Protein AF-0000000082903441 (afdb_homodimer)

Structure (mmCIF, N/CA/C/O backbone):
data_AF-0000000082903441-model_v1
#
loop_
_entity.id
_entity.type
_entity.pdbx_description
1 polymer 'Peptidase_M13 domain-containing protein'
#
loop_
_atom_site.group_PDB
_atom_site.id
_atom_site.type_symbol
_atom_site.label_atom_id
_atom_site.label_alt_id
_atom_site.label_comp_id
_atom_site.label_asym_id
_atom_site.label_entity_id
_atom_site.label_seq_id
_atom_site.pdbx_PDB_ins_code
_atom_site.Cartn_x
_atom_site.Cartn_y
_atom_site.Cartn_z
_atom_site.occupancy
_atom_site.B_iso_or_equiv
_atom_site.auth_seq_id
_atom_site.auth_comp_id
_atom_site.auth_asym_id
_atom_site.auth_atom_id
_atom_site.pdbx_PDB_model_num
ATOM 1 N N . MET A 1 1 ? -80.375 13.906 -23.062 1 23.84 1 MET A N 1
ATOM 2 C CA . MET A 1 1 ? -80.125 12.906 -22.047 1 23.84 1 MET A CA 1
ATOM 3 C C . MET A 1 1 ? -79.438 11.695 -22.656 1 23.84 1 MET A C 1
ATOM 5 O O . MET A 1 1 ? -79.688 10.555 -22.297 1 23.84 1 MET A O 1
ATOM 9 N N . SER A 1 2 ? -78.625 11.906 -23.609 1 28.08 2 SER A N 1
ATOM 10 C CA . SER A 1 2 ? -78.062 10.883 -24.484 1 28.08 2 SER A CA 1
ATOM 11 C C . SER A 1 2 ? -77.125 9.953 -23.734 1 28.08 2 SER A C 1
ATOM 13 O O . SER A 1 2 ? -76.312 10.406 -22.891 1 28.08 2 SER A O 1
ATOM 15 N N . THR A 1 3 ? -77.5 8.703 -23.656 1 26.44 3 THR A N 1
ATOM 16 C CA . THR A 1 3 ? -77 7.484 -23 1 26.44 3 THR A CA 1
ATOM 17 C C . THR A 1 3 ? -75.625 7.141 -23.453 1 26.44 3 THR A C 1
ATOM 19 O O . THR A 1 3 ? -75.375 6.852 -24.625 1 26.44 3 THR A O 1
ATOM 22 N N . VAL A 1 4 ? -74.625 7.875 -23.062 1 30.92 4 VAL A N 1
ATOM 23 C CA . VAL A 1 4 ? -73.312 7.57 -23.594 1 30.92 4 VAL A CA 1
ATOM 24 C C . VAL A 1 4 ? -72.812 6.227 -23.062 1 30.92 4 VAL A C 1
ATOM 26 O O . VAL A 1 4 ? -72.75 6.016 -21.844 1 30.92 4 VAL A O 1
ATOM 29 N N . PHE A 1 5 ? -73.062 5.105 -23.844 1 27.53 5 PHE A N 1
ATOM 30 C CA . PHE A 1 5 ? -72.688 3.717 -23.578 1 27.53 5 PHE A CA 1
ATOM 31 C C . PHE A 1 5 ? -71.188 3.562 -23.406 1 27.53 5 PHE A C 1
ATOM 33 O O . PHE A 1 5 ? -70.438 3.939 -24.297 1 27.53 5 PHE A O 1
ATOM 40 N N . TYR A 1 6 ? -70.688 3.754 -22.141 1 27.73 6 TYR A N 1
ATOM 41 C CA . TYR A 1 6 ? -69.25 3.564 -21.875 1 27.73 6 TYR A CA 1
ATOM 42 C C . TYR A 1 6 ? -68.875 2.111 -22.094 1 27.73 6 TYR A C 1
ATOM 44 O O . TYR A 1 6 ? -69.438 1.209 -21.453 1 27.73 6 TYR A O 1
ATOM 52 N N . VAL A 1 7 ? -68.625 1.686 -23.344 1 28.58 7 VAL A N 1
ATOM 53 C CA . VAL A 1 7 ? -68.188 0.316 -23.609 1 28.58 7 VAL A CA 1
ATOM 54 C C . VAL A 1 7 ? -66.875 0.05 -22.938 1 28.58 7 VAL A C 1
ATOM 56 O O . VAL A 1 7 ? -65.875 0.773 -23.156 1 28.58 7 VAL A O 1
ATOM 59 N N . LEU A 1 8 ? -66.938 -0.532 -21.719 1 27.84 8 LEU A N 1
ATOM 60 C CA . LEU A 1 8 ? -65.812 -1.058 -20.953 1 27.84 8 LEU A CA 1
ATOM 61 C C . LEU A 1 8 ? -65.062 -2.084 -21.766 1 27.84 8 LEU A C 1
ATOM 63 O O . LEU A 1 8 ? -65.562 -3.148 -22.094 1 27.84 8 LEU A O 1
ATOM 67 N N . LEU A 1 9 ? -64.25 -1.644 -22.797 1 26.67 9 LEU A N 1
ATOM 68 C CA . LEU A 1 9 ? -63.469 -2.623 -23.516 1 26.67 9 LEU A CA 1
ATOM 69 C C . LEU A 1 9 ? -62.469 -3.314 -22.562 1 26.67 9 LEU A C 1
ATOM 71 O O . LEU A 1 9 ? -61.625 -2.66 -21.953 1 26.67 9 LEU A O 1
ATOM 75 N N . ALA A 1 10 ? -62.906 -4.41 -21.969 1 26.09 10 ALA A N 1
ATOM 76 C CA . ALA A 1 10 ? -62.062 -5.363 -21.25 1 26.09 10 ALA A CA 1
ATOM 77 C C . ALA A 1 10 ? -60.875 -5.805 -22.125 1 26.09 10 ALA A C 1
ATOM 79 O O . ALA A 1 10 ? -61.062 -6.465 -23.156 1 26.09 10 ALA A O 1
ATOM 80 N N . LEU A 1 11 ? -59.906 -4.918 -22.281 1 27.34 11 LEU A N 1
ATOM 81 C CA . LEU A 1 11 ? -58.75 -5.422 -23 1 27.34 11 LEU A CA 1
ATOM 82 C C . LEU A 1 11 ? -58.156 -6.652 -22.312 1 27.34 11 LEU A C 1
ATOM 84 O O . LEU A 1 11 ? -57.719 -6.578 -21.156 1 27.34 11 LEU A O 1
ATOM 88 N N . SER A 1 12 ? -58.812 -7.82 -22.562 1 27.34 12 SER A N 1
ATOM 89 C CA . SER A 1 12 ? -58.156 -9.086 -22.234 1 27.34 12 SER A CA 1
ATOM 90 C C . SER A 1 12 ? -56.75 -9.133 -22.75 1 27.34 12 SER A C 1
ATOM 92 O O . SER A 1 12 ? -56.5 -9.062 -23.953 1 27.34 12 SER A O 1
ATOM 94 N N . VAL A 1 13 ? -55.906 -8.453 -22.078 1 29.55 13 VAL A N 1
ATOM 95 C CA . VAL A 1 13 ? -54.5 -8.695 -22.438 1 29.55 13 VAL A CA 1
ATOM 96 C C . VAL A 1 13 ? -54.219 -10.188 -22.359 1 29.55 13 VAL A C 1
ATOM 98 O O . VAL A 1 13 ? -54.281 -10.789 -21.281 1 29.55 13 VAL A O 1
ATOM 101 N N . GLY A 1 14 ? -54.656 -10.914 -23.375 1 28.36 14 GLY A N 1
ATOM 102 C CA . GLY A 1 14 ? -54.188 -12.281 -23.547 1 28.36 14 GLY A CA 1
ATOM 103 C C . GLY A 1 14 ? -52.688 -12.445 -23.266 1 28.36 14 GLY A C 1
ATOM 104 O O . GLY A 1 14 ? -51.875 -11.797 -23.891 1 28.36 14 GLY A O 1
ATOM 105 N N . LEU A 1 15 ? -52.469 -12.703 -22.062 1 29.75 15 LEU A N 1
ATOM 106 C CA . LEU A 1 15 ? -51.125 -13.234 -21.828 1 29.75 15 LEU A CA 1
ATOM 107 C C . LEU A 1 15 ? -50.781 -14.336 -22.828 1 29.75 15 LEU A C 1
ATOM 109 O O . LEU A 1 15 ? -51.406 -15.414 -22.781 1 29.75 15 LEU A O 1
ATOM 113 N N . ALA A 1 16 ? -50.594 -13.891 -24.031 1 30.83 16 ALA A N 1
ATOM 114 C CA . ALA A 1 16 ? -50.062 -14.914 -24.922 1 30.83 16 ALA A CA 1
ATOM 115 C C . ALA A 1 16 ? -49.031 -15.781 -24.203 1 30.83 16 ALA A C 1
ATOM 117 O O . ALA A 1 16 ? -48 -15.281 -23.75 1 30.83 16 ALA A O 1
ATOM 118 N N . SER A 1 17 ? -49.531 -16.734 -23.547 1 29.77 17 SER A N 1
ATOM 119 C CA . SER A 1 17 ? -48.562 -17.75 -23.125 1 29.77 17 SER A CA 1
ATOM 120 C C . SER A 1 17 ? -47.531 -18.016 -24.203 1 29.77 17 SER A C 1
ATOM 122 O O . SER A 1 17 ? -47.875 -18.391 -25.328 1 29.77 17 SER A O 1
ATOM 124 N N . ALA A 1 18 ? -46.562 -17.234 -24.406 1 35.59 18 ALA A N 1
ATOM 125 C CA . ALA A 1 18 ? -45.5 -17.641 -25.328 1 35.59 18 ALA A CA 1
ATOM 126 C C . ALA A 1 18 ? -45.375 -19.172 -25.359 1 35.59 18 ALA A C 1
ATOM 128 O O . ALA A 1 18 ? -45.344 -19.812 -24.312 1 35.59 18 ALA A O 1
ATOM 129 N N . ALA A 1 19 ? -45.75 -19.688 -26.422 1 38.06 19 ALA A N 1
ATOM 130 C CA . ALA A 1 19 ? -45.625 -21.109 -26.688 1 38.06 19 ALA A CA 1
ATOM 131 C C . ALA A 1 19 ? -44.344 -21.656 -26.047 1 38.06 19 ALA A C 1
ATOM 133 O O . ALA A 1 19 ? -43.281 -21.047 -26.141 1 38.06 19 ALA A O 1
ATOM 134 N N . PRO A 1 20 ? -44.375 -22.609 -25.047 1 41.47 20 PRO A N 1
ATOM 135 C CA . PRO A 1 20 ? -43.125 -23.172 -24.562 1 41.47 20 PRO A CA 1
ATOM 136 C C . PRO A 1 20 ? -42.156 -23.484 -25.688 1 41.47 20 PRO A C 1
ATOM 138 O O . PRO A 1 20 ? -42.5 -24.141 -26.672 1 41.47 20 PRO A O 1
ATOM 141 N N . SER A 1 21 ? -41.312 -22.594 -26.109 1 53.5 21 SER A N 1
ATOM 142 C CA . SER A 1 21 ? -40.344 -22.891 -27.141 1 53.5 21 SER A CA 1
ATOM 143 C C . SER A 1 21 ? -39.875 -24.344 -27.062 1 53.5 21 SER A C 1
ATOM 145 O O . SER A 1 21 ? -39.531 -24.844 -25.984 1 53.5 21 SER A O 1
ATOM 147 N N . SER A 1 22 ? -40.25 -25.219 -27.906 1 76.56 22 SER A N 1
ATOM 148 C CA . SER A 1 22 ? -39.969 -26.641 -28.062 1 76.56 22 SER A CA 1
ATOM 149 C C . SER A 1 22 ? -38.469 -26.906 -27.938 1 76.56 22 SER A C 1
ATOM 151 O O . SER A 1 22 ? -37.656 -26.219 -28.562 1 76.56 22 SER A O 1
ATOM 153 N N . TYR A 1 23 ? -37.875 -27.281 -26.812 1 85.94 23 TYR A N 1
ATOM 154 C CA . TYR A 1 23 ? -36.5 -27.688 -26.641 1 85.94 23 TYR A CA 1
ATOM 155 C C . TYR A 1 23 ? -36.375 -29.203 -26.547 1 85.94 23 TYR A C 1
ATOM 157 O O . TYR A 1 23 ? -37.344 -29.891 -26.25 1 85.94 23 TYR A O 1
ATOM 165 N N . THR A 1 24 ? -35.25 -29.703 -26.969 1 93 24 THR A N 1
ATOM 166 C CA . THR A 1 24 ? -34.906 -31.109 -26.797 1 93 24 THR A CA 1
ATOM 167 C C . THR A 1 24 ? -34 -31.297 -25.594 1 93 24 THR A C 1
ATOM 169 O O . THR A 1 24 ? -33.344 -30.359 -25.141 1 93 24 THR A O 1
ATOM 172 N N . VAL A 1 25 ? -34.125 -32.5 -25.031 1 94.75 25 VAL A N 1
ATOM 173 C CA . VAL A 1 25 ? -33.312 -32.875 -23.891 1 94.75 25 VAL A CA 1
ATOM 174 C C . VAL A 1 25 ? -32.406 -34.062 -24.281 1 94.75 25 VAL A C 1
ATOM 176 O O . VAL A 1 25 ? -32.844 -35.031 -24.875 1 94.75 25 VAL A O 1
ATOM 179 N N . SER A 1 26 ? -31.125 -33.938 -24.031 1 94.44 26 SER A N 1
ATOM 180 C CA . SER A 1 26 ? -30.219 -35.062 -24.281 1 94.44 26 SER A CA 1
ATOM 181 C C . SER A 1 26 ? -29.938 -35.844 -23 1 94.44 26 SER A C 1
ATOM 183 O O . SER A 1 26 ? -29.656 -35.25 -21.953 1 94.44 26 SER A O 1
ATOM 185 N N . ASN A 1 27 ? -29.953 -37.188 -23.125 1 94.5 27 ASN A N 1
ATOM 186 C CA . ASN A 1 27 ? -29.688 -38.062 -21.969 1 94.5 27 ASN A CA 1
ATOM 187 C C . ASN A 1 27 ? -28.391 -38.812 -22.156 1 94.5 27 ASN A C 1
ATOM 189 O O . ASN A 1 27 ? -28.188 -39.875 -21.531 1 94.5 27 ASN A O 1
ATOM 193 N N . SER A 1 28 ? -27.609 -38.312 -23.047 1 96.5 28 SER A N 1
ATOM 194 C CA . SER A 1 28 ? -26.297 -38.969 -23.188 1 96.5 28 SER A CA 1
ATOM 195 C C . SER A 1 28 ? -25.531 -38.906 -21.859 1 96.5 28 SER A C 1
ATOM 197 O O . SER A 1 28 ? -25.844 -38.125 -20.984 1 96.5 28 SER A O 1
ATOM 199 N N . ASP A 1 29 ? -24.531 -39.781 -21.703 1 96.44 29 ASP A N 1
ATOM 200 C CA . ASP A 1 29 ? -23.734 -39.844 -20.484 1 96.44 29 ASP A CA 1
ATOM 201 C C . ASP A 1 29 ? -23.062 -38.5 -20.188 1 96.44 29 ASP A C 1
ATOM 203 O O . ASP A 1 29 ? -23.047 -38.031 -19.047 1 96.44 29 ASP A O 1
ATOM 207 N N . GLY A 1 30 ? -22.516 -37.875 -21.219 1 97.31 30 GLY A N 1
ATOM 208 C CA . GLY A 1 30 ? -21.875 -36.562 -21.047 1 97.31 30 GLY A CA 1
ATOM 209 C C . GLY A 1 30 ? -22.812 -35.5 -20.516 1 97.31 30 GLY A C 1
ATOM 210 O O . GLY A 1 30 ? -22.453 -34.781 -19.578 1 97.31 30 GLY A O 1
ATOM 211 N N . PHE A 1 31 ? -24.016 -35.406 -21.078 1 97.75 31 PHE A N 1
ATOM 212 C CA . PHE A 1 31 ? -25 -34.406 -20.641 1 97.75 31 PHE A CA 1
ATOM 213 C C . PHE A 1 31 ? -25.484 -34.719 -19.234 1 97.75 31 PHE A C 1
ATOM 215 O O . PHE A 1 31 ? -25.672 -33.812 -18.422 1 97.75 31 PHE A O 1
ATOM 222 N N . SER A 1 32 ? -25.641 -36 -18.938 1 97.81 32 SER A N 1
ATOM 223 C CA . SER A 1 32 ? -26.078 -36.406 -17.594 1 97.81 32 SER A CA 1
ATOM 224 C C . SER A 1 32 ? -25.016 -36.094 -16.547 1 97.81 32 SER A C 1
ATOM 226 O O . SER A 1 32 ? -25.328 -35.625 -15.461 1 97.81 32 SER A O 1
ATOM 228 N N . ASP A 1 33 ? -23.797 -36.375 -16.844 1 97.81 33 ASP A N 1
ATOM 229 C CA . ASP A 1 33 ? -22.703 -36.094 -15.922 1 97.81 33 ASP A CA 1
ATOM 230 C C . ASP A 1 33 ? -22.547 -34.562 -15.695 1 97.81 33 ASP A C 1
ATOM 232 O O . ASP A 1 33 ? -22.297 -34.125 -14.578 1 97.81 33 ASP A O 1
ATOM 236 N N . ALA A 1 34 ? -22.656 -33.812 -16.797 1 98.31 34 ALA A N 1
ATOM 237 C CA . ALA A 1 34 ? -22.594 -32.344 -16.672 1 98.31 34 ALA A CA 1
ATOM 238 C C . ALA A 1 34 ? -23.703 -31.828 -15.742 1 98.31 34 ALA A C 1
ATOM 240 O O . ALA A 1 34 ? -23.438 -30.969 -14.891 1 98.31 34 ALA A O 1
ATOM 241 N N . ALA A 1 35 ? -24.875 -32.375 -15.93 1 98.31 35 ALA A N 1
ATOM 242 C CA . ALA A 1 35 ? -26 -31.984 -15.094 1 98.31 35 ALA A CA 1
ATOM 243 C C . ALA A 1 35 ? -25.734 -32.312 -13.625 1 98.31 35 ALA A C 1
ATOM 245 O O . ALA A 1 35 ? -26.016 -31.5 -12.742 1 98.31 35 ALA A O 1
ATOM 246 N N . LYS A 1 36 ? -25.25 -33.5 -13.398 1 97.5 36 LYS A N 1
ATOM 247 C CA . LYS A 1 36 ? -24.953 -33.938 -12.039 1 97.5 36 LYS A CA 1
ATOM 248 C C . LYS A 1 36 ? -23.922 -33 -11.375 1 97.5 36 LYS A C 1
ATOM 250 O O . LYS A 1 36 ? -24.078 -32.656 -10.203 1 97.5 36 LYS A O 1
ATOM 255 N N . LEU A 1 37 ? -22.906 -32.656 -12.07 1 97.38 37 LEU A N 1
ATOM 256 C CA . LEU A 1 37 ? -21.859 -31.797 -11.555 1 97.38 37 LEU A CA 1
ATOM 257 C C . LEU A 1 37 ? -22.438 -30.422 -11.188 1 97.38 37 LEU A C 1
ATOM 259 O O . LEU A 1 37 ? -22.156 -29.891 -10.109 1 97.38 37 LEU A O 1
ATOM 263 N N . LEU A 1 38 ? -23.203 -29.812 -12.047 1 98.44 38 LEU A N 1
ATOM 264 C CA . LEU A 1 38 ? -23.75 -28.484 -11.812 1 98.44 38 LEU A CA 1
ATOM 265 C C . LEU A 1 38 ? -24.766 -28.516 -10.672 1 98.44 38 LEU A C 1
ATOM 267 O O . LEU A 1 38 ? -24.859 -27.578 -9.883 1 98.44 38 LEU A O 1
ATOM 271 N N . LEU A 1 39 ? -25.531 -29.594 -10.609 1 98 39 LEU A N 1
ATOM 272 C CA . LEU A 1 39 ? -26.5 -29.75 -9.539 1 98 39 LEU A CA 1
ATOM 273 C C . LEU A 1 39 ? -25.812 -29.828 -8.18 1 98 39 LEU A C 1
ATOM 275 O O . LEU A 1 39 ? -26.406 -29.469 -7.16 1 98 39 LEU A O 1
ATOM 279 N N . ALA A 1 40 ? -24.609 -30.25 -8.203 1 97.19 40 ALA A N 1
ATOM 280 C CA . ALA A 1 40 ? -23.844 -30.359 -6.969 1 97.19 40 ALA A CA 1
ATOM 281 C C . ALA A 1 40 ? -23.516 -28.984 -6.395 1 97.19 40 ALA A C 1
ATOM 283 O O . ALA A 1 40 ? -23.156 -28.859 -5.223 1 97.19 40 ALA A O 1
ATOM 284 N N . GLY A 1 41 ? -23.625 -27.938 -7.16 1 98.06 41 GLY A N 1
ATOM 285 C CA . GLY A 1 41 ? -23.375 -26.594 -6.688 1 98.06 41 GLY A CA 1
ATOM 286 C C . GLY A 1 41 ? -24.625 -25.75 -6.547 1 98.06 41 GLY A C 1
ATOM 287 O O . GLY A 1 41 ? -24.688 -24.859 -5.699 1 98.06 41 GLY A O 1
ATOM 288 N N . LEU A 1 42 ? -25.719 -26.031 -7.234 1 98.5 42 LEU A N 1
ATOM 289 C CA . LEU A 1 42 ? -26.859 -25.156 -7.453 1 98.5 42 LEU A CA 1
ATOM 290 C C . LEU A 1 42 ? -27.75 -25.125 -6.215 1 98.5 42 LEU A C 1
ATOM 292 O O . LEU A 1 42 ? -28.031 -26.156 -5.613 1 98.5 42 LEU A O 1
ATOM 296 N N . ASP A 1 43 ? -28.078 -23.953 -5.805 1 98.5 43 ASP A N 1
ATOM 297 C CA . ASP A 1 43 ? -29.141 -23.672 -4.844 1 98.5 43 ASP A CA 1
ATOM 298 C C . ASP A 1 43 ? -30.328 -22.969 -5.516 1 98.5 43 ASP A C 1
ATOM 300 O O . ASP A 1 43 ? -30.344 -21.734 -5.602 1 98.5 43 ASP A O 1
ATOM 304 N N . LEU A 1 44 ? -31.328 -23.703 -5.852 1 97.31 44 LEU A N 1
ATOM 305 C CA . LEU A 1 44 ? -32.406 -23.203 -6.68 1 97.31 44 LEU A CA 1
ATOM 306 C C . LEU A 1 44 ? -33.344 -22.297 -5.871 1 97.31 44 LEU A C 1
ATOM 308 O O . LEU A 1 44 ? -34.25 -21.656 -6.43 1 97.31 44 LEU A O 1
ATOM 312 N N . THR A 1 45 ? -33.062 -22.125 -4.605 1 97.75 45 THR A N 1
ATOM 313 C CA . THR A 1 45 ? -33.875 -21.234 -3.777 1 97.75 45 THR A CA 1
ATOM 314 C C . THR A 1 45 ? -33.344 -19.812 -3.85 1 97.75 45 THR A C 1
ATOM 316 O O . THR A 1 45 ? -34.031 -18.875 -3.396 1 97.75 45 THR A O 1
ATOM 319 N N . VAL A 1 46 ? -32.156 -19.656 -4.395 1 97.62 46 VAL A N 1
ATOM 320 C CA . VAL A 1 46 ? -31.547 -18.328 -4.504 1 97.62 46 VAL A CA 1
ATOM 321 C C . VAL A 1 46 ? -31.844 -17.734 -5.871 1 97.62 46 VAL A C 1
ATOM 323 O O . VAL A 1 46 ? -31.781 -18.422 -6.891 1 97.62 46 VAL A O 1
ATOM 326 N N . ASP A 1 47 ? -32.219 -16.5 -5.941 1 97.62 47 ASP A N 1
ATOM 327 C CA . ASP A 1 47 ? -32.406 -15.766 -7.191 1 97.62 47 ASP A CA 1
ATOM 328 C C . ASP A 1 47 ? -31.062 -15.414 -7.824 1 97.62 47 ASP A C 1
ATOM 330 O O . ASP A 1 47 ? -30.281 -14.656 -7.25 1 97.62 47 ASP A O 1
ATOM 334 N N . PRO A 1 48 ? -30.766 -15.961 -9.016 1 97.94 48 PRO A N 1
ATOM 335 C CA . PRO A 1 48 ? -29.484 -15.68 -9.656 1 97.94 48 PRO A CA 1
ATOM 336 C C . PRO A 1 48 ? -29.281 -14.195 -9.953 1 97.94 48 PRO A C 1
ATOM 338 O O . PRO A 1 48 ? -28.141 -13.742 -10.133 1 97.94 48 PRO A O 1
ATOM 341 N N . CYS A 1 49 ? -30.344 -13.43 -10.055 1 97.69 49 CYS A N 1
ATOM 342 C CA . CYS A 1 49 ? -30.25 -12 -10.328 1 97.69 49 CYS A CA 1
ATOM 343 C C . CYS A 1 49 ? -29.906 -11.219 -9.07 1 97.69 49 CYS A C 1
ATOM 345 O O . CYS A 1 49 ? -29.562 -10.031 -9.133 1 97.69 49 CYS A O 1
ATOM 347 N N . GLU A 1 50 ? -29.906 -11.898 -7.926 1 95.69 50 GLU A N 1
ATOM 348 C CA . GLU A 1 50 ? -29.562 -11.281 -6.648 1 95.69 50 GLU A CA 1
ATOM 349 C C . GLU A 1 50 ? -28.156 -11.68 -6.199 1 95.69 50 GLU A C 1
ATOM 351 O O . GLU A 1 50 ? -27.391 -10.836 -5.746 1 95.69 50 GLU A O 1
ATOM 356 N N . ASP A 1 51 ? -27.906 -12.906 -6.199 1 95.69 51 ASP A N 1
ATOM 357 C CA . ASP A 1 51 ? -26.625 -13.461 -5.789 1 95.69 51 ASP A CA 1
ATOM 358 C C . ASP A 1 51 ? -26.281 -14.719 -6.59 1 95.69 51 ASP A C 1
ATOM 360 O O . ASP A 1 51 ? -26.641 -15.828 -6.191 1 95.69 51 ASP A O 1
ATOM 364 N N . PHE A 1 52 ? -25.484 -14.516 -7.605 1 97.75 52 PHE A N 1
ATOM 365 C CA . PHE A 1 52 ? -25.219 -15.609 -8.539 1 97.75 52 PHE A CA 1
ATOM 366 C C . PHE A 1 52 ? -24.25 -16.609 -7.938 1 97.75 52 PHE A C 1
ATOM 368 O O . PHE A 1 52 ? -24.359 -17.812 -8.188 1 97.75 52 PHE A O 1
ATOM 375 N N . TYR A 1 53 ? -23.281 -16.172 -7.141 1 97.19 53 TYR A N 1
ATOM 376 C CA . TYR A 1 53 ? -22.375 -17.109 -6.477 1 97.19 53 TYR A CA 1
ATOM 377 C C . TYR A 1 53 ? -23.141 -18.047 -5.551 1 97.19 53 TYR A C 1
ATOM 379 O O . TYR A 1 53 ? -22.938 -19.266 -5.57 1 97.19 53 TYR A O 1
ATOM 387 N N . ALA A 1 54 ? -24.016 -17.453 -4.746 1 96.69 54 ALA A N 1
ATOM 388 C CA . ALA A 1 54 ? -24.828 -18.297 -3.863 1 96.69 54 ALA A CA 1
ATOM 389 C C . ALA A 1 54 ? -25.672 -19.266 -4.668 1 96.69 54 ALA A C 1
ATOM 391 O O . ALA A 1 54 ? -25.781 -20.453 -4.309 1 96.69 54 ALA A O 1
ATOM 392 N N . PHE A 1 55 ? -26.234 -18.828 -5.727 1 98.25 55 PHE A N 1
ATOM 393 C CA . PHE A 1 55 ? -27.062 -19.656 -6.598 1 98.25 55 PHE A CA 1
ATOM 394 C C . PHE A 1 55 ? -26.266 -20.844 -7.125 1 98.25 55 PHE A C 1
ATOM 396 O O . PHE A 1 55 ? -26.781 -21.969 -7.16 1 98.25 55 PHE A O 1
ATOM 403 N N . THR A 1 56 ? -25.062 -20.625 -7.484 1 98.5 56 THR A N 1
ATOM 404 C CA . THR A 1 56 ? -24.281 -21.641 -8.18 1 98.5 56 THR A CA 1
ATOM 405 C C . THR A 1 56 ? -23.422 -22.438 -7.203 1 98.5 56 THR A C 1
ATOM 407 O O . THR A 1 56 ? -22.891 -23.484 -7.551 1 98.5 56 THR A O 1
ATOM 410 N N . CYS A 1 57 ? -23.188 -22 -5.941 1 98.12 57 CYS A N 1
ATOM 411 C CA . CYS A 1 57 ? -22.141 -22.609 -5.137 1 98.12 57 CYS A CA 1
ATOM 412 C C . CYS A 1 57 ? -22.688 -23.047 -3.779 1 98.12 57 CYS A C 1
ATOM 414 O O . CYS A 1 57 ? -22.031 -23.828 -3.066 1 98.12 57 CYS A O 1
ATOM 416 N N . ASN A 1 58 ? -23.891 -22.641 -3.361 1 97.69 58 ASN A N 1
ATOM 417 C CA . ASN A 1 58 ? -24.328 -22.875 -1.992 1 97.69 58 ASN A CA 1
ATOM 418 C C . ASN A 1 58 ? -24.375 -24.375 -1.665 1 97.69 58 ASN A C 1
ATOM 420 O O . ASN A 1 58 ? -24 -24.781 -0.562 1 97.69 58 ASN A O 1
ATOM 424 N N . THR A 1 59 ? -24.906 -25.141 -2.566 1 98.31 59 THR A N 1
ATOM 425 C CA . THR A 1 59 ? -24.984 -26.578 -2.309 1 98.31 59 THR A CA 1
ATOM 426 C C . THR A 1 59 ? -23.594 -27.172 -2.15 1 98.31 59 THR A C 1
ATOM 428 O O . THR A 1 59 ? -23.375 -28.031 -1.284 1 98.31 59 THR A O 1
ATOM 431 N N . PHE A 1 60 ? -22.688 -26.797 -3.002 1 97.88 60 PHE A N 1
ATOM 432 C CA . PHE A 1 60 ? -21.297 -27.219 -2.863 1 97.88 60 PHE A CA 1
ATOM 433 C C . PHE A 1 60 ? -20.766 -26.844 -1.49 1 97.88 60 PHE A C 1
ATOM 435 O O . PHE A 1 60 ? -20.156 -27.672 -0.811 1 97.88 60 PHE A O 1
ATOM 442 N N . LEU A 1 61 ? -20.922 -25.578 -1.074 1 96.5 61 LEU A N 1
ATOM 443 C CA . LEU A 1 61 ? -20.391 -25.062 0.184 1 96.5 61 LEU A CA 1
ATOM 444 C C . LEU A 1 61 ? -20.984 -25.812 1.371 1 96.5 61 LEU A C 1
ATOM 446 O O . LEU A 1 61 ? -20.297 -26.047 2.367 1 96.5 61 LEU A O 1
ATOM 450 N N . LYS A 1 62 ? -22.219 -26.219 1.277 1 96.62 62 LYS A N 1
ATOM 451 C CA . LYS A 1 62 ? -22.906 -26.938 2.342 1 96.62 62 LYS A CA 1
ATOM 452 C C . LYS A 1 62 ? -22.344 -28.344 2.496 1 96.62 62 LYS A C 1
ATOM 454 O O . LYS A 1 62 ? -22.25 -28.859 3.611 1 96.62 62 LYS A O 1
ATOM 459 N N . ASN A 1 63 ? -21.891 -28.875 1.409 1 96.94 63 ASN A N 1
ATOM 460 C CA . ASN A 1 63 ? -21.547 -30.297 1.423 1 96.94 63 ASN A CA 1
ATOM 461 C C . ASN A 1 63 ? -20.047 -30.516 1.464 1 96.94 63 ASN A C 1
ATOM 463 O O . ASN A 1 63 ? -19.578 -31.594 1.8 1 96.94 63 ASN A O 1
ATOM 467 N N . ALA A 1 64 ? -19.297 -29.531 1.105 1 95.69 64 ALA A N 1
ATOM 468 C CA . ALA A 1 64 ? -17.859 -29.688 1.01 1 95.69 64 ALA A CA 1
ATOM 469 C C . ALA A 1 64 ? -17.219 -29.828 2.393 1 95.69 64 ALA A C 1
ATOM 471 O O . ALA A 1 64 ? -17.719 -29.266 3.369 1 95.69 64 ALA A O 1
ATOM 472 N N . THR A 1 65 ? -16.172 -30.594 2.494 1 93.56 65 THR A N 1
ATOM 473 C CA . THR A 1 65 ? -15.336 -30.734 3.682 1 93.56 65 THR A CA 1
ATOM 474 C C . THR A 1 65 ? -13.867 -30.516 3.334 1 93.56 65 THR A C 1
ATOM 476 O O . THR A 1 65 ? -13.336 -31.156 2.43 1 93.56 65 THR A O 1
ATOM 479 N N . ILE A 1 66 ? -13.258 -29.625 3.988 1 90.06 66 ILE A N 1
ATOM 480 C CA . ILE A 1 66 ? -11.828 -29.391 3.768 1 90.06 66 ILE A CA 1
ATOM 481 C C . ILE A 1 66 ? -11.031 -30.609 4.254 1 90.06 66 ILE A C 1
ATOM 483 O O . ILE A 1 66 ? -11.141 -31 5.414 1 90.06 66 ILE A O 1
ATOM 487 N N . PRO A 1 67 ? -10.273 -31.141 3.375 1 85.19 67 PRO A N 1
ATOM 488 C CA . PRO A 1 67 ? -9.477 -32.281 3.791 1 85.19 67 PRO A CA 1
ATOM 489 C C . PRO A 1 67 ? -8.477 -31.953 4.891 1 85.19 67 PRO A C 1
ATOM 491 O O . PRO A 1 67 ? -8.023 -30.797 4.988 1 85.19 67 PRO A O 1
ATOM 494 N N . PRO A 1 68 ? -8.109 -32.969 5.715 1 80.19 68 PRO A N 1
ATOM 495 C CA . PRO A 1 68 ? -7.125 -32.719 6.773 1 80.19 68 PRO A CA 1
ATOM 496 C C . PRO A 1 68 ? -5.797 -32.188 6.227 1 80.19 68 PRO A C 1
ATOM 498 O O . PRO A 1 68 ? -5.27 -32.719 5.25 1 80.19 68 PRO A O 1
ATOM 501 N N . GLY A 1 69 ? -5.336 -31.156 6.852 1 75.38 69 GLY A N 1
ATOM 502 C CA . GLY A 1 69 ? -4.07 -30.562 6.449 1 75.38 69 GLY A CA 1
ATOM 503 C C . GLY A 1 69 ? -4.227 -29.453 5.43 1 75.38 69 GLY A C 1
ATOM 504 O O . GLY A 1 69 ? -3.322 -28.641 5.258 1 75.38 69 GLY A O 1
ATOM 505 N N . ALA A 1 70 ? -5.391 -29.5 4.723 1 82 70 ALA A N 1
ATOM 506 C CA . ALA A 1 70 ? -5.641 -28.438 3.746 1 82 70 ALA A CA 1
ATOM 507 C C . ALA A 1 70 ? -6.332 -27.25 4.398 1 82 70 ALA A C 1
ATOM 509 O O . ALA A 1 70 ? -6.859 -27.359 5.508 1 82 70 ALA A O 1
ATOM 510 N N . SER A 1 71 ? -6.207 -26.125 3.746 1 85.75 71 SER A N 1
ATOM 511 C CA . SER A 1 71 ? -6.863 -24.938 4.262 1 85.75 71 SER A CA 1
ATOM 512 C C . SER A 1 71 ? -8.062 -24.547 3.402 1 85.75 71 SER A C 1
ATOM 514 O O . SER A 1 71 ? -8.797 -23.609 3.738 1 85.75 71 SER A O 1
ATOM 516 N N . ARG A 1 72 ? -8.273 -25.297 2.299 1 90.81 72 ARG A N 1
ATOM 517 C CA . ARG A 1 72 ? -9.383 -25.016 1.39 1 90.81 72 ARG A CA 1
ATOM 518 C C . ARG A 1 72 ? -9.695 -26.234 0.52 1 90.81 72 ARG A C 1
ATOM 520 O O . ARG A 1 72 ? -8.906 -27.172 0.445 1 90.81 72 ARG A O 1
ATOM 527 N N . ILE A 1 73 ? -10.883 -26.234 -0.069 1 93.56 73 ILE A N 1
ATOM 528 C CA . ILE A 1 73 ? -11.258 -27.203 -1.096 1 93.56 73 ILE A CA 1
ATOM 529 C C . ILE A 1 73 ? -12.211 -26.547 -2.096 1 93.56 73 ILE A C 1
ATOM 531 O O . ILE A 1 73 ? -13.25 -26 -1.709 1 93.56 73 ILE A O 1
ATOM 535 N N . GLY A 1 74 ? -11.781 -26.484 -3.268 1 95.12 74 GLY A N 1
ATOM 536 C CA . GLY A 1 74 ? -12.609 -25.984 -4.355 1 95.12 74 GLY A CA 1
ATOM 537 C C . GLY A 1 74 ? -12.742 -26.969 -5.5 1 95.12 74 GLY A C 1
ATOM 538 O O . GLY A 1 74 ? -12.172 -28.062 -5.457 1 95.12 74 GLY A O 1
ATOM 539 N N . THR A 1 75 ? -13.586 -26.594 -6.445 1 95.44 75 THR A N 1
ATOM 540 C CA . THR A 1 75 ? -13.789 -27.469 -7.602 1 95.44 75 THR A CA 1
ATOM 541 C C . THR A 1 75 ? -12.477 -27.703 -8.344 1 95.44 75 THR A C 1
ATOM 543 O O . THR A 1 75 ? -12.219 -28.797 -8.828 1 95.44 75 THR A O 1
ATOM 546 N N . TYR A 1 76 ? -11.656 -26.703 -8.391 1 93.31 76 TYR A N 1
ATOM 547 C CA . TYR A 1 76 ? -10.336 -26.844 -9.008 1 93.31 76 TYR A CA 1
ATOM 548 C C . TYR A 1 76 ? -9.477 -27.828 -8.234 1 93.31 76 TYR A C 1
ATOM 550 O O . TYR A 1 76 ? -8.742 -28.625 -8.836 1 93.31 76 TYR A O 1
ATOM 558 N N . ASP A 1 77 ? -9.477 -27.797 -6.887 1 92.38 77 ASP A N 1
ATOM 559 C CA . ASP A 1 77 ? -8.719 -28.703 -6.039 1 92.38 77 ASP A CA 1
ATOM 560 C C . ASP A 1 77 ? -9.148 -30.156 -6.266 1 92.38 77 ASP A C 1
ATOM 562 O O . ASP A 1 77 ? -8.312 -31.062 -6.301 1 92.38 77 ASP A O 1
ATOM 566 N N . GLN A 1 78 ? -10.461 -30.312 -6.43 1 93.5 78 GLN A N 1
ATOM 567 C CA . GLN A 1 78 ? -11 -31.641 -6.66 1 93.5 78 GLN A CA 1
ATOM 568 C C . GLN A 1 78 ? -10.523 -32.188 -8 1 93.5 78 GLN A C 1
ATOM 570 O O . GLN A 1 78 ? -10.219 -33.375 -8.109 1 93.5 78 GLN A O 1
ATOM 575 N N . SER A 1 79 ? -10.516 -31.312 -8.922 1 95.88 79 SER A N 1
ATOM 576 C CA . SER A 1 79 ? -10.016 -31.719 -10.234 1 95.88 79 SER A CA 1
ATOM 577 C C . SER A 1 79 ? -8.555 -32.156 -10.156 1 95.88 79 SER A C 1
ATOM 579 O O . SER A 1 79 ? -8.18 -33.188 -10.719 1 95.88 79 SER A O 1
ATOM 581 N N . GLN A 1 80 ? -7.715 -31.406 -9.477 1 93.94 80 GLN A N 1
ATOM 582 C CA . GLN A 1 80 ? -6.301 -31.766 -9.344 1 93.94 80 GLN A CA 1
ATOM 583 C C . GLN A 1 80 ? -6.125 -33.062 -8.57 1 93.94 80 GLN A C 1
ATOM 585 O O . GLN A 1 80 ? -5.238 -33.875 -8.883 1 93.94 80 GLN A O 1
ATOM 590 N N . GLU A 1 81 ? -6.938 -33.312 -7.543 1 91.94 81 GLU A N 1
ATOM 591 C CA . GLU A 1 81 ? -6.891 -34.562 -6.793 1 91.94 81 GLU A CA 1
ATOM 592 C C . GLU A 1 81 ? -7.164 -35.75 -7.695 1 91.94 81 GLU A C 1
ATOM 594 O O . GLU A 1 81 ? -6.516 -36.781 -7.566 1 91.94 81 GLU A O 1
ATOM 599 N N . ASN A 1 82 ? -8.125 -35.562 -8.547 1 94.94 82 ASN A N 1
ATOM 600 C CA . ASN A 1 82 ? -8.43 -36.625 -9.484 1 94.94 82 ASN A CA 1
ATOM 601 C C . ASN A 1 82 ? -7.258 -36.938 -10.414 1 94.94 82 ASN A C 1
ATOM 603 O O . ASN A 1 82 ? -6.953 -38.094 -10.688 1 94.94 82 ASN A O 1
ATOM 607 N N . VAL A 1 83 ? -6.648 -35.906 -10.922 1 96.56 83 VAL A N 1
ATOM 608 C CA . VAL A 1 83 ? -5.484 -36.031 -11.789 1 96.56 83 VAL A CA 1
ATOM 609 C C . VAL A 1 83 ? -4.359 -36.75 -11.031 1 96.56 83 VAL A C 1
ATOM 611 O O . VAL A 1 83 ? -3.729 -37.656 -11.562 1 96.56 83 VAL A O 1
ATOM 614 N N . ASN A 1 84 ? -4.094 -36.344 -9.781 1 94.62 84 ASN A N 1
ATOM 615 C CA . ASN A 1 84 ? -3.061 -36.969 -8.961 1 94.62 84 ASN A CA 1
ATOM 616 C C . ASN A 1 84 ? -3.332 -38.438 -8.758 1 94.62 84 ASN A C 1
ATOM 618 O O . ASN A 1 84 ? -2.406 -39.25 -8.773 1 94.62 84 ASN A O 1
ATOM 622 N N . ASN A 1 85 ? -4.602 -38.812 -8.539 1 95.75 85 ASN A N 1
ATOM 623 C CA . ASN A 1 85 ? -4.977 -40.219 -8.398 1 95.75 85 ASN A CA 1
ATOM 624 C C . ASN A 1 85 ? -4.648 -41.031 -9.656 1 95.75 85 ASN A C 1
ATOM 626 O O . ASN A 1 85 ? -4.168 -42.156 -9.57 1 95.75 85 ASN A O 1
ATOM 630 N N . GLN A 1 86 ? -4.941 -40.406 -10.773 1 97.06 86 GLN A N 1
ATOM 631 C CA . GLN A 1 86 ? -4.637 -41.062 -12.039 1 97.06 86 GLN A CA 1
ATOM 632 C C . GLN A 1 86 ? -3.135 -41.25 -12.211 1 97.06 86 GLN A C 1
ATOM 634 O O . GLN A 1 86 ? -2.689 -42.312 -12.68 1 97.06 86 GLN A O 1
ATOM 639 N N . ILE A 1 87 ? -2.365 -40.25 -11.852 1 97.62 87 ILE A N 1
ATOM 640 C CA . ILE A 1 87 ? -0.912 -40.312 -11.945 1 97.62 87 ILE A CA 1
ATOM 641 C C . ILE A 1 87 ? -0.395 -41.406 -11.008 1 97.62 87 ILE A C 1
ATOM 643 O O . ILE A 1 87 ? 0.467 -42.219 -11.391 1 97.62 87 ILE A O 1
ATOM 647 N N . SER A 1 88 ? -0.894 -41.469 -9.781 1 96.81 88 SER A N 1
ATOM 648 C CA . SER A 1 88 ? -0.501 -42.469 -8.82 1 96.81 88 SER A CA 1
ATOM 649 C C . SER A 1 88 ? -0.775 -43.875 -9.359 1 96.81 88 SER A C 1
ATOM 651 O O . SER A 1 88 ? 0.087 -44.75 -9.289 1 96.81 88 SER A O 1
ATOM 653 N N . THR A 1 89 ? -1.97 -44.062 -9.898 1 97.25 89 THR A N 1
ATOM 654 C CA . THR A 1 89 ? -2.365 -45.375 -10.453 1 97.25 89 THR A CA 1
ATOM 655 C C . THR A 1 89 ? -1.463 -45.75 -11.625 1 97.25 89 THR A C 1
ATOM 657 O O . THR A 1 89 ? -1.018 -46.906 -11.719 1 97.25 89 THR A O 1
ATOM 660 N N . ALA A 1 90 ? -1.23 -44.781 -12.492 1 97.44 90 ALA A N 1
ATOM 661 C CA . ALA A 1 90 ? -0.376 -45.031 -13.656 1 97.44 90 ALA A CA 1
ATOM 662 C C . ALA A 1 90 ? 1.057 -45.344 -13.227 1 97.44 90 ALA A C 1
ATOM 664 O O . ALA A 1 90 ? 1.734 -46.156 -13.844 1 97.44 90 ALA A O 1
ATOM 665 N N . THR A 1 91 ? 1.55 -44.625 -12.25 1 97.44 91 THR A N 1
ATOM 666 C CA . THR A 1 91 ? 2.908 -44.781 -11.75 1 97.44 91 THR A CA 1
ATOM 667 C C . THR A 1 91 ? 3.111 -46.188 -11.211 1 97.44 91 THR A C 1
ATOM 669 O O . THR A 1 91 ? 4.18 -46.781 -11.383 1 97.44 91 THR A O 1
ATOM 672 N N . ALA A 1 92 ? 2.135 -46.781 -10.578 1 95.12 92 ALA A N 1
ATOM 673 C CA . ALA A 1 92 ? 2.207 -48.125 -10.008 1 95.12 92 ALA A CA 1
ATOM 674 C C . ALA A 1 92 ? 2.445 -49.156 -11.094 1 95.12 92 ALA A C 1
ATOM 676 O O . ALA A 1 92 ? 2.977 -50.25 -10.82 1 95.12 92 ALA A O 1
ATOM 677 N N . LYS A 1 93 ? 2.154 -48.812 -12.305 1 95.81 93 LYS A N 1
ATOM 678 C CA . LYS A 1 93 ? 2.242 -49.781 -13.398 1 95.81 93 LYS A CA 1
ATOM 679 C C . LYS A 1 93 ? 3.586 -49.688 -14.117 1 95.81 93 LYS A C 1
ATOM 681 O O . LYS A 1 93 ? 3.9 -50.5 -14.977 1 95.81 93 LYS A O 1
ATOM 686 N N . ILE A 1 94 ? 4.309 -48.719 -13.789 1 96.75 94 ILE A N 1
ATOM 687 C CA . ILE A 1 94 ? 5.594 -48.5 -14.438 1 96.75 94 ILE A CA 1
ATOM 688 C C . ILE A 1 94 ? 6.57 -49.594 -14.07 1 96.75 94 ILE A C 1
ATOM 690 O O . ILE A 1 94 ? 6.641 -50.031 -12.906 1 96.75 94 ILE A O 1
ATOM 694 N N . ASP A 1 95 ? 7.289 -50.094 -15.07 1 94.56 95 ASP A N 1
ATOM 695 C CA . ASP A 1 95 ? 8.281 -51.156 -14.867 1 94.56 95 ASP A CA 1
ATOM 696 C C . ASP A 1 95 ? 9.516 -50.906 -15.727 1 94.56 95 ASP A C 1
ATOM 698 O O . ASP A 1 95 ? 9.766 -49.781 -16.172 1 94.56 95 ASP A O 1
ATOM 702 N N . SER A 1 96 ? 10.352 -51.906 -15.883 1 92.5 96 SER A N 1
ATOM 703 C CA . SER A 1 96 ? 11.656 -51.75 -16.516 1 92.5 96 SER A CA 1
ATOM 704 C C . SER A 1 96 ? 11.516 -51.5 -18.016 1 92.5 96 SER A C 1
ATOM 706 O O . SER A 1 96 ? 12.469 -51.062 -18.672 1 92.5 96 SER A O 1
ATOM 708 N N . SER A 1 97 ? 10.344 -51.719 -18.594 1 92.38 97 SER A N 1
ATOM 709 C CA . SER A 1 97 ? 10.117 -51.469 -20.031 1 92.38 97 SER A CA 1
ATOM 710 C C . SER A 1 97 ? 9.703 -50.031 -20.281 1 92.38 97 SER A C 1
ATOM 712 O O . SER A 1 97 ? 9.719 -49.594 -21.438 1 92.38 97 SER A O 1
ATOM 714 N N . SER A 1 98 ? 9.375 -49.344 -19.234 1 94.38 98 SER A N 1
ATOM 715 C CA . SER A 1 98 ? 8.992 -47.938 -19.359 1 94.38 98 SER A CA 1
ATOM 716 C C . SER A 1 98 ? 10.203 -47.062 -19.609 1 94.38 98 SER A C 1
ATOM 718 O O . SER A 1 98 ? 11.344 -47.5 -19.547 1 94.38 98 SER A O 1
ATOM 720 N N . SER A 1 99 ? 9.945 -45.812 -20 1 92.75 99 SER A N 1
ATOM 721 C CA . SER A 1 99 ? 11.023 -44.844 -20.25 1 92.75 99 SER A CA 1
ATOM 722 C C . SER A 1 99 ? 11.852 -44.625 -18.984 1 92.75 99 SER A C 1
ATOM 724 O O . SER A 1 99 ? 11.367 -44.844 -17.875 1 92.75 99 SER A O 1
ATOM 726 N N . LEU A 1 100 ? 13.07 -44.125 -19.188 1 93.06 100 LEU A N 1
ATOM 727 C CA . LEU A 1 100 ? 13.922 -43.812 -18.062 1 93.06 100 LEU A CA 1
ATOM 728 C C . LEU A 1 100 ? 13.297 -42.75 -17.188 1 93.06 100 LEU A C 1
ATOM 730 O O . LEU A 1 100 ? 13.391 -42.781 -15.961 1 93.06 100 LEU A O 1
ATOM 734 N N . THR A 1 101 ? 12.68 -41.781 -17.781 1 94.06 101 THR A N 1
ATOM 735 C CA . THR A 1 101 ? 12.008 -40.719 -17.062 1 94.06 101 THR A CA 1
ATOM 736 C C . THR A 1 101 ? 10.898 -41.281 -16.172 1 94.06 101 THR A C 1
ATOM 738 O O . THR A 1 101 ? 10.766 -40.875 -15.023 1 94.06 101 THR A O 1
ATOM 741 N N . GLU A 1 102 ? 10.117 -42.125 -16.688 1 95.56 102 GLU A N 1
ATOM 742 C CA . GLU A 1 102 ? 9.055 -42.781 -15.906 1 95.56 102 GLU A CA 1
ATOM 743 C C . GLU A 1 102 ? 9.625 -43.562 -14.734 1 95.56 102 GLU A C 1
ATOM 745 O O . GLU A 1 102 ? 9.078 -43.531 -13.633 1 95.56 102 GLU A O 1
ATOM 750 N N . GLN A 1 103 ? 10.711 -44.25 -14.977 1 95.69 103 GLN A N 1
ATOM 751 C CA . GLN A 1 103 ? 11.352 -45.031 -13.938 1 95.69 103 GLN A CA 1
ATOM 752 C C . GLN A 1 103 ? 11.883 -44.156 -12.812 1 95.69 103 GLN A C 1
ATOM 754 O O . GLN A 1 103 ? 11.773 -44.5 -11.633 1 95.69 103 GLN A O 1
ATOM 759 N N . ILE A 1 104 ? 12.508 -43.094 -13.211 1 95.75 104 ILE A N 1
ATOM 760 C CA . ILE A 1 104 ? 13.023 -42.125 -12.227 1 95.75 104 ILE A CA 1
ATOM 761 C C . ILE A 1 104 ? 11.867 -41.594 -11.398 1 95.75 104 ILE A C 1
ATOM 763 O O . ILE A 1 104 ? 11.961 -41.5 -10.172 1 95.75 104 ILE A O 1
ATOM 767 N N . PHE A 1 105 ? 10.773 -41.156 -12.039 1 95.94 105 PHE A N 1
ATOM 768 C CA . PHE A 1 105 ? 9.594 -40.656 -11.344 1 95.94 105 PHE A CA 1
ATOM 769 C C . PHE A 1 105 ? 9.07 -41.688 -10.352 1 95.94 105 PHE A C 1
ATOM 771 O O . PHE A 1 105 ? 8.781 -41.344 -9.195 1 95.94 105 PHE A O 1
ATOM 778 N N . LYS A 1 106 ? 8.953 -42.906 -10.789 1 97.19 106 LYS A N 1
ATOM 779 C CA . LYS A 1 106 ? 8.445 -43.969 -9.922 1 97.19 106 LYS A CA 1
ATOM 780 C C . LYS A 1 106 ? 9.359 -44.188 -8.727 1 97.19 106 LYS A C 1
ATOM 782 O O . LYS A 1 106 ? 8.891 -44.375 -7.602 1 97.19 106 LYS A O 1
ATOM 787 N N . HIS A 1 107 ? 10.648 -44.219 -9.016 1 96.56 107 HIS A N 1
ATOM 788 C CA . HIS A 1 107 ? 11.609 -44.406 -7.934 1 96.56 107 HIS A CA 1
ATOM 789 C C . HIS A 1 107 ? 11.453 -43.312 -6.867 1 96.56 107 HIS A C 1
ATOM 791 O O . HIS A 1 107 ? 11.414 -43.625 -5.672 1 96.56 107 HIS A O 1
ATOM 797 N N . ALA A 1 108 ? 11.375 -42.094 -7.305 1 95.81 108 ALA A N 1
ATOM 798 C CA . ALA A 1 108 ? 11.18 -40.969 -6.383 1 95.81 108 ALA A CA 1
ATOM 799 C C . ALA A 1 108 ? 9.852 -41.094 -5.648 1 95.81 108 ALA A C 1
ATOM 801 O O . ALA A 1 108 ? 9.773 -40.844 -4.441 1 95.81 108 ALA A O 1
ATOM 802 N N . TYR A 1 109 ? 8.781 -41.406 -6.371 1 96.19 109 TYR A N 1
ATOM 803 C CA . TYR A 1 109 ? 7.445 -41.562 -5.809 1 96.19 109 TYR A CA 1
ATOM 804 C C . TYR A 1 109 ? 7.438 -42.656 -4.738 1 96.19 109 TYR A C 1
ATOM 806 O O . TYR A 1 109 ? 6.93 -42.438 -3.633 1 96.19 109 TYR A O 1
ATOM 814 N N . ASP A 1 110 ? 8.031 -43.812 -5.027 1 95.81 110 ASP A N 1
ATOM 815 C CA . ASP A 1 110 ? 8.078 -44.938 -4.086 1 95.81 110 ASP A CA 1
ATOM 816 C C . ASP A 1 110 ? 8.867 -44.562 -2.834 1 95.81 110 ASP A C 1
ATOM 818 O O . ASP A 1 110 ? 8.492 -44.938 -1.723 1 95.81 110 ASP A O 1
ATOM 822 N N . SER A 1 111 ? 9.93 -43.875 -3.1 1 93.38 111 SER A N 1
ATOM 823 C CA . SER A 1 111 ? 10.727 -43.438 -1.966 1 93.38 111 SER A CA 1
ATOM 824 C C . SER A 1 111 ? 9.93 -42.469 -1.075 1 93.38 111 SER A C 1
ATOM 826 O O . SER A 1 111 ? 10.023 -42.562 0.152 1 93.38 111 SER A O 1
ATOM 828 N N . CYS A 1 112 ? 9.242 -41.562 -1.664 1 91.06 112 CYS A N 1
ATOM 829 C CA . CYS A 1 112 ? 8.391 -40.625 -0.939 1 91.06 112 CYS A CA 1
ATOM 830 C C . CYS A 1 112 ? 7.316 -41.375 -0.148 1 91.06 112 CYS A C 1
ATOM 832 O O . CYS A 1 112 ? 7.07 -41.062 1.018 1 91.06 112 CYS A O 1
ATOM 834 N N . ILE A 1 113 ? 6.676 -42.344 -0.746 1 91.75 113 ILE A N 1
ATOM 835 C CA . ILE A 1 113 ? 5.633 -43.125 -0.103 1 91.75 113 ILE A CA 1
ATOM 836 C C . ILE A 1 113 ? 6.203 -43.844 1.123 1 91.75 113 ILE A C 1
ATOM 838 O O . ILE A 1 113 ? 5.594 -43.844 2.195 1 91.75 113 ILE A O 1
ATOM 842 N N . THR A 1 114 ? 7.352 -44.406 0.937 1 89.62 114 THR A N 1
ATOM 843 C CA . THR A 1 114 ? 8.008 -45.125 2.027 1 89.62 114 THR A CA 1
ATOM 844 C C . THR A 1 114 ? 8.312 -44.156 3.186 1 89.62 114 THR A C 1
ATOM 846 O O . THR A 1 114 ? 8.047 -44.5 4.344 1 89.62 114 THR A O 1
ATOM 849 N N . ASN A 1 115 ? 8.852 -43.062 2.879 1 84.94 115 ASN A N 1
ATOM 850 C CA . ASN A 1 115 ? 9.18 -42.094 3.904 1 84.94 115 ASN A CA 1
ATOM 851 C C . ASN A 1 115 ? 7.934 -41.594 4.629 1 84.94 115 ASN A C 1
ATOM 853 O O . ASN A 1 115 ? 7.973 -41.312 5.832 1 84.94 115 ASN A O 1
ATOM 857 N N . PHE A 1 116 ? 6.922 -41.281 3.873 1 79.75 116 PHE A N 1
ATOM 858 C CA . PHE A 1 116 ? 5.664 -40.781 4.43 1 79.75 116 PHE A CA 1
ATOM 859 C C . PHE A 1 116 ? 5.098 -41.781 5.434 1 79.75 116 PHE A C 1
ATOM 861 O O . PHE A 1 116 ? 4.574 -41.406 6.48 1 79.75 116 PHE A O 1
ATOM 868 N N . ASN A 1 117 ? 5.234 -43.031 5.199 1 80.06 117 ASN A N 1
ATOM 869 C CA . ASN A 1 117 ? 4.613 -44.062 6.004 1 80.06 117 ASN A CA 1
ATOM 870 C C . ASN A 1 117 ? 5.5 -44.469 7.18 1 80.06 117 ASN A C 1
ATOM 872 O O . ASN A 1 117 ? 5.004 -44.969 8.195 1 80.06 117 ASN A O 1
ATOM 876 N N . SER A 1 118 ? 6.754 -44.531 7.102 1 75 118 SER A N 1
ATOM 877 C CA . SER A 1 118 ? 7.668 -45.031 8.125 1 75 118 SER A CA 1
ATOM 878 C C . SER A 1 118 ? 8.031 -43.906 9.117 1 75 118 SER A C 1
ATOM 880 O O . SER A 1 118 ? 8.57 -44.188 10.188 1 75 118 SER A O 1
ATOM 882 N N . GLY A 1 119 ? 7.59 -42.781 8.984 1 69.44 119 GLY A N 1
ATOM 883 C CA . GLY A 1 119 ? 8.078 -41.688 9.781 1 69.44 119 GLY A CA 1
ATOM 884 C C . GLY A 1 119 ? 9.484 -41.25 9.414 1 69.44 119 GLY A C 1
ATOM 885 O O . GLY A 1 119 ? 10.25 -42.031 8.836 1 69.44 119 GLY A O 1
ATOM 886 N N . SER A 1 120 ? 9.867 -40.062 9.492 1 65.56 120 SER A N 1
ATOM 887 C CA . SER A 1 120 ? 11.164 -39.531 9.07 1 65.56 120 SER A CA 1
ATOM 888 C C . SER A 1 120 ? 12.211 -39.719 10.156 1 65.56 120 SER A C 1
ATOM 890 O O . SER A 1 120 ? 11.938 -39.469 11.336 1 65.56 120 SER A O 1
ATOM 892 N N . PRO A 1 121 ? 13.406 -40.469 9.727 1 73.5 121 PRO A N 1
ATOM 893 C CA . PRO A 1 121 ? 14.5 -40.5 10.695 1 73.5 121 PRO A CA 1
ATOM 894 C C . PRO A 1 121 ? 14.945 -39.094 11.117 1 73.5 121 PRO A C 1
ATOM 896 O O . PRO A 1 121 ? 14.625 -38.094 10.445 1 73.5 121 PRO A O 1
ATOM 899 N N . ASP A 1 122 ? 15.547 -39.125 12.312 1 81.44 122 ASP A N 1
ATOM 900 C CA . ASP A 1 122 ? 16.156 -37.844 12.703 1 81.44 122 ASP A CA 1
ATOM 901 C C . ASP A 1 122 ? 17.312 -37.469 11.773 1 81.44 122 ASP A C 1
ATOM 903 O O . ASP A 1 122 ? 18.344 -38.156 11.766 1 81.44 122 ASP A O 1
ATOM 907 N N . LEU A 1 123 ? 17.141 -36.5 10.992 1 88.62 123 LEU A N 1
ATOM 908 C CA . LEU A 1 123 ? 18.094 -36.062 9.977 1 88.62 123 LEU A CA 1
ATOM 909 C C . LEU A 1 123 ? 18.859 -34.844 10.43 1 88.62 123 LEU A C 1
ATOM 911 O O . LEU A 1 123 ? 19.578 -34.219 9.641 1 88.62 123 LEU A O 1
ATOM 915 N N . SER A 1 124 ? 18.734 -34.469 11.711 1 89.94 124 SER A N 1
ATOM 916 C CA . SER A 1 124 ? 19.297 -33.219 12.203 1 89.94 124 SER A CA 1
ATOM 917 C C . SER A 1 124 ? 20.812 -33.188 12.047 1 89.94 124 SER A C 1
ATOM 919 O O . SER A 1 124 ? 21.375 -32.188 11.602 1 89.94 124 SER A O 1
ATOM 921 N N . SER A 1 125 ? 21.422 -34.312 12.375 1 89.44 125 SER A N 1
ATOM 922 C CA . SER A 1 125 ? 22.875 -34.375 12.25 1 89.44 125 SER A CA 1
ATOM 923 C C . SER A 1 125 ? 23.312 -34.281 10.789 1 89.44 125 SER A C 1
ATOM 925 O O . SER A 1 125 ? 24.312 -33.625 10.477 1 89.44 125 SER A O 1
ATOM 927 N N . LYS A 1 126 ? 22.609 -34.906 9.953 1 90.56 126 LYS A N 1
ATOM 928 C CA . LYS A 1 126 ? 22.906 -34.844 8.523 1 90.56 126 LYS A CA 1
ATOM 929 C C . LYS A 1 126 ? 22.719 -33.438 7.973 1 90.56 126 LYS A C 1
ATOM 931 O O . LYS A 1 126 ? 23.547 -32.969 7.191 1 90.56 126 LYS A O 1
ATOM 936 N N . ILE A 1 127 ? 21.688 -32.75 8.32 1 92.38 127 ILE A N 1
ATOM 937 C CA . ILE A 1 127 ? 21.422 -31.391 7.902 1 92.38 127 ILE A CA 1
ATOM 938 C C . ILE A 1 127 ? 22.547 -30.469 8.391 1 92.38 127 ILE A C 1
ATOM 940 O O . ILE A 1 127 ? 23.047 -29.625 7.641 1 92.38 127 ILE A O 1
ATOM 944 N N . ASN A 1 128 ? 22.938 -30.656 9.633 1 91.75 128 ASN A N 1
ATOM 945 C CA . ASN A 1 128 ? 24 -29.844 10.219 1 91.75 128 ASN A CA 1
ATOM 946 C C . ASN A 1 128 ? 25.328 -30.031 9.484 1 91.75 128 ASN A C 1
ATOM 948 O O . ASN A 1 128 ? 26.016 -29.062 9.156 1 91.75 128 ASN A O 1
ATOM 952 N N . THR A 1 129 ? 25.641 -31.281 9.125 1 91.56 129 THR A N 1
ATOM 953 C CA . THR A 1 129 ? 26.969 -31.609 8.586 1 91.56 129 THR A CA 1
ATOM 954 C C . THR A 1 129 ? 27 -31.391 7.078 1 91.56 129 THR A C 1
ATOM 956 O O . THR A 1 129 ? 28.031 -31.016 6.523 1 91.56 129 THR A O 1
ATOM 959 N N . GLN A 1 130 ? 25.906 -31.609 6.398 1 90.31 130 GLN A N 1
ATOM 960 C CA . GLN A 1 130 ? 25.922 -31.578 4.938 1 90.31 130 GLN A CA 1
ATOM 961 C C . GLN A 1 130 ? 25.516 -30.203 4.418 1 90.31 130 GLN A C 1
ATOM 963 O O . GLN A 1 130 ? 26 -29.766 3.373 1 90.31 130 GLN A O 1
ATOM 968 N N . LEU A 1 131 ? 24.625 -29.547 5.086 1 94.25 131 LEU A N 1
ATOM 969 C CA . LEU A 1 131 ? 24.078 -28.297 4.555 1 94.25 131 LEU A CA 1
ATOM 970 C C . LEU A 1 131 ? 24.547 -27.109 5.367 1 94.25 131 LEU A C 1
ATOM 972 O O . LEU A 1 131 ? 25.188 -26.203 4.828 1 94.25 131 LEU A O 1
ATOM 976 N N . LEU A 1 132 ? 24.391 -27.141 6.672 1 95.06 132 LEU A N 1
ATOM 977 C CA . LEU A 1 132 ? 24.641 -25.953 7.492 1 95.06 132 LEU A CA 1
ATOM 978 C C . LEU A 1 132 ? 26.141 -25.766 7.742 1 95.06 132 LEU A C 1
ATOM 980 O O . LEU A 1 132 ? 26.578 -24.672 8.102 1 95.06 132 LEU A O 1
ATOM 984 N N . SER A 1 133 ? 26.953 -26.766 7.492 1 92.81 133 SER A N 1
ATOM 985 C CA . SER A 1 133 ? 28.391 -26.672 7.695 1 92.81 133 SER A CA 1
ATOM 986 C C . SER A 1 133 ? 29.016 -25.625 6.773 1 92.81 133 SER A C 1
ATOM 988 O O . SER A 1 133 ? 30.062 -25.047 7.09 1 92.81 133 SER A O 1
ATOM 990 N N . GLN A 1 134 ? 28.375 -25.391 5.621 1 92.06 134 GLN A N 1
ATOM 991 C CA . GLN A 1 134 ? 28.875 -24.391 4.676 1 92.06 134 GLN A CA 1
ATOM 992 C C . GLN A 1 134 ? 28.844 -23 5.289 1 92.06 134 GLN A C 1
ATOM 994 O O . GLN A 1 134 ? 29.578 -22.109 4.84 1 92.06 134 GLN A O 1
ATOM 999 N N . LEU A 1 135 ? 28.016 -22.812 6.301 1 94.62 135 LEU A N 1
ATOM 1000 C CA . LEU A 1 135 ? 27.953 -21.562 7.043 1 94.62 135 LEU A CA 1
ATOM 1001 C C . LEU A 1 135 ? 28.734 -21.656 8.352 1 94.62 135 LEU A C 1
ATOM 1003 O O . LEU A 1 135 ? 28.656 -20.766 9.195 1 94.62 135 LEU A O 1
ATOM 1007 N N . GLY A 1 136 ? 29.484 -22.734 8.562 1 91.62 136 GLY A N 1
ATOM 1008 C CA . GLY A 1 136 ? 30.141 -22.984 9.836 1 91.62 136 GLY A CA 1
ATOM 1009 C C . GLY A 1 136 ? 29.203 -23.562 10.883 1 91.62 136 GLY A C 1
ATOM 1010 O O . GLY A 1 136 ? 29.516 -23.578 12.07 1 91.62 136 GLY A O 1
ATOM 1011 N N . GLY A 1 137 ? 28.062 -24.094 10.398 1 91.69 137 GLY A N 1
ATOM 1012 C CA . GLY A 1 137 ? 26.984 -24.5 11.297 1 91.69 137 GLY A CA 1
ATOM 1013 C C . GLY A 1 137 ? 25.938 -23.422 11.492 1 91.69 137 GLY A C 1
ATOM 1014 O O . GLY A 1 137 ? 25.938 -22.406 10.789 1 91.69 137 GLY A O 1
ATOM 1015 N N . LEU A 1 138 ? 24.969 -23.688 12.305 1 94.38 138 LEU A N 1
ATOM 1016 C CA . LEU A 1 138 ? 24 -22.672 12.727 1 94.38 138 LEU A CA 1
ATOM 1017 C C . LEU A 1 138 ? 24.484 -21.953 13.977 1 94.38 138 LEU A C 1
ATOM 1019 O O . LEU A 1 138 ? 24.531 -22.531 15.062 1 94.38 138 LEU A O 1
ATOM 1023 N N . PRO A 1 139 ? 24.797 -20.609 13.859 1 93.88 139 PRO A N 1
ATOM 1024 C CA . PRO A 1 139 ? 25.453 -19.922 14.969 1 93.88 139 PRO A CA 1
ATOM 1025 C C . PRO A 1 139 ? 24.656 -19.984 16.266 1 93.88 139 PRO A C 1
ATOM 1027 O O . PRO A 1 139 ? 25.219 -20.125 17.344 1 93.88 139 PRO A O 1
ATOM 1030 N N . LEU A 1 140 ? 23.375 -19.922 16.188 1 94.94 140 LEU A N 1
ATOM 1031 C CA . LEU A 1 140 ? 22.547 -19.859 17.391 1 94.94 140 LEU A CA 1
ATOM 1032 C C . LEU A 1 140 ? 22.531 -21.203 18.109 1 94.94 140 LEU A C 1
ATOM 1034 O O . LEU A 1 140 ? 22.141 -21.281 19.281 1 94.94 140 LEU A O 1
ATOM 1038 N N . ALA A 1 141 ? 22.938 -22.25 17.5 1 91.25 141 ALA A N 1
ATOM 1039 C CA . ALA A 1 141 ? 22.969 -23.578 18.094 1 91.25 141 ALA A CA 1
ATOM 1040 C C . ALA A 1 141 ? 24.406 -24.031 18.344 1 91.25 141 ALA A C 1
ATOM 1042 O O . ALA A 1 141 ? 24.656 -25.219 18.547 1 91.25 141 ALA A O 1
ATOM 1043 N N . SER A 1 142 ? 25.328 -23.188 18.188 1 85 142 SER A N 1
ATOM 1044 C CA . SER A 1 142 ? 26.734 -23.531 18.391 1 85 142 SER A CA 1
ATOM 1045 C C . SER A 1 142 ? 27.438 -22.484 19.25 1 85 142 SER A C 1
ATOM 1047 O O . SER A 1 142 ? 27.594 -21.328 18.828 1 85 142 SER A O 1
ATOM 1049 N N . SER A 1 143 ? 27.953 -22.906 20.312 1 79.19 143 SER A N 1
ATOM 1050 C CA . SER A 1 143 ? 28.656 -22 21.203 1 79.19 143 SER A CA 1
ATOM 1051 C C . SER A 1 143 ? 30.031 -21.625 20.625 1 79.19 143 SER A C 1
ATOM 1053 O O . SER A 1 143 ? 30.625 -20.625 21.047 1 79.19 143 SER A O 1
ATOM 1055 N N . GLN A 1 144 ? 30.484 -22.297 19.609 1 83.5 144 GLN A N 1
ATOM 1056 C CA . GLN A 1 144 ? 31.844 -22.078 19.094 1 83.5 144 GLN A CA 1
ATOM 1057 C C . GLN A 1 144 ? 31.812 -21.5 17.688 1 83.5 144 GLN A C 1
ATOM 1059 O O . GLN A 1 144 ? 32.812 -21.484 16.984 1 83.5 144 GLN A O 1
ATOM 1064 N N . TRP A 1 145 ? 30.703 -21 17.266 1 91 145 TRP A N 1
ATOM 1065 C CA . TRP A 1 145 ? 30.609 -20.453 15.914 1 91 145 TRP A CA 1
ATOM 1066 C C . TRP A 1 145 ? 31.469 -19.203 15.781 1 91 145 TRP A C 1
ATOM 1068 O O . TRP A 1 145 ? 31.5 -18.359 16.688 1 91 145 TRP A O 1
ATOM 1078 N N . SER A 1 146 ? 32.219 -19.141 14.719 1 92.38 146 SER A N 1
ATOM 1079 C CA . SER A 1 146 ? 33 -17.953 14.375 1 92.38 146 SER A CA 1
ATOM 1080 C C . SER A 1 146 ? 32.688 -17.453 12.969 1 92.38 146 SER A C 1
ATOM 1082 O O . SER A 1 146 ? 32.25 -18.234 12.117 1 92.38 146 SER A O 1
ATOM 1084 N N . GLU A 1 147 ? 32.875 -16.203 12.836 1 93.88 147 GLU A N 1
ATOM 1085 C CA . GLU A 1 147 ? 32.594 -15.602 11.539 1 93.88 147 GLU A CA 1
ATOM 1086 C C . GLU A 1 147 ? 33.375 -16.297 10.422 1 93.88 147 GLU A C 1
ATOM 1088 O O . GLU A 1 147 ? 34.531 -16.672 10.609 1 93.88 147 GLU A O 1
ATOM 1093 N N . ILE A 1 148 ? 32.75 -16.516 9.391 1 94.88 148 ILE A N 1
ATOM 1094 C CA . ILE A 1 148 ? 33.406 -17.109 8.219 1 94.88 148 ILE A CA 1
ATOM 1095 C C . ILE A 1 148 ? 33.812 -16.016 7.242 1 94.88 148 ILE A C 1
ATOM 1097 O O . ILE A 1 148 ? 33.406 -14.852 7.402 1 94.88 148 ILE A O 1
ATOM 1101 N N . GLY A 1 149 ? 34.656 -16.438 6.289 1 96.81 149 GLY A N 1
ATOM 1102 C CA . GLY A 1 149 ? 34.969 -15.461 5.262 1 96.81 149 GLY A CA 1
ATOM 1103 C C . GLY A 1 149 ? 33.781 -15.008 4.465 1 96.81 149 GLY A C 1
ATOM 1104 O O . GLY A 1 149 ? 32.906 -15.805 4.141 1 96.81 149 GLY A O 1
ATOM 1105 N N . TRP A 1 150 ? 33.719 -13.719 4.164 1 97 150 TRP A N 1
ATOM 1106 C CA . TRP A 1 150 ? 32.594 -13.156 3.436 1 97 150 TRP A CA 1
ATOM 1107 C C . TRP A 1 150 ? 32.438 -13.828 2.07 1 97 150 TRP A C 1
ATOM 1109 O O . TRP A 1 150 ? 31.328 -14.016 1.585 1 97 150 TRP A O 1
ATOM 1119 N N . SER A 1 151 ? 33.562 -14.172 1.431 1 97.69 151 SER A N 1
ATOM 1120 C CA . SER A 1 151 ? 33.5 -14.883 0.156 1 97.69 151 SER A CA 1
ATOM 1121 C C . SER A 1 151 ? 32.75 -16.203 0.302 1 97.69 151 SER A C 1
ATOM 1123 O O . SER A 1 151 ? 31.922 -16.562 -0.539 1 97.69 151 SER A O 1
ATOM 1125 N N . GLN A 1 152 ? 33.094 -16.891 1.319 1 97.25 152 GLN A N 1
ATOM 1126 C CA . GLN A 1 152 ? 32.406 -18.156 1.586 1 97.25 152 GLN A CA 1
ATOM 1127 C C . GLN A 1 152 ? 30.938 -17.938 1.895 1 97.25 152 GLN A C 1
ATOM 1129 O O . GLN A 1 152 ? 30.078 -18.688 1.423 1 97.25 152 GLN A O 1
ATOM 1134 N N . PHE A 1 153 ? 30.656 -16.938 2.732 1 97.69 153 PHE A N 1
ATOM 1135 C CA . PHE A 1 153 ? 29.281 -16.625 3.092 1 97.69 153 PHE A CA 1
ATOM 1136 C C . PHE A 1 153 ? 28.438 -16.406 1.847 1 97.69 153 PHE A C 1
ATOM 1138 O O . PHE A 1 153 ? 27.391 -17.031 1.679 1 97.69 153 PHE A O 1
ATOM 1145 N N . TRP A 1 154 ? 28.859 -15.523 0.946 1 98 154 TRP A N 1
ATOM 1146 C CA . TRP A 1 154 ? 28.078 -15.156 -0.232 1 98 154 TRP A CA 1
ATOM 1147 C C . TRP A 1 154 ? 28 -16.312 -1.222 1 98 154 TRP A C 1
ATOM 1149 O O . TRP A 1 154 ? 26.984 -16.516 -1.866 1 98 154 TRP A O 1
ATOM 1159 N N . THR A 1 155 ? 29.125 -17.094 -1.368 1 97.75 155 THR A N 1
ATOM 1160 C CA . THR A 1 155 ? 29.078 -18.297 -2.205 1 97.75 155 THR A CA 1
ATOM 1161 C C . THR A 1 155 ? 28.031 -19.281 -1.705 1 97.75 155 THR A C 1
ATOM 1163 O O . THR A 1 155 ? 27.281 -19.859 -2.5 1 97.75 155 THR A O 1
ATOM 1166 N N . THR A 1 156 ? 28 -19.422 -0.394 1 97.25 156 THR A N 1
ATOM 1167 C CA . THR A 1 156 ? 27.031 -20.328 0.216 1 97.25 156 THR A CA 1
ATOM 1168 C C . THR A 1 156 ? 25.609 -19.859 -0.066 1 97.25 156 THR A C 1
ATOM 1170 O O . THR A 1 156 ? 24.734 -20.672 -0.366 1 97.25 156 THR A O 1
ATOM 1173 N N . LEU A 1 157 ? 25.359 -18.578 0.033 1 96.81 157 LEU A N 1
ATOM 1174 C CA . LEU A 1 157 ? 24.031 -18.031 -0.257 1 96.81 157 LEU A CA 1
ATOM 1175 C C . LEU A 1 157 ? 23.609 -18.375 -1.682 1 96.81 157 LEU A C 1
ATOM 1177 O O . LEU A 1 157 ? 22.469 -18.797 -1.909 1 96.81 157 LEU A O 1
ATOM 1181 N N . GLY A 1 158 ? 24.484 -18.141 -2.664 1 96.31 158 GLY A N 1
ATOM 1182 C CA . GLY A 1 158 ? 24.203 -18.484 -4.047 1 96.31 158 GLY A CA 1
ATOM 1183 C C . GLY A 1 158 ? 23.922 -19.969 -4.25 1 96.31 158 GLY A C 1
ATOM 1184 O O . GLY A 1 158 ? 22.984 -20.328 -4.957 1 96.31 158 GLY A O 1
ATOM 1185 N N . LYS A 1 159 ? 24.688 -20.812 -3.562 1 96.06 159 LYS A N 1
ATOM 1186 C CA . LYS A 1 159 ? 24.531 -22.266 -3.686 1 96.06 159 LYS A CA 1
ATOM 1187 C C . LYS A 1 159 ? 23.188 -22.719 -3.117 1 96.06 159 LYS A C 1
ATOM 1189 O O . LYS A 1 159 ? 22.547 -23.625 -3.662 1 96.06 159 LYS A O 1
ATOM 1194 N N . TYR A 1 160 ? 22.812 -22.125 -1.996 1 94.56 160 TYR A N 1
ATOM 1195 C CA . TYR A 1 160 ? 21.516 -22.5 -1.411 1 94.56 160 TYR A CA 1
ATOM 1196 C C . TYR A 1 160 ? 20.375 -22.234 -2.389 1 94.56 160 TYR A C 1
ATOM 1198 O O . TYR A 1 160 ? 19.422 -23 -2.453 1 94.56 160 TYR A O 1
ATOM 1206 N N . GLU A 1 161 ? 20.469 -21.172 -3.162 1 92.62 161 GLU A N 1
ATOM 1207 C CA . GLU A 1 161 ? 19.453 -20.859 -4.16 1 92.62 161 GLU A CA 1
ATOM 1208 C C . GLU A 1 161 ? 19.531 -21.812 -5.344 1 92.62 161 GLU A C 1
ATOM 1210 O O . GLU A 1 161 ? 18.516 -22.375 -5.754 1 92.62 161 GLU A O 1
ATOM 1215 N N . SER A 1 162 ? 20.75 -22.078 -5.836 1 93.31 162 SER A N 1
ATOM 1216 C CA . SER A 1 162 ? 20.906 -22.797 -7.094 1 93.31 162 SER A CA 1
ATOM 1217 C C . SER A 1 162 ? 20.781 -24.297 -6.887 1 93.31 162 SER A C 1
ATOM 1219 O O . SER A 1 162 ? 20.359 -25.016 -7.793 1 93.31 162 SER A O 1
ATOM 1221 N N . GLN A 1 163 ? 21.078 -24.766 -5.703 1 91.31 163 GLN A N 1
ATOM 1222 C CA . GLN A 1 163 ? 21.109 -26.203 -5.5 1 91.31 163 GLN A CA 1
ATOM 1223 C C . GLN A 1 163 ? 19.891 -26.688 -4.715 1 91.31 163 GLN A C 1
ATOM 1225 O O . GLN A 1 163 ? 19.438 -27.812 -4.906 1 91.31 163 GLN A O 1
ATOM 1230 N N . TYR A 1 164 ? 19.406 -25.828 -3.846 1 89 164 TYR A N 1
ATOM 1231 C CA . TYR A 1 164 ? 18.344 -26.297 -2.969 1 89 164 TYR A CA 1
ATOM 1232 C C . TYR A 1 164 ? 17.094 -25.453 -3.137 1 89 164 TYR A C 1
ATOM 1234 O O . TYR A 1 164 ? 16.047 -25.75 -2.529 1 89 164 TYR A O 1
ATOM 1242 N N . GLY A 1 165 ? 17.125 -24.406 -3.939 1 89.06 165 GLY A N 1
ATOM 1243 C CA . GLY A 1 165 ? 15.977 -23.562 -4.184 1 89.06 165 GLY A CA 1
ATOM 1244 C C . GLY A 1 165 ? 15.578 -22.734 -2.975 1 89.06 165 GLY A C 1
ATOM 1245 O O . GLY A 1 165 ? 14.398 -22.406 -2.797 1 89.06 165 GLY A O 1
ATOM 1246 N N . VAL A 1 166 ? 16.5 -22.422 -2.08 1 91 166 VAL A N 1
ATOM 1247 C CA . VAL A 1 166 ? 16.203 -21.688 -0.852 1 91 166 VAL A CA 1
ATOM 1248 C C . VAL A 1 166 ? 16.75 -20.266 -0.952 1 91 166 VAL A C 1
ATOM 1250 O O . VAL A 1 166 ? 17.969 -20.047 -0.855 1 91 166 VAL A O 1
ATOM 1253 N N . GLY A 1 167 ? 15.82 -19.328 -1.2 1 91.31 167 GLY A N 1
ATOM 1254 C CA . GLY A 1 167 ? 16.172 -17.922 -1.098 1 91.31 167 GLY A CA 1
ATOM 1255 C C . GLY A 1 167 ? 16.219 -17.406 0.333 1 91.31 167 GLY A C 1
ATOM 1256 O O . GLY A 1 167 ? 15.555 -17.969 1.211 1 91.31 167 GLY A O 1
ATOM 1257 N N . SER A 1 168 ? 16.938 -16.406 0.604 1 93.44 168 SER A N 1
ATOM 1258 C CA . SER A 1 168 ? 17.062 -15.766 1.908 1 93.44 168 SER A CA 1
ATOM 1259 C C . SER A 1 168 ? 17.219 -14.258 1.765 1 93.44 168 SER A C 1
ATOM 1261 O O . SER A 1 168 ? 16.234 -13.539 1.546 1 93.44 168 SER A O 1
ATOM 1263 N N . LEU A 1 169 ? 18.531 -13.781 1.718 1 95.75 169 LEU A N 1
ATOM 1264 C CA . LEU A 1 169 ? 18.75 -12.359 1.476 1 95.75 169 LEU A CA 1
ATOM 1265 C C . LEU A 1 169 ? 18.281 -11.969 0.081 1 95.75 169 LEU A C 1
ATOM 1267 O O . LEU A 1 169 ? 17.812 -10.844 -0.129 1 95.75 169 LEU A O 1
ATOM 1271 N N . PHE A 1 170 ? 18.5 -12.883 -0.822 1 94.94 170 PHE A N 1
ATOM 1272 C CA . PHE A 1 170 ? 18.094 -12.711 -2.209 1 94.94 170 PHE A CA 1
ATOM 1273 C C . PHE A 1 170 ? 17.266 -13.906 -2.682 1 94.94 170 PHE A C 1
ATOM 1275 O O . PHE A 1 170 ? 17.25 -14.945 -2.021 1 94.94 170 PHE A O 1
ATOM 1282 N N . SER A 1 171 ? 16.516 -13.758 -3.721 1 93.25 171 SER A N 1
ATOM 1283 C CA . SER A 1 171 ? 15.797 -14.812 -4.426 1 93.25 171 SER A CA 1
ATOM 1284 C C . SER A 1 171 ? 15.867 -14.617 -5.938 1 93.25 171 SER A C 1
ATOM 1286 O O . SER A 1 171 ? 14.891 -14.195 -6.559 1 93.25 171 SER A O 1
ATOM 1288 N N . SER A 1 172 ? 17 -14.953 -6.512 1 94.69 172 SER A N 1
ATOM 1289 C CA . SER A 1 172 ? 17.266 -14.688 -7.918 1 94.69 172 SER A CA 1
ATOM 1290 C C . SER A 1 172 ? 16.719 -15.789 -8.812 1 94.69 172 SER A C 1
ATOM 1292 O O . SER A 1 172 ? 16.406 -16.875 -8.336 1 94.69 172 SER A O 1
ATOM 1294 N N . TYR A 1 173 ? 16.547 -15.484 -10.062 1 94.25 173 TYR A N 1
ATOM 1295 C CA . TYR A 1 173 ? 15.984 -16.438 -11.023 1 94.25 173 TYR A CA 1
ATOM 1296 C C . TYR A 1 173 ? 16.422 -16.094 -12.445 1 94.25 173 TYR A C 1
ATOM 1298 O O . TYR A 1 173 ? 17.031 -15.055 -12.68 1 94.25 173 TYR A O 1
ATOM 1306 N N . VAL A 1 174 ? 16.203 -17.031 -13.32 1 94.88 174 VAL A N 1
ATOM 1307 C CA . VAL A 1 174 ? 16.516 -16.828 -14.734 1 94.88 174 VAL A CA 1
ATOM 1308 C C . VAL A 1 174 ? 15.219 -16.688 -15.523 1 94.88 174 VAL A C 1
ATOM 1310 O O . VAL A 1 174 ? 14.242 -17.406 -15.266 1 94.88 174 VAL A O 1
ATOM 1313 N N . SER A 1 175 ? 15.141 -15.75 -16.422 1 95 175 SER A N 1
ATOM 1314 C CA . SER A 1 175 ? 14.039 -15.539 -17.359 1 95 175 SER A CA 1
ATOM 1315 C C . SER A 1 175 ? 14.547 -14.992 -18.688 1 95 175 SER A C 1
ATOM 1317 O O . SER A 1 175 ? 15.734 -14.719 -18.844 1 95 175 SER A O 1
ATOM 1319 N N . VAL A 1 176 ? 13.617 -14.906 -19.609 1 95.94 176 VAL A N 1
ATOM 1320 C CA . VAL A 1 176 ? 13.922 -14.227 -20.859 1 95.94 176 VAL A CA 1
ATOM 1321 C C . VAL A 1 176 ? 14.336 -12.781 -20.578 1 95.94 176 VAL A C 1
ATOM 1323 O O . VAL A 1 176 ? 13.766 -12.125 -19.703 1 95.94 176 VAL A O 1
ATOM 1326 N N . ASN A 1 177 ? 15.422 -12.383 -21.25 1 96.06 177 ASN A N 1
ATOM 1327 C CA . ASN A 1 177 ? 15.797 -10.977 -21.125 1 96.06 177 ASN A CA 1
ATOM 1328 C C . ASN A 1 177 ? 14.734 -10.055 -21.719 1 96.06 177 ASN A C 1
ATOM 1330 O O . ASN A 1 177 ? 14.523 -10.062 -22.938 1 96.06 177 ASN A O 1
ATOM 1334 N N . TYR A 1 178 ? 14.078 -9.219 -20.953 1 95.88 178 TYR A N 1
ATOM 1335 C CA . TYR A 1 178 ? 12.93 -8.43 -21.375 1 95.88 178 TYR A CA 1
ATOM 1336 C C . TYR A 1 178 ? 13.32 -7.438 -22.469 1 95.88 178 TYR A C 1
ATOM 1338 O O . TYR A 1 178 ? 12.492 -7.035 -23.281 1 95.88 178 TYR A O 1
ATOM 1346 N N . GLY A 1 179 ? 14.57 -7.027 -22.422 1 93.19 179 GLY A N 1
ATOM 1347 C CA . GLY A 1 179 ? 15.055 -6.07 -23.406 1 93.19 179 GLY A CA 1
ATOM 1348 C C . GLY A 1 179 ? 15.625 -6.723 -24.656 1 93.19 179 GLY A C 1
ATOM 1349 O O . GLY A 1 179 ? 15.828 -6.062 -25.672 1 93.19 179 GLY A O 1
ATOM 1350 N N . ASN A 1 180 ? 15.922 -7.992 -24.562 1 92.75 180 ASN A N 1
ATOM 1351 C CA . ASN A 1 180 ? 16.469 -8.797 -25.656 1 92.75 180 ASN A CA 1
ATOM 1352 C C . ASN A 1 180 ? 15.992 -10.242 -25.562 1 92.75 180 ASN A C 1
ATOM 1354 O O . ASN A 1 180 ? 16.703 -11.102 -25.047 1 92.75 180 ASN A O 1
ATOM 1358 N N . THR A 1 181 ? 14.914 -10.555 -26.25 1 94.5 181 THR A N 1
ATOM 1359 C CA . THR A 1 181 ? 14.203 -11.812 -26.047 1 94.5 181 THR A CA 1
ATOM 1360 C C . THR A 1 181 ? 14.945 -12.977 -26.688 1 94.5 181 THR A C 1
ATOM 1362 O O . THR A 1 181 ? 14.5 -14.125 -26.594 1 94.5 181 THR A O 1
ATOM 1365 N N . SER A 1 182 ? 16.094 -12.719 -27.281 1 94.5 182 SER A N 1
ATOM 1366 C CA . SER A 1 182 ? 16.859 -13.789 -27.906 1 94.5 182 SER A CA 1
ATOM 1367 C C . SER A 1 182 ? 17.766 -14.492 -26.891 1 94.5 182 SER A C 1
ATOM 1369 O O . SER A 1 182 ? 18.328 -15.539 -27.188 1 94.5 182 SER A O 1
ATOM 1371 N N . ILE A 1 183 ? 17.875 -13.961 -25.719 1 94.44 183 ILE A N 1
ATOM 1372 C CA . ILE A 1 183 ? 18.719 -14.57 -24.688 1 94.44 183 ILE A CA 1
ATOM 1373 C C . ILE A 1 183 ? 17.984 -14.594 -23.359 1 94.44 183 ILE A C 1
ATOM 1375 O O . ILE A 1 183 ? 16.984 -13.891 -23.188 1 94.44 183 ILE A O 1
ATOM 1379 N N . HIS A 1 184 ? 18.469 -15.461 -22.484 1 95.56 184 HIS A N 1
ATOM 1380 C CA . HIS A 1 184 ? 18.047 -15.414 -21.094 1 95.56 184 HIS A CA 1
ATOM 1381 C C . HIS A 1 184 ? 18.922 -14.477 -20.281 1 95.56 184 HIS A C 1
ATOM 1383 O O . HIS A 1 184 ? 20.031 -14.125 -20.719 1 95.56 184 HIS A O 1
ATOM 1389 N N . ALA A 1 185 ? 18.422 -14.039 -19.172 1 95.62 185 ALA A N 1
ATOM 1390 C CA . ALA A 1 185 ? 19.172 -13.188 -18.25 1 95.62 185 ALA A CA 1
ATOM 1391 C C . ALA A 1 185 ? 18.984 -13.648 -16.812 1 95.62 185 ALA A C 1
ATOM 1393 O O . ALA A 1 185 ? 17.969 -14.281 -16.484 1 95.62 185 ALA A O 1
ATOM 1394 N N . LEU A 1 186 ? 20.062 -13.453 -16.016 1 96.5 186 LEU A N 1
ATOM 1395 C CA . LEU A 1 186 ? 19.953 -13.641 -14.57 1 96.5 186 LEU A CA 1
ATOM 1396 C C . LEU A 1 186 ? 19.312 -12.422 -13.914 1 96.5 186 LEU A C 1
ATOM 1398 O O . LEU A 1 186 ? 19.812 -11.305 -14.039 1 96.5 186 LEU A O 1
ATOM 1402 N N . TYR A 1 187 ? 18.219 -12.57 -13.305 1 96.44 187 TYR A N 1
ATOM 1403 C CA . TYR A 1 187 ? 17.531 -11.539 -12.539 1 96.44 187 TYR A CA 1
ATOM 1404 C C . TYR A 1 187 ? 17.875 -11.641 -11.062 1 96.44 187 TYR A C 1
ATOM 1406 O O . TYR A 1 187 ? 17.562 -12.641 -10.414 1 96.44 187 TYR A O 1
ATOM 1414 N N . ILE A 1 188 ? 18.578 -10.688 -10.547 1 96.62 188 ILE A N 1
ATOM 1415 C CA . ILE A 1 188 ? 18.875 -10.57 -9.125 1 96.62 188 ILE A CA 1
ATOM 1416 C C . ILE A 1 188 ? 17.734 -9.844 -8.414 1 96.62 188 ILE A C 1
ATOM 1418 O O . ILE A 1 188 ? 17.469 -8.672 -8.688 1 96.62 188 ILE A O 1
ATOM 1422 N N . ASN A 1 189 ? 17.047 -10.523 -7.508 1 94.69 189 ASN A N 1
ATOM 1423 C CA . ASN A 1 189 ? 15.789 -10.031 -6.969 1 94.69 189 ASN A CA 1
ATOM 1424 C C . ASN A 1 189 ? 15.812 -9.977 -5.441 1 94.69 189 ASN A C 1
ATOM 1426 O O . ASN A 1 189 ? 16.703 -10.562 -4.812 1 94.69 189 ASN A O 1
ATOM 1430 N N . GLN A 1 190 ? 14.891 -9.117 -4.91 1 93.19 190 GLN A N 1
ATOM 1431 C CA . GLN A 1 190 ? 14.742 -9.016 -3.463 1 93.19 190 GLN A CA 1
ATOM 1432 C C . GLN A 1 190 ? 14.336 -10.352 -2.854 1 93.19 190 GLN A C 1
ATOM 1434 O O . GLN A 1 190 ? 13.75 -11.195 -3.535 1 93.19 190 GLN A O 1
ATOM 1439 N N . GLY A 1 191 ? 14.664 -10.453 -1.58 1 81.81 191 GLY A N 1
ATOM 1440 C CA . GLY A 1 191 ? 14.859 -11.766 -0.979 1 81.81 191 GLY A CA 1
ATOM 1441 C C . GLY A 1 191 ? 13.562 -12.414 -0.541 1 81.81 191 GLY A C 1
ATOM 1442 O O . GLY A 1 191 ? 12.484 -12.023 -0.992 1 81.81 191 GLY A O 1
ATOM 1443 N N . GLY A 1 192 ? 13.844 -13.633 0.157 1 81.31 192 GLY A N 1
ATOM 1444 C CA . GLY A 1 192 ? 12.828 -14.633 0.463 1 81.31 192 GLY A CA 1
ATOM 1445 C C . GLY A 1 192 ? 12.383 -14.602 1.911 1 81.31 192 GLY A C 1
ATOM 1446 O O . GLY A 1 192 ? 12.891 -15.352 2.744 1 81.31 192 GLY A O 1
ATOM 1447 N N . LEU A 1 193 ? 11.398 -13.711 2.203 1 88.88 193 LEU A N 1
ATOM 1448 C CA . LEU A 1 193 ? 10.805 -13.695 3.535 1 88.88 193 LEU A CA 1
ATOM 1449 C C . LEU A 1 193 ? 10 -14.969 3.785 1 88.88 193 LEU A C 1
ATOM 1451 O O . LEU A 1 193 ? 9.531 -15.602 2.842 1 88.88 193 LEU A O 1
ATOM 1455 N N . ALA A 1 194 ? 9.969 -15.383 5.012 1 90.44 194 ALA A N 1
ATOM 1456 C CA . ALA A 1 194 ? 9.203 -16.578 5.363 1 90.44 194 ALA A CA 1
ATOM 1457 C C . ALA A 1 194 ? 7.703 -16.328 5.211 1 90.44 194 ALA A C 1
ATOM 1459 O O . ALA A 1 194 ? 6.953 -17.234 4.828 1 90.44 194 ALA A O 1
ATOM 1460 N N . MET A 1 195 ? 7.309 -15.164 5.543 1 90.56 195 MET A N 1
ATOM 1461 C CA . MET A 1 195 ? 5.918 -14.734 5.391 1 90.56 195 MET A CA 1
ATOM 1462 C C . MET A 1 195 ? 5.816 -13.547 4.434 1 90.56 195 MET A C 1
ATOM 1464 O O . MET A 1 195 ? 6.824 -12.914 4.117 1 90.56 195 MET A O 1
ATOM 1468 N N . PRO A 1 196 ? 4.613 -13.32 3.984 1 89.25 196 PRO A N 1
ATOM 1469 C CA . PRO A 1 196 ? 4.461 -12.117 3.162 1 89.25 196 PRO A CA 1
ATOM 1470 C C . PRO A 1 196 ? 4.848 -10.844 3.906 1 89.25 196 PRO A C 1
ATOM 1472 O O . PRO A 1 196 ? 4.691 -10.766 5.129 1 89.25 196 PRO A O 1
ATOM 1475 N N . ARG A 1 197 ? 5.309 -9.844 3.193 1 89.75 197 ARG A N 1
ATOM 1476 C CA . ARG A 1 197 ? 5.836 -8.578 3.684 1 89.75 197 ARG A CA 1
ATOM 1477 C C . ARG A 1 197 ? 4.91 -7.965 4.727 1 89.75 197 ARG A C 1
ATOM 1479 O O . ARG A 1 197 ? 5.359 -7.531 5.789 1 89.75 197 ARG A O 1
ATOM 1486 N N . ASP A 1 198 ? 3.598 -7.93 4.508 1 86.06 198 ASP A N 1
ATOM 1487 C CA . ASP A 1 198 ? 2.643 -7.195 5.332 1 86.06 198 ASP A CA 1
ATOM 1488 C C . ASP A 1 198 ? 2.453 -7.871 6.688 1 86.06 198 ASP A C 1
ATOM 1490 O O . ASP A 1 198 ? 2.021 -7.234 7.652 1 86.06 198 ASP A O 1
ATOM 1494 N N . TYR A 1 199 ? 2.734 -9.141 6.816 1 88.81 199 TYR A N 1
ATOM 1495 C CA . TYR A 1 199 ? 2.666 -9.836 8.094 1 88.81 199 TYR A CA 1
ATOM 1496 C C . TYR A 1 199 ? 3.721 -9.305 9.062 1 88.81 199 TYR A C 1
ATOM 1498 O O . TYR A 1 199 ? 3.557 -9.391 10.281 1 88.81 199 TYR A O 1
ATOM 1506 N N . TYR A 1 200 ? 4.82 -8.742 8.477 1 90.44 200 TYR A N 1
ATOM 1507 C CA . TYR A 1 200 ? 5.902 -8.203 9.289 1 90.44 200 TYR A CA 1
ATOM 1508 C C . TYR A 1 200 ? 5.656 -6.738 9.625 1 90.44 200 TYR A C 1
ATOM 1510 O O . TYR A 1 200 ? 6.02 -6.27 10.711 1 90.44 200 TYR A O 1
ATOM 1518 N N . THR A 1 201 ? 5.055 -6.031 8.734 1 88 201 THR A N 1
ATOM 1519 C CA . THR A 1 201 ? 5.152 -4.578 8.797 1 88 201 THR A CA 1
ATOM 1520 C C . THR A 1 201 ? 3.867 -3.975 9.352 1 88 201 THR A C 1
ATOM 1522 O O . THR A 1 201 ? 3.859 -2.828 9.805 1 88 201 THR A O 1
ATOM 1525 N N . LYS A 1 202 ? 2.781 -4.691 9.289 1 82.5 202 LYS A N 1
ATOM 1526 C CA . LYS A 1 202 ? 1.503 -4.133 9.719 1 82.5 202 LYS A CA 1
ATOM 1527 C C . LYS A 1 202 ? 1.08 -4.707 11.07 1 82.5 202 LYS A C 1
ATOM 1529 O O . LYS A 1 202 ? 1.082 -5.926 11.266 1 82.5 202 LYS A O 1
ATOM 1534 N N . ASN A 1 203 ? 0.588 -3.93 11.945 1 78.81 203 ASN A N 1
ATOM 1535 C CA . ASN A 1 203 ? 0.269 -4.312 13.312 1 78.81 203 ASN A CA 1
ATOM 1536 C C . ASN A 1 203 ? -0.971 -5.199 13.375 1 78.81 203 ASN A C 1
ATOM 1538 O O . ASN A 1 203 ? -1.134 -5.984 14.312 1 78.81 203 ASN A O 1
ATOM 1542 N N . GLU A 1 204 ? -1.833 -5.086 12.414 1 76.81 204 GLU A N 1
ATOM 1543 C CA . GLU A 1 204 ? -3.045 -5.902 12.398 1 76.81 204 GLU A CA 1
ATOM 1544 C C . GLU A 1 204 ? -2.711 -7.387 12.305 1 76.81 204 GLU A C 1
ATOM 1546 O O . GLU A 1 204 ? -3.553 -8.234 12.609 1 76.81 204 GLU A O 1
ATOM 1551 N N . ASN A 1 205 ? -1.452 -7.629 11.922 1 82 205 ASN A N 1
ATOM 1552 C CA . ASN A 1 205 ? -1.036 -9.016 11.773 1 82 205 ASN A CA 1
ATOM 1553 C C . ASN A 1 205 ? -0.105 -9.453 12.898 1 82 205 ASN A C 1
ATOM 1555 O O . ASN A 1 205 ? 0.626 -10.43 12.766 1 82 205 ASN A O 1
ATOM 1559 N N . ARG A 1 206 ? -0.158 -8.875 13.984 1 85.81 206 ARG A N 1
ATOM 1560 C CA . ARG A 1 206 ? 0.742 -9.109 15.109 1 85.81 206 ARG A CA 1
ATOM 1561 C C . ARG A 1 206 ? 0.635 -10.547 15.602 1 85.81 206 ARG A C 1
ATOM 1563 O O . ARG A 1 206 ? 1.642 -11.164 15.961 1 85.81 206 ARG A O 1
ATOM 1570 N N . VAL A 1 207 ? -0.542 -11.117 15.648 1 86 207 VAL A N 1
ATOM 1571 C CA . VAL A 1 207 ? -0.73 -12.484 16.125 1 86 207 VAL A CA 1
ATOM 1572 C C . VAL A 1 207 ? 0.05 -13.453 15.234 1 86 207 VAL A C 1
ATOM 1574 O O . VAL A 1 207 ? 0.709 -14.367 15.734 1 86 207 VAL A O 1
ATOM 1577 N N . GLN A 1 208 ? -0.012 -13.219 13.961 1 87.56 208 GLN A N 1
ATOM 1578 C CA . GLN A 1 208 ? 0.713 -14.078 13.023 1 87.56 208 GLN A CA 1
ATOM 1579 C C . GLN A 1 208 ? 2.223 -13.914 13.195 1 87.56 208 GLN A C 1
ATOM 1581 O O . GLN A 1 208 ? 2.965 -14.898 13.141 1 87.56 208 GLN A O 1
ATOM 1586 N N . ALA A 1 209 ? 2.703 -12.703 13.406 1 90.38 209 ALA A N 1
ATOM 1587 C CA . ALA A 1 209 ? 4.129 -12.445 13.602 1 90.38 209 ALA A CA 1
ATOM 1588 C C . ALA A 1 209 ? 4.629 -13.086 14.891 1 90.38 209 ALA A C 1
ATOM 1590 O O . ALA A 1 209 ? 5.719 -13.656 14.93 1 90.38 209 ALA A O 1
ATOM 1591 N N . ASP A 1 210 ? 3.83 -13.016 15.938 1 92.88 210 ASP A N 1
ATOM 1592 C CA . ASP A 1 210 ? 4.188 -13.625 17.219 1 92.88 210 ASP A CA 1
ATOM 1593 C C . ASP A 1 210 ? 4.238 -15.148 17.109 1 92.88 210 ASP A C 1
ATOM 1595 O O . ASP A 1 210 ? 5.129 -15.789 17.672 1 92.88 210 ASP A O 1
ATOM 1599 N N . ASN A 1 211 ? 3.227 -15.656 16.391 1 93.19 211 ASN A N 1
ATOM 1600 C CA . ASN A 1 211 ? 3.221 -17.094 16.188 1 93.19 211 ASN A CA 1
ATOM 1601 C C . ASN A 1 211 ? 4.438 -17.547 15.375 1 93.19 211 ASN A C 1
ATOM 1603 O O . ASN A 1 211 ? 5.035 -18.578 15.68 1 93.19 211 ASN A O 1
ATOM 1607 N N . TYR A 1 212 ? 4.777 -16.797 14.312 1 94.12 212 TYR A N 1
ATOM 1608 C CA . TYR A 1 212 ? 5.957 -17.109 13.508 1 94.12 212 TYR A CA 1
ATOM 1609 C C . TYR A 1 212 ? 7.215 -17.109 14.367 1 94.12 212 TYR A C 1
ATOM 1611 O O . TYR A 1 212 ? 8.008 -18.062 14.305 1 94.12 212 TYR A O 1
ATOM 1619 N N . LEU A 1 213 ? 7.414 -16.094 15.234 1 96.25 213 LEU A N 1
ATOM 1620 C CA . LEU A 1 213 ? 8.57 -16.016 16.125 1 96.25 213 LEU A CA 1
ATOM 1621 C C . LEU A 1 213 ? 8.609 -17.188 17.078 1 96.25 213 LEU A C 1
ATOM 1623 O O . LEU A 1 213 ? 9.664 -17.781 17.297 1 96.25 213 LEU A O 1
ATOM 1627 N N . ALA A 1 214 ? 7.488 -17.547 17.656 1 96.88 214 ALA A N 1
ATOM 1628 C CA . ALA A 1 214 ? 7.406 -18.656 18.609 1 96.88 214 ALA A CA 1
ATOM 1629 C C . ALA A 1 214 ? 7.762 -19.984 17.953 1 96.88 214 ALA A C 1
ATOM 1631 O O . ALA A 1 214 ? 8.531 -20.766 18.5 1 96.88 214 ALA A O 1
ATOM 1632 N N . ASP A 1 215 ? 7.156 -20.188 16.781 1 96.94 215 ASP A N 1
ATOM 1633 C CA . ASP A 1 215 ? 7.41 -21.438 16.062 1 96.94 215 ASP A CA 1
ATOM 1634 C C . ASP A 1 215 ? 8.875 -21.531 15.633 1 96.94 215 ASP A C 1
ATOM 1636 O O . ASP A 1 215 ? 9.477 -22.609 15.719 1 96.94 215 ASP A O 1
ATOM 1640 N N . LEU A 1 216 ? 9.406 -20.469 15.133 1 97 216 LEU A N 1
ATOM 1641 C CA . LEU A 1 216 ? 10.797 -20.453 14.711 1 97 216 LEU A CA 1
ATOM 1642 C C . LEU A 1 216 ? 11.727 -20.688 15.898 1 97 216 LEU A C 1
ATOM 1644 O O . LEU A 1 216 ? 12.742 -21.391 15.773 1 97 216 LEU A O 1
ATOM 1648 N N . THR A 1 217 ? 11.422 -20.109 17.062 1 98.19 217 THR A N 1
ATOM 1649 C CA . THR A 1 217 ? 12.18 -20.328 18.281 1 98.19 217 THR A CA 1
ATOM 1650 C C . THR A 1 217 ? 12.141 -21.797 18.688 1 98.19 217 THR A C 1
ATOM 1652 O O . THR A 1 217 ? 13.172 -22.391 18.984 1 98.19 217 THR A O 1
ATOM 1655 N N . SER A 1 218 ? 10.945 -22.344 18.625 1 98 218 SER A N 1
ATOM 1656 C CA . SER A 1 218 ? 10.789 -23.766 18.969 1 98 218 SER A CA 1
ATOM 1657 C C . SER A 1 218 ? 11.57 -24.656 18.031 1 98 218 SER A C 1
ATOM 1659 O O . SER A 1 218 ? 12.188 -25.641 18.453 1 98 218 SER A O 1
ATOM 1661 N N . LEU A 1 219 ? 11.523 -24.312 16.75 1 96.88 219 LEU A N 1
ATOM 1662 C CA . LEU A 1 219 ? 12.266 -25.094 15.758 1 96.88 219 LEU A CA 1
ATOM 1663 C C . LEU A 1 219 ? 13.758 -25.047 16.031 1 96.88 219 LEU A C 1
ATOM 1665 O O . LEU A 1 219 ? 14.438 -26.078 15.977 1 96.88 219 LEU A O 1
ATOM 1669 N N . ALA A 1 220 ? 14.266 -23.875 16.312 1 97.38 220 ALA A N 1
ATOM 1670 C CA . ALA A 1 220 ? 15.688 -23.703 16.594 1 97.38 220 ALA A CA 1
ATOM 1671 C C . ALA A 1 220 ? 16.094 -24.453 17.859 1 97.38 220 ALA A C 1
ATOM 1673 O O . ALA A 1 220 ? 17.156 -25.078 17.891 1 97.38 220 ALA A O 1
ATOM 1674 N N . GLN A 1 221 ? 15.281 -24.406 18.875 1 97.5 221 GLN A N 1
ATOM 1675 C CA . GLN A 1 221 ? 15.562 -25.109 20.125 1 97.5 221 GLN A CA 1
ATOM 1676 C C . GLN A 1 221 ? 15.539 -26.625 19.938 1 97.5 221 GLN A C 1
ATOM 1678 O O . GLN A 1 221 ? 16.391 -27.328 20.469 1 97.5 221 GLN A O 1
ATOM 1683 N N . LEU A 1 222 ? 14.523 -27.047 19.203 1 95.94 222 LEU A N 1
ATOM 1684 C CA . LEU A 1 222 ? 14.43 -28.469 18.891 1 95.94 222 LEU A CA 1
ATOM 1685 C C . LEU A 1 222 ? 15.672 -28.938 18.125 1 95.94 222 LEU A C 1
ATOM 1687 O O . LEU A 1 222 ? 16.203 -30.016 18.406 1 95.94 222 LEU A O 1
ATOM 1691 N N . PHE A 1 223 ? 16.141 -28.188 17.188 1 95.56 223 PHE A N 1
ATOM 1692 C CA . PHE A 1 223 ? 17.312 -28.531 16.391 1 95.56 223 PHE A CA 1
ATOM 1693 C C . PHE A 1 223 ? 18.562 -28.562 17.281 1 95.56 223 PHE A C 1
ATOM 1695 O O . PHE A 1 223 ? 19.375 -29.484 17.172 1 95.56 223 PHE A O 1
ATOM 1702 N N . ASN A 1 224 ? 18.719 -27.516 18.078 1 95.69 224 ASN A N 1
ATOM 1703 C CA . ASN A 1 224 ? 19.844 -27.453 19.016 1 95.69 224 ASN A CA 1
ATOM 1704 C C . ASN A 1 224 ? 19.906 -28.719 19.875 1 95.69 224 ASN A C 1
ATOM 1706 O O . ASN A 1 224 ? 20.984 -29.312 20.031 1 95.69 224 ASN A O 1
ATOM 1710 N N . LYS A 1 225 ? 18.797 -29.125 20.391 1 94.25 225 LYS A N 1
ATOM 1711 C CA . LYS A 1 225 ? 18.719 -30.328 21.203 1 94.25 225 LYS A CA 1
ATOM 1712 C C . LYS A 1 225 ? 19.078 -31.562 20.391 1 94.25 225 LYS A C 1
ATOM 1714 O O . LYS A 1 225 ? 19.828 -32.438 20.859 1 94.25 225 LYS A O 1
ATOM 1719 N N . ALA A 1 226 ? 18.562 -31.641 19.203 1 93.06 226 ALA A N 1
ATOM 1720 C CA . ALA A 1 226 ? 18.719 -32.812 18.359 1 93.06 226 ALA A CA 1
ATOM 1721 C C . ALA A 1 226 ? 20.172 -33 17.953 1 93.06 226 ALA A C 1
ATOM 1723 O O . ALA A 1 226 ? 20.641 -34.125 17.812 1 93.06 226 ALA A O 1
ATOM 1724 N N . ILE A 1 227 ? 20.922 -31.938 17.781 1 92.56 227 ILE A N 1
ATOM 1725 C CA . ILE A 1 227 ? 22.297 -32.062 17.328 1 92.56 227 ILE A CA 1
ATOM 1726 C C . ILE A 1 227 ? 23.234 -32.094 18.531 1 92.56 227 ILE A C 1
ATOM 1728 O O . ILE A 1 227 ? 24.469 -32.031 18.375 1 92.56 227 ILE A O 1
ATOM 1732 N N . GLY A 1 228 ? 22.688 -32.094 19.688 1 91.75 228 GLY A N 1
ATOM 1733 C CA . GLY A 1 228 ? 23.484 -32.156 20.906 1 91.75 228 GLY A CA 1
ATOM 1734 C C . GLY A 1 228 ? 24.094 -30.812 21.281 1 91.75 228 GLY A C 1
ATOM 1735 O O . GLY A 1 228 ? 25.141 -30.766 21.922 1 91.75 228 GLY A O 1
ATOM 1736 N N . GLY A 1 229 ? 23.453 -29.734 20.781 1 91.12 229 GLY A N 1
ATOM 1737 C CA . GLY A 1 229 ? 23.938 -28.391 21.125 1 91.12 229 GLY A CA 1
ATOM 1738 C C . GLY A 1 229 ? 23.75 -28.047 22.578 1 91.12 229 GLY A C 1
ATOM 1739 O O . GLY A 1 229 ? 22.891 -28.625 23.25 1 91.12 229 GLY A O 1
ATOM 1740 N N . THR A 1 230 ? 24.578 -27.016 23.094 1 92.38 230 THR A N 1
ATOM 1741 C CA . THR A 1 230 ? 24.562 -26.688 24.5 1 92.38 230 THR A CA 1
ATOM 1742 C C . THR A 1 230 ? 24.078 -25.266 24.719 1 92.38 230 THR A C 1
ATOM 1744 O O . THR A 1 230 ? 24.031 -24.781 25.859 1 92.38 230 THR A O 1
ATOM 1747 N N . THR A 1 231 ? 23.766 -24.578 23.641 1 95.38 231 THR A N 1
ATOM 1748 C CA . THR A 1 231 ? 23.266 -23.219 23.797 1 95.38 231 THR A CA 1
ATOM 1749 C C . THR A 1 231 ? 21.953 -23.219 24.578 1 95.38 231 THR A C 1
ATOM 1751 O O . THR A 1 231 ? 21.094 -24.078 24.375 1 95.38 231 THR A O 1
ATOM 1754 N N . SER A 1 232 ? 21.75 -22.234 25.547 1 96.06 232 SER A N 1
ATOM 1755 C CA . SER A 1 232 ? 20.547 -22.188 26.359 1 96.06 232 SER A CA 1
ATOM 1756 C C . SER A 1 232 ? 19.328 -21.781 25.531 1 96.06 232 SER A C 1
ATOM 1758 O O . SER A 1 232 ? 19.469 -21.078 24.516 1 96.06 232 SER A O 1
ATOM 1760 N N . ASN A 1 233 ? 18.188 -22.203 25.938 1 96.75 233 ASN A N 1
ATOM 1761 C CA . ASN A 1 233 ? 16.953 -21.828 25.266 1 96.75 233 ASN A CA 1
ATOM 1762 C C . ASN A 1 233 ? 16.766 -20.312 25.234 1 96.75 233 ASN A C 1
ATOM 1764 O O . ASN A 1 233 ? 16.25 -19.766 24.25 1 96.75 233 ASN A O 1
ATOM 1768 N N . ASP A 1 234 ? 17.172 -19.594 26.25 1 96.69 234 ASP A N 1
ATOM 1769 C CA . ASP A 1 234 ? 17.047 -18.141 26.297 1 96.69 234 ASP A CA 1
ATOM 1770 C C . ASP A 1 234 ? 17.953 -17.484 25.266 1 96.69 234 ASP A C 1
ATOM 1772 O O . ASP A 1 234 ? 17.562 -16.5 24.625 1 96.69 234 ASP A O 1
ATOM 1776 N N . ASP A 1 235 ? 19.125 -18.031 25.188 1 96.44 235 ASP A N 1
ATOM 1777 C CA . ASP A 1 235 ? 20.062 -17.484 24.219 1 96.44 235 ASP A CA 1
ATOM 1778 C C . ASP A 1 235 ? 19.562 -17.719 22.781 1 96.44 235 ASP A C 1
ATOM 1780 O O . ASP A 1 235 ? 19.734 -16.875 21.906 1 96.44 235 ASP A O 1
ATOM 1784 N N . ILE A 1 236 ? 19.016 -18.906 22.547 1 97.62 236 ILE A N 1
ATOM 1785 C CA . ILE A 1 236 ? 18.453 -19.234 21.25 1 97.62 236 ILE A CA 1
ATOM 1786 C C . ILE A 1 236 ? 17.312 -18.281 20.922 1 97.62 236 ILE A C 1
ATOM 1788 O O . ILE A 1 236 ? 17.219 -17.75 19.812 1 97.62 236 ILE A O 1
ATOM 1792 N N . ALA A 1 237 ? 16.438 -18.062 21.891 1 97.62 237 ALA A N 1
ATOM 1793 C CA . ALA A 1 237 ? 15.312 -17.156 21.703 1 97.62 237 ALA A CA 1
ATOM 1794 C C . ALA A 1 237 ? 15.789 -15.75 21.344 1 97.62 237 ALA A C 1
ATOM 1796 O O . ALA A 1 237 ? 15.227 -15.102 20.453 1 97.62 237 ALA A O 1
ATOM 1797 N N . ALA A 1 238 ? 16.812 -15.273 22.031 1 97 238 ALA A N 1
ATOM 1798 C CA . ALA A 1 238 ? 17.359 -13.945 21.766 1 97 238 ALA A CA 1
ATOM 1799 C C . ALA A 1 238 ? 17.922 -13.859 20.359 1 97 238 ALA A C 1
ATOM 1801 O O . ALA A 1 238 ? 17.734 -12.859 19.672 1 97 238 ALA A O 1
ATOM 1802 N N . ALA A 1 239 ? 18.625 -14.914 19.953 1 97.44 239 ALA A N 1
ATOM 1803 C CA . ALA A 1 239 ? 19.219 -14.938 18.609 1 97.44 239 ALA A CA 1
ATOM 1804 C C . ALA A 1 239 ? 18.125 -14.969 17.547 1 97.44 239 ALA A C 1
ATOM 1806 O O . ALA A 1 239 ? 18.266 -14.359 16.484 1 97.44 239 ALA A O 1
ATOM 1807 N N . VAL A 1 240 ? 17.078 -15.727 17.781 1 98.19 240 VAL A N 1
ATOM 1808 C CA . VAL A 1 240 ? 15.969 -15.805 16.828 1 98.19 240 VAL A CA 1
ATOM 1809 C C . VAL A 1 240 ? 15.273 -14.445 16.734 1 98.19 240 VAL A C 1
ATOM 1811 O O . VAL A 1 240 ? 14.883 -14.016 15.656 1 98.19 240 VAL A O 1
ATOM 1814 N N . ILE A 1 241 ? 15.125 -13.727 17.859 1 97.5 241 ILE A N 1
ATOM 1815 C CA . ILE A 1 241 ? 14.555 -12.391 17.875 1 97.5 241 ILE A CA 1
ATOM 1816 C C . ILE A 1 241 ? 15.391 -11.461 16.984 1 97.5 241 ILE A C 1
ATOM 1818 O O . ILE A 1 241 ? 14.852 -10.711 16.188 1 97.5 241 ILE A O 1
ATOM 1822 N N . ASP A 1 242 ? 16.688 -11.57 17.156 1 97.06 242 ASP A N 1
ATOM 1823 C CA . ASP A 1 242 ? 17.578 -10.75 16.328 1 97.06 242 ASP A CA 1
ATOM 1824 C C . ASP A 1 242 ? 17.375 -11.039 14.844 1 97.06 242 ASP A C 1
ATOM 1826 O O . ASP A 1 242 ? 17.344 -10.125 14.023 1 97.06 242 ASP A O 1
ATOM 1830 N N . ALA A 1 243 ? 17.234 -12.305 14.5 1 97.12 243 ALA A N 1
ATOM 1831 C CA . ALA A 1 243 ? 17.031 -12.703 13.109 1 97.12 243 ALA A CA 1
ATOM 1832 C C . ALA A 1 243 ? 15.703 -12.188 12.57 1 97.12 243 ALA A C 1
ATOM 1834 O O . ALA A 1 243 ? 15.625 -11.727 11.43 1 97.12 243 ALA A O 1
ATOM 1835 N N . VAL A 1 244 ? 14.672 -12.25 13.367 1 96.5 244 VAL A N 1
ATOM 1836 C CA . VAL A 1 244 ? 13.344 -11.828 12.938 1 96.5 244 VAL A CA 1
ATOM 1837 C C . VAL A 1 244 ? 13.297 -10.305 12.836 1 96.5 244 VAL A C 1
ATOM 1839 O O . VAL A 1 244 ? 12.633 -9.75 11.953 1 96.5 244 VAL A O 1
ATOM 1842 N N . GLN A 1 245 ? 13.945 -9.57 13.734 1 95.19 245 GLN A N 1
ATOM 1843 C CA . GLN A 1 245 ? 14.055 -8.117 13.617 1 95.19 245 GLN A CA 1
ATOM 1844 C C . GLN A 1 245 ? 14.75 -7.723 12.328 1 95.19 245 GLN A C 1
ATOM 1846 O O . GLN A 1 245 ? 14.375 -6.734 11.688 1 95.19 245 GLN A O 1
ATOM 1851 N N . PHE A 1 246 ? 15.773 -8.453 11.977 1 95.38 246 PHE A N 1
ATOM 1852 C CA . PHE A 1 246 ? 16.438 -8.242 10.695 1 95.38 246 PHE A CA 1
ATOM 1853 C C . PHE A 1 246 ? 15.453 -8.469 9.547 1 95.38 246 PHE A C 1
ATOM 1855 O O . PHE A 1 246 ? 15.445 -7.703 8.578 1 95.38 246 PHE A O 1
ATOM 1862 N N . GLU A 1 247 ? 14.625 -9.5 9.648 1 94.88 247 GLU A N 1
ATOM 1863 C CA . GLU A 1 247 ? 13.602 -9.766 8.641 1 94.88 247 GLU A CA 1
ATOM 1864 C C . GLU A 1 247 ? 12.648 -8.586 8.5 1 94.88 247 GLU A C 1
ATOM 1866 O O . GLU A 1 247 ? 12.195 -8.273 7.395 1 94.88 247 GLU A O 1
ATOM 1871 N N . ILE A 1 248 ? 12.312 -7.965 9.586 1 93.69 248 ILE A N 1
ATOM 1872 C CA . ILE A 1 248 ? 11.438 -6.797 9.555 1 93.69 248 ILE A CA 1
ATOM 1873 C C . ILE A 1 248 ? 12.109 -5.672 8.766 1 93.69 248 ILE A C 1
ATOM 1875 O O . ILE A 1 248 ? 11.461 -4.996 7.965 1 93.69 248 ILE A O 1
ATOM 1879 N N . LEU A 1 249 ? 13.391 -5.508 8.984 1 93.75 249 LEU A N 1
ATOM 1880 C CA . LEU A 1 249 ? 14.125 -4.488 8.242 1 93.75 249 LEU A CA 1
ATOM 1881 C C . LEU A 1 249 ? 14.125 -4.797 6.746 1 93.75 249 LEU A C 1
ATOM 1883 O O . LEU A 1 249 ? 13.992 -3.895 5.922 1 93.75 249 LEU A O 1
ATOM 1887 N N . LEU A 1 250 ? 14.289 -6.082 6.414 1 95.44 250 LEU A N 1
ATOM 1888 C CA . LEU A 1 250 ? 14.219 -6.492 5.016 1 95.44 250 LEU A CA 1
ATOM 1889 C C . LEU A 1 250 ? 12.836 -6.199 4.438 1 95.44 250 LEU A C 1
ATOM 1891 O O . LEU A 1 250 ? 12.719 -5.68 3.326 1 95.44 250 LEU A O 1
ATOM 1895 N N . ALA A 1 251 ? 11.797 -6.566 5.203 1 94 251 ALA A N 1
ATOM 1896 C CA . ALA A 1 251 ? 10.422 -6.355 4.754 1 94 251 ALA A CA 1
ATOM 1897 C C . ALA A 1 251 ? 10.156 -4.875 4.492 1 94 251 ALA A C 1
ATOM 1899 O O . ALA A 1 251 ? 9.492 -4.523 3.514 1 94 251 ALA A O 1
ATOM 1900 N N . LEU A 1 252 ? 10.664 -4.004 5.305 1 92.69 252 LEU A N 1
ATOM 1901 C CA . LEU A 1 252 ? 10.469 -2.564 5.16 1 92.69 252 LEU A CA 1
ATOM 1902 C C . LEU A 1 252 ? 11.219 -2.037 3.938 1 92.69 252 LEU A C 1
ATOM 1904 O O . LEU A 1 252 ? 10.797 -1.051 3.328 1 92.69 252 LEU A O 1
ATOM 1908 N N . ALA A 1 253 ? 12.281 -2.707 3.586 1 94.19 253 ALA A N 1
ATOM 1909 C CA . ALA A 1 253 ? 13.086 -2.285 2.445 1 94.19 253 ALA A CA 1
ATOM 1910 C C . ALA A 1 253 ? 12.508 -2.812 1.137 1 94.19 253 ALA A C 1
ATOM 1912 O O . ALA A 1 253 ? 12.836 -2.316 0.058 1 94.19 253 ALA A O 1
ATOM 1913 N N . GLU A 1 254 ? 11.664 -3.826 1.188 1 93.5 254 GLU A N 1
ATOM 1914 C CA . GLU A 1 254 ? 11.117 -4.449 -0.014 1 93.5 254 GLU A CA 1
ATOM 1915 C C . GLU A 1 254 ? 10.055 -3.568 -0.66 1 93.5 254 GLU A C 1
ATOM 1917 O O . GLU A 1 254 ? 9.312 -2.873 0.036 1 93.5 254 GLU A O 1
ATOM 1922 N N . VAL A 1 255 ? 10.016 -3.562 -1.993 1 90.5 255 VAL A N 1
ATOM 1923 C CA . VAL A 1 255 ? 8.922 -2.949 -2.738 1 90.5 255 VAL A CA 1
ATOM 1924 C C . VAL A 1 255 ? 7.66 -3.797 -2.592 1 90.5 255 VAL A C 1
ATOM 1926 O O . VAL A 1 255 ? 7.711 -5.023 -2.725 1 90.5 255 VAL A O 1
ATOM 1929 N N . PRO A 1 256 ? 6.551 -3.193 -2.291 1 85.81 256 PRO A N 1
ATOM 1930 C CA . PRO A 1 256 ? 5.309 -3.949 -2.123 1 85.81 256 PRO A CA 1
ATOM 1931 C C . PRO A 1 256 ? 4.848 -4.621 -3.416 1 85.81 256 PRO A C 1
ATOM 1933 O O . PRO A 1 256 ? 5.113 -4.113 -4.508 1 85.81 256 PRO A O 1
ATOM 1936 N N . ASP A 1 257 ? 4.016 -5.641 -3.248 1 82.62 257 ASP A N 1
ATOM 1937 C CA . ASP A 1 257 ? 3.594 -6.488 -4.359 1 82.62 257 ASP A CA 1
ATOM 1938 C C . ASP A 1 257 ? 2.787 -5.691 -5.379 1 82.62 257 ASP A C 1
ATOM 1940 O O . ASP A 1 257 ? 2.938 -5.891 -6.59 1 82.62 257 ASP A O 1
ATOM 1944 N N . ASP A 1 258 ? 1.887 -4.832 -4.945 1 83.12 258 ASP A N 1
ATOM 1945 C CA . ASP A 1 258 ? 0.999 -4.125 -5.863 1 83.12 258 ASP A CA 1
ATOM 1946 C C . ASP A 1 258 ? 1.784 -3.172 -6.762 1 83.12 258 ASP A C 1
ATOM 1948 O O . ASP A 1 258 ? 1.264 -2.693 -7.77 1 83.12 258 ASP A O 1
ATOM 1952 N N . LEU A 1 259 ? 3.123 -2.975 -6.484 1 87.19 259 LEU A N 1
ATOM 1953 C CA . LEU A 1 259 ? 3.949 -2.098 -7.309 1 87.19 259 LEU A CA 1
ATOM 1954 C C . LEU A 1 259 ? 4.887 -2.908 -8.195 1 87.19 259 LEU A C 1
ATOM 1956 O O . LEU A 1 259 ? 5.621 -2.344 -9.008 1 87.19 259 LEU A O 1
ATOM 1960 N N . LEU A 1 260 ? 4.84 -4.215 -8.055 1 90 260 LEU A N 1
ATOM 1961 C CA . LEU A 1 260 ? 5.715 -5.074 -8.844 1 90 260 LEU A CA 1
ATOM 1962 C C . LEU A 1 260 ? 5.098 -5.387 -10.195 1 90 260 LEU A C 1
ATOM 1964 O O . LEU A 1 260 ? 5.457 -6.379 -10.836 1 90 260 LEU A O 1
ATOM 1968 N N . ARG A 1 261 ? 4.215 -4.582 -10.711 1 91.94 261 ARG A N 1
ATOM 1969 C CA . ARG A 1 261 ? 3.475 -4.836 -11.945 1 91.94 261 ARG A CA 1
ATOM 1970 C C . ARG A 1 261 ? 3.977 -3.953 -13.078 1 91.94 261 ARG A C 1
ATOM 1972 O O . ARG A 1 261 ? 3.58 -4.129 -14.234 1 91.94 261 ARG A O 1
ATOM 1979 N N . ASN A 1 262 ? 4.844 -2.945 -12.82 1 91.75 262 ASN A N 1
ATOM 1980 C CA . ASN A 1 262 ? 5.516 -2.131 -13.828 1 91.75 262 ASN A CA 1
ATOM 1981 C C . ASN A 1 262 ? 6.867 -2.725 -14.219 1 91.75 262 ASN A C 1
ATOM 1983 O O . ASN A 1 262 ? 7.867 -2.506 -13.531 1 91.75 262 ASN A O 1
ATOM 1987 N N . TYR A 1 263 ? 6.941 -3.336 -15.352 1 94.38 263 TYR A N 1
ATOM 1988 C CA . TYR A 1 263 ? 8.125 -4.105 -15.734 1 94.38 263 TYR A CA 1
ATOM 1989 C C . TYR A 1 263 ? 9.242 -3.184 -16.219 1 94.38 263 TYR A C 1
ATOM 1991 O O . TYR A 1 263 ? 10.414 -3.564 -16.203 1 94.38 263 TYR A O 1
ATOM 1999 N N . HIS A 1 264 ? 8.875 -2.006 -16.656 1 92.56 264 HIS A N 1
ATOM 2000 C CA . HIS A 1 264 ? 9.906 -1.022 -16.984 1 92.56 264 HIS A CA 1
ATOM 2001 C C . HIS A 1 264 ? 10.75 -0.682 -15.758 1 92.56 264 HIS A C 1
ATOM 2003 O O . HIS A 1 264 ? 11.977 -0.609 -15.844 1 92.56 264 HIS A O 1
ATOM 2009 N N . GLN A 1 265 ? 10.125 -0.55 -14.656 1 90.81 265 GLN A N 1
ATOM 2010 C CA . GLN A 1 265 ? 10.789 -0.195 -13.406 1 90.81 265 GLN A CA 1
ATOM 2011 C C . GLN A 1 265 ? 11.625 -1.356 -12.883 1 90.81 265 GLN A C 1
ATOM 2013 O O . GLN A 1 265 ? 12.609 -1.146 -12.172 1 90.81 265 GLN A O 1
ATOM 2018 N N . GLN A 1 266 ? 11.305 -2.559 -13.273 1 93.19 266 GLN A N 1
ATOM 2019 C CA . GLN A 1 266 ? 11.961 -3.752 -12.75 1 93.19 266 GLN A CA 1
ATOM 2020 C C . GLN A 1 266 ? 13.156 -4.152 -13.617 1 93.19 266 GLN A C 1
ATOM 2022 O O . GLN A 1 266 ? 13.93 -5.039 -13.25 1 93.19 266 GLN A O 1
ATOM 2027 N N . TYR A 1 267 ? 13.312 -3.527 -14.758 1 95.69 267 TYR A N 1
ATOM 2028 C CA . TYR A 1 267 ? 14.352 -3.895 -15.719 1 95.69 267 TYR A CA 1
ATOM 2029 C C . TYR A 1 267 ? 15.539 -2.943 -15.625 1 95.69 267 TYR A C 1
ATOM 2031 O O . TYR A 1 267 ? 15.641 -1.991 -16.406 1 95.69 267 TYR A O 1
ATOM 2039 N N . ASN A 1 268 ? 16.438 -3.232 -14.711 1 95.69 268 ASN A N 1
ATOM 2040 C CA . ASN A 1 268 ? 17.641 -2.434 -14.492 1 95.69 268 ASN A CA 1
ATOM 2041 C C . ASN A 1 268 ? 18.906 -3.227 -14.797 1 95.69 268 ASN A C 1
ATOM 2043 O O . ASN A 1 268 ? 19.344 -4.047 -13.992 1 95.69 268 ASN A O 1
ATOM 2047 N N . VAL A 1 269 ? 19.594 -2.949 -15.828 1 95.94 269 VAL A N 1
ATOM 2048 C CA . VAL A 1 269 ? 20.75 -3.723 -16.297 1 95.94 269 VAL A CA 1
ATOM 2049 C C . VAL A 1 269 ? 22.016 -3.211 -15.633 1 95.94 269 VAL A C 1
ATOM 2051 O O . VAL A 1 269 ? 22.281 -2.008 -15.625 1 95.94 269 VAL A O 1
ATOM 2054 N N . TYR A 1 270 ? 22.75 -4.102 -15.031 1 96.38 270 TYR A N 1
ATOM 2055 C CA . TYR A 1 270 ? 24.031 -3.848 -14.375 1 96.38 270 TYR A CA 1
ATOM 2056 C C . TYR A 1 270 ? 25.109 -4.773 -14.922 1 96.38 270 TYR A C 1
ATOM 2058 O O . TYR A 1 270 ? 24.859 -5.953 -15.18 1 96.38 270 TYR A O 1
ATOM 2066 N N . SER A 1 271 ? 26.344 -4.234 -15.086 1 96.06 271 SER A N 1
ATOM 2067 C CA . SER A 1 271 ? 27.516 -5.086 -15.195 1 96.06 271 SER A CA 1
ATOM 2068 C C . SER A 1 271 ? 28.016 -5.52 -13.812 1 96.06 271 SER A C 1
ATOM 2070 O O . SER A 1 271 ? 27.531 -5.027 -12.797 1 96.06 271 SER A O 1
ATOM 2072 N N . LEU A 1 272 ? 28.906 -6.527 -13.773 1 95.44 272 LEU A N 1
ATOM 2073 C CA . LEU A 1 272 ? 29.5 -6.914 -12.5 1 95.44 272 LEU A CA 1
ATOM 2074 C C . LEU A 1 272 ? 30.188 -5.727 -11.836 1 95.44 272 LEU A C 1
ATOM 2076 O O . LEU A 1 272 ? 30.078 -5.539 -10.625 1 95.44 272 LEU A O 1
ATOM 2080 N N . ALA A 1 273 ? 30.859 -4.902 -12.633 1 95.88 273 ALA A N 1
ATOM 2081 C CA . ALA A 1 273 ? 31.531 -3.717 -12.117 1 95.88 273 ALA A CA 1
ATOM 2082 C C . ALA A 1 273 ? 30.531 -2.713 -11.547 1 95.88 273 ALA A C 1
ATOM 2084 O O . ALA A 1 273 ? 30.797 -2.074 -10.531 1 95.88 273 ALA A O 1
ATOM 2085 N N . ASP A 1 274 ? 29.391 -2.574 -12.25 1 95.81 274 ASP A N 1
ATOM 2086 C CA . ASP A 1 274 ? 28.344 -1.7 -11.75 1 95.81 274 ASP A CA 1
ATOM 2087 C C . ASP A 1 274 ? 27.828 -2.166 -10.383 1 95.81 274 ASP A C 1
ATOM 2089 O O . ASP A 1 274 ? 27.625 -1.353 -9.484 1 95.81 274 ASP A O 1
ATOM 2093 N N . LEU A 1 275 ? 27.609 -3.451 -10.258 1 97 275 LEU A N 1
ATOM 2094 C CA . LEU A 1 275 ? 27.125 -4.031 -9.008 1 97 275 LEU A CA 1
ATOM 2095 C C . LEU A 1 275 ? 28.125 -3.77 -7.875 1 97 275 LEU A C 1
ATOM 2097 O O . LEU A 1 275 ? 27.719 -3.352 -6.781 1 97 275 LEU A O 1
ATOM 2101 N N . GLU A 1 276 ? 29.375 -4.012 -8.141 1 96.62 276 GLU A N 1
ATOM 2102 C CA . GLU A 1 276 ? 30.422 -3.854 -7.133 1 96.62 276 GLU A CA 1
ATOM 2103 C C . GLU A 1 276 ? 30.562 -2.393 -6.715 1 96.62 276 GLU A C 1
ATOM 2105 O O . GLU A 1 276 ? 30.844 -2.1 -5.551 1 96.62 276 GLU A O 1
ATOM 2110 N N . ALA A 1 277 ? 30.344 -1.544 -7.672 1 96.31 277 ALA A N 1
ATOM 2111 C CA . ALA A 1 277 ? 30.438 -0.117 -7.375 1 96.31 277 ALA A CA 1
ATOM 2112 C C . ALA A 1 277 ? 29.234 0.358 -6.566 1 96.31 277 ALA A C 1
ATOM 2114 O O . ALA A 1 277 ? 29.391 1.129 -5.613 1 96.31 277 ALA A O 1
ATOM 2115 N N . ALA A 1 278 ? 28.062 -0.09 -6.91 1 96.81 278 ALA A N 1
ATOM 2116 C CA . ALA A 1 278 ? 26.812 0.38 -6.293 1 96.81 278 ALA A CA 1
ATOM 2117 C C . ALA A 1 278 ? 26.625 -0.231 -4.906 1 96.81 278 ALA A C 1
ATOM 2119 O O . ALA A 1 278 ? 26.094 0.418 -4.004 1 96.81 278 ALA A O 1
ATOM 2120 N N . TYR A 1 279 ? 27.047 -1.483 -4.766 1 97.75 279 TYR A N 1
ATOM 2121 C CA . TYR A 1 279 ? 26.859 -2.238 -3.533 1 97.75 279 TYR A CA 1
ATOM 2122 C C . TYR A 1 279 ? 28.156 -2.92 -3.102 1 97.75 279 TYR A C 1
ATOM 2124 O O . TYR A 1 279 ? 28.25 -4.152 -3.104 1 97.75 279 TYR A O 1
ATOM 2132 N N . PRO A 1 280 ? 29.094 -2.209 -2.615 1 97.5 280 PRO A N 1
ATOM 2133 C CA . PRO A 1 280 ? 30.453 -2.701 -2.434 1 97.5 280 PRO A CA 1
ATOM 2134 C C . PRO A 1 280 ? 30.578 -3.676 -1.266 1 97.5 280 PRO A C 1
ATOM 2136 O O . PRO A 1 280 ? 31.594 -4.371 -1.143 1 97.5 280 PRO A O 1
ATOM 2139 N N . ASN A 1 281 ? 29.594 -3.717 -0.358 1 97.25 281 ASN A N 1
ATOM 2140 C CA . ASN A 1 281 ? 29.688 -4.598 0.802 1 97.25 281 ASN A CA 1
ATOM 2141 C C . ASN A 1 281 ? 29.062 -5.961 0.523 1 97.25 281 ASN A C 1
ATOM 2143 O O . ASN A 1 281 ? 29.016 -6.82 1.405 1 97.25 281 ASN A O 1
ATOM 2147 N N . ILE A 1 282 ? 28.578 -6.195 -0.642 1 97.62 282 ILE A N 1
ATOM 2148 C CA . ILE A 1 282 ? 28.125 -7.492 -1.139 1 97.62 282 ILE A CA 1
ATOM 2149 C C . ILE A 1 282 ? 29.172 -8.078 -2.082 1 97.62 282 ILE A C 1
ATOM 2151 O O . ILE A 1 282 ? 29.562 -7.441 -3.07 1 97.62 282 ILE A O 1
ATOM 2155 N N . ASP A 1 283 ? 29.656 -9.203 -1.772 1 98.12 283 ASP A N 1
ATOM 2156 C CA . ASP A 1 283 ? 30.625 -9.859 -2.652 1 98.12 283 ASP A CA 1
ATOM 2157 C C . ASP A 1 283 ? 29.922 -10.516 -3.838 1 98.12 283 ASP A C 1
ATOM 2159 O O . ASP A 1 283 ? 29.734 -11.734 -3.861 1 98.12 283 ASP A O 1
ATOM 2163 N N . TRP A 1 284 ? 29.656 -9.766 -4.812 1 97.06 284 TRP A N 1
ATOM 2164 C CA . TRP A 1 284 ? 28.859 -10.172 -5.969 1 97.06 284 TRP A CA 1
ATOM 2165 C C . TRP A 1 284 ? 29.531 -11.32 -6.719 1 97.06 284 TRP A C 1
ATOM 2167 O O . TRP A 1 284 ? 28.859 -12.234 -7.191 1 97.06 284 TRP A O 1
ATOM 2177 N N . ASN A 1 285 ? 30.812 -11.211 -6.906 1 95.88 285 ASN A N 1
ATOM 2178 C CA . ASN A 1 285 ? 31.516 -12.281 -7.602 1 95.88 285 ASN A CA 1
ATOM 2179 C C . ASN A 1 285 ? 31.312 -13.625 -6.922 1 95.88 285 ASN A C 1
ATOM 2181 O O . ASN A 1 285 ? 31.031 -14.625 -7.59 1 95.88 285 ASN A O 1
ATOM 2185 N N . SER A 1 286 ? 31.469 -13.664 -5.605 1 97.31 286 SER A N 1
ATOM 2186 C CA . SER A 1 286 ? 31.281 -14.906 -4.855 1 97.31 286 SER A CA 1
ATOM 2187 C C . SER A 1 286 ? 29.828 -15.367 -4.918 1 97.31 286 SER A C 1
ATOM 2189 O O . SER A 1 286 ? 29.547 -16.547 -5.129 1 97.31 286 SER A O 1
ATOM 2191 N N . TYR A 1 287 ? 28.875 -14.453 -4.719 1 97 287 TYR A N 1
ATOM 2192 C CA . TYR A 1 287 ? 27.453 -14.781 -4.754 1 97 287 TYR A CA 1
ATOM 2193 C C . TYR A 1 287 ? 27.062 -15.383 -6.102 1 97 287 TYR A C 1
ATOM 2195 O O . TYR A 1 287 ? 26.438 -16.438 -6.16 1 97 287 TYR A O 1
ATOM 2203 N N . ILE A 1 288 ? 27.453 -14.695 -7.191 1 96.5 288 ILE A N 1
ATOM 2204 C CA . ILE A 1 288 ? 27.109 -15.117 -8.547 1 96.5 288 ILE A CA 1
ATOM 2205 C C . ILE A 1 288 ? 27.812 -16.438 -8.867 1 96.5 288 ILE A C 1
ATOM 2207 O O . ILE A 1 288 ? 27.234 -17.312 -9.523 1 96.5 288 ILE A O 1
ATOM 2211 N N . SER A 1 289 ? 29.047 -16.578 -8.375 1 95.25 289 SER A N 1
ATOM 2212 C CA . SER A 1 289 ? 29.75 -17.844 -8.562 1 95.25 289 SER A CA 1
ATOM 2213 C C . SER A 1 289 ? 29 -19 -7.902 1 95.25 289 SER A C 1
ATOM 2215 O O . SER A 1 289 ? 28.938 -20.094 -8.445 1 95.25 289 SER A O 1
ATOM 2217 N N . GLY A 1 290 ? 28.469 -18.75 -6.703 1 95.56 290 GLY A N 1
ATOM 2218 C CA . GLY A 1 290 ? 27.641 -19.75 -6.055 1 95.56 290 GLY A CA 1
ATOM 2219 C C . GLY A 1 290 ? 26.359 -20.047 -6.809 1 95.56 290 GLY A C 1
ATOM 2220 O O . GLY A 1 290 ? 25.969 -21.203 -6.934 1 95.56 290 GLY A O 1
ATOM 2221 N N . LEU A 1 291 ? 25.75 -19.016 -7.352 1 94.81 291 LEU A N 1
ATOM 2222 C CA . LEU A 1 291 ? 24.5 -19.141 -8.086 1 94.81 291 LEU A CA 1
ATOM 2223 C C . LEU A 1 291 ? 24.703 -19.938 -9.367 1 94.81 291 LEU A C 1
ATOM 2225 O O . LEU A 1 291 ? 23.781 -20.641 -9.812 1 94.81 291 LEU A O 1
ATOM 2229 N N . LEU A 1 292 ? 25.844 -19.766 -9.922 1 95.5 292 LEU A N 1
ATOM 2230 C CA . LEU A 1 292 ? 26.078 -20.328 -11.242 1 95.5 292 LEU A CA 1
ATOM 2231 C C . LEU A 1 292 ? 27.062 -21.5 -11.172 1 95.5 292 LEU A C 1
ATOM 2233 O O . LEU A 1 292 ? 27.719 -21.828 -12.164 1 95.5 292 LEU A O 1
ATOM 2237 N N . VAL A 1 293 ? 27.188 -22.047 -10 1 93.75 293 VAL A N 1
ATOM 2238 C CA . VAL A 1 293 ? 28.203 -23.062 -9.742 1 93.75 293 VAL A CA 1
ATOM 2239 C C . VAL A 1 293 ? 28.016 -24.234 -10.711 1 93.75 293 VAL A C 1
ATOM 2241 O O . VAL A 1 293 ? 28.984 -24.875 -11.125 1 93.75 293 VAL A O 1
ATOM 2244 N N . ASP A 1 294 ? 26.781 -24.531 -11.094 1 91.56 294 ASP A N 1
ATOM 2245 C CA . ASP A 1 294 ? 26.5 -25.672 -11.953 1 91.56 294 ASP A CA 1
ATOM 2246 C C . ASP A 1 294 ? 26.25 -25.234 -13.391 1 91.56 294 ASP A C 1
ATOM 2248 O O . ASP A 1 294 ? 25.828 -26.031 -14.227 1 91.56 294 ASP A O 1
ATOM 2252 N N . VAL A 1 295 ? 26.359 -23.984 -13.734 1 91.25 295 VAL A N 1
ATOM 2253 C CA . VAL A 1 295 ? 26.219 -23.438 -15.078 1 91.25 295 VAL A CA 1
ATOM 2254 C C . VAL A 1 295 ? 27.578 -23.406 -15.773 1 91.25 295 VAL A C 1
ATOM 2256 O O . VAL A 1 295 ? 28.594 -23.141 -15.133 1 91.25 295 VAL A O 1
ATOM 2259 N N . SER A 1 296 ? 27.547 -23.578 -17.016 1 88.25 296 SER A N 1
ATOM 2260 C CA . SER A 1 296 ? 28.781 -23.625 -17.797 1 88.25 296 SER A CA 1
ATOM 2261 C C . SER A 1 296 ? 29.578 -22.344 -17.641 1 88.25 296 SER A C 1
ATOM 2263 O O . SER A 1 296 ? 29.016 -21.25 -17.641 1 88.25 296 SER A O 1
ATOM 2265 N N . PRO A 1 297 ? 30.812 -22.453 -17.469 1 84.25 297 PRO A N 1
ATOM 2266 C CA . PRO A 1 297 ? 31.672 -21.266 -17.406 1 84.25 297 PRO A CA 1
ATOM 2267 C C . PRO A 1 297 ? 31.641 -20.453 -18.703 1 84.25 297 PRO A C 1
ATOM 2269 O O . PRO A 1 297 ? 32.094 -19.312 -18.719 1 84.25 297 PRO A O 1
ATOM 2272 N N . ALA A 1 298 ? 31.109 -21.047 -19.734 1 78.31 298 ALA A N 1
ATOM 2273 C CA . ALA A 1 298 ? 31.031 -20.359 -21.031 1 78.31 298 ALA A CA 1
ATOM 2274 C C . ALA A 1 298 ? 29.969 -19.25 -21 1 78.31 298 ALA A C 1
ATOM 2276 O O . ALA A 1 298 ? 29.984 -18.359 -21.844 1 78.31 298 ALA A O 1
ATOM 2277 N N . TYR A 1 299 ? 29.062 -19.438 -20.078 1 81.75 299 TYR A N 1
ATOM 2278 C CA . TYR A 1 299 ? 28.094 -18.359 -19.922 1 81.75 299 TYR A CA 1
ATOM 2279 C C . TYR A 1 299 ? 28.781 -17.047 -19.578 1 81.75 299 TYR A C 1
ATOM 2281 O O . TYR A 1 299 ? 29.578 -17 -18.625 1 81.75 299 TYR A O 1
ATOM 2289 N N . LYS A 1 300 ? 28.469 -16.016 -20.484 1 74.69 300 LYS A N 1
ATOM 2290 C CA . LYS A 1 300 ? 29.078 -14.695 -20.281 1 74.69 300 LYS A CA 1
ATOM 2291 C C . LYS A 1 300 ? 28.438 -13.984 -19.094 1 74.69 300 LYS A C 1
ATOM 2293 O O . LYS A 1 300 ? 27.234 -13.695 -19.094 1 74.69 300 LYS A O 1
ATOM 2298 N N . ARG A 1 301 ? 29.125 -13.719 -18.25 1 77.31 301 ARG A N 1
ATOM 2299 C CA . ARG A 1 301 ? 28.703 -13.109 -16.984 1 77.31 301 ARG A CA 1
ATOM 2300 C C . ARG A 1 301 ? 28.953 -11.609 -17 1 77.31 301 ARG A C 1
ATOM 2302 O O . ARG A 1 301 ? 29.656 -11.078 -16.141 1 77.31 301 ARG A O 1
ATOM 2309 N N . ASP A 1 302 ? 28.234 -11 -18.016 1 82.38 302 ASP A N 1
ATOM 2310 C CA . ASP A 1 302 ? 28.547 -9.594 -18.266 1 82.38 302 ASP A CA 1
ATOM 2311 C C . ASP A 1 302 ? 27.422 -8.688 -17.781 1 82.38 302 ASP A C 1
ATOM 2313 O O . ASP A 1 302 ? 27.656 -7.527 -17.438 1 82.38 302 ASP A O 1
ATOM 2317 N N . GLU A 1 303 ? 26.219 -9.188 -17.859 1 92.5 303 GLU A N 1
ATOM 2318 C CA . GLU A 1 303 ? 25.094 -8.32 -17.531 1 92.5 303 GLU A CA 1
ATOM 2319 C C . GLU A 1 303 ? 24.078 -9.047 -16.656 1 92.5 303 GLU A C 1
ATOM 2321 O O . GLU A 1 303 ? 23.797 -10.234 -16.859 1 92.5 303 GLU A O 1
ATOM 2326 N N . TYR A 1 304 ? 23.594 -8.367 -15.703 1 96.12 304 TYR A N 1
ATOM 2327 C CA . TYR A 1 304 ? 22.578 -8.852 -14.773 1 96.12 304 TYR A CA 1
ATOM 2328 C C . TYR A 1 304 ? 21.438 -7.859 -14.648 1 96.12 304 TYR A C 1
ATOM 2330 O O . TYR A 1 304 ? 21.641 -6.648 -14.805 1 96.12 304 TYR A O 1
ATOM 2338 N N . VAL A 1 305 ? 20.234 -8.336 -14.508 1 97.25 305 VAL A N 1
ATOM 2339 C CA . VAL A 1 305 ? 19.078 -7.465 -14.281 1 97.25 305 VAL A CA 1
ATOM 2340 C C . VAL A 1 305 ? 18.781 -7.371 -12.789 1 97.25 305 VAL A C 1
ATOM 2342 O O . VAL A 1 305 ? 18.453 -8.375 -12.156 1 97.25 305 VAL A O 1
ATOM 2345 N N . VAL A 1 306 ? 18.969 -6.246 -12.219 1 97.06 306 VAL A N 1
ATOM 2346 C CA . VAL A 1 306 ? 18.625 -6.004 -10.82 1 97.06 306 VAL A CA 1
ATOM 2347 C C . VAL A 1 306 ? 17.172 -5.523 -10.734 1 97.06 306 VAL A C 1
ATOM 2349 O O . VAL A 1 306 ? 16.859 -4.414 -11.172 1 97.06 306 VAL A O 1
ATOM 2352 N N . VAL A 1 307 ? 16.297 -6.281 -10.109 1 95.81 307 VAL A N 1
ATOM 2353 C CA . VAL A 1 307 ? 14.844 -6.086 -10.18 1 95.81 307 VAL A CA 1
ATOM 2354 C C . VAL A 1 307 ? 14.438 -4.914 -9.289 1 95.81 307 VAL A C 1
ATOM 2356 O O . VAL A 1 307 ? 13.57 -4.121 -9.656 1 95.81 307 VAL A O 1
ATOM 2359 N N . GLN A 1 308 ? 15.023 -4.777 -8.109 1 95.06 308 GLN A N 1
ATOM 2360 C CA . GLN A 1 308 ? 14.703 -3.736 -7.141 1 95.06 308 GLN A CA 1
ATOM 2361 C C . GLN A 1 308 ? 15.977 -3.127 -6.551 1 95.06 308 GLN A C 1
ATOM 2363 O O . GLN A 1 308 ? 16.328 -3.412 -5.406 1 95.06 308 GLN A O 1
ATOM 2368 N N . PRO A 1 309 ? 16.562 -2.195 -7.188 1 96.12 309 PRO A N 1
ATOM 2369 C CA . PRO A 1 309 ? 17.859 -1.662 -6.797 1 96.12 309 PRO A CA 1
ATOM 2370 C C . PRO A 1 309 ? 17.875 -1.104 -5.375 1 96.12 309 PRO A C 1
ATOM 2372 O O . PRO A 1 309 ? 18.844 -1.305 -4.637 1 96.12 309 PRO A O 1
ATOM 2375 N N . ALA A 1 310 ? 16.797 -0.438 -4.965 1 94.69 310 ALA A N 1
ATOM 2376 C CA . ALA A 1 310 ? 16.75 0.189 -3.646 1 94.69 310 ALA A CA 1
ATOM 2377 C C . ALA A 1 310 ? 16.922 -0.848 -2.539 1 94.69 310 ALA A C 1
ATOM 2379 O O . ALA A 1 310 ? 17.547 -0.579 -1.515 1 94.69 310 ALA A O 1
ATOM 2380 N N . PHE A 1 311 ? 16.328 -2.021 -2.695 1 96.56 311 PHE A N 1
ATOM 2381 C CA . PHE A 1 311 ? 16.422 -3.102 -1.718 1 96.56 311 PHE A CA 1
ATOM 2382 C C . PHE A 1 311 ? 17.875 -3.482 -1.466 1 96.56 311 PHE A C 1
ATOM 2384 O O . PHE A 1 311 ? 18.281 -3.66 -0.317 1 96.56 311 PHE A O 1
ATOM 2391 N N . PHE A 1 312 ? 18.672 -3.551 -2.473 1 97.5 312 PHE A N 1
ATOM 2392 C CA . PHE A 1 312 ? 20.078 -3.953 -2.371 1 97.5 312 PHE A CA 1
ATOM 2393 C C . PHE A 1 312 ? 20.906 -2.85 -1.731 1 97.5 312 PHE A C 1
ATOM 2395 O O . PHE A 1 312 ? 21.875 -3.129 -1.021 1 97.5 312 PHE A O 1
ATOM 2402 N N . GLY A 1 313 ? 20.547 -1.597 -2.027 1 97.25 313 GLY A N 1
ATOM 2403 C CA . GLY A 1 313 ? 21.172 -0.5 -1.306 1 97.25 313 GLY A CA 1
ATOM 2404 C C . GLY A 1 313 ? 20.969 -0.578 0.195 1 97.25 313 GLY A C 1
ATOM 2405 O O . GLY A 1 313 ? 21.891 -0.317 0.969 1 97.25 313 GLY A O 1
ATOM 2406 N N . ALA A 1 314 ? 19.781 -0.966 0.618 1 95.94 314 ALA A N 1
ATOM 2407 C CA . ALA A 1 314 ? 19.469 -1.116 2.037 1 95.94 314 ALA A CA 1
ATOM 2408 C C . ALA A 1 314 ? 20.328 -2.201 2.674 1 95.94 314 ALA A C 1
ATOM 2410 O O . ALA A 1 314 ? 20.938 -1.984 3.729 1 95.94 314 ALA A O 1
ATOM 2411 N N . ILE A 1 315 ? 20.406 -3.346 2.016 1 96.94 315 ILE A N 1
ATOM 2412 C CA . ILE A 1 315 ? 21.188 -4.457 2.561 1 96.94 315 ILE A CA 1
ATOM 2413 C C . ILE A 1 315 ? 22.656 -4.078 2.625 1 96.94 315 ILE A C 1
ATOM 2415 O O . ILE A 1 315 ? 23.328 -4.34 3.625 1 96.94 315 ILE A O 1
ATOM 2419 N N . ASP A 1 316 ? 23.125 -3.512 1.54 1 97.62 316 ASP A N 1
ATOM 2420 C CA . ASP A 1 316 ? 24.531 -3.098 1.478 1 97.62 316 ASP A CA 1
ATOM 2421 C C . ASP A 1 316 ? 24.875 -2.16 2.631 1 97.62 316 ASP A C 1
ATOM 2423 O O . ASP A 1 316 ? 25.922 -2.312 3.27 1 97.62 316 ASP A O 1
ATOM 2427 N N . SER A 1 317 ? 24.016 -1.255 2.955 1 97.19 317 SER A N 1
ATOM 2428 C CA . SER A 1 317 ? 24.25 -0.266 4 1 97.19 317 SER A CA 1
ATOM 2429 C C . SER A 1 317 ? 24.219 -0.902 5.383 1 97.19 317 SER A C 1
ATOM 2431 O O . SER A 1 317 ? 24.953 -0.492 6.285 1 97.19 317 SER A O 1
ATOM 2433 N N . MET A 1 318 ? 23.328 -1.875 5.57 1 96.81 318 MET A N 1
ATOM 2434 C CA . MET A 1 318 ? 23.25 -2.572 6.852 1 96.81 318 MET A CA 1
ATOM 2435 C C . MET A 1 318 ? 24.547 -3.322 7.141 1 96.81 318 MET A C 1
ATOM 2437 O O . MET A 1 318 ? 25.031 -3.332 8.273 1 96.81 318 MET A O 1
ATOM 2441 N N . ILE A 1 319 ? 25.078 -3.92 6.09 1 96.94 319 ILE A N 1
ATOM 2442 C CA . ILE A 1 319 ? 26.328 -4.676 6.242 1 96.94 319 ILE A CA 1
ATOM 2443 C C . ILE A 1 319 ? 27.5 -3.717 6.41 1 96.94 319 ILE A C 1
ATOM 2445 O O . ILE A 1 319 ? 28.281 -3.844 7.355 1 96.94 319 ILE A O 1
ATOM 2449 N N . GLY A 1 320 ? 27.609 -2.758 5.559 1 94.75 320 GLY A N 1
ATOM 2450 C CA . GLY A 1 320 ? 28.703 -1.801 5.605 1 94.75 320 GLY A CA 1
ATOM 2451 C C . GLY A 1 320 ? 28.719 -0.973 6.879 1 94.75 320 GLY A C 1
ATOM 2452 O O . GLY A 1 320 ? 29.781 -0.688 7.426 1 94.75 320 GLY A O 1
ATOM 2453 N N . GLY A 1 321 ? 27.547 -0.649 7.297 1 95.38 321 GLY A N 1
ATOM 2454 C CA . GLY A 1 321 ? 27.422 0.157 8.5 1 95.38 321 GLY A CA 1
ATOM 2455 C C . GLY A 1 321 ? 27.469 -0.662 9.773 1 95.38 321 GLY A C 1
ATOM 2456 O O . GLY A 1 321 ? 27.328 -0.119 10.875 1 95.38 321 GLY A O 1
ATOM 2457 N N . LYS A 1 322 ? 27.594 -1.925 9.633 1 95.06 322 LYS A N 1
ATOM 2458 C CA . LYS A 1 322 ? 27.625 -2.855 10.758 1 95.06 322 LYS A CA 1
ATOM 2459 C C . LYS A 1 322 ? 26.375 -2.721 11.617 1 95.06 322 LYS A C 1
ATOM 2461 O O . LYS A 1 322 ? 26.453 -2.736 12.844 1 95.06 322 LYS A O 1
ATOM 2466 N N . ARG A 1 323 ? 25.312 -2.459 10.938 1 94 323 ARG A N 1
ATOM 2467 C CA . ARG A 1 323 ? 24.016 -2.393 11.609 1 94 323 ARG A CA 1
ATOM 2468 C C . ARG A 1 323 ? 23.438 -3.787 11.82 1 94 323 ARG A C 1
ATOM 2470 O O . ARG A 1 323 ? 22.469 -3.957 12.57 1 94 323 ARG A O 1
ATOM 2477 N N . VAL A 1 324 ? 24.031 -4.812 11.156 1 95.81 324 VAL A N 1
ATOM 2478 C CA . VAL A 1 324 ? 23.734 -6.23 11.328 1 95.81 324 VAL A CA 1
ATOM 2479 C C . VAL A 1 324 ? 25.031 -7.027 11.398 1 95.81 324 VAL A C 1
ATOM 2481 O O . VAL A 1 324 ? 25.969 -6.75 10.656 1 95.81 324 VAL A O 1
ATOM 2484 N N . SER A 1 325 ? 25.156 -7.961 12.312 1 96.56 325 SER A N 1
ATOM 2485 C CA . SER A 1 325 ? 26.344 -8.781 12.438 1 96.56 325 SER A CA 1
ATOM 2486 C C . SER A 1 325 ? 26.312 -9.961 11.469 1 96.56 325 SER A C 1
ATOM 2488 O O . SER A 1 325 ? 25.25 -10.375 11.016 1 96.56 325 SER A O 1
ATOM 2490 N N . GLN A 1 326 ? 27.484 -10.484 11.094 1 96.5 326 GLN A N 1
ATOM 2491 C CA . GLN A 1 326 ? 27.516 -11.68 10.266 1 96.5 326 GLN A CA 1
ATOM 2492 C C . GLN A 1 326 ? 26.812 -12.844 10.961 1 96.5 326 GLN A C 1
ATOM 2494 O O . GLN A 1 326 ? 26.172 -13.672 10.305 1 96.5 326 GLN A O 1
ATOM 2499 N N . LYS A 1 327 ? 26.938 -12.883 12.328 1 96.5 327 LYS A N 1
ATOM 2500 C CA . LYS A 1 327 ? 26.266 -13.922 13.102 1 96.5 327 LYS A CA 1
ATOM 2501 C C . LYS A 1 327 ? 24.75 -13.891 12.867 1 96.5 327 LYS A C 1
ATOM 2503 O O . LYS A 1 327 ? 24.141 -14.938 12.641 1 96.5 327 LYS A O 1
ATOM 2508 N N . THR A 1 328 ? 24.156 -12.68 12.883 1 97.44 328 THR A N 1
ATOM 2509 C CA . THR A 1 328 ? 22.719 -12.531 12.633 1 97.44 328 THR A CA 1
ATOM 2510 C C . THR A 1 328 ? 22.375 -12.93 11.195 1 97.44 328 THR A C 1
ATOM 2512 O O . THR A 1 328 ? 21.375 -13.602 10.961 1 97.44 328 THR A O 1
ATOM 2515 N N . LEU A 1 329 ? 23.219 -12.547 10.266 1 97.75 329 LEU A N 1
ATOM 2516 C CA . LEU A 1 329 ? 23.016 -12.906 8.867 1 97.75 329 LEU A CA 1
ATOM 2517 C C . LEU A 1 329 ? 23.047 -14.422 8.68 1 97.75 329 LEU A C 1
ATOM 2519 O O . LEU A 1 329 ? 22.188 -14.992 8.008 1 97.75 329 LEU A O 1
ATOM 2523 N N . ALA A 1 330 ? 24.078 -15.039 9.273 1 97.38 330 ALA A N 1
ATOM 2524 C CA . ALA A 1 330 ? 24.234 -16.484 9.172 1 97.38 330 ALA A CA 1
ATOM 2525 C C . ALA A 1 330 ? 23.062 -17.203 9.828 1 97.38 330 ALA A C 1
ATOM 2527 O O . ALA A 1 330 ? 22.578 -18.219 9.312 1 97.38 330 ALA A O 1
ATOM 2528 N N . ASN A 1 331 ? 22.625 -16.734 10.984 1 97.62 331 ASN A N 1
ATOM 2529 C CA . ASN A 1 331 ? 21.438 -17.297 11.625 1 97.62 331 ASN A CA 1
ATOM 2530 C C . ASN A 1 331 ? 20.219 -17.172 10.727 1 97.62 331 ASN A C 1
ATOM 2532 O O . ASN A 1 331 ? 19.438 -18.125 10.594 1 97.62 331 ASN A O 1
ATOM 2536 N N . PHE A 1 332 ? 20.016 -16.016 10.141 1 97.19 332 PHE A N 1
ATOM 2537 C CA . PHE A 1 332 ? 18.859 -15.781 9.266 1 97.19 332 PHE A CA 1
ATOM 2538 C C . PHE A 1 332 ? 18.875 -16.766 8.094 1 97.19 332 PHE A C 1
ATOM 2540 O O . PHE A 1 332 ? 17.875 -17.438 7.84 1 97.19 332 PHE A O 1
ATOM 2547 N N . VAL A 1 333 ? 20.016 -16.906 7.398 1 97 333 VAL A N 1
ATOM 2548 C CA . VAL A 1 333 ? 20.141 -17.781 6.242 1 97 333 VAL A CA 1
ATOM 2549 C C . VAL A 1 333 ? 19.969 -19.234 6.68 1 97 333 VAL A C 1
ATOM 2551 O O . VAL A 1 333 ? 19.266 -20 6.023 1 97 333 VAL A O 1
ATOM 2554 N N . GLY A 1 334 ? 20.656 -19.594 7.785 1 96.38 334 GLY A N 1
ATOM 2555 C CA . GLY A 1 334 ? 20.562 -20.953 8.289 1 96.38 334 GLY A CA 1
ATOM 2556 C C . GLY A 1 334 ? 19.156 -21.344 8.703 1 96.38 334 GLY A C 1
ATOM 2557 O O . GLY A 1 334 ? 18.734 -22.484 8.469 1 96.38 334 GLY A O 1
ATOM 2558 N N . LEU A 1 335 ? 18.422 -20.438 9.32 1 96.25 335 LEU A N 1
ATOM 2559 C CA . LEU A 1 335 ? 17.047 -20.703 9.742 1 96.25 335 LEU A CA 1
ATOM 2560 C C . LEU A 1 335 ? 16.141 -20.891 8.531 1 96.25 335 LEU A C 1
ATOM 2562 O O . LEU A 1 335 ? 15.211 -21.688 8.57 1 96.25 335 LEU A O 1
ATOM 2566 N N . ARG A 1 336 ? 16.391 -20.141 7.473 1 94 336 ARG A N 1
ATOM 2567 C CA . ARG A 1 336 ? 15.625 -20.328 6.242 1 94 336 ARG A CA 1
ATOM 2568 C C . ARG A 1 336 ? 15.836 -21.719 5.668 1 94 336 ARG A C 1
ATOM 2570 O O . ARG A 1 336 ? 14.883 -22.391 5.27 1 94 336 ARG A O 1
ATOM 2577 N N . LEU A 1 337 ? 17.047 -22.094 5.621 1 93.75 337 LEU A N 1
ATOM 2578 C CA . LEU A 1 337 ? 17.375 -23.422 5.121 1 93.75 337 LEU A CA 1
ATOM 2579 C C . LEU A 1 337 ? 16.781 -24.5 6.02 1 93.75 337 LEU A C 1
ATOM 2581 O O . LEU A 1 337 ? 16.188 -25.469 5.535 1 93.75 337 LEU A O 1
ATOM 2585 N N . LEU A 1 338 ? 16.953 -24.344 7.332 1 93.94 338 LEU A N 1
ATOM 2586 C CA . LEU A 1 338 ? 16.438 -25.312 8.289 1 93.94 338 LEU A CA 1
ATOM 2587 C C . LEU A 1 338 ? 14.93 -25.469 8.148 1 93.94 338 LEU A C 1
ATOM 2589 O O . LEU A 1 338 ? 14.414 -26.594 8.156 1 93.94 338 LEU A O 1
ATOM 2593 N N . THR A 1 339 ? 14.258 -24.359 8.031 1 92.06 339 THR A N 1
ATOM 2594 C CA . THR A 1 339 ? 12.805 -24.391 7.867 1 92.06 339 THR A CA 1
ATOM 2595 C C . THR A 1 339 ? 12.414 -25.141 6.598 1 92.06 339 THR A C 1
ATOM 2597 O O . THR A 1 339 ? 11.477 -25.938 6.602 1 92.06 339 THR A O 1
ATOM 2600 N N . ALA A 1 340 ? 13.117 -24.969 5.539 1 87.69 340 ALA A N 1
ATOM 2601 C CA . ALA A 1 340 ? 12.82 -25.578 4.246 1 87.69 340 ALA A CA 1
ATOM 2602 C C . ALA A 1 340 ? 13.008 -27.078 4.289 1 87.69 340 ALA A C 1
ATOM 2604 O O . ALA A 1 340 ? 12.266 -27.828 3.645 1 87.69 340 ALA A O 1
ATOM 2605 N N . VAL A 1 341 ? 13.93 -27.594 5.082 1 87.88 341 VAL A N 1
ATOM 2606 C CA . VAL A 1 341 ? 14.297 -29 5.004 1 87.88 341 VAL A CA 1
ATOM 2607 C C . VAL A 1 341 ? 13.672 -29.766 6.18 1 87.88 341 VAL A C 1
ATOM 2609 O O . VAL A 1 341 ? 13.641 -31 6.184 1 87.88 341 VAL A O 1
ATOM 2612 N N . SER A 1 342 ? 13.164 -29.031 7.152 1 87.56 342 SER A N 1
ATOM 2613 C CA . SER A 1 342 ? 12.633 -29.656 8.352 1 87.56 342 SER A CA 1
ATOM 2614 C C . SER A 1 342 ? 11.383 -30.484 8.039 1 87.56 342 SER A C 1
ATOM 2616 O O . SER A 1 342 ? 11.016 -31.375 8.805 1 87.56 342 SER A O 1
ATOM 2618 N N . ASP A 1 343 ? 10.727 -30.203 6.957 1 78.12 343 ASP A N 1
ATOM 2619 C CA . ASP A 1 343 ? 9.578 -31 6.539 1 78.12 343 ASP A CA 1
ATOM 2620 C C . ASP A 1 343 ? 9.977 -32.469 6.34 1 78.12 343 ASP A C 1
ATOM 2622 O O . ASP A 1 343 ? 9.156 -33.375 6.5 1 78.12 343 ASP A O 1
ATOM 2626 N N . PHE A 1 344 ? 11.25 -32.781 6.18 1 77.56 344 PHE A N 1
ATOM 2627 C CA . PHE A 1 344 ? 11.727 -34.125 5.844 1 77.56 344 PHE A CA 1
ATOM 2628 C C . PHE A 1 344 ? 12.211 -34.844 7.094 1 77.56 344 PHE A C 1
ATOM 2630 O O . PHE A 1 344 ? 12.477 -36.062 7.051 1 77.56 344 PHE A O 1
ATOM 2637 N N . ILE A 1 345 ? 12.469 -34.125 8.18 1 77.56 345 ILE A N 1
ATOM 2638 C CA . ILE A 1 345 ? 12.898 -34.75 9.422 1 77.56 345 ILE A CA 1
ATOM 2639 C C . ILE A 1 345 ? 11.719 -35.469 10.07 1 77.56 345 ILE A C 1
ATOM 2641 O O . ILE A 1 345 ? 11.875 -36.562 10.641 1 77.56 345 ILE A O 1
ATOM 2645 N N . GLY A 1 346 ? 10.453 -35.094 9.961 1 76.62 346 GLY A N 1
ATOM 2646 C CA . GLY A 1 346 ? 9.266 -35.688 10.547 1 76.62 346 GLY A CA 1
ATOM 2647 C C . GLY A 1 346 ? 9 -35.219 11.969 1 76.62 346 GLY A C 1
ATOM 2648 O O . GLY A 1 346 ? 9.648 -34.312 12.453 1 76.62 346 GLY A O 1
ATOM 2649 N N . GLY A 1 347 ? 7.93 -35.719 12.555 1 83.44 347 GLY A N 1
ATOM 2650 C CA . GLY A 1 347 ? 7.57 -35.438 13.93 1 83.44 347 GLY A CA 1
ATOM 2651 C C . GLY A 1 347 ? 7.336 -33.938 14.18 1 83.44 347 GLY A C 1
ATOM 2652 O O . GLY A 1 347 ? 6.664 -33.281 13.383 1 83.44 347 GLY A O 1
ATOM 2653 N N . ASP A 1 348 ? 7.984 -33.469 15.266 1 89.31 348 ASP A N 1
ATOM 2654 C CA . ASP A 1 348 ? 7.777 -32.094 15.68 1 89.31 348 ASP A CA 1
ATOM 2655 C C . ASP A 1 348 ? 8.445 -31.125 14.703 1 89.31 348 ASP A C 1
ATOM 2657 O O . ASP A 1 348 ? 7.977 -30 14.508 1 89.31 348 ASP A O 1
ATOM 2661 N N . PHE A 1 349 ? 9.508 -31.641 14.078 1 90.62 349 PHE A N 1
ATOM 2662 C CA . PHE A 1 349 ? 10.164 -30.812 13.07 1 90.62 349 PHE A CA 1
ATOM 2663 C C . PHE A 1 349 ? 9.211 -30.516 11.914 1 90.62 349 PHE A C 1
ATOM 2665 O O . PHE A 1 349 ? 9.094 -29.359 11.484 1 90.62 349 PHE A O 1
ATOM 2672 N N . ARG A 1 350 ? 8.531 -31.484 11.438 1 85.25 350 ARG A N 1
ATOM 2673 C CA . ARG A 1 350 ? 7.598 -31.328 10.328 1 85.25 350 ARG A CA 1
ATOM 2674 C C . ARG A 1 350 ? 6.422 -30.438 10.727 1 85.25 350 ARG A C 1
ATOM 2676 O O . ARG A 1 350 ? 6.004 -29.578 9.953 1 85.25 350 ARG A O 1
ATOM 2683 N N . LYS A 1 351 ? 5.934 -30.688 11.906 1 87.38 351 LYS A N 1
ATOM 2684 C CA . LYS A 1 351 ? 4.805 -29.891 12.391 1 87.38 351 LYS A CA 1
ATOM 2685 C C . LYS A 1 351 ? 5.16 -28.406 12.445 1 87.38 351 LYS A C 1
ATOM 2687 O O . LYS A 1 351 ? 4.383 -27.562 12 1 87.38 351 LYS A O 1
ATOM 2692 N N . LEU A 1 352 ? 6.316 -28.078 12.969 1 92.06 352 LEU A N 1
ATOM 2693 C CA . LEU A 1 352 ? 6.758 -26.703 13.094 1 92.06 352 LEU A CA 1
ATOM 2694 C C . LEU A 1 352 ? 7.043 -26.094 11.727 1 92.06 352 LEU A C 1
ATOM 2696 O O . LEU A 1 352 ? 6.668 -24.953 11.453 1 92.06 352 LEU A O 1
ATOM 2700 N N . SER A 1 353 ? 7.699 -26.875 10.906 1 89.12 353 SER A N 1
ATOM 2701 C CA . SER A 1 353 ? 7.988 -26.406 9.555 1 89.12 353 SER A CA 1
ATOM 2702 C C . SER A 1 353 ? 6.707 -26.031 8.812 1 89.12 353 SER A C 1
ATOM 2704 O O . SER A 1 353 ? 6.629 -24.969 8.195 1 89.12 353 SER A O 1
ATOM 2706 N N . ARG A 1 354 ? 5.746 -26.875 8.867 1 83.69 354 ARG A N 1
ATOM 2707 C CA . ARG A 1 354 ? 4.484 -26.641 8.172 1 83.69 354 ARG A CA 1
ATOM 2708 C C . ARG A 1 354 ? 3.738 -25.453 8.766 1 83.69 354 ARG A C 1
ATOM 2710 O O . ARG A 1 354 ? 3.102 -24.688 8.039 1 83.69 354 ARG A O 1
ATOM 2717 N N . SER A 1 355 ? 3.863 -25.328 10.039 1 88.44 355 SER A N 1
ATOM 2718 C CA . SER A 1 355 ? 3.246 -24.172 10.695 1 88.44 355 SER A CA 1
ATOM 2719 C C . SER A 1 355 ? 3.898 -22.875 10.242 1 88.44 355 SER A C 1
ATOM 2721 O O . SER A 1 355 ? 3.207 -21.891 9.953 1 88.44 355 SER A O 1
ATOM 2723 N N . ILE A 1 356 ? 5.188 -22.859 10.18 1 88.62 356 ILE A N 1
ATOM 2724 C CA . ILE A 1 356 ? 5.969 -21.672 9.805 1 88.62 356 ILE A CA 1
ATOM 2725 C C . ILE A 1 356 ? 5.688 -21.328 8.344 1 88.62 356 ILE A C 1
ATOM 2727 O O . ILE A 1 356 ? 5.586 -20.141 7.996 1 88.62 356 ILE A O 1
ATOM 2731 N N . ARG A 1 357 ? 5.535 -22.297 7.555 1 84.31 357 ARG A N 1
ATOM 2732 C CA . ARG A 1 357 ? 5.449 -22.078 6.113 1 84.31 357 ARG A CA 1
ATOM 2733 C C . ARG A 1 357 ? 3.996 -22 5.66 1 84.31 357 ARG A C 1
ATOM 2735 O O . ARG A 1 357 ? 3.715 -21.984 4.461 1 84.31 357 ARG A O 1
ATOM 2742 N N . LYS A 1 358 ? 3.102 -21.969 6.602 1 80.44 358 LYS A N 1
ATOM 2743 C CA . LYS A 1 358 ? 1.672 -21.984 6.305 1 80.44 358 LYS A CA 1
ATOM 2744 C C . LYS A 1 358 ? 1.303 -20.859 5.336 1 80.44 358 LYS A C 1
ATOM 2746 O O . LYS A 1 358 ? 0.469 -21.047 4.445 1 80.44 358 LYS A O 1
ATOM 2751 N N . PHE A 1 359 ? 1.994 -19.75 5.5 1 76.62 359 PHE A N 1
ATOM 2752 C CA . PHE A 1 359 ? 1.647 -18.594 4.684 1 76.62 359 PHE A CA 1
ATOM 2753 C C . PHE A 1 359 ? 2.828 -18.156 3.818 1 76.62 359 PHE A C 1
ATOM 2755 O O . PHE A 1 359 ? 2.936 -17 3.436 1 76.62 359 PHE A O 1
ATOM 2762 N N . GLN A 1 360 ? 3.637 -19.094 3.559 1 77.81 360 GLN A N 1
ATOM 2763 C CA . GLN A 1 360 ? 4.793 -18.797 2.721 1 77.81 360 GLN A CA 1
ATOM 2764 C C . GLN A 1 360 ? 4.363 -18.406 1.31 1 77.81 360 GLN A C 1
ATOM 2766 O O . GLN A 1 360 ? 3.414 -18.969 0.765 1 77.81 360 GLN A O 1
ATOM 2771 N N . THR A 1 361 ? 5.012 -17.375 0.84 1 68.62 361 THR A N 1
ATOM 2772 C CA . THR A 1 361 ? 4.746 -16.953 -0.527 1 68.62 361 THR A CA 1
ATOM 2773 C C . THR A 1 361 ? 5.484 -17.828 -1.528 1 68.62 361 THR A C 1
ATOM 2775 O O . THR A 1 361 ? 6.613 -18.25 -1.274 1 68.62 361 THR A O 1
ATOM 2778 N N . ASN A 1 362 ? 4.746 -18.094 -2.537 1 61.16 362 ASN A N 1
ATOM 2779 C CA . ASN A 1 362 ? 5.367 -18.906 -3.574 1 61.16 362 ASN A CA 1
ATOM 2780 C C . ASN A 1 362 ? 6.48 -18.156 -4.293 1 61.16 362 ASN A C 1
ATOM 2782 O O . ASN A 1 362 ? 6.379 -16.938 -4.504 1 61.16 362 ASN A O 1
ATOM 2786 N N . LYS A 1 363 ? 7.465 -18.891 -4.469 1 60.25 363 LYS A N 1
ATOM 2787 C CA . LYS A 1 363 ? 8.562 -18.359 -5.27 1 60.25 363 LYS A CA 1
ATOM 2788 C C . LYS A 1 363 ? 8.344 -18.625 -6.754 1 60.25 363 LYS A C 1
ATOM 2790 O O . LYS A 1 363 ? 7.68 -19.594 -7.125 1 60.25 363 LYS A O 1
ATOM 2795 N N . ARG A 1 364 ? 8.75 -17.766 -7.438 1 56.38 364 ARG A N 1
ATOM 2796 C CA . ARG A 1 364 ? 8.656 -17.922 -8.883 1 56.38 364 ARG A CA 1
ATOM 2797 C C . ARG A 1 364 ? 9.281 -19.234 -9.328 1 56.38 364 ARG A C 1
ATOM 2799 O O . ARG A 1 364 ? 8.859 -19.828 -10.328 1 56.38 364 ARG A O 1
ATOM 2806 N N . THR A 1 365 ? 10.148 -19.672 -8.477 1 56.44 365 THR A N 1
ATOM 2807 C CA . THR A 1 365 ? 10.984 -20.75 -8.969 1 56.44 365 THR A CA 1
ATOM 2808 C C . THR A 1 365 ? 10.531 -22.094 -8.406 1 56.44 365 THR A C 1
ATOM 2810 O O . THR A 1 365 ? 11.195 -23.109 -8.602 1 56.44 365 THR A O 1
ATOM 2813 N N . LYS A 1 366 ? 9.539 -22.031 -7.59 1 57.16 366 LYS A N 1
ATOM 2814 C CA . LYS A 1 366 ? 9.133 -23.312 -7.023 1 57.16 366 LYS A CA 1
ATOM 2815 C C . LYS A 1 366 ? 7.613 -23.422 -6.969 1 57.16 366 LYS A C 1
ATOM 2817 O O . LYS A 1 366 ? 6.922 -22.469 -6.609 1 57.16 366 LYS A O 1
ATOM 2822 N N . GLN A 1 367 ? 7.242 -24.562 -7.402 1 56.59 367 GLN A N 1
ATOM 2823 C CA . GLN A 1 367 ? 5.82 -24.844 -7.242 1 56.59 367 GLN A CA 1
ATOM 2824 C C . GLN A 1 367 ? 5.469 -25.078 -5.777 1 56.59 367 GLN A C 1
ATOM 2826 O O . GLN A 1 367 ? 6.273 -25.625 -5.02 1 56.59 367 GLN A O 1
ATOM 2831 N N . PRO A 1 368 ? 4.344 -24.547 -5.383 1 57.34 368 PRO A N 1
ATOM 2832 C CA . PRO A 1 368 ? 3.926 -24.797 -4 1 57.34 368 PRO A CA 1
ATOM 2833 C C . PRO A 1 368 ? 3.676 -26.281 -3.727 1 57.34 368 PRO A C 1
ATOM 2835 O O . PRO A 1 368 ? 3.182 -27 -4.598 1 57.34 368 PRO A O 1
ATOM 2838 N N . ILE A 1 369 ? 4.223 -26.766 -2.713 1 60.75 369 ILE A N 1
ATOM 2839 C CA . ILE A 1 369 ? 3.93 -28.109 -2.264 1 60.75 369 ILE A CA 1
ATOM 2840 C C . ILE A 1 369 ? 2.725 -28.094 -1.325 1 60.75 369 ILE A C 1
ATOM 2842 O O . ILE A 1 369 ? 2.721 -27.391 -0.321 1 60.75 369 ILE A O 1
ATOM 2846 N N . ARG A 1 370 ? 1.61 -28.75 -1.763 1 63.09 370 ARG A N 1
ATOM 2847 C CA . ARG A 1 370 ? 0.426 -28.906 -0.925 1 63.09 370 ARG A CA 1
ATOM 2848 C C . ARG A 1 370 ? 0.578 -30.094 0.027 1 63.09 370 ARG A C 1
ATOM 2850 O O . ARG A 1 370 ? 0.865 -31.203 -0.404 1 63.09 370 ARG A O 1
ATOM 2857 N N . PHE A 1 371 ? 0.632 -29.781 1.226 1 62.81 371 PHE A N 1
ATOM 2858 C CA . PHE A 1 371 ? 0.817 -30.859 2.189 1 62.81 371 PHE A CA 1
ATOM 2859 C C . PHE A 1 371 ? -0.507 -31.547 2.49 1 62.81 371 PHE A C 1
ATOM 2861 O O . PHE A 1 371 ? -1.476 -30.906 2.891 1 62.81 371 PHE A O 1
ATOM 2868 N N . PHE A 1 372 ? -0.594 -32.75 1.974 1 66.06 372 PHE A N 1
ATOM 2869 C CA . PHE A 1 372 ? -1.754 -33.594 2.264 1 66.06 372 PHE A CA 1
ATOM 2870 C C . PHE A 1 372 ? -1.412 -34.625 3.309 1 66.06 372 PHE A C 1
ATOM 2872 O O . PHE A 1 372 ? -0.253 -35.031 3.439 1 66.06 372 PHE A O 1
ATOM 2879 N N . ASP A 1 373 ? -2.443 -35 3.977 1 72.69 373 ASP A N 1
ATOM 2880 C CA . ASP A 1 373 ? -2.215 -36.062 4.938 1 72.69 373 ASP A CA 1
ATOM 2881 C C . ASP A 1 373 ? -2.352 -37.438 4.273 1 72.69 373 ASP A C 1
ATOM 2883 O O . ASP A 1 373 ? -2.096 -38.469 4.902 1 72.69 373 ASP A O 1
ATOM 2887 N N . GLU A 1 374 ? -2.648 -37.438 2.941 1 82.31 374 GLU A N 1
ATOM 2888 C CA . GLU A 1 374 ? -2.676 -38.688 2.182 1 82.31 374 GLU A CA 1
ATOM 2889 C C . GLU A 1 374 ? -1.39 -38.875 1.382 1 82.31 374 GLU A C 1
ATOM 2891 O O . GLU A 1 374 ? -1.041 -38.031 0.551 1 82.31 374 GLU A O 1
ATOM 2896 N N . ALA A 1 375 ? -0.755 -40 1.537 1 86.44 375 ALA A N 1
ATOM 2897 C CA . ALA A 1 375 ? 0.605 -40.25 1.059 1 86.44 375 ALA A CA 1
ATOM 2898 C C . ALA A 1 375 ? 0.677 -40.156 -0.462 1 86.44 375 ALA A C 1
ATOM 2900 O O . ALA A 1 375 ? 1.584 -39.5 -1.004 1 86.44 375 ALA A O 1
ATOM 2901 N N . SER A 1 376 ? -0.259 -40.844 -1.163 1 91 376 SER A N 1
ATOM 2902 C CA . SER A 1 376 ? -0.198 -40.875 -2.621 1 91 376 SER A CA 1
ATOM 2903 C C . SER A 1 376 ? -0.338 -39.469 -3.211 1 91 376 SER A C 1
ATOM 2905 O O . SER A 1 376 ? 0.422 -39.094 -4.102 1 91 376 SER A O 1
ATOM 2907 N N . GLN A 1 377 ? -1.314 -38.656 -2.727 1 88.38 377 GLN A N 1
ATOM 2908 C CA . GLN A 1 377 ? -1.517 -37.312 -3.191 1 88.38 377 GLN A CA 1
ATOM 2909 C C . GLN A 1 377 ? -0.292 -36.438 -2.908 1 88.38 377 GLN A C 1
ATOM 2911 O O . GLN A 1 377 ? 0.178 -35.719 -3.785 1 88.38 377 GLN A O 1
ATOM 2916 N N . ASN A 1 378 ? 0.199 -36.562 -1.721 1 86.19 378 ASN A N 1
ATOM 2917 C CA . ASN A 1 378 ? 1.361 -35.781 -1.302 1 86.19 378 ASN A CA 1
ATOM 2918 C C . ASN A 1 378 ? 2.584 -36.125 -2.158 1 86.19 378 ASN A C 1
ATOM 2920 O O . ASN A 1 378 ? 3.322 -35.219 -2.553 1 86.19 378 ASN A O 1
ATOM 2924 N N . CYS A 1 379 ? 2.807 -37.375 -2.391 1 92.12 379 CYS A N 1
ATOM 2925 C CA . CYS A 1 379 ? 4.023 -37.781 -3.08 1 92.12 379 CYS A CA 1
ATOM 2926 C C . CYS A 1 379 ? 3.943 -37.469 -4.566 1 92.12 379 CYS A C 1
ATOM 2928 O O . CYS A 1 379 ? 4.957 -37.156 -5.191 1 92.12 379 CYS A O 1
ATOM 2930 N N . VAL A 1 380 ? 2.738 -37.5 -5.211 1 93.06 380 VAL A N 1
ATOM 2931 C CA . VAL A 1 380 ? 2.598 -37.062 -6.594 1 93.06 380 VAL A CA 1
ATOM 2932 C C . VAL A 1 380 ? 2.93 -35.562 -6.699 1 93.06 380 VAL A C 1
ATOM 2934 O O . VAL A 1 380 ? 3.688 -35.156 -7.578 1 93.06 380 VAL A O 1
ATOM 2937 N N . ASP A 1 381 ? 2.344 -34.781 -5.793 1 88.69 381 ASP A N 1
ATOM 2938 C CA . ASP A 1 381 ? 2.59 -33.344 -5.809 1 88.69 381 ASP A CA 1
ATOM 2939 C C . ASP A 1 381 ? 4.07 -33.031 -5.605 1 88.69 381 ASP A C 1
ATOM 2941 O O . ASP A 1 381 ? 4.637 -32.188 -6.293 1 88.69 381 ASP A O 1
ATOM 2945 N N . TYR A 1 382 ? 4.621 -33.688 -4.707 1 86.94 382 TYR A N 1
ATOM 2946 C CA . TYR A 1 382 ? 6.02 -33.469 -4.352 1 86.94 382 TYR A CA 1
ATOM 2947 C C . TYR A 1 382 ? 6.93 -33.781 -5.539 1 86.94 382 TYR A C 1
ATOM 2949 O O . TYR A 1 382 ? 7.766 -32.938 -5.914 1 86.94 382 TYR A O 1
ATOM 2957 N N . VAL A 1 383 ? 6.828 -34.938 -6.105 1 91.69 383 VAL A N 1
ATOM 2958 C CA . VAL A 1 383 ? 7.727 -35.344 -7.188 1 91.69 383 VAL A CA 1
ATOM 2959 C C . VAL A 1 383 ? 7.434 -34.5 -8.43 1 91.69 383 VAL A C 1
ATOM 2961 O O . VAL A 1 383 ? 8.352 -34.156 -9.172 1 91.69 383 VAL A O 1
ATOM 2964 N N . SER A 1 384 ? 6.176 -34.219 -8.68 1 91.19 384 SER A N 1
ATOM 2965 C CA . SER A 1 384 ? 5.793 -33.375 -9.82 1 91.19 384 SER A CA 1
ATOM 2966 C C . SER A 1 384 ? 6.43 -32 -9.734 1 91.19 384 SER A C 1
ATOM 2968 O O . SER A 1 384 ? 6.766 -31.406 -10.758 1 91.19 384 SER A O 1
ATOM 2970 N N . ALA A 1 385 ? 6.582 -31.484 -8.578 1 88.62 385 ALA A N 1
ATOM 2971 C CA . ALA A 1 385 ? 7.18 -30.172 -8.383 1 88.62 385 ALA A CA 1
ATOM 2972 C C . ALA A 1 385 ? 8.617 -30.141 -8.891 1 88.62 385 ALA A C 1
ATOM 2974 O O . ALA A 1 385 ? 9.086 -29.109 -9.383 1 88.62 385 ALA A O 1
ATOM 2975 N N . TYR A 1 386 ? 9.273 -31.266 -8.836 1 90.44 386 TYR A N 1
ATOM 2976 C CA . TYR A 1 386 ? 10.68 -31.328 -9.227 1 90.44 386 TYR A CA 1
ATOM 2977 C C . TYR A 1 386 ? 10.828 -31.922 -10.617 1 90.44 386 TYR A C 1
ATOM 2979 O O . TYR A 1 386 ? 11.859 -31.734 -11.273 1 90.44 386 TYR A O 1
ATOM 2987 N N . MET A 1 387 ? 9.844 -32.688 -11.031 1 91.69 387 MET A N 1
ATOM 2988 C CA . MET A 1 387 ? 9.844 -33.281 -12.367 1 91.69 387 MET A CA 1
ATOM 2989 C C . MET A 1 387 ? 8.531 -33 -13.086 1 91.69 387 MET A C 1
ATOM 2991 O O . MET A 1 387 ? 7.789 -33.906 -13.438 1 91.69 387 MET A O 1
ATOM 2995 N N . PRO A 1 388 ? 8.32 -31.75 -13.383 1 91.38 388 PRO A N 1
ATOM 2996 C CA . PRO A 1 388 ? 7.012 -31.375 -13.922 1 91.38 388 PRO A CA 1
ATOM 2997 C C . PRO A 1 388 ? 6.672 -32.125 -15.211 1 91.38 388 PRO A C 1
ATOM 2999 O O . PRO A 1 388 ? 5.539 -32.562 -15.383 1 91.38 388 PRO A O 1
ATOM 3002 N N . TYR A 1 389 ? 7.555 -32.375 -16.094 1 93.38 389 TYR A N 1
ATOM 3003 C CA . TYR A 1 389 ? 7.254 -33.031 -17.375 1 93.38 389 TYR A CA 1
ATOM 3004 C C . TYR A 1 389 ? 7.172 -34.531 -17.203 1 93.38 389 TYR A C 1
ATOM 3006 O O . TYR A 1 389 ? 6.508 -35.219 -18 1 93.38 389 TYR A O 1
ATOM 3014 N N . GLY A 1 390 ? 7.906 -35.062 -16.156 1 93.88 390 GLY A N 1
ATOM 3015 C CA . GLY A 1 390 ? 7.738 -36.469 -15.859 1 93.88 390 GLY A CA 1
ATOM 3016 C C . GLY A 1 390 ? 6.312 -36.844 -15.484 1 93.88 390 GLY A C 1
ATOM 3017 O O . GLY A 1 390 ? 5.727 -37.75 -16.062 1 93.88 390 GLY A O 1
ATOM 3018 N N . ALA A 1 391 ? 5.781 -36.125 -14.547 1 94.56 391 ALA A N 1
ATOM 3019 C CA . ALA A 1 391 ? 4.398 -36.344 -14.125 1 94.56 391 ALA A CA 1
ATOM 3020 C C . ALA A 1 391 ? 3.434 -36.125 -15.297 1 94.56 391 ALA A C 1
ATOM 3022 O O . ALA A 1 391 ? 2.484 -36.875 -15.469 1 94.56 391 ALA A O 1
ATOM 3023 N N . GLY A 1 392 ? 3.668 -35.094 -16.031 1 96.5 392 GLY A N 1
ATOM 3024 C CA . GLY A 1 392 ? 2.826 -34.781 -17.188 1 96.5 392 GLY A CA 1
ATOM 3025 C C . GLY A 1 392 ? 2.826 -35.906 -18.234 1 96.5 392 GLY A C 1
ATOM 3026 O O . GLY A 1 392 ? 1.78 -36.219 -18.781 1 96.5 392 GLY A O 1
ATOM 3027 N N . TYR A 1 393 ? 4.008 -36.438 -18.484 1 96.5 393 TYR A N 1
ATOM 3028 C CA . TYR A 1 393 ? 4.141 -37.5 -19.469 1 96.5 393 TYR A CA 1
ATOM 3029 C C . TYR A 1 393 ? 3.373 -38.719 -19.031 1 96.5 393 TYR A C 1
ATOM 3031 O O . TYR A 1 393 ? 2.623 -39.312 -19.828 1 96.5 393 TYR A O 1
ATOM 3039 N N . ILE A 1 394 ? 3.561 -39.094 -17.797 1 96.75 394 ILE A N 1
ATOM 3040 C CA . ILE A 1 394 ? 2.879 -40.25 -17.234 1 96.75 394 ILE A CA 1
ATOM 3041 C C . ILE A 1 394 ? 1.367 -40.062 -17.328 1 96.75 394 ILE A C 1
ATOM 3043 O O . ILE A 1 394 ? 0.637 -41 -17.688 1 96.75 394 ILE A O 1
ATOM 3047 N N . TYR A 1 395 ? 0.875 -38.938 -17.062 1 97.69 395 TYR A N 1
ATOM 3048 C CA . TYR A 1 395 ? -0.551 -38.625 -17.062 1 97.69 395 TYR A CA 1
ATOM 3049 C C . TYR A 1 395 ? -1.121 -38.688 -18.469 1 97.69 395 TYR A C 1
ATOM 3051 O O . TYR A 1 395 ? -2.021 -39.469 -18.75 1 97.69 395 TYR A O 1
ATOM 3059 N N . VAL A 1 396 ? -0.563 -37.938 -19.422 1 97.75 396 VAL A N 1
ATOM 3060 C CA . VAL A 1 396 ? -1.142 -37.75 -20.734 1 97.75 396 VAL A CA 1
ATOM 3061 C C . VAL A 1 396 ? -1.028 -39.031 -21.547 1 97.75 396 VAL A C 1
ATOM 3063 O O . VAL A 1 396 ? -1.922 -39.375 -22.328 1 97.75 396 VAL A O 1
ATOM 3066 N N . LYS A 1 397 ? 0.046 -39.719 -21.344 1 96 397 LYS A N 1
ATOM 3067 C CA . LYS A 1 397 ? 0.29 -40.969 -22.062 1 96 397 LYS A CA 1
ATOM 3068 C C . LYS A 1 397 ? -0.852 -41.969 -21.859 1 96 397 LYS A C 1
ATOM 3070 O O . LYS A 1 397 ? -1.161 -42.75 -22.75 1 96 397 LYS A O 1
ATOM 3075 N N . ASN A 1 398 ? -1.461 -41.844 -20.766 1 95.06 398 ASN A N 1
ATOM 3076 C CA . ASN A 1 398 ? -2.461 -42.844 -20.406 1 95.06 398 ASN A CA 1
ATOM 3077 C C . ASN A 1 398 ? -3.871 -42.375 -20.766 1 95.06 398 ASN A C 1
ATOM 3079 O O . ASN A 1 398 ? -4.852 -43.031 -20.406 1 95.06 398 ASN A O 1
ATOM 3083 N N . ILE A 1 399 ? -4.055 -41.312 -21.438 1 96.25 399 ILE A N 1
ATOM 3084 C CA . ILE A 1 399 ? -5.348 -40.812 -21.875 1 96.25 399 ILE A CA 1
ATOM 3085 C C . ILE A 1 399 ? -5.586 -41.219 -23.328 1 96.25 399 ILE A C 1
ATOM 3087 O O . ILE A 1 399 ? -4.914 -40.719 -24.25 1 96.25 399 ILE A O 1
ATOM 3091 N N . GLU A 1 400 ? -6.57 -41.969 -23.594 1 93.81 400 GLU A N 1
ATOM 3092 C CA . GLU A 1 400 ? -6.781 -42.594 -24.906 1 93.81 400 GLU A CA 1
ATOM 3093 C C . GLU A 1 400 ? -7.25 -41.594 -25.938 1 93.81 400 GLU A C 1
ATOM 3095 O O . GLU A 1 400 ? -6.805 -41.594 -27.078 1 93.81 400 GLU A O 1
ATOM 3100 N N . ASN A 1 401 ? -8.125 -40.688 -25.547 1 96.56 401 ASN A N 1
ATOM 3101 C CA . ASN A 1 401 ? -8.703 -39.75 -26.516 1 96.56 401 ASN A CA 1
ATOM 3102 C C . ASN A 1 401 ? -7.992 -38.406 -26.5 1 96.56 401 ASN A C 1
ATOM 3104 O O . ASN A 1 401 ? -8.594 -37.375 -26.812 1 96.56 401 ASN A O 1
ATOM 3108 N N . ARG A 1 402 ? -6.742 -38.375 -26.078 1 97.31 402 ARG A N 1
ATOM 3109 C CA . ARG A 1 402 ? -5.996 -37.125 -25.844 1 97.31 402 ARG A CA 1
ATOM 3110 C C . ARG A 1 402 ? -5.934 -36.281 -27.109 1 97.31 402 ARG A C 1
ATOM 3112 O O . ARG A 1 402 ? -6.055 -35.062 -27.031 1 97.31 402 ARG A O 1
ATOM 3119 N N . ASP A 1 403 ? -5.777 -36.844 -28.297 1 97.06 403 ASP A N 1
ATOM 3120 C CA . ASP A 1 403 ? -5.625 -36.094 -29.531 1 97.06 403 ASP A CA 1
ATOM 3121 C C . ASP A 1 403 ? -6.938 -35.406 -29.922 1 97.06 403 ASP A C 1
ATOM 3123 O O . ASP A 1 403 ? -6.93 -34.281 -30.422 1 97.06 403 ASP A O 1
ATOM 3127 N N . GLN A 1 404 ? -8.031 -36.125 -29.719 1 97.5 404 GLN A N 1
ATOM 3128 C CA . GLN A 1 404 ? -9.344 -35.531 -30.016 1 97.5 404 GLN A CA 1
ATOM 3129 C C . GLN A 1 404 ? -9.633 -34.344 -29.094 1 97.5 404 GLN A C 1
ATOM 3131 O O . GLN A 1 404 ? -10.125 -33.312 -29.547 1 97.5 404 GLN A O 1
ATOM 3136 N N . VAL A 1 405 ? -9.328 -34.594 -27.875 1 98.31 405 VAL A N 1
ATOM 3137 C CA . VAL A 1 405 ? -9.539 -33.531 -26.891 1 98.31 405 VAL A CA 1
ATOM 3138 C C . VAL A 1 405 ? -8.703 -32.312 -27.25 1 98.31 405 VAL A C 1
ATOM 3140 O O . VAL A 1 405 ? -9.219 -31.188 -27.266 1 98.31 405 VAL A O 1
ATOM 3143 N N . ARG A 1 406 ? -7.41 -32.5 -27.531 1 98.12 406 ARG A N 1
ATOM 3144 C CA . ARG A 1 406 ? -6.508 -31.422 -27.891 1 98.12 406 ARG A CA 1
ATOM 3145 C C . ARG A 1 406 ? -7.016 -30.672 -29.109 1 98.12 406 ARG A C 1
ATOM 3147 O O . ARG A 1 406 ? -6.965 -29.438 -29.156 1 98.12 406 ARG A O 1
ATOM 3154 N N . ALA A 1 407 ? -7.5 -31.312 -30.125 1 97.75 407 ALA A N 1
ATOM 3155 C CA . ALA A 1 407 ? -8.008 -30.688 -31.344 1 97.75 407 ALA A CA 1
ATOM 3156 C C . ALA A 1 407 ? -9.25 -29.844 -31.062 1 97.75 407 ALA A C 1
ATOM 3158 O O . ALA A 1 407 ? -9.414 -28.766 -31.625 1 97.75 407 ALA A O 1
ATOM 3159 N N . ASP A 1 408 ? -10.109 -30.406 -30.266 1 97.5 408 ASP A N 1
ATOM 3160 C CA . ASP A 1 408 ? -11.328 -29.688 -29.906 1 97.5 408 ASP A CA 1
ATOM 3161 C C . ASP A 1 408 ? -11.008 -28.406 -29.141 1 97.5 408 ASP A C 1
ATOM 3163 O O . ASP A 1 408 ? -11.57 -27.344 -29.438 1 97.5 408 ASP A O 1
ATOM 3167 N N . VAL A 1 409 ? -10.133 -28.5 -28.172 1 98.5 409 VAL A N 1
ATOM 3168 C CA . VAL A 1 409 ? -9.742 -27.344 -27.375 1 98.5 409 VAL A CA 1
ATOM 3169 C C . VAL A 1 409 ? -9.062 -26.312 -28.266 1 98.5 409 VAL A C 1
ATOM 3171 O O . VAL A 1 409 ? -9.258 -25.109 -28.094 1 98.5 409 VAL A O 1
ATOM 3174 N N . ALA A 1 410 ? -8.234 -26.75 -29.203 1 98.12 410 ALA A N 1
ATOM 3175 C CA . ALA A 1 410 ? -7.578 -25.844 -30.141 1 98.12 410 ALA A CA 1
ATOM 3176 C C . ALA A 1 410 ? -8.602 -25.031 -30.938 1 98.12 410 ALA A C 1
ATOM 3178 O O . ALA A 1 410 ? -8.453 -23.828 -31.109 1 98.12 410 ALA A O 1
ATOM 3179 N N . ARG A 1 411 ? -9.578 -25.672 -31.391 1 96.75 411 ARG A N 1
ATOM 3180 C CA . ARG A 1 411 ? -10.625 -25.016 -32.156 1 96.75 411 ARG A CA 1
ATOM 3181 C C . ARG A 1 411 ? -11.383 -24.016 -31.297 1 96.75 411 ARG A C 1
ATOM 3183 O O . ARG A 1 411 ? -11.625 -22.875 -31.719 1 96.75 411 ARG A O 1
ATOM 3190 N N . GLN A 1 412 ? -11.812 -24.516 -30.172 1 97.56 412 GLN A N 1
ATOM 3191 C CA . GLN A 1 412 ? -12.477 -23.625 -29.219 1 97.56 412 GLN A CA 1
ATOM 3192 C C . GLN A 1 412 ? -11.641 -22.375 -28.953 1 97.56 412 GLN A C 1
ATOM 3194 O O . GLN A 1 412 ? -12.172 -21.266 -28.938 1 97.56 412 GLN A O 1
ATOM 3199 N N . THR A 1 413 ? -10.359 -22.562 -28.719 1 98.56 413 THR A N 1
ATOM 3200 C CA . THR A 1 413 ? -9.438 -21.469 -28.422 1 98.56 413 THR A CA 1
ATOM 3201 C C . THR A 1 413 ? -9.383 -20.469 -29.578 1 98.56 413 THR A C 1
ATOM 3203 O O . THR A 1 413 ? -9.422 -19.266 -29.375 1 98.56 413 THR A O 1
ATOM 3206 N N . ASP A 1 414 ? -9.336 -20.938 -30.781 1 98 414 ASP A N 1
ATOM 3207 C CA . ASP A 1 414 ? -9.289 -20.078 -31.969 1 98 414 ASP A CA 1
ATOM 3208 C C . ASP A 1 414 ? -10.547 -19.219 -32.062 1 98 414 ASP A C 1
ATOM 3210 O O . ASP A 1 414 ? -10.461 -18.031 -32.406 1 98 414 ASP A O 1
ATOM 3214 N N . LEU A 1 415 ? -11.688 -19.812 -31.781 1 98.06 415 LEU A N 1
ATOM 3215 C CA . LEU A 1 415 ? -12.93 -19.062 -31.844 1 98.06 415 LEU A CA 1
ATOM 3216 C C . LEU A 1 415 ? -12.969 -18 -30.766 1 98.06 415 LEU A C 1
ATOM 3218 O O . LEU A 1 415 ? -13.484 -16.891 -31 1 98.06 415 LEU A O 1
ATOM 3222 N N . VAL A 1 416 ? -12.484 -18.312 -29.609 1 98.81 416 VAL A N 1
ATOM 3223 C CA . VAL A 1 416 ? -12.461 -17.359 -28.5 1 98.81 416 VAL A CA 1
ATOM 3224 C C . VAL A 1 416 ? -11.531 -16.203 -28.844 1 98.81 416 VAL A C 1
ATOM 3226 O O . VAL A 1 416 ? -11.859 -15.039 -28.594 1 98.81 416 VAL A O 1
ATOM 3229 N N . ILE A 1 417 ? -10.359 -16.484 -29.422 1 98.75 417 ILE A N 1
ATOM 3230 C CA . ILE A 1 417 ? -9.406 -15.453 -29.828 1 98.75 417 ILE A CA 1
ATOM 3231 C C . ILE A 1 417 ? -10.055 -14.523 -30.859 1 98.75 417 ILE A C 1
ATOM 3233 O O . ILE A 1 417 ? -9.961 -13.297 -30.75 1 98.75 417 ILE A O 1
ATOM 3237 N N . GLU A 1 418 ? -10.727 -15.102 -31.812 1 98.25 418 GLU A N 1
ATOM 3238 C CA . GLU A 1 418 ? -11.422 -14.312 -32.812 1 98.25 418 GLU A CA 1
ATOM 3239 C C . GLU A 1 418 ? -12.461 -13.398 -32.188 1 98.25 418 GLU A C 1
ATOM 3241 O O . GLU A 1 418 ? -12.57 -12.227 -32.562 1 98.25 418 GLU A O 1
ATOM 3246 N N . ALA A 1 419 ? -13.195 -13.969 -31.297 1 98.19 419 ALA A N 1
ATOM 3247 C CA . ALA A 1 419 ? -14.211 -13.18 -30.609 1 98.19 419 ALA A CA 1
ATOM 3248 C C . ALA A 1 419 ? -13.586 -12 -29.875 1 98.19 419 ALA A C 1
ATOM 3250 O O . ALA A 1 419 ? -14.109 -10.883 -29.938 1 98.19 419 ALA A O 1
ATOM 3251 N N . PHE A 1 420 ? -12.492 -12.211 -29.156 1 98.38 420 PHE A N 1
ATOM 3252 C CA . PHE A 1 420 ? -11.805 -11.156 -28.422 1 98.38 420 PHE A CA 1
ATOM 3253 C C . PHE A 1 420 ? -11.328 -10.062 -29.375 1 98.38 420 PHE A C 1
ATOM 3255 O O . PHE A 1 420 ? -11.516 -8.867 -29.094 1 98.38 420 PHE A O 1
ATOM 3262 N N . LEU A 1 421 ? -10.695 -10.469 -30.438 1 98.19 421 LEU A N 1
ATOM 3263 C CA . LEU A 1 421 ? -10.195 -9.5 -31.406 1 98.19 421 LEU A CA 1
ATOM 3264 C C . LEU A 1 421 ? -11.336 -8.656 -31.969 1 98.19 421 LEU A C 1
ATOM 3266 O O . LEU A 1 421 ? -11.188 -7.449 -32.188 1 98.19 421 LEU A O 1
ATOM 3270 N N . ASN A 1 422 ? -12.445 -9.234 -32.219 1 97.19 422 ASN A N 1
ATOM 3271 C CA . ASN A 1 422 ? -13.609 -8.5 -32.688 1 97.19 422 ASN A CA 1
ATOM 3272 C C . ASN A 1 422 ? -14.125 -7.52 -31.656 1 97.19 422 ASN A C 1
ATOM 3274 O O . ASN A 1 422 ? -14.594 -6.43 -32 1 97.19 422 ASN A O 1
ATOM 3278 N N . MET A 1 423 ? -14.094 -7.922 -30.422 1 97.38 423 MET A N 1
ATOM 3279 C CA . MET A 1 423 ? -14.461 -7.023 -29.344 1 97.38 423 MET A CA 1
ATOM 3280 C C . MET A 1 423 ? -13.602 -5.762 -29.359 1 97.38 423 MET A C 1
ATOM 3282 O O . MET A 1 423 ? -14.117 -4.652 -29.25 1 97.38 423 MET A O 1
ATOM 3286 N N . THR A 1 424 ? -12.266 -5.898 -29.547 1 97.31 424 THR A N 1
ATOM 3287 C CA . THR A 1 424 ? -11.344 -4.766 -29.469 1 97.31 424 THR A CA 1
ATOM 3288 C C . THR A 1 424 ? -11.648 -3.754 -30.578 1 97.31 424 THR A C 1
ATOM 3290 O O . THR A 1 424 ? -11.414 -2.557 -30.406 1 97.31 424 THR A O 1
ATOM 3293 N N . LYS A 1 425 ? -12.25 -4.168 -31.641 1 96.38 425 LYS A N 1
ATOM 3294 C CA . LYS A 1 425 ? -12.578 -3.299 -32.75 1 96.38 425 LYS A CA 1
ATOM 3295 C C . LYS A 1 425 ? -13.734 -2.367 -32.406 1 96.38 425 LYS A C 1
ATOM 3297 O O . LYS A 1 425 ? -13.969 -1.376 -33.125 1 96.38 425 LYS A O 1
ATOM 3302 N N . THR A 1 426 ? -14.422 -2.664 -31.359 1 96.06 426 THR A N 1
ATOM 3303 C CA . THR A 1 426 ? -15.586 -1.868 -31 1 96.06 426 THR A CA 1
ATOM 3304 C C . THR A 1 426 ? -15.195 -0.719 -30.078 1 96.06 426 THR A C 1
ATOM 3306 O O . THR A 1 426 ? -16.016 0.164 -29.797 1 96.06 426 THR A O 1
ATOM 3309 N N . LEU A 1 427 ? -14 -0.73 -29.594 1 96.81 427 LEU A N 1
ATOM 3310 C CA . LEU A 1 427 ? -13.562 0.216 -28.578 1 96.81 427 LEU A CA 1
ATOM 3311 C C . LEU A 1 427 ? -13.477 1.629 -29.141 1 96.81 427 LEU A C 1
ATOM 3313 O O . LEU A 1 427 ? -12.852 1.85 -30.188 1 96.81 427 LEU A O 1
ATOM 3317 N N . LYS A 1 428 ? -13.969 2.533 -28.391 1 94.69 428 LYS A N 1
ATOM 3318 C CA . LYS A 1 428 ? -13.969 3.93 -28.812 1 94.69 428 LYS A CA 1
ATOM 3319 C C . LYS A 1 428 ? -12.648 4.609 -28.469 1 94.69 428 LYS A C 1
ATOM 3321 O O . LYS A 1 428 ? -12.25 5.57 -29.125 1 94.69 428 LYS A O 1
ATOM 3326 N N . TRP A 1 429 ? -11.992 4.109 -27.5 1 94.69 429 TRP A N 1
ATOM 3327 C CA . TRP A 1 429 ? -10.812 4.812 -27 1 94.69 429 TRP A CA 1
ATOM 3328 C C . TRP A 1 429 ? -9.547 4.301 -27.672 1 94.69 429 TRP A C 1
ATOM 3330 O O . TRP A 1 429 ? -8.461 4.844 -27.469 1 94.69 429 TRP A O 1
ATOM 3340 N N . ILE A 1 430 ? -9.555 3.258 -28.531 1 96.81 430 ILE A N 1
ATOM 3341 C CA . ILE A 1 430 ? -8.352 2.719 -29.156 1 96.81 430 ILE A CA 1
ATOM 3342 C C . ILE A 1 430 ? -8.18 3.301 -30.547 1 96.81 430 ILE A C 1
ATOM 3344 O O . ILE A 1 430 ? -9.125 3.301 -31.344 1 96.81 430 ILE A O 1
ATOM 3348 N N . ASP A 1 431 ? -7.02 3.828 -30.875 1 96.94 431 ASP A N 1
ATOM 3349 C CA . ASP A 1 431 ? -6.781 4.379 -32.188 1 96.94 431 ASP A CA 1
ATOM 3350 C C . ASP A 1 431 ? -6.32 3.295 -33.156 1 96.94 431 ASP A C 1
ATOM 3352 O O . ASP A 1 431 ? -6.141 2.141 -32.781 1 96.94 431 ASP A O 1
ATOM 3356 N N . GLU A 1 432 ? -6.152 3.674 -34.344 1 97.38 432 GLU A N 1
ATOM 3357 C CA . GLU A 1 432 ? -5.836 2.713 -35.406 1 97.38 432 GLU A CA 1
ATOM 3358 C C . GLU A 1 432 ? -4.453 2.102 -35.219 1 97.38 432 GLU A C 1
ATOM 3360 O O . GLU A 1 432 ? -4.262 0.903 -35.438 1 97.38 432 GLU A O 1
ATOM 3365 N N . TYR A 1 433 ? -3.537 2.906 -34.844 1 96.81 433 TYR A N 1
ATOM 3366 C CA . TYR A 1 433 ? -2.18 2.432 -34.594 1 96.81 433 TYR A CA 1
ATOM 3367 C C . TYR A 1 433 ? -2.166 1.359 -33.5 1 96.81 433 TYR A C 1
ATOM 3369 O O . TYR A 1 433 ? -1.58 0.29 -33.688 1 96.81 433 TYR A O 1
ATOM 3377 N N . SER A 1 434 ? -2.775 1.636 -32.406 1 97.44 434 SER A N 1
ATOM 3378 C CA . SER A 1 434 ? -2.83 0.716 -31.281 1 97.44 434 SER A CA 1
ATOM 3379 C C . SER A 1 434 ? -3.605 -0.549 -31.625 1 97.44 434 SER A C 1
ATOM 3381 O O . SER A 1 434 ? -3.223 -1.649 -31.234 1 97.44 434 SER A O 1
ATOM 3383 N N . LEU A 1 435 ? -4.699 -0.423 -32.344 1 97.81 435 LEU A N 1
ATOM 3384 C CA . LEU A 1 435 ? -5.484 -1.575 -32.781 1 97.81 435 LEU A CA 1
ATOM 3385 C C . LEU A 1 435 ? -4.664 -2.488 -33.688 1 97.81 435 LEU A C 1
ATOM 3387 O O . LEU A 1 435 ? -4.75 -3.715 -33.594 1 97.81 435 LEU A O 1
ATOM 3391 N N . ASN A 1 436 ? -3.918 -1.896 -34.594 1 97.62 436 ASN A N 1
ATOM 3392 C CA . ASN A 1 436 ? -3.039 -2.689 -35.438 1 97.62 436 ASN A CA 1
ATOM 3393 C C . ASN A 1 436 ? -2.006 -3.457 -34.625 1 97.62 436 ASN A C 1
ATOM 3395 O O . ASN A 1 436 ? -1.643 -4.582 -34.969 1 97.62 436 ASN A O 1
ATOM 3399 N N . ASN A 1 437 ? -1.541 -2.832 -33.594 1 97.12 437 ASN A N 1
ATOM 3400 C CA . ASN A 1 437 ? -0.595 -3.506 -32.719 1 97.12 437 ASN A CA 1
ATOM 3401 C C . ASN A 1 437 ? -1.256 -4.656 -31.953 1 97.12 437 ASN A C 1
ATOM 3403 O O . ASN A 1 437 ? -0.611 -5.664 -31.656 1 97.12 437 ASN A O 1
ATOM 3407 N N . VAL A 1 438 ? -2.574 -4.527 -31.578 1 97.62 438 VAL A N 1
ATOM 3408 C CA . VAL A 1 438 ? -3.328 -5.633 -31 1 97.62 438 VAL A CA 1
ATOM 3409 C C . VAL A 1 438 ? -3.287 -6.836 -31.938 1 97.62 438 VAL A C 1
ATOM 3411 O O . VAL A 1 438 ? -2.998 -7.957 -31.516 1 97.62 438 VAL A O 1
ATOM 3414 N N . MET A 1 439 ? -3.58 -6.559 -33.219 1 97.69 439 MET A N 1
ATOM 3415 C CA . MET A 1 439 ? -3.623 -7.617 -34.219 1 97.69 439 MET A CA 1
ATOM 3416 C C . MET A 1 439 ? -2.24 -8.227 -34.438 1 97.69 439 MET A C 1
ATOM 3418 O O . MET A 1 439 ? -2.104 -9.445 -34.531 1 97.69 439 MET A O 1
ATOM 3422 N N . ALA A 1 440 ? -1.239 -7.387 -34.469 1 97.25 440 ALA A N 1
ATOM 3423 C CA . ALA A 1 440 ? 0.128 -7.855 -34.656 1 97.25 440 ALA A CA 1
ATOM 3424 C C . ALA A 1 440 ? 0.583 -8.734 -33.5 1 97.25 440 ALA A C 1
ATOM 3426 O O . ALA A 1 440 ? 1.247 -9.758 -33.719 1 97.25 440 ALA A O 1
ATOM 3427 N N . LYS A 1 441 ? 0.316 -8.328 -32.312 1 97.38 441 LYS A N 1
ATOM 3428 C CA . LYS A 1 441 ? 0.663 -9.109 -31.141 1 97.38 441 LYS A CA 1
ATOM 3429 C C . LYS A 1 441 ? -0.023 -10.477 -31.156 1 97.38 441 LYS A C 1
ATOM 3431 O O . LYS A 1 441 ? 0.605 -11.492 -30.875 1 97.38 441 LYS A O 1
ATOM 3436 N N . ASN A 1 442 ? -1.311 -10.484 -31.516 1 98.19 442 ASN A N 1
ATOM 3437 C CA . ASN A 1 442 ? -2.033 -11.75 -31.594 1 98.19 442 ASN A CA 1
ATOM 3438 C C . ASN A 1 442 ? -1.476 -12.648 -32.688 1 98.19 442 ASN A C 1
ATOM 3440 O O . ASN A 1 442 ? -1.458 -13.875 -32.531 1 98.19 442 ASN A O 1
ATOM 3444 N N . LYS A 1 443 ? -1.117 -12.023 -33.75 1 97.88 443 LYS A N 1
ATOM 3445 C CA . LYS A 1 443 ? -0.584 -12.797 -34.875 1 97.88 443 LYS A CA 1
ATOM 3446 C C . LYS A 1 443 ? 0.643 -13.602 -34.469 1 97.88 443 LYS A C 1
ATOM 3448 O O . LYS A 1 443 ? 0.895 -14.688 -35 1 97.88 443 LYS A O 1
ATOM 3453 N N . GLN A 1 444 ? 1.36 -13.086 -33.531 1 97.69 444 GLN A N 1
ATOM 3454 C CA . GLN A 1 444 ? 2.586 -13.742 -33.062 1 97.69 444 GLN A CA 1
ATOM 3455 C C . GLN A 1 444 ? 2.336 -14.594 -31.828 1 97.69 444 GLN A C 1
ATOM 3457 O O . GLN A 1 444 ? 3.273 -15.141 -31.25 1 97.69 444 GLN A O 1
ATOM 3462 N N . LEU A 1 445 ? 1.112 -14.758 -31.391 1 98.44 445 LEU A N 1
ATOM 3463 C CA . LEU A 1 445 ? 0.783 -15.508 -30.172 1 98.44 445 LEU A CA 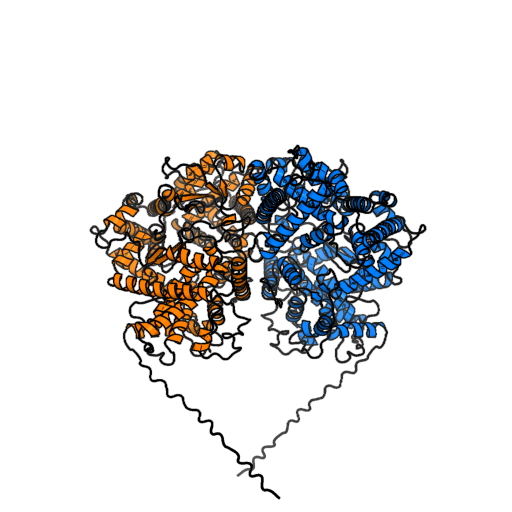1
ATOM 3464 C C . LEU A 1 445 ? 1.099 -16.984 -30.344 1 98.44 445 LEU A C 1
ATOM 3466 O O . LEU A 1 445 ? 0.638 -17.609 -31.297 1 98.44 445 LEU A O 1
ATOM 3470 N N . VAL A 1 446 ? 1.928 -17.5 -29.453 1 98.12 446 VAL A N 1
ATOM 3471 C CA . VAL A 1 446 ? 2.186 -18.938 -29.422 1 98.12 446 VAL A CA 1
ATOM 3472 C C . VAL A 1 446 ? 1.12 -19.641 -28.578 1 98.12 446 VAL A C 1
ATOM 3474 O O . VAL A 1 446 ? 0.793 -19.172 -27.484 1 98.12 446 VAL A O 1
ATOM 3477 N N . LYS A 1 447 ? 0.559 -20.75 -29.062 1 98.25 447 LYS A N 1
ATOM 3478 C CA . LYS A 1 447 ? -0.463 -21.516 -28.359 1 98.25 447 LYS A CA 1
ATOM 3479 C C . LYS A 1 447 ? 0.035 -22.922 -28.031 1 98.25 447 LYS A C 1
ATOM 3481 O O . LYS A 1 447 ? 0.222 -23.734 -28.938 1 98.25 447 LYS A O 1
ATOM 3486 N N . ASN A 1 448 ? 0.301 -23.141 -26.75 1 98.06 448 ASN A N 1
ATOM 3487 C CA . ASN A 1 448 ? 0.62 -24.469 -26.25 1 98.06 448 ASN A CA 1
ATOM 3488 C C . ASN A 1 448 ? -0.617 -25.172 -25.703 1 98.06 448 ASN A C 1
ATOM 3490 O O . ASN A 1 448 ? -1.178 -24.734 -24.688 1 98.06 448 ASN A O 1
ATOM 3494 N N . ILE A 1 449 ? -1.056 -26.297 -26.234 1 98.25 449 ILE A N 1
ATOM 3495 C CA . ILE A 1 449 ? -2.305 -26.938 -25.844 1 98.25 449 ILE A CA 1
ATOM 3496 C C . ILE A 1 449 ? -2.041 -28.391 -25.484 1 98.25 449 ILE A C 1
ATOM 3498 O O . ILE A 1 449 ? -1.589 -29.172 -26.312 1 98.25 449 ILE A O 1
ATOM 3502 N N . GLY A 1 450 ? -2.303 -28.719 -24.297 1 98.12 450 GLY A N 1
ATOM 3503 C CA . GLY A 1 450 ? -2.307 -30.094 -23.844 1 98.12 450 GLY A CA 1
ATOM 3504 C C . GLY A 1 450 ? -0.972 -30.547 -23.266 1 98.12 450 GLY A C 1
ATOM 3505 O O . GLY A 1 450 ? -0.879 -30.891 -22.094 1 98.12 450 GLY A O 1
ATOM 3506 N N . TRP A 1 451 ? 0.063 -30.609 -24.156 1 97.25 451 TRP A N 1
ATOM 3507 C CA . TRP A 1 451 ? 1.415 -31.031 -23.797 1 97.25 451 TRP A CA 1
ATOM 3508 C C . TRP A 1 451 ? 2.447 -30.375 -24.719 1 97.25 451 TRP A C 1
ATOM 3510 O O . TRP A 1 451 ? 2.094 -29.781 -25.734 1 97.25 451 TRP A O 1
ATOM 3520 N N . PRO A 1 452 ? 3.742 -30.453 -24.297 1 95.69 452 PRO A N 1
ATOM 3521 C CA . PRO A 1 452 ? 4.781 -29.859 -25.156 1 95.69 452 PRO A CA 1
ATOM 3522 C C . PRO A 1 452 ? 4.863 -30.531 -26.531 1 95.69 452 PRO A C 1
ATOM 3524 O O . PRO A 1 452 ? 4.707 -31.75 -26.641 1 95.69 452 PRO A O 1
ATOM 3527 N N . TRP A 1 453 ? 5.25 -29.703 -27.5 1 91.5 453 TRP A N 1
ATOM 3528 C CA . TRP A 1 453 ? 5.289 -30.156 -28.875 1 91.5 453 TRP A CA 1
ATOM 3529 C C . TRP A 1 453 ? 6.289 -31.297 -29.047 1 91.5 453 TRP A C 1
ATOM 3531 O O . TRP A 1 453 ? 6.16 -32.125 -29.953 1 91.5 453 TRP A O 1
ATOM 3541 N N . TRP A 1 454 ? 7.258 -31.438 -28.141 1 91 454 TRP A N 1
ATOM 3542 C CA . TRP A 1 454 ? 8.32 -32.406 -28.297 1 91 454 TRP A CA 1
ATOM 3543 C C . TRP A 1 454 ? 7.973 -33.719 -27.562 1 91 454 TRP A C 1
ATOM 3545 O O . TRP A 1 454 ? 8.75 -34.688 -27.594 1 91 454 TRP A O 1
ATOM 3555 N N . PHE A 1 455 ? 6.824 -33.719 -26.859 1 93.56 455 PHE A N 1
ATOM 3556 C CA . PHE A 1 455 ? 6.352 -35 -26.344 1 93.56 455 PHE A CA 1
ATOM 3557 C C . PHE A 1 455 ? 6.055 -35.969 -27.469 1 93.56 455 PHE A C 1
ATOM 3559 O O . PHE A 1 455 ? 5.461 -35.594 -28.484 1 93.56 455 PHE A O 1
ATOM 3566 N N . SER A 1 456 ? 6.559 -37.219 -27.344 1 93.81 456 SER A N 1
ATOM 3567 C CA . SER A 1 456 ? 6.16 -38.344 -28.188 1 93.81 456 SER A CA 1
ATOM 3568 C C . SER A 1 456 ? 5.699 -39.531 -27.328 1 93.81 456 SER A C 1
ATOM 3570 O O . SER A 1 456 ? 6.348 -39.875 -26.344 1 93.81 456 SER A O 1
ATOM 3572 N N . PHE A 1 457 ? 4.555 -40.062 -27.703 1 92.81 457 PHE A N 1
ATOM 3573 C CA . PHE A 1 457 ? 4.012 -41.188 -26.938 1 92.81 457 PHE A CA 1
ATOM 3574 C C . PHE A 1 457 ? 4.328 -42.5 -27.594 1 92.81 457 PHE A C 1
ATOM 3576 O O . PHE A 1 457 ? 4.016 -43.562 -27.062 1 92.81 457 PHE A O 1
ATOM 3583 N N . THR A 1 458 ? 5.031 -42.438 -28.719 1 91.88 458 THR A N 1
ATOM 3584 C CA . THR A 1 458 ? 5.516 -43.625 -29.391 1 91.88 458 THR A CA 1
ATOM 3585 C C . THR A 1 458 ? 7.016 -43.781 -29.188 1 91.88 458 THR A C 1
ATOM 3587 O O . THR A 1 458 ? 7.559 -44.875 -29.406 1 91.88 458 THR A O 1
ATOM 3590 N N . SER A 1 459 ? 7.648 -42.688 -28.844 1 92.69 459 SER A N 1
ATOM 3591 C CA . SER A 1 459 ? 9.078 -42.75 -28.547 1 92.69 459 SER A CA 1
ATOM 3592 C C . SER A 1 459 ? 9.406 -42 -27.266 1 92.69 459 SER A C 1
ATOM 3594 O O . SER A 1 459 ? 9.25 -40.781 -27.203 1 92.69 459 SER A O 1
ATOM 3596 N N . SER A 1 460 ? 9.945 -42.656 -26.375 1 90 460 SER A N 1
ATOM 3597 C CA . SER A 1 460 ? 10.266 -42.031 -25.094 1 90 460 SER A CA 1
ATOM 3598 C C . SER A 1 460 ? 11.586 -41.281 -25.156 1 90 460 SER A C 1
ATOM 3600 O O . SER A 1 460 ? 11.961 -40.594 -24.203 1 90 460 SER A O 1
ATOM 3602 N N . GLN A 1 461 ? 12.289 -41.312 -26.25 1 90.5 461 GLN A N 1
ATOM 3603 C CA . GLN A 1 461 ? 13.586 -40.688 -26.391 1 90.5 461 GLN A CA 1
ATOM 3604 C C . GLN A 1 461 ? 13.492 -39.188 -26.188 1 90.5 461 GLN A C 1
ATOM 3606 O O . GLN A 1 461 ? 14.414 -38.562 -25.656 1 90.5 461 GLN A O 1
ATOM 3611 N N . TYR A 1 462 ? 12.438 -38.656 -26.547 1 89.5 462 TYR A N 1
ATOM 3612 C CA . TYR A 1 462 ? 12.289 -37.219 -26.469 1 89.5 462 TYR A CA 1
ATOM 3613 C C . TYR A 1 462 ? 12.234 -36.719 -25.016 1 89.5 462 TYR A C 1
ATOM 3615 O O . TYR A 1 462 ? 12.945 -35.812 -24.641 1 89.5 462 TYR A O 1
ATOM 3623 N N . ILE A 1 463 ? 11.406 -37.375 -24.234 1 91.12 463 ILE A N 1
ATOM 3624 C CA . ILE A 1 463 ? 11.297 -36.969 -22.828 1 91.12 463 ILE A CA 1
ATOM 3625 C C . ILE A 1 463 ? 12.562 -37.406 -22.078 1 91.12 463 ILE A C 1
ATOM 3627 O O . ILE A 1 463 ? 12.992 -36.719 -21.141 1 91.12 463 ILE A O 1
ATOM 3631 N N . ASP A 1 464 ? 13.125 -38.531 -22.391 1 91.56 464 ASP A N 1
ATOM 3632 C CA . ASP A 1 464 ? 14.336 -39 -21.734 1 91.56 464 ASP A CA 1
ATOM 3633 C C . ASP A 1 464 ? 15.516 -38.094 -22.016 1 91.56 464 ASP A C 1
ATOM 3635 O O . ASP A 1 464 ? 16.328 -37.812 -21.125 1 91.56 464 ASP A O 1
ATOM 3639 N N . ASN A 1 465 ? 15.562 -37.562 -23.25 1 86.88 465 ASN A N 1
ATOM 3640 C CA . ASN A 1 465 ? 16.625 -36.625 -23.609 1 86.88 465 ASN A CA 1
ATOM 3641 C C . ASN A 1 465 ? 16.5 -35.312 -22.875 1 86.88 465 ASN A C 1
ATOM 3643 O O . ASN A 1 465 ? 17.5 -34.656 -22.547 1 86.88 465 ASN A O 1
ATOM 3647 N N . ALA A 1 466 ? 15.344 -34.969 -22.609 1 80.25 466 ALA A N 1
ATOM 3648 C CA . ALA A 1 466 ? 15.102 -33.688 -21.953 1 80.25 466 ALA A CA 1
ATOM 3649 C C . ALA A 1 466 ? 15.508 -33.75 -20.469 1 80.25 466 ALA A C 1
ATOM 3651 O O . ALA A 1 466 ? 15.938 -32.75 -19.906 1 80.25 466 ALA A O 1
ATOM 3652 N N . TYR A 1 467 ? 15.398 -34.844 -19.719 1 78.19 467 TYR A N 1
ATOM 3653 C CA . TYR A 1 467 ? 15.617 -34.969 -18.281 1 78.19 467 TYR A CA 1
ATOM 3654 C C . TYR A 1 467 ? 16.859 -35.781 -17.984 1 78.19 467 TYR A C 1
ATOM 3656 O O . TYR A 1 467 ? 17.391 -35.75 -16.891 1 78.19 467 TYR A O 1
ATOM 3664 N N . HIS A 1 468 ? 17.391 -36.5 -18.922 1 71.88 468 HIS A N 1
ATOM 3665 C CA . HIS A 1 468 ? 18.406 -37.531 -18.672 1 71.88 468 HIS A CA 1
ATOM 3666 C C . HIS A 1 468 ? 19.703 -36.875 -18.188 1 71.88 468 HIS A C 1
ATOM 3668 O O . HIS A 1 468 ? 20.344 -37.375 -17.25 1 71.88 468 HIS A O 1
ATOM 3674 N N . ALA A 1 469 ? 19.922 -35.812 -18.641 1 79.31 469 ALA A N 1
ATOM 3675 C CA . ALA A 1 469 ? 21.266 -35.312 -18.312 1 79.31 469 ALA A CA 1
ATOM 3676 C C . ALA A 1 469 ? 21.328 -34.844 -16.859 1 79.31 469 ALA A C 1
ATOM 3678 O O . ALA A 1 469 ? 22.359 -35 -16.203 1 79.31 469 ALA A O 1
ATOM 3679 N N . LYS A 1 470 ? 20.203 -34.406 -16.281 1 87.25 470 LYS A N 1
ATOM 3680 C CA . LYS A 1 470 ? 20.297 -33.812 -14.945 1 87.25 470 LYS A CA 1
ATOM 3681 C C . LYS A 1 470 ? 19.656 -34.688 -13.891 1 87.25 470 LYS A C 1
ATOM 3683 O O . LYS A 1 470 ? 19.875 -34.5 -12.695 1 87.25 470 LYS A O 1
ATOM 3688 N N . TYR A 1 471 ? 18.875 -35.75 -14.219 1 92.38 471 TYR A N 1
ATOM 3689 C CA . TYR A 1 471 ? 18.125 -36.531 -13.258 1 92.38 471 TYR A CA 1
ATOM 3690 C C . TYR A 1 471 ? 18.641 -37.969 -13.219 1 92.38 471 TYR A C 1
ATOM 3692 O O . TYR A 1 471 ? 18.203 -38.781 -12.398 1 92.38 471 TYR A O 1
ATOM 3700 N N . HIS A 1 472 ? 19.578 -38.375 -13.992 1 84.88 472 HIS A N 1
ATOM 3701 C CA . HIS A 1 472 ? 19.984 -39.75 -14.203 1 84.88 472 HIS A CA 1
ATOM 3702 C C . HIS A 1 472 ? 20.453 -40.375 -12.898 1 84.88 472 HIS A C 1
ATOM 3704 O O . HIS A 1 472 ? 20.203 -41.562 -12.648 1 84.88 472 HIS A O 1
ATOM 3710 N N . ASP A 1 473 ? 21.094 -39.625 -12.047 1 89.12 473 ASP A N 1
ATOM 3711 C CA . ASP A 1 473 ? 21.703 -40.219 -10.852 1 89.12 473 ASP A CA 1
ATOM 3712 C C . ASP A 1 473 ? 20.656 -40.469 -9.773 1 89.12 473 ASP A C 1
ATOM 3714 O O . ASP A 1 473 ? 20.938 -41.125 -8.773 1 89.12 473 ASP A O 1
ATOM 3718 N N . ILE A 1 474 ? 19.469 -40.062 -9.977 1 93.88 474 ILE A N 1
ATOM 3719 C CA . ILE A 1 474 ? 18.406 -40.188 -8.984 1 93.88 474 ILE A CA 1
ATOM 3720 C C . ILE A 1 474 ? 18.109 -41.688 -8.75 1 93.88 474 ILE A C 1
ATOM 3722 O O . ILE A 1 474 ? 17.844 -42.094 -7.621 1 93.88 474 ILE A O 1
ATOM 3726 N N . LEU A 1 475 ? 18.188 -42.5 -9.742 1 93.44 475 LEU A N 1
ATOM 3727 C CA . LEU A 1 475 ? 17.875 -43.938 -9.664 1 93.44 475 LEU A CA 1
ATOM 3728 C C . LEU A 1 475 ? 18.844 -44.656 -8.727 1 93.44 475 LEU A C 1
ATOM 3730 O O . LEU A 1 475 ? 18.547 -45.719 -8.234 1 93.44 475 LEU A O 1
ATOM 3734 N N . LYS A 1 476 ? 19.953 -44.031 -8.484 1 95.25 476 LYS A N 1
ATOM 3735 C CA . LYS A 1 476 ? 20.984 -44.656 -7.664 1 95.25 476 LYS A CA 1
ATOM 3736 C C . LYS A 1 476 ? 20.859 -44.219 -6.203 1 95.25 476 LYS A C 1
ATOM 3738 O O . LYS A 1 476 ? 21.578 -44.719 -5.34 1 95.25 476 LYS A O 1
ATOM 3743 N N . ILE A 1 477 ? 20 -43.312 -5.934 1 96.06 477 ILE A N 1
ATOM 3744 C CA . ILE A 1 477 ? 19.875 -42.781 -4.586 1 96.06 477 ILE A CA 1
ATOM 3745 C C . ILE A 1 477 ? 18.703 -43.438 -3.861 1 96.06 477 ILE A C 1
ATOM 3747 O O . ILE A 1 477 ? 17.562 -43.344 -4.309 1 96.06 477 ILE A O 1
ATOM 3751 N N . ASN A 1 478 ? 19.016 -44.031 -2.648 1 91.75 478 ASN A N 1
ATOM 3752 C CA . ASN A 1 478 ? 17.969 -44.75 -1.928 1 91.75 478 ASN A CA 1
ATOM 3753 C C . ASN A 1 478 ? 17.5 -43.969 -0.698 1 91.75 478 ASN A C 1
ATOM 3755 O O . ASN A 1 478 ? 16.375 -44.188 -0.229 1 91.75 478 ASN A O 1
ATOM 3759 N N . ASP A 1 479 ? 18.359 -43.156 -0.195 1 90 479 ASP A N 1
ATOM 3760 C CA . ASP A 1 479 ? 17.953 -42.312 0.936 1 90 479 ASP A CA 1
ATOM 3761 C C . ASP A 1 479 ? 17.047 -41.188 0.487 1 90 479 ASP A C 1
ATOM 3763 O O . ASP A 1 479 ? 17.406 -40.375 -0.388 1 90 479 ASP A O 1
ATOM 3767 N N . PHE A 1 480 ? 15.867 -41.062 1.088 1 89.12 480 PHE A N 1
ATOM 3768 C CA . PHE A 1 480 ? 14.852 -40.125 0.612 1 89.12 480 PHE A CA 1
ATOM 3769 C C . PHE A 1 480 ? 15.344 -38.688 0.736 1 89.12 480 PHE A C 1
ATOM 3771 O O . PHE A 1 480 ? 15.031 -37.844 -0.109 1 89.12 480 PHE A O 1
ATOM 3778 N N . PHE A 1 481 ? 16.031 -38.375 1.846 1 89.62 481 PHE A N 1
ATOM 3779 C CA . PHE A 1 481 ? 16.531 -37.031 2.033 1 89.62 481 PHE A CA 1
ATOM 3780 C C . PHE A 1 481 ? 17.531 -36.656 0.941 1 89.62 481 PHE A C 1
ATOM 3782 O O . PHE A 1 481 ? 17.438 -35.594 0.332 1 89.62 481 PHE A O 1
ATOM 3789 N N . ASP A 1 482 ? 18.469 -37.562 0.691 1 92.56 482 ASP A N 1
ATOM 3790 C CA . ASP A 1 482 ? 19.453 -37.344 -0.363 1 92.56 482 ASP A CA 1
ATOM 3791 C C . ASP A 1 482 ? 18.797 -37.281 -1.734 1 92.56 482 ASP A C 1
ATOM 3793 O O . ASP A 1 482 ? 19.219 -36.5 -2.604 1 92.56 482 ASP A O 1
ATOM 3797 N N . LEU A 1 483 ? 17.844 -38.156 -1.929 1 93.62 483 LEU A N 1
ATOM 3798 C CA . LEU A 1 483 ? 17.078 -38.156 -3.17 1 93.62 483 LEU A CA 1
ATOM 3799 C C . LEU A 1 483 ? 16.391 -36.781 -3.375 1 93.62 483 LEU A C 1
ATOM 3801 O O . LEU A 1 483 ? 16.422 -36.25 -4.48 1 93.62 483 LEU A O 1
ATOM 3805 N N . ASN A 1 484 ? 15.828 -36.281 -2.328 1 90 484 ASN A N 1
ATOM 3806 C CA . ASN A 1 484 ? 15.172 -34.969 -2.398 1 90 484 ASN A CA 1
ATOM 3807 C C . ASN A 1 484 ? 16.156 -33.875 -2.766 1 90 484 ASN A C 1
ATOM 3809 O O . ASN A 1 484 ? 15.836 -33 -3.572 1 90 484 ASN A O 1
ATOM 3813 N N . LEU A 1 485 ? 17.297 -33.812 -2.129 1 91.56 485 LEU A N 1
ATOM 3814 C CA . LEU A 1 485 ? 18.312 -32.812 -2.449 1 91.56 485 LEU A CA 1
ATOM 3815 C C . LEU A 1 485 ? 18.719 -32.906 -3.914 1 91.56 485 LEU A C 1
ATOM 3817 O O . LEU A 1 485 ? 18.891 -31.906 -4.586 1 91.56 485 LEU A O 1
ATOM 3821 N N . ALA A 1 486 ? 18.859 -34.156 -4.391 1 93.25 486 ALA A N 1
ATOM 3822 C CA . ALA A 1 486 ? 19.234 -34.375 -5.777 1 93.25 486 ALA A CA 1
ATOM 3823 C C . ALA A 1 486 ? 18.141 -33.906 -6.734 1 93.25 486 ALA A C 1
ATOM 3825 O O . ALA A 1 486 ? 18.438 -33.344 -7.793 1 93.25 486 ALA A O 1
ATOM 3826 N N . LEU A 1 487 ? 16.906 -34.219 -6.422 1 92.44 487 LEU A N 1
ATOM 3827 C CA . LEU A 1 487 ? 15.781 -33.781 -7.23 1 92.44 487 LEU A CA 1
ATOM 3828 C C . LEU A 1 487 ? 15.719 -32.281 -7.312 1 92.44 487 LEU A C 1
ATOM 3830 O O . LEU A 1 487 ? 15.492 -31.703 -8.383 1 92.44 487 LEU A O 1
ATOM 3834 N N . ASN A 1 488 ? 15.922 -31.609 -6.176 1 90.75 488 ASN A N 1
ATOM 3835 C CA . ASN A 1 488 ? 15.93 -30.141 -6.141 1 90.75 488 ASN A CA 1
ATOM 3836 C C . ASN A 1 488 ? 17 -29.562 -7.051 1 90.75 488 ASN A C 1
ATOM 3838 O O . ASN A 1 488 ? 16.75 -28.641 -7.82 1 90.75 488 ASN A O 1
ATOM 3842 N N . LYS A 1 489 ? 18.141 -30.062 -6.91 1 92.38 489 LYS A N 1
ATOM 3843 C CA . LYS A 1 489 ? 19.266 -29.594 -7.723 1 92.38 489 LYS A CA 1
ATOM 3844 C C . LYS A 1 489 ? 18.984 -29.797 -9.211 1 92.38 489 LYS A C 1
ATOM 3846 O O . LYS A 1 489 ? 19.203 -28.891 -10.016 1 92.38 489 LYS A O 1
ATOM 3851 N N . ALA A 1 490 ? 18.5 -30.984 -9.547 1 93.19 490 ALA A N 1
ATOM 3852 C CA . ALA A 1 490 ? 18.188 -31.281 -10.945 1 93.19 490 ALA A CA 1
ATOM 3853 C C . ALA A 1 490 ? 17.125 -30.328 -11.484 1 93.19 490 ALA A C 1
ATOM 3855 O O . ALA A 1 490 ? 17.219 -29.859 -12.617 1 93.19 490 ALA A O 1
ATOM 3856 N N . SER A 1 491 ? 16.141 -30.078 -10.719 1 91.44 491 SER A N 1
ATOM 3857 C CA . SER A 1 491 ? 15.07 -29.172 -11.109 1 91.44 491 SER A CA 1
ATOM 3858 C C . SER A 1 491 ? 15.602 -27.766 -11.336 1 91.44 491 SER A C 1
ATOM 3860 O O . SER A 1 491 ? 15.273 -27.125 -12.336 1 91.44 491 SER A O 1
ATOM 3862 N N . GLN A 1 492 ? 16.422 -27.219 -10.406 1 92 492 GLN A N 1
ATOM 3863 C CA . GLN A 1 492 ? 17 -25.875 -10.531 1 92 492 GLN A CA 1
ATOM 3864 C C . GLN A 1 492 ? 17.859 -25.781 -11.789 1 92 492 GLN A C 1
ATOM 3866 O O . GLN A 1 492 ? 17.859 -24.75 -12.461 1 92 492 GLN A O 1
ATOM 3871 N N . GLN A 1 493 ? 18.516 -26.828 -12.109 1 90.94 493 GLN A N 1
ATOM 3872 C CA . GLN A 1 493 ? 19.406 -26.812 -13.266 1 90.94 493 GLN A CA 1
ATOM 3873 C C . GLN A 1 493 ? 18.609 -26.953 -14.57 1 90.94 493 GLN A C 1
ATOM 3875 O O . GLN A 1 493 ? 19.031 -26.422 -15.609 1 90.94 493 GLN A O 1
ATOM 3880 N N . THR A 1 494 ? 17.562 -27.578 -14.484 1 90.5 494 THR A N 1
ATOM 3881 C CA . THR A 1 494 ? 16.797 -27.828 -15.695 1 90.5 494 THR A CA 1
ATOM 3882 C C . THR A 1 494 ? 15.797 -26.703 -15.945 1 90.5 494 THR A C 1
ATOM 3884 O O . THR A 1 494 ? 15.648 -26.234 -17.078 1 90.5 494 THR A O 1
ATOM 3887 N N . GLU A 1 495 ? 15.133 -26.219 -14.906 1 90.25 495 GLU A N 1
ATOM 3888 C CA . GLU A 1 495 ? 13.977 -25.344 -15.062 1 90.25 495 GLU A CA 1
ATOM 3889 C C . GLU A 1 495 ? 14.336 -23.906 -14.734 1 90.25 495 GLU A C 1
ATOM 3891 O O . GLU A 1 495 ? 13.547 -22.984 -14.992 1 90.25 495 GLU A O 1
ATOM 3896 N N . ASN A 1 496 ? 15.508 -23.578 -14.242 1 92.88 496 ASN A N 1
ATOM 3897 C CA . ASN A 1 496 ? 15.836 -22.234 -13.781 1 92.88 496 ASN A CA 1
ATOM 3898 C C . ASN A 1 496 ? 17.234 -21.812 -14.234 1 92.88 496 ASN A C 1
ATOM 3900 O O . ASN A 1 496 ? 17.406 -21.344 -15.359 1 92.88 496 ASN A O 1
ATOM 3904 N N . PHE A 1 497 ? 18.312 -22.156 -13.531 1 94.12 497 PHE A N 1
ATOM 3905 C CA . PHE A 1 497 ? 19.625 -21.562 -13.766 1 94.12 497 PHE A CA 1
ATOM 3906 C C . PHE A 1 497 ? 20.281 -22.156 -15.016 1 94.12 497 PHE A C 1
ATOM 3908 O O . PHE A 1 497 ? 21.031 -21.469 -15.711 1 94.12 497 PHE A O 1
ATOM 3915 N N . GLY A 1 498 ? 19.984 -23.375 -15.359 1 92.19 498 GLY A N 1
ATOM 3916 C CA . GLY A 1 498 ? 20.516 -23.969 -16.578 1 92.19 498 GLY A CA 1
ATOM 3917 C C . GLY A 1 498 ? 19.969 -23.344 -17.844 1 92.19 498 GLY A C 1
ATOM 3918 O O . GLY A 1 498 ? 20.516 -23.531 -18.922 1 92.19 498 GLY A O 1
ATOM 3919 N N . LEU A 1 499 ? 18.906 -22.578 -17.734 1 92.69 499 LEU A N 1
ATOM 3920 C CA . LEU A 1 499 ? 18.328 -21.891 -18.875 1 92.69 499 LEU A CA 1
ATOM 3921 C C . LEU A 1 499 ? 19.312 -20.891 -19.469 1 92.69 499 LEU A C 1
ATOM 3923 O O . LEU A 1 499 ? 19.219 -20.531 -20.656 1 92.69 499 LEU A O 1
ATOM 3927 N N . LEU A 1 500 ? 20.219 -20.406 -18.672 1 95.06 500 LEU A N 1
ATOM 3928 C CA . LEU A 1 500 ? 21.203 -19.438 -19.141 1 95.06 500 LEU A CA 1
ATOM 3929 C C . LEU A 1 500 ? 22.047 -20.016 -20.266 1 95.06 500 LEU A C 1
ATOM 3931 O O . LEU A 1 500 ? 22.672 -19.281 -21.031 1 95.06 500 LEU A O 1
ATOM 3935 N N . GLU A 1 501 ? 22.078 -21.328 -20.344 1 92.25 501 GLU A N 1
ATOM 3936 C CA . GLU A 1 501 ? 22.875 -22 -21.359 1 92.25 501 GLU A CA 1
ATOM 3937 C C . GLU A 1 501 ? 22.078 -22.25 -22.625 1 92.25 501 GLU A C 1
ATOM 3939 O O . GLU A 1 501 ? 22.594 -22.781 -23.609 1 92.25 501 GLU A O 1
ATOM 3944 N N . LYS A 1 502 ? 20.859 -21.906 -22.578 1 91.5 502 LYS A N 1
ATOM 3945 C CA . LYS A 1 502 ? 19.938 -22.188 -23.688 1 91.5 502 LYS A CA 1
ATOM 3946 C C . LYS A 1 502 ? 19.359 -20.891 -24.266 1 91.5 502 LYS A C 1
ATOM 3948 O O . LYS A 1 502 ? 19.234 -19.891 -23.547 1 91.5 502 LYS A O 1
ATOM 3953 N N . LYS A 1 503 ? 19.031 -20.922 -25.562 1 94.38 503 LYS A N 1
ATOM 3954 C CA . LYS A 1 503 ? 18.266 -19.828 -26.156 1 94.38 503 LYS A CA 1
ATOM 3955 C C . LYS A 1 503 ? 16.812 -19.875 -25.719 1 94.38 503 LYS A C 1
ATOM 3957 O O . LYS A 1 503 ? 16.234 -20.969 -25.594 1 94.38 503 LYS A O 1
ATOM 3962 N N . PRO A 1 504 ? 16.297 -18.703 -25.516 1 95.25 504 PRO A N 1
ATOM 3963 C CA . PRO A 1 504 ? 14.859 -18.688 -25.188 1 95.25 504 PRO A CA 1
ATOM 3964 C C . PRO A 1 504 ? 14.008 -19.328 -26.281 1 95.25 504 PRO A C 1
ATOM 3966 O O . PRO A 1 504 ? 14.289 -19.141 -27.469 1 95.25 504 PRO A O 1
ATOM 3969 N N . ASP A 1 505 ? 13.047 -20.078 -25.859 1 94.44 505 ASP A N 1
ATOM 3970 C CA . ASP A 1 505 ? 12.062 -20.719 -26.734 1 94.44 505 ASP A CA 1
ATOM 3971 C C . ASP A 1 505 ? 10.648 -20.25 -26.391 1 94.44 505 ASP A C 1
ATOM 3973 O O . ASP A 1 505 ? 10.117 -20.578 -25.328 1 94.44 505 ASP A O 1
ATOM 3977 N N . ARG A 1 506 ? 9.961 -19.531 -27.297 1 95.25 506 ARG A N 1
ATOM 3978 C CA . ARG A 1 506 ? 8.617 -19.016 -27.047 1 95.25 506 ARG A CA 1
ATOM 3979 C C . ARG A 1 506 ? 7.609 -20.156 -26.969 1 95.25 506 ARG A C 1
ATOM 3981 O O . ARG A 1 506 ? 6.512 -19.984 -26.438 1 95.25 506 ARG A O 1
ATOM 3988 N N . GLU A 1 507 ? 7.953 -21.328 -27.469 1 95.06 507 GLU A N 1
ATOM 3989 C CA . GLU A 1 507 ? 7.047 -22.469 -27.453 1 95.06 507 GLU A CA 1
ATOM 3990 C C . GLU A 1 507 ? 7.254 -23.312 -26.203 1 95.06 507 GLU A C 1
ATOM 3992 O O . GLU A 1 507 ? 6.617 -24.359 -26.047 1 95.06 507 GLU A O 1
ATOM 3997 N N . ASN A 1 508 ? 8.164 -22.875 -25.375 1 93.62 508 ASN A N 1
ATOM 3998 C CA . ASN A 1 508 ? 8.344 -23.578 -24.109 1 93.62 508 ASN A CA 1
ATOM 3999 C C . ASN A 1 508 ? 7.031 -23.688 -23.344 1 93.62 508 ASN A C 1
ATOM 4001 O O . ASN A 1 508 ? 6.395 -22.656 -23.062 1 93.62 508 ASN A O 1
ATOM 4005 N N . PHE A 1 509 ? 6.664 -24.906 -22.969 1 93.94 509 PHE A N 1
ATOM 4006 C CA . PHE A 1 509 ? 5.395 -25.188 -22.297 1 93.94 509 PHE A CA 1
ATOM 4007 C C . PHE A 1 509 ? 5.352 -24.516 -20.922 1 93.94 509 PHE A C 1
ATOM 4009 O O . PHE A 1 509 ? 4.285 -24.109 -20.453 1 93.94 509 PHE A O 1
ATOM 4016 N N . GLY A 1 510 ? 6.418 -24.359 -20.172 1 88.94 510 GLY A N 1
ATOM 4017 C CA . GLY A 1 510 ? 6.57 -23.562 -18.984 1 88.94 510 GLY A CA 1
ATOM 4018 C C . GLY A 1 510 ? 6.031 -24.234 -17.734 1 88.94 510 GLY A C 1
ATOM 4019 O O . GLY A 1 510 ? 5.93 -23.609 -16.672 1 88.94 510 GLY A O 1
ATOM 4020 N N . GLY A 1 511 ? 5.633 -25.469 -17.672 1 89.5 511 GLY A N 1
ATOM 4021 C CA . GLY A 1 511 ? 5.082 -26.188 -16.531 1 89.5 511 GLY A CA 1
ATOM 4022 C C . GLY A 1 511 ? 4.598 -27.578 -16.891 1 89.5 511 GLY A C 1
ATOM 4023 O O . GLY A 1 511 ? 4.734 -28.031 -18.031 1 89.5 511 GLY A O 1
ATOM 4024 N N . PRO A 1 512 ? 4.016 -28.234 -15.891 1 92.31 512 PRO A N 1
ATOM 4025 C CA . PRO A 1 512 ? 3.596 -29.609 -16.141 1 92.31 512 PRO A CA 1
ATOM 4026 C C . PRO A 1 512 ? 2.262 -29.703 -16.875 1 92.31 512 PRO A C 1
ATOM 4028 O O . PRO A 1 512 ? 1.315 -28.984 -16.531 1 92.31 512 PRO A O 1
ATOM 4031 N N . PRO A 1 513 ? 2.113 -30.609 -17.828 1 96.81 513 PRO A N 1
ATOM 4032 C CA . PRO A 1 513 ? 0.821 -30.891 -18.453 1 96.81 513 PRO A CA 1
ATOM 4033 C C . PRO A 1 513 ? -0.19 -31.484 -17.469 1 96.81 513 PRO A C 1
ATOM 4035 O O . PRO A 1 513 ? -1.376 -31.594 -17.797 1 96.81 513 PRO A O 1
ATOM 4038 N N . SER A 1 514 ? 0.275 -31.844 -16.281 1 96.75 514 SER A N 1
ATOM 4039 C CA . SER A 1 514 ? -0.565 -32.531 -15.305 1 96.75 514 SER A CA 1
ATOM 4040 C C . SER A 1 514 ? -1.097 -31.547 -14.258 1 96.75 514 SER A C 1
ATOM 4042 O O . SER A 1 514 ? -1.645 -31.953 -13.234 1 96.75 514 SER A O 1
ATOM 4044 N N . GLU A 1 515 ? -0.921 -30.297 -14.453 1 94.25 515 GLU A N 1
ATOM 4045 C CA . GLU A 1 515 ? -1.451 -29.297 -13.531 1 94.25 515 GLU A CA 1
ATOM 4046 C C . GLU A 1 515 ? -2.781 -28.734 -14.031 1 94.25 515 GLU A C 1
ATOM 4048 O O . GLU A 1 515 ? -2.908 -28.359 -15.203 1 94.25 515 GLU A O 1
ATOM 4053 N N . VAL A 1 516 ? -3.756 -28.719 -13.195 1 95.94 516 VAL A N 1
ATOM 4054 C CA . VAL A 1 516 ? -5.012 -28.047 -13.508 1 95.94 516 VAL A CA 1
ATOM 4055 C C . VAL A 1 516 ? -4.832 -26.547 -13.367 1 95.94 516 VAL A C 1
ATOM 4057 O O . VAL A 1 516 ? -5.047 -25.984 -12.289 1 95.94 516 VAL A O 1
ATOM 4060 N N . ASN A 1 517 ? -4.457 -25.953 -14.422 1 94.88 517 ASN A N 1
ATOM 4061 C CA . ASN A 1 517 ? -4.148 -24.531 -14.492 1 94.88 517 ASN A CA 1
ATOM 4062 C C . ASN A 1 517 ? -4.016 -24.062 -15.938 1 94.88 517 ASN A C 1
ATOM 4064 O O . ASN A 1 517 ? -4.367 -24.797 -16.875 1 94.88 517 ASN A O 1
ATOM 4068 N N . ALA A 1 518 ? -3.68 -22.906 -16.141 1 97.5 518 ALA A N 1
ATOM 4069 C CA . ALA A 1 518 ? -3.32 -22.281 -17.422 1 97.5 518 ALA A CA 1
ATOM 4070 C C . ALA A 1 518 ? -2.523 -21 -17.188 1 97.5 518 ALA A C 1
ATOM 4072 O O . ALA A 1 518 ? -2.502 -20.453 -16.078 1 97.5 518 ALA A O 1
ATOM 4073 N N . TRP A 1 519 ? -1.75 -20.578 -18.219 1 96.75 519 TRP A N 1
ATOM 4074 C CA . TRP A 1 519 ? -0.992 -19.359 -17.984 1 96.75 519 TRP A CA 1
ATOM 4075 C C . TRP A 1 519 ? -0.674 -18.656 -19.297 1 96.75 519 TRP A C 1
ATOM 4077 O O . TRP A 1 519 ? -0.612 -19.297 -20.344 1 96.75 519 TRP A O 1
ATOM 4087 N N . TYR A 1 520 ? -0.604 -17.406 -19.234 1 97.75 520 TYR A N 1
ATOM 4088 C CA . TYR A 1 520 ? 0.007 -16.516 -20.219 1 97.75 520 TYR A CA 1
ATOM 4089 C C . TYR A 1 520 ? 1.37 -16.031 -19.734 1 97.75 520 TYR A C 1
ATOM 4091 O O . TYR A 1 520 ? 1.536 -15.688 -18.562 1 97.75 520 TYR A O 1
ATOM 4099 N N . ILE A 1 521 ? 2.316 -16.094 -20.547 1 96.81 521 ILE A N 1
ATOM 4100 C CA . ILE A 1 521 ? 3.648 -15.609 -20.219 1 96.81 521 ILE A CA 1
ATOM 4101 C C . ILE A 1 521 ? 3.99 -14.406 -21.094 1 96.81 521 ILE A C 1
ATOM 4103 O O . ILE A 1 521 ? 4.285 -14.57 -22.281 1 96.81 521 ILE A O 1
ATOM 4107 N N . PRO A 1 522 ? 4.051 -13.234 -20.562 1 96.56 522 PRO A N 1
ATOM 4108 C CA . PRO A 1 522 ? 4.191 -12.008 -21.344 1 96.56 522 PRO A CA 1
ATOM 4109 C C . PRO A 1 522 ? 5.484 -11.969 -22.156 1 96.56 522 PRO A C 1
ATOM 4111 O O . PRO A 1 522 ? 5.477 -11.586 -23.328 1 96.56 522 PRO A O 1
ATOM 4114 N N . GLU A 1 523 ? 6.617 -12.398 -21.625 1 95.5 523 GLU A N 1
ATOM 4115 C CA . GLU A 1 523 ? 7.914 -12.266 -22.281 1 95.5 523 GLU A CA 1
ATOM 4116 C C . GLU A 1 523 ? 8.094 -13.32 -23.359 1 95.5 523 GLU A C 1
ATOM 4118 O O . GLU A 1 523 ? 9.094 -13.312 -24.094 1 95.5 523 GLU A O 1
ATOM 4123 N N . ARG A 1 524 ? 7.09 -14.156 -23.531 1 96.44 524 ARG A N 1
ATOM 4124 C CA . ARG A 1 524 ? 7.055 -15.117 -24.641 1 96.44 524 ARG A CA 1
ATOM 4125 C C . ARG A 1 524 ? 5.855 -14.859 -25.547 1 96.44 524 ARG A C 1
ATOM 4127 O O . ARG A 1 524 ? 5.762 -15.445 -26.625 1 96.44 524 ARG A O 1
ATOM 4134 N N . ASN A 1 525 ? 4.945 -14 -25.062 1 97.5 525 ASN A N 1
ATOM 4135 C CA . ASN A 1 525 ? 3.666 -13.836 -25.75 1 97.5 525 ASN A CA 1
ATOM 4136 C C . ASN A 1 525 ? 3.057 -15.188 -26.125 1 97.5 525 ASN A C 1
ATOM 4138 O O . ASN A 1 525 ? 2.773 -15.438 -27.297 1 97.5 525 ASN A O 1
ATOM 4142 N N . SER A 1 526 ? 2.775 -15.961 -25.062 1 98.06 526 SER A N 1
ATOM 4143 C CA . SER A 1 526 ? 2.281 -17.312 -25.266 1 98.06 526 SER A CA 1
ATOM 4144 C C . SER A 1 526 ? 1.188 -17.672 -24.266 1 98.06 526 SER A C 1
ATOM 4146 O O . SER A 1 526 ? 1.193 -17.172 -23.141 1 98.06 526 SER A O 1
ATOM 4148 N N . ILE A 1 527 ? 0.238 -18.469 -24.672 1 98.38 527 ILE A N 1
ATOM 4149 C CA . ILE A 1 527 ? -0.751 -19.078 -23.797 1 98.38 527 ILE A CA 1
ATOM 4150 C C . ILE A 1 527 ? -0.511 -20.578 -23.719 1 98.38 527 ILE A C 1
ATOM 4152 O O . ILE A 1 527 ? -0.092 -21.203 -24.688 1 98.38 527 ILE A O 1
ATOM 4156 N N . THR A 1 528 ? -0.672 -21.109 -22.531 1 98.31 528 THR A N 1
ATOM 4157 C CA . THR A 1 528 ? -0.478 -22.547 -22.312 1 98.31 528 THR A CA 1
ATOM 4158 C C . THR A 1 528 ? -1.647 -23.141 -21.547 1 98.31 528 THR A C 1
ATOM 4160 O O . THR A 1 528 ? -2.047 -22.609 -20.5 1 98.31 528 THR A O 1
ATOM 4163 N N . PHE A 1 529 ? -2.166 -24.25 -22.062 1 98.38 529 PHE A N 1
ATOM 4164 C CA . PHE A 1 529 ? -3.211 -25.031 -21.406 1 98.38 529 PHE A CA 1
ATOM 4165 C C . PHE A 1 529 ? -2.748 -26.469 -21.172 1 98.38 529 PHE A C 1
ATOM 4167 O O . PHE A 1 529 ? -2.826 -27.297 -22.062 1 98.38 529 PHE A O 1
ATOM 4174 N N . PRO A 1 530 ? -2.377 -26.812 -19.953 1 98.06 530 PRO A N 1
ATOM 4175 C CA . PRO A 1 530 ? -2.025 -28.203 -19.641 1 98.06 530 PRO A CA 1
ATOM 4176 C C . PRO A 1 530 ? -3.201 -29.156 -19.812 1 98.06 530 PRO A C 1
ATOM 4178 O O . PRO A 1 530 ? -4.344 -28.812 -19.516 1 98.06 530 PRO A O 1
ATOM 4181 N N . PHE A 1 531 ? -2.943 -30.328 -20.188 1 98.38 531 PHE A N 1
ATOM 4182 C CA . PHE A 1 531 ? -4 -31.281 -20.469 1 98.38 531 PHE A CA 1
ATOM 4183 C C . PHE A 1 531 ? -4.879 -31.5 -19.234 1 98.38 531 PHE A C 1
ATOM 4185 O O . PHE A 1 531 ? -6.078 -31.75 -19.359 1 98.38 531 PHE A O 1
ATOM 4192 N N . ALA A 1 532 ? -4.258 -31.391 -18.078 1 97.88 532 ALA A N 1
ATOM 4193 C CA . ALA A 1 532 ? -4.996 -31.609 -16.844 1 97.88 532 ALA A CA 1
ATOM 4194 C C . ALA A 1 532 ? -6.113 -30.594 -16.688 1 97.88 532 ALA A C 1
ATOM 4196 O O . ALA A 1 532 ? -7.055 -30.797 -15.914 1 97.88 532 ALA A O 1
ATOM 4197 N N . ALA A 1 533 ? -6.039 -29.484 -17.344 1 97.06 533 ALA A N 1
ATOM 4198 C CA . ALA A 1 533 ? -7.098 -28.484 -17.312 1 97.06 533 ALA A CA 1
ATOM 4199 C C . ALA A 1 533 ? -8.32 -28.953 -18.109 1 97.06 533 ALA A C 1
ATOM 4201 O O . ALA A 1 533 ? -9.406 -28.391 -17.969 1 97.06 533 ALA A O 1
ATOM 4202 N N . PHE A 1 534 ? -8.164 -30 -18.938 1 98.25 534 PHE A N 1
ATOM 4203 C CA . PHE A 1 534 ? -9.266 -30.516 -19.75 1 98.25 534 PHE A CA 1
ATOM 4204 C C . PHE A 1 534 ? -10.07 -31.547 -18.984 1 98.25 534 PHE A C 1
ATOM 4206 O O . PHE A 1 534 ? -10.328 -32.656 -19.5 1 98.25 534 PHE A O 1
ATOM 4213 N N . ASN A 1 535 ? -10.383 -31.219 -17.797 1 97.44 535 ASN A N 1
ATOM 4214 C CA . ASN A 1 535 ? -11.242 -31.969 -16.875 1 97.44 535 ASN A CA 1
ATOM 4215 C C . ASN A 1 535 ? -12.305 -31.078 -16.25 1 97.44 535 ASN A C 1
ATOM 4217 O O . ASN A 1 535 ? -12.164 -29.859 -16.219 1 97.44 535 ASN A O 1
ATOM 4221 N N . PRO A 1 536 ? -13.492 -31.656 -15.828 1 97 536 PRO A N 1
ATOM 4222 C CA . PRO A 1 536 ? -14.414 -30.859 -15.023 1 97 536 PRO A CA 1
ATOM 4223 C C . PRO A 1 536 ? -13.75 -30.234 -13.797 1 97 536 PRO A C 1
ATOM 4225 O O . PRO A 1 536 ? -12.859 -30.844 -13.203 1 97 536 PRO A O 1
ATOM 4228 N N . PRO A 1 537 ? -14.016 -29.094 -13.562 1 96.88 537 PRO A N 1
ATOM 4229 C CA . PRO A 1 537 ? -15.234 -28.391 -13.969 1 96.88 537 PRO A CA 1
ATOM 4230 C C . PRO A 1 537 ? -15.047 -27.562 -15.234 1 96.88 537 PRO A C 1
ATOM 4232 O O . PRO A 1 537 ? -15.914 -26.75 -15.594 1 96.88 537 PRO A O 1
ATOM 4235 N N . TYR A 1 538 ? -13.992 -27.703 -15.953 1 98.25 538 TYR A N 1
ATOM 4236 C CA . TYR A 1 538 ? -13.688 -26.766 -17.016 1 98.25 538 TYR A CA 1
ATOM 4237 C C . TYR A 1 538 ? -14.031 -27.344 -18.391 1 98.25 538 TYR A C 1
ATOM 4239 O O . TYR A 1 538 ? -14.258 -26.609 -19.344 1 98.25 538 TYR A O 1
ATOM 4247 N N . TYR A 1 539 ? -14.008 -28.656 -18.422 1 98.44 539 TYR A N 1
ATOM 4248 C CA . TYR A 1 539 ? -14.133 -29.25 -19.734 1 98.44 539 TYR A CA 1
ATOM 4249 C C . TYR A 1 539 ? -14.328 -30.75 -19.641 1 98.44 539 TYR A C 1
ATOM 4251 O O . TYR A 1 539 ? -13.836 -31.391 -18.719 1 98.44 539 TYR A O 1
ATOM 4259 N N . ARG A 1 540 ? -14.984 -31.297 -20.5 1 98.25 540 ARG A N 1
ATOM 4260 C CA . ARG A 1 540 ? -14.961 -32.688 -20.875 1 98.25 540 ARG A CA 1
ATOM 4261 C C . ARG A 1 540 ? -15.438 -32.875 -22.312 1 98.25 540 ARG A C 1
ATOM 4263 O O . ARG A 1 540 ? -16.375 -32.219 -22.766 1 98.25 540 ARG A O 1
ATOM 4270 N N . TYR A 1 541 ? -14.812 -33.781 -22.984 1 97.88 541 TYR A N 1
ATOM 4271 C CA . TYR A 1 541 ? -14.984 -33.875 -24.422 1 97.88 541 TYR A CA 1
ATOM 4272 C C . TYR A 1 541 ? -16.453 -34.125 -24.797 1 97.88 541 TYR A C 1
ATOM 4274 O O . TYR A 1 541 ? -16.938 -33.594 -25.797 1 97.88 541 TYR A O 1
ATOM 4282 N N . ASP A 1 542 ? -17.188 -34.906 -24 1 97.19 542 ASP A N 1
ATOM 4283 C CA . ASP A 1 542 ? -18.562 -35.312 -24.344 1 97.19 542 ASP A CA 1
ATOM 4284 C C . ASP A 1 542 ? -19.578 -34.406 -23.641 1 97.19 542 ASP A C 1
ATOM 4286 O O . ASP A 1 542 ? -20.781 -34.688 -23.703 1 97.19 542 ASP A O 1
ATOM 4290 N N . PHE A 1 543 ? -19.156 -33.375 -22.969 1 98.19 543 PHE A N 1
ATOM 4291 C CA . PHE A 1 543 ? -20.078 -32.438 -22.344 1 98.19 543 PHE A CA 1
ATOM 4292 C C . PHE A 1 543 ? -20.641 -31.469 -23.391 1 98.19 543 PHE A C 1
ATOM 4294 O O . PHE A 1 543 ? -20.125 -31.375 -24.516 1 98.19 543 PHE A O 1
ATOM 4301 N N . PRO A 1 544 ? -21.781 -30.734 -23.047 1 97.62 544 PRO A N 1
ATOM 4302 C CA . PRO A 1 544 ? -22.281 -29.719 -23.984 1 97.62 544 PRO A CA 1
ATOM 4303 C C . PRO A 1 544 ? -21.25 -28.609 -24.234 1 97.62 544 PRO A C 1
ATOM 4305 O O . PRO A 1 544 ? -20.484 -28.266 -23.344 1 97.62 544 PRO A O 1
ATOM 4308 N N . GLN A 1 545 ? -21.297 -28.047 -25.422 1 98 545 GLN A N 1
ATOM 4309 C CA . GLN A 1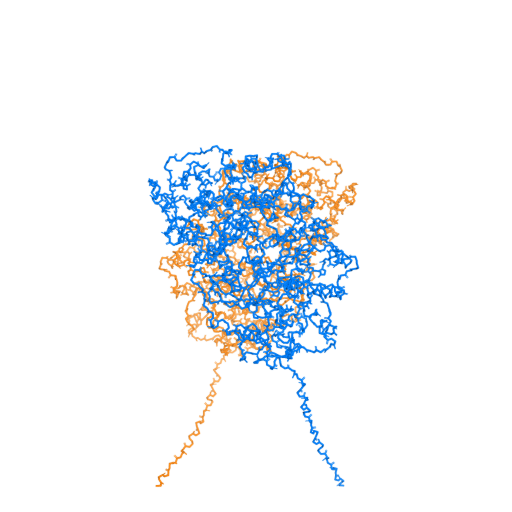 545 ? -20.359 -26.984 -25.766 1 98 545 GLN A CA 1
ATOM 4310 C C . GLN A 1 545 ? -20.594 -25.75 -24.906 1 98 545 GLN A C 1
ATOM 4312 O O . GLN A 1 545 ? -19.656 -25.016 -24.594 1 98 545 GLN A O 1
ATOM 4317 N N . ALA A 1 546 ? -21.875 -25.516 -24.453 1 98.56 546 ALA A N 1
ATOM 4318 C CA . ALA A 1 546 ? -22.141 -24.422 -23.516 1 98.56 546 ALA A CA 1
ATOM 4319 C C . ALA A 1 546 ? -21.266 -24.547 -22.266 1 98.56 546 ALA A C 1
ATOM 4321 O O . ALA A 1 546 ? -20.719 -23.562 -21.781 1 98.56 546 ALA A O 1
ATOM 4322 N N . TYR A 1 547 ? -21.172 -25.781 -21.797 1 98.62 547 TYR A N 1
ATOM 4323 C CA . TYR A 1 547 ? -20.344 -26.078 -20.625 1 98.62 547 TYR A CA 1
ATOM 4324 C C . TYR A 1 547 ? -18.875 -25.844 -20.938 1 98.62 547 TYR A C 1
ATOM 4326 O O . TYR A 1 547 ? -18.172 -25.156 -20.188 1 98.62 547 TYR A O 1
ATOM 4334 N N . ASN A 1 548 ? -18.406 -26.391 -22.031 1 98.75 548 ASN A N 1
ATOM 4335 C CA . ASN A 1 548 ? -16.984 -26.359 -22.375 1 98.75 548 ASN A CA 1
ATOM 4336 C C . ASN A 1 548 ? -16.516 -24.953 -22.734 1 98.75 548 ASN A C 1
ATOM 4338 O O . ASN A 1 548 ? -15.391 -24.578 -22.406 1 98.75 548 ASN A O 1
ATOM 4342 N N . TYR A 1 549 ? -17.344 -24.156 -23.438 1 98.75 549 TYR A N 1
ATOM 4343 C CA . TYR A 1 549 ? -16.969 -22.781 -23.75 1 98.75 549 TYR A CA 1
ATOM 4344 C C . TYR A 1 549 ? -16.938 -21.922 -22.469 1 98.75 549 TYR A C 1
ATOM 4346 O O . TYR A 1 549 ? -16.109 -21.031 -22.344 1 98.75 549 TYR A O 1
ATOM 4354 N N . ALA A 1 550 ? -17.844 -22.203 -21.547 1 98.69 550 ALA A N 1
ATOM 4355 C CA . ALA A 1 550 ? -17.859 -21.469 -20.281 1 98.69 550 ALA A CA 1
ATOM 4356 C C . ALA A 1 550 ? -16.625 -21.781 -19.453 1 98.69 550 ALA A C 1
ATOM 4358 O O . ALA A 1 550 ? -16.062 -20.906 -18.797 1 98.69 550 ALA A O 1
ATOM 4359 N N . GLY A 1 551 ? -16.266 -23.047 -19.422 1 98.44 551 GLY A N 1
ATOM 4360 C CA . GLY A 1 551 ? -15.117 -23.484 -18.656 1 98.44 551 GLY A CA 1
ATOM 4361 C C . GLY A 1 551 ? -13.797 -23.234 -19.359 1 98.44 551 GLY A C 1
ATOM 4362 O O . GLY A 1 551 ? -13.164 -22.203 -19.156 1 98.44 551 GLY A O 1
ATOM 4363 N N . GLN A 1 552 ? -13.445 -24.156 -20.234 1 98.56 552 GLN A N 1
ATOM 4364 C CA . GLN A 1 552 ? -12.164 -24.094 -20.922 1 98.56 552 GLN A CA 1
ATOM 4365 C C . GLN A 1 552 ? -12.117 -22.906 -21.891 1 98.56 552 GLN A C 1
ATOM 4367 O O . GLN A 1 552 ? -11.078 -22.266 -22.031 1 98.56 552 GLN A O 1
ATOM 4372 N N . GLY A 1 553 ? -13.188 -22.688 -22.625 1 98.69 553 GLY A N 1
ATOM 4373 C CA . GLY A 1 553 ? -13.219 -21.484 -23.453 1 98.69 553 GLY A CA 1
ATOM 4374 C C . GLY A 1 553 ? -12.992 -20.203 -22.688 1 98.69 553 GLY A C 1
ATOM 4375 O O . GLY A 1 553 ? -12.273 -19.312 -23.141 1 98.69 553 GLY A O 1
ATOM 4376 N N . GLY A 1 554 ? -13.695 -20.078 -21.516 1 98.56 554 GLY A N 1
ATOM 4377 C CA . GLY A 1 554 ? -13.453 -18.953 -20.625 1 98.56 554 GLY A CA 1
ATOM 4378 C C . GLY A 1 554 ? -12 -18.844 -20.188 1 98.56 554 GLY A C 1
ATOM 4379 O O . GLY A 1 554 ? -11.445 -17.75 -20.141 1 98.56 554 GLY A O 1
ATOM 4380 N N . THR A 1 555 ? -11.383 -19.984 -19.859 1 98.44 555 THR A N 1
ATOM 4381 C CA . THR A 1 555 ? -9.977 -20.031 -19.484 1 98.44 555 THR A CA 1
ATOM 4382 C C . THR A 1 555 ? -9.094 -19.547 -20.625 1 98.44 555 THR A C 1
ATOM 4384 O O . THR A 1 555 ? -8.125 -18.812 -20.391 1 98.44 555 THR A O 1
ATOM 4387 N N . ALA A 1 556 ? -9.406 -20 -21.812 1 98.62 556 ALA A N 1
ATOM 4388 C CA . ALA A 1 556 ? -8.656 -19.562 -22.984 1 98.62 556 ALA A CA 1
ATOM 4389 C C . ALA A 1 556 ? -8.742 -18.047 -23.156 1 98.62 556 ALA A C 1
ATOM 4391 O O . ALA A 1 556 ? -7.73 -17.391 -23.406 1 98.62 556 ALA A O 1
ATOM 4392 N N . GLY A 1 557 ? -9.938 -17.578 -23.094 1 98.69 557 GLY A N 1
ATOM 4393 C CA . GLY A 1 557 ? -10.109 -16.141 -23.141 1 98.69 557 GLY A CA 1
ATOM 4394 C C . GLY A 1 557 ? -9.367 -15.406 -22.031 1 98.69 557 GLY A C 1
ATOM 4395 O O . GLY A 1 557 ? -8.773 -14.352 -22.266 1 98.69 557 GLY A O 1
ATOM 4396 N N . HIS A 1 558 ? -9.469 -15.93 -20.797 1 98.5 558 HIS A N 1
ATOM 4397 C CA . HIS A 1 558 ? -8.781 -15.383 -19.641 1 98.5 558 HIS A CA 1
ATOM 4398 C C . HIS A 1 558 ? -7.281 -15.258 -19.891 1 98.5 558 HIS A C 1
ATOM 4400 O O . HIS A 1 558 ? -6.715 -14.172 -19.734 1 98.5 558 HIS A O 1
ATOM 4406 N N . GLU A 1 559 ? -6.637 -16.328 -20.344 1 98.69 559 GLU A N 1
ATOM 4407 C CA . GLU A 1 559 ? -5.195 -16.328 -20.594 1 98.69 559 GLU A CA 1
ATOM 4408 C C . GLU A 1 559 ? -4.836 -15.383 -21.734 1 98.69 559 GLU A C 1
ATOM 4410 O O . GLU A 1 559 ? -3.814 -14.695 -21.688 1 98.69 559 GLU A O 1
ATOM 4415 N N . LEU A 1 560 ? -5.656 -15.383 -22.766 1 98.75 560 LEU A N 1
ATOM 4416 C CA . LEU A 1 560 ? -5.434 -14.438 -23.859 1 98.75 560 LEU A CA 1
ATOM 4417 C C . LEU A 1 560 ? -5.449 -13 -23.359 1 98.75 560 LEU A C 1
ATOM 4419 O O . LEU A 1 560 ? -4.578 -12.203 -23.703 1 98.75 560 LEU A O 1
ATOM 4423 N N . THR A 1 561 ? -6.453 -12.695 -22.547 1 98.62 561 THR A N 1
ATOM 4424 C CA . THR A 1 561 ? -6.648 -11.328 -22.078 1 98.62 561 THR A CA 1
ATOM 4425 C C . THR A 1 561 ? -5.477 -10.883 -21.219 1 98.62 561 THR A C 1
ATOM 4427 O O . THR A 1 561 ? -5.168 -9.688 -21.156 1 98.62 561 THR A O 1
ATOM 4430 N N . HIS A 1 562 ? -4.754 -11.797 -20.578 1 98.44 562 HIS A N 1
ATOM 4431 C CA . HIS A 1 562 ? -3.541 -11.445 -19.859 1 98.44 562 HIS A CA 1
ATOM 4432 C C . HIS A 1 562 ? -2.529 -10.758 -20.766 1 98.44 562 HIS A C 1
ATOM 4434 O O . HIS A 1 562 ? -1.705 -9.969 -20.297 1 98.44 562 HIS A O 1
ATOM 4440 N N . GLY A 1 563 ? -2.551 -11.055 -22.047 1 98.25 563 GLY A N 1
ATOM 4441 C CA . GLY A 1 563 ? -1.716 -10.336 -23 1 98.25 563 GLY A CA 1
ATOM 4442 C C . GLY A 1 563 ? -2.123 -8.883 -23.172 1 98.25 563 GLY A C 1
ATOM 4443 O O . GLY A 1 563 ? -1.364 -8.086 -23.719 1 98.25 563 GLY A O 1
ATOM 4444 N N . TYR A 1 564 ? -3.291 -8.555 -22.656 1 98.12 564 TYR A N 1
ATOM 4445 C CA . TYR A 1 564 ? -3.885 -7.23 -22.844 1 98.12 564 TYR A CA 1
ATOM 4446 C C . TYR A 1 564 ? -4.355 -6.648 -21.516 1 98.12 564 TYR A C 1
ATOM 4448 O O . TYR A 1 564 ? -5.285 -5.84 -21.484 1 98.12 564 TYR A O 1
ATOM 4456 N N . ASP A 1 565 ? -3.889 -7.125 -20.406 1 97.38 565 ASP A N 1
ATOM 4457 C CA . ASP A 1 565 ? -4.133 -6.539 -19.094 1 97.38 565 ASP A CA 1
ATOM 4458 C C . ASP A 1 565 ? -3.037 -5.543 -18.719 1 97.38 565 ASP A C 1
ATOM 4460 O O . ASP A 1 565 ? -2.277 -5.102 -19.594 1 97.38 565 ASP A O 1
ATOM 4464 N N . ASP A 1 566 ? -2.998 -5.125 -17.438 1 94.88 566 ASP A N 1
ATOM 4465 C CA . ASP A 1 566 ? -2.104 -4.047 -17.016 1 94.88 566 ASP A CA 1
ATOM 4466 C C . ASP A 1 566 ? -0.64 -4.449 -17.203 1 94.88 566 ASP A C 1
ATOM 4468 O O . ASP A 1 566 ? 0.22 -3.596 -17.422 1 94.88 566 ASP A O 1
ATOM 4472 N N . GLU A 1 567 ? -0.345 -5.734 -17.109 1 96.06 567 GLU A N 1
ATOM 4473 C CA . GLU A 1 567 ? 1.024 -6.203 -17.297 1 96.06 567 GLU A CA 1
ATOM 4474 C C . GLU A 1 567 ? 1.295 -6.57 -18.75 1 96.06 567 GLU A C 1
ATOM 4476 O O . GLU A 1 567 ? 2.33 -6.195 -19.297 1 96.06 567 GLU A O 1
ATOM 4481 N N . GLY A 1 568 ? 0.38 -7.227 -19.391 1 97.38 568 GLY A N 1
ATOM 4482 C CA . GLY A 1 568 ? 0.563 -7.723 -20.75 1 97.38 568 GLY A CA 1
ATOM 4483 C C . GLY A 1 568 ? 0.767 -6.617 -21.766 1 97.38 568 GLY A C 1
ATOM 4484 O O . GLY A 1 568 ? 1.472 -6.801 -22.766 1 97.38 568 GLY A O 1
ATOM 4485 N N . VAL A 1 569 ? 0.183 -5.496 -21.578 1 97.06 569 VAL A N 1
ATOM 4486 C CA . VAL A 1 569 ? 0.23 -4.406 -22.562 1 97.06 569 VAL A CA 1
ATOM 4487 C C . VAL A 1 569 ? 1.644 -3.834 -22.625 1 97.06 569 VAL A C 1
ATOM 4489 O O . VAL A 1 569 ? 1.978 -3.094 -23.547 1 97.06 569 VAL A O 1
ATOM 4492 N N . GLN A 1 570 ? 2.465 -4.117 -21.688 1 96.62 570 GLN A N 1
ATOM 4493 C CA . GLN A 1 570 ? 3.828 -3.6 -21.641 1 96.62 570 GLN A CA 1
ATOM 4494 C C . GLN A 1 570 ? 4.738 -4.355 -22.594 1 96.62 570 GLN A C 1
ATOM 4496 O O . GLN A 1 570 ? 5.855 -3.91 -22.891 1 96.62 570 GLN A O 1
ATOM 4501 N N . PHE A 1 571 ? 4.301 -5.504 -23.047 1 97.69 571 PHE A N 1
ATOM 4502 C CA . PHE A 1 571 ? 5.109 -6.383 -23.891 1 97.69 571 PHE A CA 1
ATOM 4503 C C . PHE A 1 571 ? 4.562 -6.434 -25.312 1 97.69 571 PHE A C 1
ATOM 4505 O O . PHE A 1 571 ? 3.348 -6.477 -25.516 1 97.69 571 PHE A O 1
ATOM 4512 N N . GLY A 1 572 ? 5.438 -6.48 -26.266 1 95.94 572 GLY A N 1
ATOM 4513 C CA . GLY A 1 572 ? 5.07 -6.473 -27.672 1 95.94 572 GLY A CA 1
ATOM 4514 C C . GLY A 1 572 ? 4.855 -7.863 -28.234 1 95.94 572 GLY A C 1
ATOM 4515 O O . GLY A 1 572 ? 4.688 -8.828 -27.484 1 95.94 572 GLY A O 1
ATOM 4516 N N . ALA A 1 573 ? 4.836 -7.938 -29.516 1 95.94 573 ALA A N 1
ATOM 4517 C CA . ALA A 1 573 ? 4.43 -9.117 -30.281 1 95.94 573 ALA A CA 1
ATOM 4518 C C . ALA A 1 573 ? 5.406 -10.266 -30.062 1 95.94 573 ALA A C 1
ATOM 4520 O O . ALA A 1 573 ? 5.008 -11.438 -30.062 1 95.94 573 ALA A O 1
ATOM 4521 N N . VAL A 1 574 ? 6.598 -9.977 -29.781 1 94.44 574 VAL A N 1
ATOM 4522 C CA . VAL A 1 574 ? 7.582 -11.047 -29.672 1 94.44 574 VAL A CA 1
ATOM 4523 C C . VAL A 1 574 ? 7.949 -11.258 -28.203 1 94.44 574 VAL A C 1
ATOM 4525 O O . VAL A 1 574 ? 8.898 -11.977 -27.891 1 94.44 574 VAL A O 1
ATOM 4528 N N . GLY A 1 575 ? 7.281 -10.57 -27.312 1 95.31 575 GLY A N 1
ATOM 4529 C CA . GLY A 1 575 ? 7.469 -10.789 -25.891 1 95.31 575 GLY A CA 1
ATOM 4530 C C . GLY A 1 575 ? 8.461 -9.828 -25.266 1 95.31 575 GLY A C 1
ATOM 4531 O O . GLY A 1 575 ? 8.797 -9.953 -24.094 1 95.31 575 GLY A O 1
ATOM 4532 N N . ALA A 1 576 ? 9.023 -8.875 -26.047 1 95.38 576 ALA A N 1
ATOM 4533 C CA . ALA A 1 576 ? 9.93 -7.863 -25.5 1 95.38 576 ALA A CA 1
ATOM 4534 C C . ALA A 1 576 ? 9.148 -6.68 -24.938 1 95.38 576 ALA A C 1
ATOM 4536 O O . ALA A 1 576 ? 8.031 -6.398 -25.375 1 95.38 576 ALA A O 1
ATOM 4537 N N . LEU A 1 577 ? 9.734 -5.941 -23.922 1 95.81 577 LEU A N 1
ATOM 4538 C CA . LEU A 1 577 ? 9.188 -4.641 -23.562 1 95.81 577 LEU A CA 1
ATOM 4539 C C . LEU A 1 577 ? 9.086 -3.732 -24.781 1 95.81 577 LEU A C 1
ATOM 4541 O O . LEU A 1 577 ? 9.992 -3.699 -25.609 1 95.81 577 LEU A O 1
ATOM 4545 N N . SER A 1 578 ? 7.934 -3.059 -24.781 1 92.19 578 SER A N 1
ATOM 4546 C CA . SER A 1 578 ? 7.672 -2.338 -26.031 1 92.19 578 SER A CA 1
ATOM 4547 C C . SER A 1 578 ? 7.57 -0.835 -25.781 1 92.19 578 SER A C 1
ATOM 4549 O O . SER A 1 578 ? 6.941 -0.4 -24.812 1 92.19 578 SER A O 1
ATOM 4551 N N . ASP A 1 579 ? 8.227 -0.125 -26.688 1 90.69 579 ASP A N 1
ATOM 4552 C CA . ASP A 1 579 ? 8.055 1.32 -26.781 1 90.69 579 ASP A CA 1
ATOM 4553 C C . ASP A 1 579 ? 8.117 1.976 -25.406 1 90.69 579 ASP A C 1
ATOM 4555 O O . ASP A 1 579 ? 7.191 2.689 -25.016 1 90.69 579 ASP A O 1
ATOM 4559 N N . CYS A 1 580 ? 9.156 1.854 -24.812 1 91.5 580 CYS A N 1
ATOM 4560 C CA . CYS A 1 580 ? 9.344 2.391 -23.469 1 91.5 580 CYS A CA 1
ATOM 4561 C C . CYS A 1 580 ? 9.531 3.902 -23.5 1 91.5 580 CYS A C 1
ATOM 4563 O O . CYS A 1 580 ? 10.234 4.422 -24.375 1 91.5 580 CYS A O 1
ATOM 4565 N N . THR A 1 581 ? 8.805 4.551 -22.656 1 89.31 581 THR A N 1
ATOM 4566 C CA . THR A 1 581 ? 8.945 5.984 -22.422 1 89.31 581 THR A CA 1
ATOM 4567 C C . THR A 1 581 ? 9.656 6.254 -21.109 1 89.31 581 THR A C 1
ATOM 4569 O O . THR A 1 581 ? 10.367 5.391 -20.578 1 89.31 581 THR A O 1
ATOM 4572 N N . TRP A 1 582 ? 9.469 7.465 -20.641 1 85.44 582 TRP A N 1
ATOM 4573 C CA . TRP A 1 582 ? 10.227 7.891 -19.469 1 85.44 582 TRP A CA 1
ATOM 4574 C C . TRP A 1 582 ? 9.758 7.148 -18.219 1 85.44 582 TRP A C 1
ATOM 4576 O O . TRP A 1 582 ? 10.516 6.996 -17.266 1 85.44 582 TRP A O 1
ATOM 4586 N N . GLU A 1 583 ? 8.531 6.578 -18.266 1 82.44 583 GLU A N 1
ATOM 4587 C CA . GLU A 1 583 ? 8 6.031 -17.016 1 82.44 583 GLU A CA 1
ATOM 4588 C C . GLU A 1 583 ? 7.367 4.664 -17.25 1 82.44 583 GLU A C 1
ATOM 4590 O O . GLU A 1 583 ? 7.121 3.924 -16.281 1 82.44 583 GLU A O 1
ATOM 4595 N N . SER A 1 584 ? 7.051 4.289 -18.484 1 87.12 584 SER A N 1
ATOM 4596 C CA . SER A 1 584 ? 6.375 3.018 -18.719 1 87.12 584 SER A CA 1
ATOM 4597 C C . SER A 1 584 ? 6.633 2.506 -20.125 1 87.12 584 SER A C 1
ATOM 4599 O O . SER A 1 584 ? 7.098 3.256 -20.984 1 87.12 584 SER A O 1
ATOM 4601 N N . CYS A 1 585 ? 6.367 1.243 -20.312 1 91.5 585 CYS A N 1
ATOM 4602 C CA . CYS A 1 585 ? 6.41 0.607 -21.625 1 91.5 585 CYS A CA 1
ATOM 4603 C C . CYS A 1 585 ? 5.012 0.227 -22.094 1 91.5 585 CYS A C 1
ATOM 4605 O O . CYS A 1 585 ? 4.102 0.061 -21.281 1 91.5 585 CYS A O 1
ATOM 4607 N N . GLY A 1 586 ? 4.805 0.157 -23.438 1 94.12 586 GLY A N 1
ATOM 4608 C CA . GLY A 1 586 ? 3.555 -0.294 -24.031 1 94.12 586 GLY A CA 1
ATOM 4609 C C . GLY A 1 586 ? 3.445 0.026 -25.516 1 94.12 586 GLY A C 1
ATOM 4610 O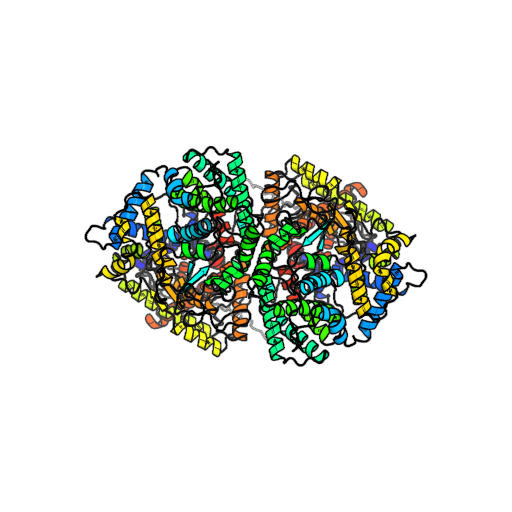 O . GLY A 1 586 ? 4.074 0.971 -26 1 94.12 586 GLY A O 1
ATOM 4611 N N . TRP A 1 587 ? 2.613 -0.64 -26.172 1 95.44 587 TRP A N 1
ATOM 4612 C CA . TRP A 1 587 ? 2.551 -0.586 -27.641 1 95.44 587 TRP A CA 1
ATOM 4613 C C . TRP A 1 587 ? 1.399 0.3 -28.094 1 95.44 587 TRP A C 1
ATOM 4615 O O . TRP A 1 587 ? 1.088 0.35 -29.297 1 95.44 587 TRP A O 1
ATOM 4625 N N . MET A 1 588 ? 0.734 0.994 -27.203 1 96.06 588 MET A N 1
ATOM 4626 C CA . MET A 1 588 ? -0.377 1.875 -27.547 1 96.06 588 MET A CA 1
ATOM 4627 C C . MET A 1 588 ? 0.082 3.328 -27.625 1 96.06 588 MET A C 1
ATOM 4629 O O . MET A 1 588 ? 1.052 3.709 -26.969 1 96.06 588 MET A O 1
ATOM 4633 N N . ASP A 1 589 ? -0.649 4.113 -28.438 1 94.69 589 ASP A N 1
ATOM 4634 C CA . ASP A 1 589 ? -0.403 5.555 -28.438 1 94.69 589 ASP A CA 1
ATOM 4635 C C . ASP A 1 589 ? -0.856 6.18 -27.109 1 94.69 589 ASP A C 1
ATOM 4637 O O . ASP A 1 589 ? -1.453 5.508 -26.266 1 94.69 589 ASP A O 1
ATOM 4641 N N . LYS A 1 590 ? -0.644 7.422 -26.938 1 89.81 590 LYS A N 1
ATOM 4642 C CA . LYS A 1 590 ? -0.883 8.109 -25.656 1 89.81 590 LYS A CA 1
ATOM 4643 C C . LYS A 1 590 ? -2.365 8.086 -25.297 1 89.81 590 LYS A C 1
ATOM 4645 O O . LYS A 1 590 ? -2.725 7.77 -24.156 1 89.81 590 LYS A O 1
ATOM 4650 N N . ASN A 1 591 ? -3.23 8.414 -26.234 1 92.06 591 ASN A N 1
ATOM 4651 C CA . ASN A 1 591 ? -4.66 8.477 -25.953 1 92.06 591 ASN A CA 1
ATOM 4652 C C . ASN A 1 591 ? -5.238 7.09 -25.672 1 92.06 591 ASN A C 1
ATOM 4654 O O . ASN A 1 591 ? -6.07 6.93 -24.781 1 92.06 591 ASN A O 1
ATOM 4658 N N . SER A 1 592 ? -4.801 6.137 -26.516 1 95.81 592 SER A N 1
ATOM 4659 C CA . SER A 1 592 ? -5.23 4.762 -26.266 1 95.81 592 SER A CA 1
ATOM 4660 C C . SER A 1 592 ? -4.738 4.258 -24.906 1 95.81 592 SER A C 1
ATOM 4662 O O . SER A 1 592 ? -5.449 3.527 -24.219 1 95.81 592 SER A O 1
ATOM 4664 N N . THR A 1 593 ? -3.537 4.656 -24.578 1 93.81 593 THR A N 1
ATOM 4665 C CA . THR A 1 593 ? -2.998 4.293 -23.281 1 93.81 593 THR A CA 1
ATOM 4666 C C . THR A 1 593 ? -3.861 4.867 -22.156 1 93.81 593 THR A C 1
ATOM 4668 O O . THR A 1 593 ? -4.145 4.184 -21.172 1 93.81 593 THR A O 1
ATOM 4671 N N . LEU A 1 594 ? -4.289 6.066 -22.25 1 90.5 594 LEU A N 1
ATOM 4672 C CA . LEU A 1 594 ? -5.145 6.688 -21.25 1 90.5 594 LEU A CA 1
ATOM 4673 C C . LEU A 1 594 ? -6.5 5.988 -21.188 1 90.5 594 LEU A C 1
ATOM 4675 O O . LEU A 1 594 ? -7.062 5.812 -20.109 1 90.5 594 LEU A O 1
ATOM 4679 N N . GLY A 1 595 ? -7.043 5.656 -22.391 1 92.88 595 GLY A N 1
ATOM 4680 C CA . GLY A 1 595 ? -8.266 4.867 -22.422 1 92.88 595 GLY A CA 1
ATOM 4681 C C . GLY A 1 595 ? -8.133 3.545 -21.688 1 92.88 595 GLY A C 1
ATOM 4682 O O . GLY A 1 595 ? -9.023 3.168 -20.922 1 92.88 595 GLY A O 1
ATOM 4683 N N . PHE A 1 596 ? -7.062 2.838 -21.891 1 94.81 596 PHE A N 1
ATOM 4684 C CA . PHE A 1 596 ? -6.797 1.573 -21.203 1 94.81 596 PHE A CA 1
ATOM 4685 C C . PHE A 1 596 ? -6.699 1.774 -19.703 1 94.81 596 PHE A C 1
ATOM 4687 O O . PHE A 1 596 ? -7.27 1.003 -18.922 1 94.81 596 PHE A O 1
ATOM 4694 N N . ILE A 1 597 ? -5.938 2.77 -19.328 1 91 597 ILE A N 1
ATOM 4695 C CA . ILE A 1 597 ? -5.73 3.043 -17.906 1 91 597 ILE A CA 1
ATOM 4696 C C . ILE A 1 597 ? -7.074 3.311 -17.234 1 91 597 ILE A C 1
ATOM 4698 O O . ILE A 1 597 ? -7.324 2.828 -16.125 1 91 597 ILE A O 1
ATOM 4702 N N . ASN A 1 598 ? -7.938 4.055 -17.891 1 88.44 598 ASN A N 1
ATOM 4703 C CA . ASN A 1 598 ? -9.258 4.332 -17.344 1 88.44 598 ASN A CA 1
ATOM 4704 C C . ASN A 1 598 ? -10.086 3.059 -17.188 1 88.44 598 ASN A C 1
ATOM 4706 O O . ASN A 1 598 ? -10.781 2.877 -16.188 1 88.44 598 ASN A O 1
ATOM 4710 N N . MET A 1 599 ? -10.031 2.227 -18.188 1 92.75 599 MET A N 1
ATOM 4711 C CA . MET A 1 599 ? -10.719 0.942 -18.125 1 92.75 599 MET A CA 1
ATOM 4712 C C . MET A 1 599 ? -10.203 0.098 -16.969 1 92.75 599 MET A C 1
ATOM 4714 O O . MET A 1 599 ? -10.984 -0.443 -16.188 1 92.75 599 MET A O 1
ATOM 4718 N N . ALA A 1 600 ? -8.891 -0.023 -16.875 1 92.81 600 ALA A N 1
ATOM 4719 C CA . ALA A 1 600 ? -8.266 -0.813 -15.828 1 92.81 600 ALA A CA 1
ATOM 4720 C C . ALA A 1 600 ? -8.602 -0.254 -14.445 1 92.81 600 ALA A C 1
ATOM 4722 O O . ALA A 1 600 ? -8.859 -1.012 -13.508 1 92.81 600 ALA A O 1
ATOM 4723 N N . GLN A 1 601 ? -8.602 1.009 -14.328 1 87.75 601 GLN A N 1
ATOM 4724 C CA . GLN A 1 601 ? -8.898 1.646 -13.047 1 87.75 601 GLN A CA 1
ATOM 4725 C C . GLN A 1 601 ? -10.344 1.389 -12.617 1 87.75 601 GLN A C 1
ATOM 4727 O O . GLN A 1 601 ? -10.633 1.268 -11.43 1 87.75 601 GLN A O 1
ATOM 4732 N N . CYS A 1 602 ? -11.25 1.403 -13.594 1 88.56 602 CYS A N 1
ATOM 4733 C CA . CYS A 1 602 ? -12.625 1.014 -13.289 1 88.56 602 CYS A CA 1
ATOM 4734 C C . CYS A 1 602 ? -12.664 -0.352 -12.617 1 88.56 602 CYS A C 1
ATOM 4736 O O . CYS A 1 602 ? -13.344 -0.528 -11.602 1 88.56 602 CYS A O 1
ATOM 4738 N N . VAL A 1 603 ? -11.938 -1.265 -13.117 1 92.38 603 VAL A N 1
ATOM 4739 C CA . VAL A 1 603 ? -11.883 -2.621 -12.586 1 92.38 603 VAL A CA 1
ATOM 4740 C C . VAL A 1 603 ? -11.266 -2.604 -11.188 1 92.38 603 VAL A C 1
ATOM 4742 O O . VAL A 1 603 ? -11.773 -3.256 -10.266 1 92.38 603 VAL A O 1
ATOM 4745 N N . VAL A 1 604 ? -10.141 -1.889 -11.016 1 88.69 604 VAL A N 1
ATOM 4746 C CA . VAL A 1 604 ? -9.477 -1.769 -9.719 1 88.69 604 VAL A CA 1
ATOM 4747 C C . VAL A 1 604 ? -10.469 -1.246 -8.68 1 88.69 604 VAL A C 1
ATOM 4749 O O . VAL A 1 604 ? -10.578 -1.799 -7.582 1 88.69 604 VAL A O 1
ATOM 4752 N N . SER A 1 605 ? -11.219 -0.222 -9.047 1 83.69 605 SER A N 1
ATOM 4753 C CA . SER A 1 605 ? -12.156 0.406 -8.125 1 83.69 605 SER A CA 1
ATOM 4754 C C . SER A 1 605 ? -13.273 -0.552 -7.734 1 83.69 605 SER A C 1
ATOM 4756 O O . SER A 1 605 ? -13.625 -0.661 -6.559 1 83.69 605 SER A O 1
ATOM 4758 N N . GLN A 1 606 ? -13.812 -1.226 -8.68 1 87.12 606 GLN A N 1
ATOM 4759 C CA . GLN A 1 606 ? -14.922 -2.139 -8.43 1 87.12 606 GLN A CA 1
ATOM 4760 C C . GLN A 1 606 ? -14.5 -3.277 -7.504 1 87.12 606 GLN A C 1
ATOM 4762 O O . GLN A 1 606 ? -15.227 -3.631 -6.574 1 87.12 606 GLN A O 1
ATOM 4767 N N . PHE A 1 607 ? -13.414 -3.787 -7.746 1 88.75 607 PHE A N 1
ATOM 4768 C CA . PHE A 1 607 ? -13 -4.938 -6.953 1 88.75 607 PHE A CA 1
ATOM 4769 C C . PHE A 1 607 ? -12.5 -4.5 -5.582 1 88.75 607 PHE A C 1
ATOM 4771 O O . PHE A 1 607 ? -12.578 -5.258 -4.613 1 88.75 607 PHE A O 1
ATOM 4778 N N . SER A 1 608 ? -11.938 -3.316 -5.496 1 82.12 608 SER A N 1
ATOM 4779 C CA . SER A 1 608 ? -11.539 -2.793 -4.195 1 82.12 608 SER A CA 1
ATOM 4780 C C . SER A 1 608 ? -12.742 -2.605 -3.277 1 82.12 608 SER A C 1
ATOM 4782 O O . SER A 1 608 ? -12.594 -2.57 -2.053 1 82.12 608 SER A O 1
ATOM 4784 N N . GLU A 1 609 ? -13.922 -2.467 -3.883 1 78.06 609 GLU A N 1
ATOM 4785 C CA . GLU A 1 609 ? -15.148 -2.291 -3.115 1 78.06 609 GLU A CA 1
ATOM 4786 C C . GLU A 1 609 ? -15.773 -3.637 -2.758 1 78.06 609 GLU A C 1
ATOM 4788 O O . GLU A 1 609 ? -16.75 -3.693 -2.014 1 78.06 609 GLU A O 1
ATOM 4793 N N . LYS A 1 610 ? -15.211 -4.648 -3.248 1 78.5 610 LYS A N 1
ATOM 4794 C CA . LYS A 1 610 ? -15.75 -5.98 -2.979 1 78.5 610 LYS A CA 1
ATOM 4795 C C . LYS A 1 610 ? -15.156 -6.566 -1.7 1 78.5 610 LYS A C 1
ATOM 4797 O O . LYS A 1 610 ? -14.008 -7.023 -1.694 1 78.5 610 LYS A O 1
ATOM 4802 N N . CYS A 1 611 ? -15.883 -6.609 -0.632 1 77.25 611 CYS A N 1
ATOM 4803 C CA . CYS A 1 611 ? -15.477 -7.191 0.643 1 77.25 611 CYS A CA 1
ATOM 4804 C C . CYS A 1 611 ? -16.109 -8.562 0.841 1 77.25 611 CYS A C 1
ATOM 4806 O O . CYS A 1 611 ? -17.281 -8.758 0.542 1 77.25 611 CYS A O 1
ATOM 4808 N N . CYS A 1 612 ? -15.305 -9.539 1.136 1 76.06 612 CYS A N 1
ATOM 4809 C CA . CYS A 1 612 ? -15.734 -10.922 1.298 1 76.06 612 CYS A CA 1
ATOM 4810 C C . CYS A 1 612 ? -16.25 -11.172 2.711 1 76.06 612 CYS A C 1
ATOM 4812 O O . CYS A 1 612 ? -15.875 -10.461 3.645 1 76.06 612 CYS A O 1
ATOM 4814 N N . PRO A 1 613 ? -17.172 -12.031 2.719 1 69.06 613 PRO A N 1
ATOM 4815 C CA . PRO A 1 613 ? -17.703 -12.328 4.047 1 69.06 613 PRO A CA 1
ATOM 4816 C C . PRO A 1 613 ? -16.672 -12.969 4.973 1 69.06 613 PRO A C 1
ATOM 4818 O O . PRO A 1 613 ? -16.016 -13.938 4.59 1 69.06 613 PRO A O 1
ATOM 4821 N N . LEU A 1 614 ? -16.266 -12.211 5.949 1 63.41 614 LEU A N 1
ATOM 4822 C CA . LEU A 1 614 ? -15.359 -12.742 6.965 1 63.41 614 LEU A CA 1
ATOM 4823 C C . LEU A 1 614 ? -16.016 -12.727 8.336 1 63.41 614 LEU A C 1
ATOM 4825 O O . LEU A 1 614 ? -16.781 -11.812 8.656 1 63.41 614 LEU A O 1
ATOM 4829 N N . LYS A 1 615 ? -15.945 -13.805 8.859 1 51.06 615 LYS A N 1
ATOM 4830 C CA . LYS A 1 615 ? -16.422 -13.844 10.242 1 51.06 615 LYS A CA 1
ATOM 4831 C C . LYS A 1 615 ? -15.383 -13.234 11.188 1 51.06 615 LYS A C 1
ATOM 4833 O O . LYS A 1 615 ? -15.742 -12.695 12.242 1 51.06 615 LYS A O 1
ATOM 4838 N N . THR A 1 616 ? -14.141 -13.492 10.781 1 52.62 616 THR A N 1
ATOM 4839 C CA . THR A 1 616 ? -13.039 -13.031 11.625 1 52.62 616 THR A CA 1
ATOM 4840 C C . THR A 1 616 ? -11.938 -12.406 10.773 1 52.62 616 THR A C 1
ATOM 4842 O O . THR A 1 616 ? -11.797 -12.734 9.594 1 52.62 616 THR A O 1
ATOM 4845 N N . GLY A 1 617 ? -11.422 -11.32 11.219 1 56.56 617 GLY A N 1
ATOM 4846 C CA . GLY A 1 617 ? -10.266 -10.734 10.555 1 56.56 617 GLY A CA 1
ATOM 4847 C C . GLY A 1 617 ? -10.477 -9.281 10.18 1 56.56 617 GLY A C 1
ATOM 4848 O O . GLY A 1 617 ? -11.586 -8.758 10.289 1 56.56 617 GLY A O 1
ATOM 4849 N N . ASN A 1 618 ? -9.297 -8.734 9.898 1 59.78 618 ASN A N 1
ATOM 4850 C CA . ASN A 1 618 ? -9.305 -7.285 9.719 1 59.78 618 ASN A CA 1
ATOM 4851 C C . ASN A 1 618 ? -9.234 -6.898 8.25 1 59.78 618 ASN A C 1
ATOM 4853 O O . ASN A 1 618 ? -9.336 -5.719 7.906 1 59.78 618 ASN A O 1
ATOM 4857 N N . VAL A 1 619 ? -9.016 -7.91 7.406 1 66 619 VAL A N 1
ATOM 4858 C CA . VAL A 1 619 ? -8.969 -7.637 5.977 1 66 619 VAL A CA 1
ATOM 4859 C C . VAL A 1 619 ? -10.148 -8.32 5.281 1 66 619 VAL A C 1
ATOM 4861 O O . VAL A 1 619 ? -10.211 -9.547 5.223 1 66 619 VAL A O 1
ATOM 4864 N N . HIS A 1 620 ? -11.055 -7.441 4.773 1 75 620 HIS A N 1
ATOM 4865 C CA . HIS A 1 620 ? -12.297 -8.016 4.266 1 75 620 HIS A CA 1
ATOM 4866 C C . HIS A 1 620 ? -12.438 -7.797 2.766 1 75 620 HIS A C 1
ATOM 4868 O O . HIS A 1 620 ? -13.188 -8.508 2.096 1 75 620 HIS A O 1
ATOM 4874 N N . CYS A 1 621 ? -11.695 -6.875 2.312 1 79.44 621 CYS A N 1
ATOM 4875 C CA . CYS A 1 621 ? -11.945 -6.512 0.922 1 79.44 621 CYS A CA 1
ATOM 4876 C C . CYS A 1 621 ? -10.789 -6.93 0.029 1 79.44 621 CYS A C 1
ATOM 4878 O O . CYS A 1 621 ? -9.641 -6.996 0.48 1 79.44 621 CYS A O 1
ATOM 4880 N N . ALA A 1 622 ? -11.062 -7.184 -1.191 1 84.94 622 ALA A N 1
ATOM 4881 C CA . ALA A 1 622 ? -10.031 -7.508 -2.17 1 84.94 622 ALA A CA 1
ATOM 4882 C C . ALA A 1 622 ? -9.164 -6.285 -2.477 1 84.94 622 ALA A C 1
ATOM 4884 O O . ALA A 1 622 ? -9.633 -5.148 -2.379 1 84.94 622 ALA A O 1
ATOM 4885 N N . ASN A 1 623 ? -7.91 -6.531 -2.74 1 83.94 623 ASN A N 1
ATOM 4886 C CA . ASN A 1 623 ? -7.02 -5.492 -3.24 1 83.94 623 ASN A CA 1
ATOM 4887 C C . ASN A 1 623 ? -7.102 -5.359 -4.758 1 83.94 623 ASN A C 1
ATOM 4889 O O . ASN A 1 623 ? -6.398 -6.062 -5.484 1 83.94 623 ASN A O 1
ATOM 4893 N N . GLY A 1 624 ? -7.938 -4.445 -5.172 1 87.38 624 GLY A N 1
ATOM 4894 C CA . GLY A 1 624 ? -8.219 -4.316 -6.594 1 87.38 624 GLY A CA 1
ATOM 4895 C C . GLY A 1 624 ? -6.973 -4.059 -7.422 1 87.38 624 GLY A C 1
ATOM 4896 O O . GLY A 1 624 ? -6.91 -4.445 -8.594 1 87.38 624 GLY A O 1
ATOM 4897 N N . ALA A 1 625 ? -5.98 -3.393 -6.895 1 86.81 625 ALA A N 1
ATOM 4898 C CA . ALA A 1 625 ? -4.746 -3.111 -7.621 1 86.81 625 ALA A CA 1
ATOM 4899 C C . ALA A 1 625 ? -3.92 -4.379 -7.809 1 86.81 625 ALA A C 1
ATOM 4901 O O . ALA A 1 625 ? -3.385 -4.625 -8.891 1 86.81 625 ALA A O 1
ATOM 4902 N N . ASN A 1 626 ? -3.855 -5.164 -6.801 1 89.25 626 ASN A N 1
ATOM 4903 C CA . ASN A 1 626 ? -3.082 -6.402 -6.867 1 89.25 626 ASN A CA 1
ATOM 4904 C C . ASN A 1 626 ? -3.754 -7.438 -7.766 1 89.25 626 ASN A C 1
ATOM 4906 O O . ASN A 1 626 ? -3.078 -8.242 -8.398 1 89.25 626 ASN A O 1
ATOM 4910 N N . THR A 1 627 ? -5.113 -7.375 -7.781 1 93.5 627 THR A N 1
ATOM 4911 C CA . THR A 1 627 ? -5.84 -8.422 -8.492 1 93.5 627 THR A CA 1
ATOM 4912 C C . THR A 1 627 ? -6.258 -7.938 -9.883 1 93.5 627 THR A C 1
ATOM 4914 O O . THR A 1 627 ? -6.91 -8.672 -10.625 1 93.5 627 THR A O 1
ATOM 4917 N N . GLN A 1 628 ? -5.887 -6.766 -10.32 1 93.44 628 GLN A N 1
ATOM 4918 C CA . GLN A 1 628 ? -6.453 -6.121 -11.508 1 93.44 628 GLN A CA 1
ATOM 4919 C C . GLN A 1 628 ? -6.223 -6.965 -12.758 1 93.44 628 GLN A C 1
ATOM 4921 O O . GLN A 1 628 ? -7.125 -7.113 -13.586 1 93.44 628 GLN A O 1
ATOM 4926 N N . GLY A 1 629 ? -5.012 -7.531 -12.906 1 96.31 629 GLY A N 1
ATOM 4927 C CA . GLY A 1 629 ? -4.746 -8.352 -14.078 1 96.31 629 GLY A CA 1
ATOM 4928 C C . GLY A 1 629 ? -5.691 -9.531 -14.203 1 96.31 629 GLY A C 1
ATOM 4929 O O . GLY A 1 629 ? -6.258 -9.766 -15.273 1 96.31 629 GLY A O 1
ATOM 4930 N N . GLU A 1 630 ? -5.914 -10.227 -13.102 1 96.88 630 GLU A N 1
ATOM 4931 C CA . GLU A 1 630 ? -6.812 -11.375 -13.07 1 96.88 630 GLU A CA 1
ATOM 4932 C C . GLU A 1 630 ? -8.258 -10.953 -13.32 1 96.88 630 GLU A C 1
ATOM 4934 O O . GLU A 1 630 ? -8.992 -11.641 -14.031 1 96.88 630 GLU A O 1
ATOM 4939 N N . ASN A 1 631 ? -8.625 -9.828 -12.773 1 96.69 631 ASN A N 1
ATOM 4940 C CA . ASN A 1 631 ? -9.992 -9.344 -12.93 1 96.69 631 ASN A CA 1
ATOM 4941 C C . ASN A 1 631 ? -10.281 -8.914 -14.359 1 96.69 631 ASN A C 1
ATOM 4943 O O . ASN A 1 631 ? -11.352 -9.211 -14.898 1 96.69 631 ASN A O 1
ATOM 4947 N N . ILE A 1 632 ? -9.328 -8.219 -14.953 1 97.44 632 ILE A N 1
ATOM 4948 C CA . ILE A 1 632 ? -9.461 -7.812 -16.359 1 97.44 632 ILE A CA 1
ATOM 4949 C C . ILE A 1 632 ? -9.547 -9.055 -17.234 1 97.44 632 ILE A C 1
ATOM 4951 O O . ILE A 1 632 ? -10.367 -9.109 -18.156 1 97.44 632 ILE A O 1
ATOM 4955 N N . ALA A 1 633 ? -8.742 -10.023 -16.891 1 98.31 633 ALA A N 1
ATOM 4956 C CA . ALA A 1 633 ? -8.711 -11.258 -17.656 1 98.31 633 ALA A CA 1
ATOM 4957 C C . ALA A 1 633 ? -10.031 -12.016 -17.531 1 98.31 633 ALA A C 1
ATOM 4959 O O . ALA A 1 633 ? -10.516 -12.594 -18.516 1 98.31 633 ALA A O 1
ATOM 4960 N N . ASP A 1 634 ? -10.609 -12.062 -16.359 1 97.56 634 ASP A N 1
ATOM 4961 C CA . ASP A 1 634 ? -11.906 -12.703 -16.172 1 97.56 634 ASP A CA 1
ATOM 4962 C C . ASP A 1 634 ? -12.977 -12.055 -17.047 1 97.56 634 ASP A C 1
ATOM 4964 O O . ASP A 1 634 ? -13.727 -12.742 -17.734 1 97.56 634 ASP A O 1
ATOM 4968 N N . LEU A 1 635 ? -13.016 -10.773 -17.016 1 97.56 635 LEU A N 1
ATOM 4969 C CA . LEU A 1 635 ? -14.055 -10.016 -17.688 1 97.56 635 LEU A CA 1
ATOM 4970 C C . LEU A 1 635 ? -13.898 -10.109 -19.203 1 97.56 635 LEU A C 1
ATOM 4972 O O . LEU A 1 635 ? -14.852 -10.43 -19.906 1 97.56 635 LEU A O 1
ATOM 4976 N N . GLY A 1 636 ? -12.688 -9.828 -19.672 1 97.69 636 GLY A N 1
ATOM 4977 C CA . GLY A 1 636 ? -12.445 -9.93 -21.094 1 97.69 636 GLY A CA 1
ATOM 4978 C C . GLY A 1 636 ? -12.586 -11.344 -21.625 1 97.69 636 GLY A C 1
ATOM 4979 O O . GLY A 1 636 ? -13.203 -11.562 -22.672 1 97.69 636 GLY A O 1
ATOM 4980 N N . GLY A 1 637 ? -12.07 -12.297 -20.906 1 98.19 637 GLY A N 1
ATOM 4981 C CA . GLY A 1 637 ? -12.047 -13.68 -21.359 1 98.19 637 GLY A CA 1
ATOM 4982 C C . GLY A 1 637 ? -13.43 -14.32 -21.391 1 98.19 637 GLY A C 1
ATOM 4983 O O . GLY A 1 637 ? -13.766 -15.016 -22.344 1 98.19 637 GLY A O 1
ATOM 4984 N N . GLN A 1 638 ? -14.211 -14.055 -20.328 1 98.06 638 GLN A N 1
ATOM 4985 C CA . GLN A 1 638 ? -15.508 -14.711 -20.266 1 98.06 638 GLN A CA 1
ATOM 4986 C C . GLN A 1 638 ? -16.469 -14.133 -21.297 1 98.06 638 GLN A C 1
ATOM 4988 O O . GLN A 1 638 ? -17.312 -14.852 -21.828 1 98.06 638 GLN A O 1
ATOM 4993 N N . GLN A 1 639 ? -16.375 -12.883 -21.578 1 97.25 639 GLN A N 1
ATOM 4994 C CA . GLN A 1 639 ? -17.156 -12.258 -22.625 1 97.25 639 GLN A CA 1
ATOM 4995 C C . GLN A 1 639 ? -16.797 -12.82 -24 1 97.25 639 GLN A C 1
ATOM 4997 O O . GLN A 1 639 ? -17.672 -13.133 -24.797 1 97.25 639 GLN A O 1
ATOM 5002 N N . ALA A 1 640 ? -15.539 -12.93 -24.219 1 98.44 640 ALA A N 1
ATOM 5003 C CA . ALA A 1 640 ? -15.07 -13.492 -25.484 1 98.44 640 ALA A CA 1
ATOM 5004 C C . ALA A 1 640 ? -15.547 -14.93 -25.641 1 98.44 640 ALA A C 1
ATOM 5006 O O . ALA A 1 640 ? -15.969 -15.328 -26.734 1 98.44 640 ALA A O 1
ATOM 5007 N N . ALA A 1 641 ? -15.461 -15.688 -24.578 1 98.75 641 ALA A N 1
ATOM 5008 C CA . ALA A 1 641 ? -15.891 -17.078 -24.625 1 98.75 641 ALA A CA 1
ATOM 5009 C C . ALA A 1 641 ? -17.391 -17.188 -24.922 1 98.75 641 ALA A C 1
ATOM 5011 O O . ALA A 1 641 ? -17.812 -18.078 -25.672 1 98.75 641 ALA A O 1
ATOM 5012 N N . TYR A 1 642 ? -18.203 -16.312 -24.328 1 98.5 642 TYR A N 1
ATOM 5013 C CA . TYR A 1 642 ? -19.625 -16.312 -24.578 1 98.5 642 TYR A CA 1
ATOM 5014 C C . TYR A 1 642 ? -19.922 -16.016 -26.047 1 98.5 642 TYR A C 1
ATOM 5016 O O . TYR A 1 642 ? -20.719 -16.688 -26.688 1 98.5 642 TYR A O 1
ATOM 5024 N N . LYS A 1 643 ? -19.297 -15 -26.578 1 97.81 643 LYS A N 1
ATOM 5025 C CA . LYS A 1 643 ? -19.484 -14.625 -27.969 1 97.81 643 LYS A CA 1
ATOM 5026 C C . LYS A 1 643 ? -19.016 -15.734 -28.906 1 97.81 643 LYS A C 1
ATOM 5028 O O . LYS A 1 643 ? -19.609 -15.953 -29.969 1 97.81 643 LYS A O 1
ATOM 5033 N N . ALA A 1 644 ? -17.938 -16.359 -28.547 1 98.62 644 ALA A N 1
ATOM 5034 C CA . ALA A 1 644 ? -17.453 -17.484 -29.328 1 98.62 644 ALA A CA 1
ATOM 5035 C C . ALA A 1 644 ? -18.469 -18.625 -29.312 1 98.62 644 ALA A C 1
ATOM 5037 O O . ALA A 1 644 ? -18.703 -19.266 -30.344 1 98.62 644 ALA A O 1
ATOM 5038 N N . TYR A 1 645 ? -19.062 -18.953 -28.156 1 98.69 645 TYR A N 1
ATOM 5039 C CA . TYR A 1 645 ? -20.094 -19.984 -28.062 1 98.69 645 TYR A CA 1
ATOM 5040 C C . TYR A 1 645 ? -21.281 -19.672 -28.938 1 98.69 645 TYR A C 1
ATOM 5042 O O . TYR A 1 645 ? -21.797 -20.547 -29.656 1 98.69 645 TYR A O 1
ATOM 5050 N N . ARG A 1 646 ? -21.703 -18.469 -28.859 1 97.81 646 ARG A N 1
ATOM 5051 C CA . ARG A 1 646 ? -22.844 -18.062 -29.672 1 97.81 646 ARG A CA 1
ATOM 5052 C C . ARG A 1 646 ? -22.516 -18.188 -31.156 1 97.81 646 ARG A C 1
ATOM 5054 O O . ARG A 1 646 ? -23.375 -18.562 -31.969 1 97.81 646 ARG A O 1
ATOM 5061 N N . LYS A 1 647 ? -21.312 -17.797 -31.484 1 97.12 647 LYS A N 1
ATOM 5062 C CA . LYS A 1 647 ? -20.875 -17.984 -32.875 1 97.12 647 LYS A CA 1
ATOM 5063 C C . LYS A 1 647 ? -20.875 -19.453 -33.25 1 97.12 647 LYS A C 1
ATOM 5065 O O . LYS A 1 647 ? -21.266 -19.812 -34.375 1 97.12 647 LYS A O 1
ATOM 5070 N N . TYR A 1 648 ? -20.375 -20.312 -32.406 1 97.38 648 TYR A N 1
ATOM 5071 C CA . TYR A 1 648 ? -20.438 -21.75 -32.625 1 97.38 648 TYR A CA 1
ATOM 5072 C C . TYR A 1 648 ? -21.859 -22.203 -32.906 1 97.38 648 TYR A C 1
ATOM 5074 O O . TYR A 1 648 ? -22.094 -22.969 -33.844 1 97.38 648 TYR A O 1
ATOM 5082 N N . VAL A 1 649 ? -22.844 -21.766 -32.156 1 97.69 649 VAL A N 1
ATOM 5083 C CA . VAL A 1 649 ? -24.25 -22.125 -32.312 1 97.69 649 VAL A CA 1
ATOM 5084 C C . VAL A 1 649 ? -24.734 -21.609 -33.688 1 97.69 649 VAL A C 1
ATOM 5086 O O . VAL A 1 649 ? -25.391 -22.344 -34.438 1 97.69 649 VAL A O 1
ATOM 5089 N N . GLU A 1 650 ? -24.359 -20.391 -33.969 1 97 650 GLU A N 1
ATOM 5090 C CA . GLU A 1 650 ? -24.828 -19.75 -35.188 1 97 650 GLU A CA 1
ATOM 5091 C C . GLU A 1 650 ? -24.234 -20.422 -36.438 1 97 650 GLU A C 1
ATOM 5093 O O . GLU A 1 650 ? -24.953 -20.672 -37.406 1 97 650 GLU A O 1
ATOM 5098 N N . VAL A 1 651 ? -22.969 -20.734 -36.375 1 96.31 651 VAL A N 1
ATOM 5099 C CA . VAL A 1 651 ? -22.266 -21.156 -37.562 1 96.31 651 VAL A CA 1
ATOM 5100 C C . VAL A 1 651 ? -22.188 -22.688 -37.625 1 96.31 651 VAL A C 1
ATOM 5102 O O . VAL A 1 651 ? -22.703 -23.312 -38.531 1 96.31 651 VAL A O 1
ATOM 5105 N N . ASP A 1 652 ? -21.641 -23.234 -36.562 1 94.44 652 ASP A N 1
ATOM 5106 C CA . ASP A 1 652 ? -21.375 -24.656 -36.594 1 94.44 652 ASP A CA 1
ATOM 5107 C C . ASP A 1 652 ? -22.672 -25.469 -36.438 1 94.44 652 ASP A C 1
ATOM 5109 O O . ASP A 1 652 ? -22.797 -26.562 -37 1 94.44 652 ASP A O 1
ATOM 5113 N N . ARG A 1 653 ? -23.609 -24.922 -35.625 1 95.81 653 ARG A N 1
ATOM 5114 C CA . ARG A 1 653 ? -24.859 -25.625 -35.438 1 95.81 653 ARG A CA 1
ATOM 5115 C C . ARG A 1 653 ? -25.969 -25.016 -36.281 1 95.81 653 ARG A C 1
ATOM 5117 O O . ARG A 1 653 ? -27.156 -25.359 -36.094 1 95.81 653 ARG A O 1
ATOM 5124 N N . LYS A 1 654 ? -25.672 -24.078 -37.156 1 97.31 654 LYS A N 1
ATOM 5125 C CA . LYS A 1 654 ? -26.578 -23.453 -38.094 1 97.31 654 LYS A CA 1
ATOM 5126 C C . LYS A 1 654 ? -27.781 -22.828 -37.375 1 97.31 654 LYS A C 1
ATOM 5128 O O . LYS A 1 654 ? -28.922 -22.969 -37.812 1 97.31 654 LYS A O 1
ATOM 5133 N N . GLY A 1 655 ? -27.5 -22.391 -36.219 1 95.5 655 GLY A N 1
ATOM 5134 C CA . GLY A 1 655 ? -28.516 -21.641 -35.469 1 95.5 655 GLY A CA 1
ATOM 5135 C C . GLY A 1 655 ? -29.359 -22.516 -34.562 1 95.5 655 GLY A C 1
ATOM 5136 O O . GLY A 1 655 ? -30.234 -22.016 -33.844 1 95.5 655 GLY A O 1
ATOM 5137 N N . VAL A 1 656 ? -29.109 -23.766 -34.5 1 96.06 656 VAL A N 1
ATOM 5138 C CA . VAL A 1 656 ? -29.875 -24.672 -33.656 1 96.06 656 VAL A CA 1
ATOM 5139 C C . VAL A 1 656 ? -29.281 -24.688 -32.25 1 96.06 656 VAL A C 1
ATOM 5141 O O . VAL A 1 656 ? -28.094 -25.016 -32.094 1 96.06 656 VAL A O 1
ATOM 5144 N N . GLU A 1 657 ? -30.031 -24.375 -31.281 1 96.5 657 GLU A N 1
ATOM 5145 C CA . GLU A 1 657 ? -29.578 -24.375 -29.906 1 96.5 657 GLU A CA 1
ATOM 5146 C C . GLU A 1 657 ? -29.219 -25.781 -29.438 1 96.5 657 GLU A C 1
ATOM 5148 O O . GLU A 1 657 ? -29.766 -26.766 -29.938 1 96.5 657 GLU A O 1
ATOM 5153 N N . GLU A 1 658 ? -28.359 -25.891 -28.422 1 97.25 658 GLU A N 1
ATOM 5154 C CA . GLU A 1 658 ? -28 -27.188 -27.844 1 97.25 658 GLU A CA 1
ATOM 5155 C C . GLU A 1 658 ? -29.156 -27.734 -27.016 1 97.25 658 GLU A C 1
ATOM 5157 O O . GLU A 1 658 ? -30.031 -26.984 -26.578 1 97.25 658 GLU A O 1
ATOM 5162 N N . ASP A 1 659 ? -29.094 -29 -26.797 1 96.88 659 ASP A N 1
ATOM 5163 C CA . ASP A 1 659 ? -30.094 -29.672 -25.969 1 96.88 659 ASP A CA 1
ATOM 5164 C C . ASP A 1 659 ? -30.016 -29.203 -24.516 1 96.88 659 ASP A C 1
ATOM 5166 O O . ASP A 1 659 ? -28.953 -28.781 -24.062 1 96.88 659 ASP A O 1
ATOM 5170 N N . ARG A 1 660 ? -31.094 -29.344 -23.906 1 97.25 660 ARG A N 1
ATOM 5171 C CA . ARG A 1 660 ? -31.125 -29.078 -22.469 1 97.25 660 ARG A CA 1
ATOM 5172 C C . ARG A 1 660 ? -30.516 -30.234 -21.688 1 97.25 660 ARG A C 1
ATOM 5174 O O . ARG A 1 660 ? -30.438 -31.359 -22.188 1 97.25 660 ARG A O 1
ATOM 5181 N N . LEU A 1 661 ? -30.062 -29.938 -20.484 1 97.94 661 LEU A N 1
ATOM 5182 C CA . LEU A 1 661 ? -29.516 -30.953 -19.594 1 97.94 661 LEU A CA 1
ATOM 5183 C C . LEU A 1 661 ? -30.625 -31.641 -18.812 1 97.94 661 LEU A C 1
ATOM 5185 O O . LEU A 1 661 ? -31.562 -31 -18.359 1 97.94 661 LEU A O 1
ATOM 5189 N N . PRO A 1 662 ? -30.531 -32.938 -18.688 1 96.88 662 PRO A N 1
ATOM 5190 C CA . PRO A 1 662 ? -31.516 -33.625 -17.844 1 96.88 662 PRO A CA 1
ATOM 5191 C C . PRO A 1 662 ? -31.484 -33.156 -16.391 1 96.88 662 PRO A C 1
ATOM 5193 O O . PRO A 1 662 ? -30.406 -33 -15.82 1 96.88 662 PRO A O 1
ATOM 5196 N N . GLY A 1 663 ? -32.656 -32.906 -15.812 1 95.56 663 GLY A N 1
ATOM 5197 C CA . GLY A 1 663 ? -32.75 -32.438 -14.445 1 95.56 663 GLY A CA 1
ATOM 5198 C C . GLY A 1 663 ? -32.562 -30.922 -14.336 1 95.56 663 GLY A C 1
ATOM 5199 O O . GLY A 1 663 ? -32.781 -30.344 -13.273 1 95.56 663 GLY A O 1
ATOM 5200 N N . LEU A 1 664 ? -32.156 -30.312 -15.43 1 97.88 664 LEU A N 1
ATOM 5201 C CA . LEU A 1 664 ? -31.969 -28.859 -15.477 1 97.88 664 LEU A CA 1
ATOM 5202 C C . LEU A 1 664 ? -32.656 -28.266 -16.719 1 97.88 664 LEU A C 1
ATOM 5204 O O . LEU A 1 664 ? -32.094 -27.344 -17.328 1 97.88 664 LEU A O 1
ATOM 5208 N N . THR A 1 665 ? -33.75 -28.797 -17.047 1 96.44 665 THR A N 1
ATOM 5209 C CA . THR A 1 665 ? -34.406 -28.469 -18.297 1 96.44 665 THR A CA 1
ATOM 5210 C C . THR A 1 665 ? -34.938 -27.031 -18.266 1 96.44 665 THR A C 1
ATOM 5212 O O . THR A 1 665 ? -35.219 -26.453 -19.312 1 96.44 665 THR A O 1
ATOM 5215 N N . GLN A 1 666 ? -35.125 -26.516 -17.094 1 96 666 GLN A N 1
ATOM 5216 C CA . GLN A 1 666 ? -35.625 -25.156 -16.969 1 96 666 GLN A CA 1
ATOM 5217 C C . GLN A 1 666 ? -34.562 -24.141 -17.422 1 96 666 GLN A C 1
ATOM 5219 O O . GLN A 1 666 ? -34.875 -22.969 -17.641 1 96 666 GLN A O 1
ATOM 5224 N N . PHE A 1 667 ? -33.312 -24.516 -17.547 1 98.19 667 PHE A N 1
ATOM 5225 C CA . PHE A 1 667 ? -32.25 -23.594 -17.922 1 98.19 667 PHE A CA 1
ATOM 5226 C C . PHE A 1 667 ? -31.875 -23.781 -19.375 1 98.19 667 PHE A C 1
ATOM 5228 O O . PHE A 1 667 ? -31.703 -24.906 -19.844 1 98.19 667 PHE A O 1
ATOM 5235 N N . THR A 1 668 ? -31.719 -22.688 -20.109 1 97.88 668 THR A N 1
ATOM 5236 C CA . THR A 1 668 ? -31.25 -22.688 -21.484 1 97.88 668 THR A CA 1
ATOM 5237 C C . THR A 1 668 ? -29.75 -22.984 -21.531 1 97.88 668 THR A C 1
ATOM 5239 O O . THR A 1 668 ? -29.062 -22.875 -20.516 1 97.88 668 THR A O 1
ATOM 5242 N N . PRO A 1 669 ? -29.266 -23.391 -22.719 1 98.19 669 PRO A N 1
ATOM 5243 C CA . PRO A 1 669 ? -27.812 -23.594 -22.844 1 98.19 669 PRO A CA 1
ATOM 5244 C C . PRO A 1 669 ? -27.031 -22.328 -22.5 1 98.19 669 PRO A C 1
ATOM 5246 O O . PRO A 1 669 ? -25.938 -22.422 -21.922 1 98.19 669 PRO A O 1
ATOM 5249 N N . ASN A 1 670 ? -27.547 -21.125 -22.812 1 98.44 670 ASN A N 1
ATOM 5250 C CA . ASN A 1 670 ? -26.891 -19.891 -22.391 1 98.44 670 ASN A CA 1
ATOM 5251 C C . ASN A 1 670 ? -26.797 -19.797 -20.875 1 98.44 670 ASN A C 1
ATOM 5253 O O . ASN A 1 670 ? -25.766 -19.359 -20.344 1 98.44 670 ASN A O 1
ATOM 5257 N N . GLN A 1 671 ? -27.875 -20.109 -20.25 1 98.69 671 GLN A N 1
ATOM 5258 C CA . GLN A 1 671 ? -27.875 -20.094 -18.797 1 98.69 671 GLN A CA 1
ATOM 5259 C C . GLN A 1 671 ? -26.906 -21.125 -18.234 1 98.69 671 GLN A C 1
ATOM 5261 O O . GLN A 1 671 ? -26.219 -20.875 -17.234 1 98.69 671 GLN A O 1
ATOM 5266 N N . ILE A 1 672 ? -26.844 -22.312 -18.891 1 98.75 672 ILE A N 1
ATOM 5267 C CA . ILE A 1 672 ? -25.922 -23.344 -18.469 1 98.75 672 ILE A CA 1
ATOM 5268 C C . ILE A 1 672 ? -24.484 -22.844 -18.609 1 98.75 672 ILE A C 1
ATOM 5270 O O . ILE A 1 672 ? -23.625 -23.172 -17.781 1 98.75 672 ILE A O 1
ATOM 5274 N N . PHE A 1 673 ? -24.203 -22.062 -19.641 1 98.75 673 PHE A N 1
ATOM 5275 C CA . PHE A 1 673 ? -22.906 -21.422 -19.812 1 98.75 673 PHE A CA 1
ATOM 5276 C C . PHE A 1 673 ? -22.516 -20.625 -18.562 1 98.75 673 PHE A C 1
ATOM 5278 O O . PHE A 1 673 ? -21.453 -20.844 -17.984 1 98.75 673 PHE A O 1
ATOM 5285 N N . TRP A 1 674 ? -23.344 -19.797 -18.078 1 98.75 674 TRP A N 1
ATOM 5286 C CA . TRP A 1 674 ? -23.062 -18.953 -16.938 1 98.75 674 TRP A CA 1
ATOM 5287 C C . TRP A 1 674 ? -22.984 -19.766 -15.656 1 98.75 674 TRP A C 1
ATOM 5289 O O . TRP A 1 674 ? -22.141 -19.516 -14.797 1 98.75 674 TRP A O 1
ATOM 5299 N N . ILE A 1 675 ? -23.891 -20.734 -15.492 1 98.81 675 ILE A N 1
ATOM 5300 C CA . ILE A 1 675 ? -23.906 -21.609 -14.32 1 98.81 675 ILE A CA 1
ATOM 5301 C C . ILE A 1 675 ? -22.578 -22.344 -14.203 1 98.81 675 ILE A C 1
ATOM 5303 O O . ILE A 1 675 ? -22.047 -22.516 -13.102 1 98.81 675 ILE A O 1
ATOM 5307 N N . THR A 1 676 ? -22.078 -22.766 -15.328 1 98.62 676 THR A N 1
ATOM 5308 C CA . THR A 1 676 ? -20.797 -23.453 -15.352 1 98.62 676 THR A CA 1
ATOM 5309 C C . THR A 1 676 ? -19.688 -22.547 -14.828 1 98.62 676 THR A C 1
ATOM 5311 O O . THR A 1 676 ? -18.844 -22.984 -14.039 1 98.62 676 THR A O 1
ATOM 5314 N N . TYR A 1 677 ? -19.672 -21.297 -15.242 1 98.19 677 TYR A N 1
ATOM 5315 C CA . TYR A 1 677 ? -18.688 -20.344 -14.742 1 98.19 677 TYR A CA 1
ATOM 5316 C C . TYR A 1 677 ? -18.766 -20.219 -13.227 1 98.19 677 TYR A C 1
ATOM 5318 O O . TYR A 1 677 ? -17.75 -20.312 -12.539 1 98.19 677 TYR A O 1
ATOM 5326 N N . GLY A 1 678 ? -19.938 -19.984 -12.703 1 98.12 678 GLY A N 1
ATOM 5327 C CA . GLY A 1 678 ? -20.109 -19.875 -11.266 1 98.12 678 GLY A CA 1
ATOM 5328 C C . GLY A 1 678 ? -19.625 -21.094 -10.508 1 98.12 678 GLY A C 1
ATOM 5329 O O . GLY A 1 678 ? -18.875 -20.969 -9.547 1 98.12 678 GLY A O 1
ATOM 5330 N N . TYR A 1 679 ? -20 -22.25 -11.008 1 98 679 TYR A N 1
ATOM 5331 C CA . TYR A 1 679 ? -19.672 -23.516 -10.359 1 98 679 TYR A CA 1
ATOM 5332 C C . TYR A 1 679 ? -18.156 -23.719 -10.305 1 98 679 TYR A C 1
ATOM 5334 O O . TYR A 1 679 ? -17.625 -24.234 -9.312 1 98 679 TYR A O 1
ATOM 5342 N N . SER A 1 680 ? -17.484 -23.297 -11.328 1 97.19 680 SER A N 1
ATOM 5343 C CA . SER A 1 680 ? -16.047 -23.516 -11.43 1 97.19 680 SER A CA 1
ATOM 5344 C C . SER A 1 680 ? -15.297 -22.75 -10.352 1 97.19 680 SER A C 1
ATOM 5346 O O . SER A 1 680 ? -14.125 -23.031 -10.086 1 97.19 680 SER A O 1
ATOM 5348 N N . TRP A 1 681 ? -15.938 -21.812 -9.664 1 96.94 681 TRP A N 1
ATOM 5349 C CA . TRP A 1 681 ? -15.273 -20.969 -8.68 1 96.94 681 TRP A CA 1
ATOM 5350 C C . TRP A 1 681 ? -15.695 -21.359 -7.262 1 96.94 681 TRP A C 1
ATOM 5352 O O . TRP A 1 681 ? -15.305 -20.703 -6.289 1 96.94 681 TRP A O 1
ATOM 5362 N N . CYS A 1 682 ? -16.531 -22.422 -7.094 1 97.31 682 CYS A N 1
ATOM 5363 C CA . CYS A 1 682 ? -16.984 -22.828 -5.77 1 97.31 682 CYS A CA 1
ATOM 5364 C C . CYS A 1 682 ? -15.812 -23.297 -4.906 1 97.31 682 CYS A C 1
ATOM 5366 O O . CYS A 1 682 ? -15.008 -24.125 -5.332 1 97.31 682 CYS A O 1
ATOM 5368 N N . MET A 1 683 ? -15.711 -22.719 -3.695 1 96.12 683 MET A N 1
ATOM 5369 C CA . MET A 1 683 ? -14.602 -23.062 -2.809 1 96.12 683 MET A CA 1
ATOM 5370 C C . MET A 1 683 ? -14.969 -22.812 -1.352 1 96.12 683 MET A C 1
ATOM 5372 O O . MET A 1 683 ? -15.461 -21.734 -1.01 1 96.12 683 MET A O 1
ATOM 5376 N N . LEU A 1 684 ? -14.773 -23.812 -0.563 1 94.69 684 LEU A N 1
ATOM 5377 C CA . LEU A 1 684 ? -14.805 -23.672 0.889 1 94.69 684 LEU A CA 1
ATOM 5378 C C . LEU A 1 684 ? -13.406 -23.438 1.44 1 94.69 684 LEU A C 1
ATOM 5380 O O . LEU A 1 684 ? -12.453 -24.125 1.044 1 94.69 684 LEU A O 1
ATOM 5384 N N . GLN A 1 685 ? -13.219 -22.453 2.238 1 91.56 685 GLN A N 1
ATOM 5385 C CA . GLN A 1 685 ? -11.891 -22.219 2.803 1 91.56 685 GLN A CA 1
ATOM 5386 C C . GLN A 1 685 ? -11.984 -21.703 4.242 1 91.56 685 GLN A C 1
ATOM 5388 O O . GLN A 1 685 ? -13.016 -21.172 4.645 1 91.56 685 GLN A O 1
ATOM 5393 N N . GLU A 1 686 ? -10.906 -21.875 4.988 1 87.62 686 GLU A N 1
ATOM 5394 C CA . GLU A 1 686 ? -10.781 -21.312 6.332 1 87.62 686 GLU A CA 1
ATOM 5395 C C . GLU A 1 686 ? -10.641 -19.797 6.285 1 87.62 686 GLU A C 1
ATOM 5397 O O . GLU A 1 686 ? -10.094 -19.25 5.328 1 87.62 686 GLU A O 1
ATOM 5402 N N . ASP A 1 687 ? -11.078 -19.125 7.363 1 84.5 687 ASP A N 1
ATOM 5403 C CA . ASP A 1 687 ? -11 -17.656 7.438 1 84.5 687 ASP A CA 1
ATOM 5404 C C . ASP A 1 687 ? -9.555 -17.188 7.32 1 84.5 687 ASP A C 1
ATOM 5406 O O . ASP A 1 687 ? -9.273 -16.188 6.637 1 84.5 687 ASP A O 1
ATOM 5410 N N . ALA A 1 688 ? -8.664 -17.906 7.973 1 82.88 688 ALA A N 1
ATOM 5411 C CA . ALA A 1 688 ? -7.262 -17.5 7.93 1 82.88 688 ALA A CA 1
ATOM 5412 C C . ALA A 1 688 ? -6.719 -17.562 6.508 1 82.88 688 ALA A C 1
ATOM 5414 O O . ALA A 1 688 ? -5.906 -16.719 6.113 1 82.88 688 ALA A O 1
ATOM 5415 N N . ASN A 1 689 ? -7.152 -18.578 5.77 1 87.31 689 ASN A N 1
ATOM 5416 C CA . ASN A 1 689 ? -6.742 -18.672 4.371 1 87.31 689 ASN A CA 1
ATOM 5417 C C . ASN A 1 689 ? -7.328 -17.547 3.529 1 87.31 689 ASN A C 1
ATOM 5419 O O . ASN A 1 689 ? -6.664 -17.031 2.625 1 87.31 689 ASN A O 1
ATOM 5423 N N . LEU A 1 690 ? -8.555 -17.234 3.773 1 89 690 LEU A N 1
ATOM 5424 C CA . LEU A 1 690 ? -9.188 -16.156 3.047 1 89 690 LEU A CA 1
ATOM 5425 C C . LEU A 1 690 ? -8.477 -14.828 3.311 1 89 690 LEU A C 1
ATOM 5427 O O . LEU A 1 690 ? -8.219 -14.062 2.381 1 89 690 LEU A O 1
ATOM 5431 N N . VAL A 1 691 ? -8.125 -14.57 4.531 1 83.5 691 VAL A N 1
ATOM 5432 C CA . VAL A 1 691 ? -7.414 -13.352 4.895 1 83.5 691 VAL A CA 1
ATOM 5433 C C . VAL A 1 691 ? -6.066 -13.312 4.18 1 83.5 691 VAL A C 1
ATOM 5435 O O . VAL A 1 691 ? -5.668 -12.266 3.654 1 83.5 691 VAL A O 1
ATOM 5438 N N . HIS A 1 692 ? -5.422 -14.453 4.176 1 86.56 692 HIS A N 1
ATOM 5439 C CA . HIS A 1 692 ? -4.141 -14.539 3.48 1 86.56 692 HIS A CA 1
ATOM 5440 C C . HIS A 1 692 ? -4.301 -14.258 1.99 1 86.56 692 HIS A C 1
ATOM 5442 O O . HIS A 1 692 ? -3.486 -13.547 1.398 1 86.56 692 HIS A O 1
ATOM 5448 N N . GLN A 1 693 ? -5.305 -14.781 1.414 1 88.94 693 GLN A N 1
ATOM 5449 C CA . GLN A 1 693 ? -5.574 -14.547 -0.002 1 88.94 693 GLN A CA 1
ATOM 5450 C C . GLN A 1 693 ? -5.836 -13.07 -0.278 1 88.94 693 GLN A C 1
ATOM 5452 O O . GLN A 1 693 ? -5.301 -12.508 -1.235 1 88.94 693 GLN A O 1
ATOM 5457 N N . LEU A 1 694 ? -6.613 -12.477 0.533 1 86.19 694 LEU A N 1
ATOM 5458 C CA . LEU A 1 694 ? -6.969 -11.07 0.36 1 86.19 694 LEU A CA 1
ATOM 5459 C C . LEU A 1 694 ? -5.738 -10.18 0.47 1 86.19 694 LEU A C 1
ATOM 5461 O O . LEU A 1 694 ? -5.656 -9.141 -0.188 1 86.19 694 LEU A O 1
ATOM 5465 N N . LEU A 1 695 ? -4.777 -10.641 1.19 1 81.5 695 LEU A N 1
ATOM 5466 C CA . LEU A 1 695 ? -3.59 -9.844 1.456 1 81.5 695 LEU A CA 1
ATOM 5467 C C . LEU A 1 695 ? -2.551 -10.031 0.355 1 81.5 695 LEU A C 1
ATOM 5469 O O . LEU A 1 695 ? -1.814 -9.102 0.026 1 81.5 695 LEU A O 1
ATOM 5473 N N . THR A 1 696 ? -2.549 -11.234 -0.254 1 85.69 696 THR A N 1
ATOM 5474 C CA . THR A 1 696 ? -1.322 -11.531 -0.982 1 85.69 696 THR A CA 1
ATOM 5475 C C . THR A 1 696 ? -1.638 -12.047 -2.387 1 85.69 696 THR A C 1
ATOM 5477 O O . THR A 1 696 ? -0.798 -11.961 -3.285 1 85.69 696 THR A O 1
ATOM 5480 N N . ASN A 1 697 ? -2.797 -12.633 -2.549 1 88.88 697 ASN A N 1
ATOM 5481 C CA . ASN A 1 697 ? -3.08 -13.375 -3.77 1 88.88 697 ASN A CA 1
ATOM 5482 C C . ASN A 1 697 ? -3.51 -12.453 -4.906 1 88.88 697 ASN A C 1
ATOM 5484 O O . ASN A 1 697 ? -4.34 -11.57 -4.707 1 88.88 697 ASN A O 1
ATOM 5488 N N . PRO A 1 698 ? -2.902 -12.609 -6.07 1 91.19 698 PRO A N 1
ATOM 5489 C CA . PRO A 1 698 ? -3.34 -11.797 -7.203 1 91.19 698 PRO A CA 1
ATOM 5490 C C . PRO A 1 698 ? -4.734 -12.172 -7.699 1 91.19 698 PRO A C 1
ATOM 5492 O O . PRO A 1 698 ? -5.312 -11.461 -8.523 1 91.19 698 PRO A O 1
ATOM 5495 N N . HIS A 1 699 ? -5.281 -13.25 -7.184 1 92.56 699 HIS A N 1
ATOM 5496 C CA . HIS A 1 699 ? -6.637 -13.648 -7.547 1 92.56 699 HIS A CA 1
ATOM 5497 C C . HIS A 1 699 ? -7.637 -13.234 -6.473 1 92.56 699 HIS A C 1
ATOM 5499 O O . HIS A 1 699 ? -7.461 -13.562 -5.297 1 92.56 699 HIS A O 1
ATOM 5505 N N . ALA A 1 700 ? -8.625 -12.562 -6.898 1 92.38 700 ALA A N 1
ATOM 5506 C CA . ALA A 1 700 ? -9.719 -12.289 -5.973 1 92.38 700 ALA A CA 1
ATOM 5507 C C . ALA A 1 700 ? -10.453 -13.578 -5.594 1 92.38 700 ALA A C 1
ATOM 5509 O O . ALA A 1 700 ? -10.539 -14.508 -6.398 1 92.38 700 ALA A O 1
ATOM 5510 N N . PRO A 1 701 ? -11.008 -13.641 -4.383 1 91.75 701 PRO A N 1
ATOM 5511 C CA . PRO A 1 701 ? -11.75 -14.844 -3.984 1 91.75 701 PRO A CA 1
ATOM 5512 C C . PRO A 1 701 ? -13.008 -15.062 -4.82 1 91.75 701 PRO A C 1
ATOM 5514 O O . PRO A 1 701 ? -13.703 -14.102 -5.16 1 91.75 701 PRO A O 1
ATOM 5517 N N . GLY A 1 702 ? -13.281 -16.344 -5.078 1 91.62 702 GLY A N 1
ATOM 5518 C CA . GLY A 1 702 ? -14.438 -16.688 -5.895 1 91.62 702 GLY A CA 1
ATOM 5519 C C . GLY A 1 702 ? -15.734 -16.109 -5.375 1 91.62 702 GLY A C 1
ATOM 5520 O O . GLY A 1 702 ? -16.562 -15.633 -6.152 1 91.62 702 GLY A O 1
ATOM 5521 N N . VAL A 1 703 ? -15.914 -16.062 -4.074 1 82.69 703 VAL A N 1
ATOM 5522 C CA . VAL A 1 703 ? -17.141 -15.633 -3.42 1 82.69 703 VAL A CA 1
ATOM 5523 C C . VAL A 1 703 ? -17.391 -14.148 -3.711 1 82.69 703 VAL A C 1
ATOM 5525 O O . VAL A 1 703 ? -18.531 -13.703 -3.762 1 82.69 703 VAL A O 1
ATOM 5528 N N . CYS A 1 704 ? -16.281 -13.5 -4.012 1 76.94 704 CYS A N 1
ATOM 5529 C CA . CYS A 1 704 ? -16.438 -12.055 -4.168 1 76.94 704 CYS A CA 1
ATOM 5530 C C . CYS A 1 704 ? -16.312 -11.648 -5.633 1 76.94 704 CYS A C 1
ATOM 5532 O O . CYS A 1 704 ? -16.781 -10.578 -6.023 1 76.94 704 CYS A O 1
ATOM 5534 N N . ARG A 1 705 ? -15.68 -12.492 -6.496 1 86.56 705 ARG A N 1
ATOM 5535 C CA . ARG A 1 705 ? -15.352 -11.992 -7.828 1 86.56 705 ARG A CA 1
ATOM 5536 C C . ARG A 1 705 ? -16.391 -12.438 -8.852 1 86.56 705 ARG A C 1
ATOM 5538 O O . ARG A 1 705 ? -16.594 -11.773 -9.867 1 86.56 705 ARG A O 1
ATOM 5545 N N . VAL A 1 706 ? -17.125 -13.617 -8.578 1 94.56 706 VAL A N 1
ATOM 5546 C CA . VAL A 1 706 ? -18.047 -14.18 -9.555 1 94.56 706 VAL A CA 1
ATOM 5547 C C . VAL A 1 706 ? -19.156 -13.18 -9.852 1 94.56 706 VAL A C 1
ATOM 5549 O O . VAL A 1 706 ? -19.469 -12.906 -11.008 1 94.56 706 VAL A O 1
ATOM 5552 N N . ASN A 1 707 ? -19.672 -12.609 -8.844 1 94.31 707 ASN A N 1
ATOM 5553 C CA . ASN A 1 707 ? -20.781 -11.688 -9 1 94.31 707 ASN A CA 1
ATOM 5554 C C . ASN A 1 707 ? -20.375 -10.438 -9.773 1 94.31 707 ASN A C 1
ATOM 5556 O O . ASN A 1 707 ? -21.141 -9.922 -10.586 1 94.31 707 ASN A O 1
ATOM 5560 N N . GLN A 1 708 ? -19.203 -9.992 -9.477 1 93 708 GLN A N 1
ATOM 5561 C CA . GLN A 1 708 ? -18.75 -8.781 -10.172 1 93 708 GLN A CA 1
ATOM 5562 C C . GLN A 1 708 ? -18.609 -9.031 -11.672 1 93 708 GLN A C 1
ATOM 5564 O O . GLN A 1 708 ? -18.938 -8.156 -12.484 1 93 708 GLN A O 1
ATOM 5569 N N . VAL A 1 709 ? -18.141 -10.125 -12.055 1 94.88 709 VAL A N 1
ATOM 5570 C CA . VAL A 1 709 ? -18 -10.477 -13.461 1 94.88 709 VAL A CA 1
ATOM 5571 C C . VAL A 1 709 ? -19.391 -10.5 -14.117 1 94.88 709 VAL A C 1
ATOM 5573 O O . VAL A 1 709 ? -19.578 -9.953 -15.203 1 94.88 709 VAL A O 1
ATOM 5576 N N . MET A 1 710 ? -20.359 -11.102 -13.453 1 95.62 710 MET A N 1
ATOM 5577 C CA . MET A 1 710 ? -21.719 -11.172 -13.992 1 95.62 710 MET A CA 1
ATOM 5578 C C . MET A 1 710 ? -22.344 -9.781 -14.094 1 95.62 710 MET A C 1
ATOM 5580 O O . MET A 1 710 ? -23.078 -9.492 -15.047 1 95.62 710 MET A O 1
ATOM 5584 N N . ARG A 1 711 ? -22 -8.953 -13.156 1 94 711 ARG A N 1
ATOM 5585 C CA . ARG A 1 711 ? -22.547 -7.594 -13.125 1 94 711 ARG A CA 1
ATOM 5586 C C . ARG A 1 711 ? -22.062 -6.793 -14.336 1 94 711 ARG A C 1
ATOM 5588 O O . ARG A 1 711 ? -22.797 -5.969 -14.875 1 94 711 ARG A O 1
ATOM 5595 N N . ASP A 1 712 ? -20.875 -7.074 -14.773 1 94.25 712 ASP A N 1
ATOM 5596 C CA . ASP A 1 712 ? -20.25 -6.227 -15.781 1 94.25 712 ASP A CA 1
ATOM 5597 C C . ASP A 1 712 ? -20.484 -6.781 -17.188 1 94.25 712 ASP A C 1
ATOM 5599 O O . ASP A 1 712 ? -20.219 -6.105 -18.188 1 94.25 712 ASP A O 1
ATOM 5603 N N . ILE A 1 713 ? -21 -7.98 -17.297 1 94.94 713 ILE A N 1
ATOM 5604 C CA . ILE A 1 713 ? -21.297 -8.578 -18.594 1 94.94 713 ILE A CA 1
ATOM 5605 C C . ILE A 1 713 ? -22.797 -8.586 -18.828 1 94.94 713 ILE A C 1
ATOM 5607 O O . ILE A 1 713 ? -23.5 -9.492 -18.375 1 94.94 713 ILE A O 1
ATOM 5611 N N . PRO A 1 714 ? -23.281 -7.703 -19.578 1 92.69 714 PRO A N 1
ATOM 5612 C CA . PRO A 1 714 ? -24.734 -7.496 -19.672 1 92.69 714 PRO A CA 1
ATOM 5613 C C . PRO A 1 714 ? -25.469 -8.695 -20.281 1 92.69 714 PRO A C 1
ATOM 5615 O O . PRO A 1 714 ? -26.656 -8.898 -20.016 1 92.69 714 PRO A O 1
ATOM 5618 N N . GLU A 1 715 ? -24.812 -9.508 -21.094 1 95.56 715 GLU A N 1
ATOM 5619 C CA . GLU A 1 715 ? -25.422 -10.711 -21.656 1 95.56 715 GLU A CA 1
ATOM 5620 C C . GLU A 1 715 ? -25.938 -11.633 -20.578 1 95.56 715 GLU A C 1
ATOM 5622 O O . GLU A 1 715 ? -26.953 -12.312 -20.766 1 95.56 715 GLU A O 1
ATOM 5627 N N . PHE A 1 716 ? -25.281 -11.641 -19.438 1 97.25 716 PHE A N 1
ATOM 5628 C CA . PHE A 1 716 ? -25.75 -12.438 -18.312 1 97.25 716 PHE A CA 1
ATOM 5629 C C . PHE A 1 716 ? -27.156 -12.031 -17.906 1 97.25 716 PHE A C 1
ATOM 5631 O O . PHE A 1 716 ? -28.047 -12.875 -17.781 1 97.25 716 PHE A O 1
ATOM 5638 N N . ALA A 1 717 ? -27.297 -10.766 -17.609 1 96.38 717 ALA A N 1
ATOM 5639 C CA . ALA A 1 717 ? -28.594 -10.25 -17.172 1 96.38 717 ALA A CA 1
ATOM 5640 C C . ALA A 1 717 ? -29.672 -10.523 -18.219 1 96.38 717 ALA A C 1
ATOM 5642 O O . ALA A 1 717 ? -30.812 -10.812 -17.859 1 96.38 717 ALA A O 1
ATOM 5643 N N . LYS A 1 718 ? -29.344 -10.414 -19.469 1 96 718 LYS A N 1
ATOM 5644 C CA . LYS A 1 718 ? -30.281 -10.719 -20.562 1 96 718 LYS A CA 1
ATOM 5645 C C . LYS A 1 718 ? -30.703 -12.188 -20.516 1 96 718 LYS A C 1
ATOM 5647 O O . LYS A 1 718 ? -31.891 -12.492 -20.594 1 96 718 LYS A O 1
ATOM 5652 N N . ASP A 1 719 ? -29.734 -13.047 -20.359 1 97.75 719 ASP A N 1
ATOM 5653 C CA . ASP A 1 719 ? -30 -14.477 -20.422 1 97.75 719 ASP A CA 1
ATOM 5654 C C . ASP A 1 719 ? -30.844 -14.93 -19.234 1 97.75 719 ASP A C 1
ATOM 5656 O O . ASP A 1 719 ? -31.656 -15.852 -19.344 1 97.75 719 ASP A O 1
ATOM 5660 N N . PHE A 1 720 ? -30.703 -14.32 -18.078 1 98.12 720 PHE A N 1
ATOM 5661 C CA . PHE A 1 720 ? -31.453 -14.688 -16.891 1 98.12 720 PHE A CA 1
ATOM 5662 C C . PHE A 1 720 ? -32.656 -13.766 -16.719 1 98.12 720 PHE A C 1
ATOM 5664 O O . PHE A 1 720 ? -33.406 -13.875 -15.727 1 98.12 720 PHE A O 1
ATOM 5671 N N . SER A 1 721 ? -32.844 -12.859 -17.594 1 97.19 721 SER A N 1
ATOM 5672 C CA . SER A 1 721 ? -33.969 -11.914 -17.578 1 97.19 721 SER A CA 1
ATOM 5673 C C . SER A 1 721 ? -34.031 -11.141 -16.266 1 97.19 721 SER A C 1
ATOM 5675 O O . SER A 1 721 ? -35.062 -11.055 -15.625 1 97.19 721 SER A O 1
ATOM 5677 N N . CYS A 1 722 ? -32.875 -10.703 -15.867 1 97.25 722 CYS A N 1
ATOM 5678 C CA . CYS A 1 722 ? -32.812 -9.906 -14.648 1 97.25 722 CYS A CA 1
ATOM 5679 C C . CYS A 1 722 ? -33.469 -8.539 -14.852 1 97.25 722 CYS A C 1
ATOM 5681 O O . CYS A 1 722 ? -33.219 -7.883 -15.867 1 97.25 722 CYS A O 1
ATOM 5683 N N . ALA A 1 723 ? -34.25 -8.062 -13.891 1 95.62 723 ALA A N 1
ATOM 5684 C CA . ALA A 1 723 ? -34.812 -6.727 -13.953 1 95.62 723 ALA A CA 1
ATOM 5685 C C . ALA A 1 723 ? -33.75 -5.652 -13.727 1 95.62 723 ALA A C 1
ATOM 5687 O O . ALA A 1 723 ? -32.812 -5.844 -12.938 1 95.62 723 ALA A O 1
ATOM 5688 N N . ALA A 1 724 ? -33.969 -4.566 -14.383 1 92.25 724 ALA A N 1
ATOM 5689 C CA . ALA A 1 724 ? -33.062 -3.438 -14.211 1 92.25 724 ALA A CA 1
ATOM 5690 C C . ALA A 1 724 ? -33 -3.008 -12.75 1 92.25 724 ALA A C 1
ATOM 5692 O O . ALA A 1 724 ? -34 -2.959 -12.055 1 92.25 724 ALA A O 1
ATOM 5693 N N . GLY A 1 725 ? -31.766 -2.77 -12.312 1 89.19 725 GLY A N 1
ATOM 5694 C CA . GLY A 1 725 ? -31.594 -2.303 -10.945 1 89.19 725 GLY A CA 1
ATOM 5695 C C . GLY A 1 725 ? -31.281 -3.422 -9.969 1 89.19 725 GLY A C 1
ATOM 5696 O O . GLY A 1 725 ? -30.828 -3.168 -8.852 1 89.19 725 GLY A O 1
ATOM 5697 N N . LYS A 1 726 ? -31.625 -4.684 -10.391 1 92.12 726 LYS A N 1
ATOM 5698 C CA . LYS A 1 726 ? -31.203 -5.797 -9.539 1 92.12 726 LYS A CA 1
ATOM 5699 C C . LYS A 1 726 ? -29.672 -5.805 -9.367 1 92.12 726 LYS A C 1
ATOM 5701 O O . LYS A 1 726 ? -28.953 -5.258 -10.195 1 92.12 726 LYS A O 1
ATOM 5706 N N . PRO A 1 727 ? -29.172 -6.434 -8.289 1 91 727 PRO A N 1
ATOM 5707 C CA . PRO A 1 727 ? -27.734 -6.453 -8.016 1 91 727 PRO A CA 1
ATOM 5708 C C . PRO A 1 727 ? -26.906 -6.965 -9.195 1 91 727 PRO A C 1
ATOM 5710 O O . PRO A 1 727 ? -25.828 -6.449 -9.469 1 91 727 PRO A O 1
ATOM 5713 N N . MET A 1 728 ? -27.391 -7.918 -9.969 1 94.62 728 MET A N 1
ATOM 5714 C CA . MET A 1 728 ? -26.641 -8.5 -11.07 1 94.62 728 MET A CA 1
ATOM 5715 C C . MET A 1 728 ? -26.938 -7.773 -12.383 1 94.62 728 MET A C 1
ATOM 5717 O O . MET A 1 728 ? -26.516 -8.219 -13.453 1 94.62 728 MET A O 1
ATOM 5721 N N . PHE A 1 729 ? -27.719 -6.738 -12.328 1 94.38 729 PHE A N 1
ATOM 5722 C CA . PHE A 1 729 ? -27.969 -5.922 -13.508 1 94.38 729 PHE A CA 1
ATOM 5723 C C . PHE A 1 729 ? -27.938 -4.441 -13.164 1 94.38 729 PHE A C 1
ATOM 5725 O O . PHE A 1 729 ? -28.953 -3.744 -13.305 1 94.38 729 PHE A O 1
ATOM 5732 N N . PRO A 1 730 ? -26.797 -3.953 -12.836 1 91.31 730 PRO A N 1
ATOM 5733 C CA . PRO A 1 730 ? -26.672 -2.523 -12.539 1 91.31 730 PRO A CA 1
ATOM 5734 C C . PRO A 1 730 ? -26.844 -1.646 -13.773 1 91.31 730 PRO A C 1
ATOM 5736 O O . PRO A 1 730 ? -26.875 -2.158 -14.898 1 91.31 730 PRO A O 1
ATOM 5739 N N . ALA A 1 731 ? -26.984 -0.344 -13.469 1 89.94 731 ALA A N 1
ATOM 5740 C CA . ALA A 1 731 ? -27.016 0.607 -14.578 1 89.94 731 ALA A CA 1
ATOM 5741 C C . ALA A 1 731 ? -25.719 0.553 -15.383 1 89.94 731 ALA A C 1
ATOM 5743 O O . ALA A 1 731 ? -24.672 0.174 -14.852 1 89.94 731 ALA A O 1
ATOM 5744 N N . ASP A 1 732 ? -25.781 0.861 -16.625 1 89.75 732 ASP A N 1
ATOM 5745 C CA . ASP A 1 732 ? -24.625 0.807 -17.5 1 89.75 732 ASP A CA 1
ATOM 5746 C C . ASP A 1 732 ? -23.484 1.658 -16.953 1 89.75 732 ASP A C 1
ATOM 5748 O O . ASP A 1 732 ? -22.312 1.29 -17.094 1 89.75 732 ASP A O 1
ATOM 5752 N N . SER A 1 733 ? -23.812 2.756 -16.312 1 84.06 733 SER A N 1
ATOM 5753 C CA . SER A 1 733 ? -22.812 3.672 -15.758 1 84.06 733 SER A CA 1
ATOM 5754 C C . SER A 1 733 ? -22.078 3.041 -14.586 1 84.06 733 SER A C 1
ATOM 5756 O O . SER A 1 733 ? -21 3.516 -14.195 1 84.06 733 SER A O 1
ATOM 5758 N N . ASP A 1 734 ? -22.641 1.948 -14.078 1 84.06 734 ASP A N 1
ATOM 5759 C CA . ASP A 1 734 ? -22.031 1.29 -12.922 1 84.06 734 ASP A CA 1
ATOM 5760 C C . ASP A 1 734 ? -21.281 0.03 -13.344 1 84.06 734 ASP A C 1
ATOM 5762 O O . ASP A 1 734 ? -20.828 -0.736 -12.5 1 84.06 734 ASP A O 1
ATOM 5766 N N . ARG A 1 735 ? -21.141 -0.115 -14.656 1 90.75 735 ARG A N 1
ATOM 5767 C CA . ARG A 1 735 ? -20.422 -1.275 -15.188 1 90.75 735 ARG A CA 1
ATOM 5768 C C . ARG A 1 735 ? -19.094 -0.869 -15.797 1 90.75 735 ARG A C 1
ATOM 5770 O O . ARG A 1 735 ? -18.969 0.227 -16.344 1 90.75 735 ARG A O 1
ATOM 5777 N N . CYS A 1 736 ? -18.141 -1.709 -15.664 1 91.62 736 CYS A N 1
ATOM 5778 C CA . CYS A 1 736 ? -16.891 -1.531 -16.391 1 91.62 736 CYS A CA 1
ATOM 5779 C C . CYS A 1 736 ? -16.938 -2.23 -17.75 1 91.62 736 CYS A C 1
ATOM 5781 O O . CYS A 1 736 ? -17.234 -3.426 -17.812 1 91.62 736 CYS A O 1
ATOM 5783 N N . HIS A 1 737 ? -16.797 -1.507 -18.766 1 93.75 737 HIS A N 1
ATOM 5784 C CA . HIS A 1 737 ? -16.703 -2.064 -20.109 1 93.75 737 HIS A CA 1
ATOM 5785 C C . HIS A 1 737 ? -15.273 -2.512 -20.422 1 93.75 737 HIS A C 1
ATOM 5787 O O . HIS A 1 737 ? -14.445 -1.702 -20.844 1 93.75 737 HIS A O 1
ATOM 5793 N N . VAL A 1 738 ? -15.047 -3.771 -20.328 1 96.44 738 VAL A N 1
ATOM 5794 C CA . VAL A 1 738 ? -13.68 -4.27 -20.438 1 96.44 738 VAL A CA 1
ATOM 5795 C C . VAL A 1 738 ? -13.461 -4.836 -21.844 1 96.44 738 VAL A C 1
ATOM 5797 O O . VAL A 1 738 ? -14 -5.887 -22.188 1 96.44 738 VAL A O 1
ATOM 5800 N N . TRP A 1 739 ? -12.672 -4.113 -22.672 1 96.25 739 TRP A N 1
ATOM 5801 C CA . TRP A 1 739 ? -12.195 -4.441 -24.016 1 96.25 739 TRP A CA 1
ATOM 5802 C C . TRP A 1 739 ? -13.359 -4.562 -24.984 1 96.25 739 TRP A C 1
ATOM 5804 O O . TRP A 1 739 ? -13.281 -5.305 -25.969 1 96.25 739 TRP A O 1
ATOM 5814 N N . THR A 1 740 ? -14.469 -3.979 -24.672 1 92.56 740 THR A N 1
ATOM 5815 C CA . THR A 1 740 ? -15.586 -3.908 -25.609 1 92.56 740 THR A CA 1
ATOM 5816 C C . THR A 1 740 ? -16.516 -2.742 -25.266 1 92.56 740 THR A C 1
ATOM 5818 O O . THR A 1 740 ? -16.641 -2.379 -24.094 1 92.56 740 THR A O 1
ATOM 5821 N N . ASP A 1 741 ? -17.031 -2.037 -26.203 1 87.44 741 ASP A N 1
ATOM 5822 C CA . ASP A 1 741 ? -18.047 -1.007 -26.031 1 87.44 741 ASP A CA 1
ATOM 5823 C C . ASP A 1 741 ? -19.359 -1.42 -26.688 1 87.44 741 ASP A C 1
ATOM 5825 O O . ASP A 1 741 ? -20.266 -0.597 -26.859 1 87.44 741 ASP A O 1
ATOM 5829 N N . ALA A 1 742 ? -19.344 -2.609 -27.062 1 75.31 742 ALA A N 1
ATOM 5830 C CA . ALA A 1 742 ? -20.547 -3.086 -27.75 1 75.31 742 ALA A CA 1
ATOM 5831 C C . ALA A 1 742 ? -21.766 -3.02 -26.844 1 75.31 742 ALA A C 1
ATOM 5833 O O . ALA A 1 742 ? -21.703 -3.381 -25.672 1 75.31 742 ALA A O 1
ATOM 5834 N N . PRO A 1 743 ? -22.812 -2.312 -27.422 1 65 743 PRO A N 1
ATOM 5835 C CA . PRO A 1 743 ? -24.062 -2.322 -26.656 1 65 743 PRO A CA 1
ATOM 5836 C C . PRO A 1 743 ? -24.656 -3.719 -26.531 1 65 743 PRO A C 1
ATOM 5838 O O . PRO A 1 743 ? -24.297 -4.625 -27.281 1 65 743 PRO A O 1
ATOM 5841 N N . LEU A 1 744 ? -25.469 -3.908 -25.578 1 61.97 744 LEU A N 1
ATOM 5842 C CA . LEU A 1 744 ? -26.25 -5.141 -25.578 1 61.97 744 LEU A CA 1
ATOM 5843 C C . LEU A 1 744 ? -27.078 -5.266 -26.844 1 61.97 744 LEU A C 1
ATOM 5845 O O . LEU A 1 744 ? -27.578 -4.27 -27.359 1 61.97 744 LEU A O 1
ATOM 5849 N N . MET B 1 1 ? -75.375 -26.875 25.75 1 23.42 1 MET B N 1
ATOM 5850 C CA . MET B 1 1 ? -75.438 -25.797 24.766 1 23.42 1 MET B CA 1
ATOM 5851 C C . MET B 1 1 ? -74.75 -24.531 25.281 1 23.42 1 MET B C 1
ATOM 5853 O O . MET B 1 1 ? -75.312 -23.438 25.156 1 23.42 1 MET B O 1
ATOM 5857 N N . SER B 1 2 ? -73.75 -24.609 25.969 1 28.56 2 SER B N 1
ATOM 5858 C CA . SER B 1 2 ? -73.188 -23.516 26.766 1 28.56 2 SER B CA 1
ATOM 5859 C C . SER B 1 2 ? -72.625 -22.406 25.891 1 28.56 2 SER B C 1
ATOM 5861 O O . SER B 1 2 ? -71.938 -22.688 24.906 1 28.56 2 SER B O 1
ATOM 5863 N N . THR B 1 3 ? -73.312 -21.281 25.891 1 26.08 3 THR B N 1
ATOM 5864 C CA . THR B 1 3 ? -73.188 -20.031 25.172 1 26.08 3 THR B CA 1
ATOM 5865 C C . THR B 1 3 ? -71.812 -19.375 25.438 1 26.08 3 THR B C 1
ATOM 5867 O O . THR B 1 3 ? -71.5 -19.031 26.578 1 26.08 3 THR B O 1
ATOM 5870 N N . VAL B 1 4 ? -70.812 -19.766 24.75 1 31 4 VAL B N 1
ATOM 5871 C CA . VAL B 1 4 ? -69.438 -19.234 24.922 1 31 4 VAL B CA 1
ATOM 5872 C C . VAL B 1 4 ? -69.375 -17.812 24.375 1 31 4 VAL B C 1
ATOM 5874 O O . VAL B 1 4 ? -69.625 -17.578 23.172 1 31 4 VAL B O 1
ATOM 5877 N N . PHE B 1 5 ? -69.812 -16.812 25.203 1 27.28 5 PHE B N 1
ATOM 5878 C CA . PHE B 1 5 ? -69.812 -15.391 24.859 1 27.28 5 PHE B CA 1
ATOM 5879 C C . PHE B 1 5 ? -68.438 -14.906 24.578 1 27.28 5 PHE B C 1
ATOM 5881 O O . PHE B 1 5 ? -67.5 -15.109 25.391 1 27.28 5 PHE B O 1
ATOM 5888 N N . TYR B 1 6 ? -68.062 -14.867 23.25 1 27.59 6 TYR B N 1
ATOM 5889 C CA . TYR B 1 6 ? -66.75 -14.336 22.781 1 27.59 6 TYR B CA 1
ATOM 5890 C C . TYR B 1 6 ? -66.688 -12.828 23.016 1 27.59 6 TYR B C 1
ATOM 5892 O O . TYR B 1 6 ? -67.5 -12.07 22.516 1 27.59 6 TYR B O 1
ATOM 5900 N N . VAL B 1 7 ? -66.438 -12.383 24.234 1 27.86 7 VAL B N 1
ATOM 5901 C CA . VAL B 1 7 ? -66.312 -10.945 24.484 1 27.86 7 VAL B CA 1
ATOM 5902 C C . VAL B 1 7 ? -65.125 -10.391 23.719 1 27.86 7 VAL B C 1
ATOM 5904 O O . VAL B 1 7 ? -64 -10.875 23.859 1 27.86 7 VAL B O 1
ATOM 5907 N N . LEU B 1 8 ? -65.438 -9.836 22.547 1 26.67 8 LEU B N 1
ATOM 5908 C CA . LEU B 1 8 ? -64.5 -9.055 21.719 1 26.67 8 LEU B CA 1
ATOM 5909 C C . LEU B 1 8 ? -63.969 -7.875 22.5 1 26.67 8 LEU B C 1
ATOM 5911 O O . LEU B 1 8 ? -64.688 -6.969 22.891 1 26.67 8 LEU B O 1
ATOM 5915 N N . LEU B 1 9 ? -62.969 -8.125 23.375 1 27.64 9 LEU B N 1
ATOM 5916 C CA . LEU B 1 9 ? -62.344 -7.02 24.094 1 27.64 9 LEU B CA 1
ATOM 5917 C C . LEU B 1 9 ? -61.625 -6.09 23.109 1 27.64 9 LEU B C 1
ATOM 5919 O O . LEU B 1 9 ? -60.719 -6.516 22.391 1 27.64 9 LEU B O 1
ATOM 5923 N N . ALA B 1 10 ? -62.375 -5.055 22.594 1 27.78 10 ALA B N 1
ATOM 5924 C CA . ALA B 1 10 ? -61.844 -3.881 21.906 1 27.78 10 ALA B CA 1
ATOM 5925 C C . ALA B 1 10 ? -60.719 -3.232 22.703 1 27.78 10 ALA B C 1
ATOM 5927 O O . ALA B 1 10 ? -60.938 -2.693 23.781 1 27.78 10 ALA B O 1
ATOM 5928 N N . LEU B 1 11 ? -59.562 -3.883 22.766 1 28.03 11 LEU B N 1
ATOM 5929 C CA . LEU B 1 11 ? -58.469 -3.178 23.391 1 28.03 11 LEU B CA 1
ATOM 5930 C C . LEU B 1 11 ? -58.156 -1.868 22.672 1 28.03 11 LEU B C 1
ATOM 5932 O O . LEU B 1 11 ? -57.812 -1.873 21.484 1 28.03 11 LEU B O 1
ATOM 5936 N N . SER B 1 12 ? -59 -0.851 22.984 1 26.72 12 SER B N 1
ATOM 5937 C CA . SER B 1 12 ? -58.625 0.509 22.609 1 26.72 12 SER B CA 1
ATOM 5938 C C . SER B 1 12 ? -57.188 0.826 23.031 1 26.72 12 SER B C 1
ATOM 5940 O O . SER B 1 12 ? -56.875 0.807 24.234 1 26.72 12 SER B O 1
ATOM 5942 N N . VAL B 1 13 ? -56.281 0.349 22.25 1 28.81 13 VAL B N 1
ATOM 5943 C CA . VAL B 1 13 ? -54.938 0.841 22.469 1 28.81 13 VAL B CA 1
ATOM 5944 C C . VAL B 1 13 ? -54.938 2.367 22.406 1 28.81 13 VAL B C 1
ATOM 5946 O O . VAL B 1 13 ? -55.219 2.949 21.359 1 28.81 13 VAL B O 1
ATOM 5949 N N . GLY B 1 14 ? -55.438 2.98 23.469 1 28.47 14 GLY B N 1
ATOM 5950 C CA . GLY B 1 14 ? -55.219 4.41 23.609 1 28.47 14 GLY B CA 1
ATOM 5951 C C . GLY B 1 14 ? -53.781 4.82 23.281 1 28.47 14 GLY B C 1
ATOM 5952 O O . GLY B 1 14 ? -52.844 4.32 23.891 1 28.47 14 GLY B O 1
ATOM 5953 N N . LEU B 1 15 ? -53.656 5.125 22.062 1 29.17 15 LEU B N 1
ATOM 5954 C CA . LEU B 1 15 ? -52.438 5.887 21.766 1 29.17 15 LEU B CA 1
ATOM 5955 C C . LEU B 1 15 ? -52.25 7.02 22.766 1 29.17 15 LEU B C 1
ATOM 5957 O O . LEU B 1 15 ? -53 7.984 22.766 1 29.17 15 LEU B O 1
ATOM 5961 N N . ALA B 1 16 ? -51.938 6.59 23.938 1 32.47 16 ALA B N 1
ATOM 5962 C CA . ALA B 1 16 ? -51.562 7.668 24.844 1 32.47 16 ALA B CA 1
ATOM 5963 C C . ALA B 1 16 ? -50.688 8.695 24.141 1 32.47 16 ALA B C 1
ATOM 5965 O O . ALA B 1 16 ? -49.594 8.383 23.703 1 32.47 16 ALA B O 1
ATOM 5966 N N . SER B 1 17 ? -51.344 9.578 23.453 1 30.03 17 SER B N 1
ATOM 5967 C CA . SER B 1 17 ? -50.562 10.727 23.016 1 30.03 17 SER B CA 1
ATOM 5968 C C . SER B 1 17 ? -49.562 11.156 24.078 1 30.03 17 SER B C 1
ATOM 5970 O O . SER B 1 17 ? -49.938 11.477 25.203 1 30.03 17 SER B O 1
ATOM 5972 N N . ALA B 1 18 ? -48.469 10.57 24.25 1 35.34 18 ALA B N 1
ATOM 5973 C CA . ALA B 1 18 ? -47.5 11.141 25.156 1 35.34 18 ALA B CA 1
ATOM 5974 C C . ALA B 1 18 ? -47.594 12.664 25.188 1 35.34 18 ALA B C 1
ATOM 5976 O O . ALA B 1 18 ? -47.625 13.305 24.125 1 35.34 18 ALA B O 1
ATOM 5977 N N . ALA B 1 19 ? -48.062 13.117 26.219 1 38.19 19 ALA B N 1
ATOM 5978 C CA . ALA B 1 19 ? -48.125 14.555 26.484 1 38.19 19 ALA B CA 1
ATOM 5979 C C . ALA B 1 19 ? -46.938 15.281 25.844 1 38.19 19 ALA B C 1
ATOM 5981 O O . ALA B 1 19 ? -45.812 14.828 25.938 1 38.19 19 ALA B O 1
ATOM 5982 N N . PRO B 1 20 ? -47.125 16.188 24.844 1 41.5 20 PRO B N 1
ATOM 5983 C CA . PRO B 1 20 ? -45.969 16.922 24.344 1 41.5 20 PRO B CA 1
ATOM 5984 C C . PRO B 1 20 ? -45.031 17.391 25.469 1 41.5 20 PRO B C 1
ATOM 5986 O O . PRO B 1 20 ? -45.5 17.984 26.438 1 41.5 20 PRO B O 1
ATOM 5989 N N . SER B 1 21 ? -44.125 16.625 25.906 1 53.62 21 SER B N 1
ATOM 5990 C CA . SER B 1 21 ? -43.188 17.062 26.938 1 53.62 21 SER B CA 1
ATOM 5991 C C . SER B 1 21 ? -42.906 18.562 26.844 1 53.62 21 SER B C 1
ATOM 5993 O O . SER B 1 21 ? -42.625 19.094 25.766 1 53.62 21 SER B O 1
ATOM 5995 N N . SER B 1 22 ? -43.406 19.391 27.688 1 77.12 22 SER B N 1
ATOM 5996 C CA . SER B 1 22 ? -43.312 20.828 27.828 1 77.12 22 SER B CA 1
ATOM 5997 C C . SER B 1 22 ? -41.844 21.297 27.703 1 77.12 22 SER B C 1
ATOM 5999 O O . SER B 1 22 ? -40.969 20.734 28.328 1 77.12 22 SER B O 1
ATOM 6001 N N . TYR B 1 23 ? -41.344 21.734 26.578 1 86 23 TYR B N 1
ATOM 6002 C CA . TYR B 1 23 ? -40 22.328 26.422 1 86 23 TYR B CA 1
ATOM 6003 C C . TYR B 1 23 ? -40.094 23.844 26.328 1 86 23 TYR B C 1
ATOM 6005 O O . TYR B 1 23 ? -41.156 24.391 26.031 1 86 23 TYR B O 1
ATOM 6013 N N . THR B 1 24 ? -39.031 24.484 26.75 1 93.12 24 THR B N 1
ATOM 6014 C CA . THR B 1 24 ? -38.906 25.938 26.578 1 93.12 24 THR B CA 1
ATOM 6015 C C . THR B 1 24 ? -38.031 26.25 25.359 1 93.12 24 THR B C 1
ATOM 6017 O O . THR B 1 24 ? -37.25 25.406 24.922 1 93.12 24 THR B O 1
ATOM 6020 N N . VAL B 1 25 ? -38.312 27.438 24.812 1 94.81 25 VAL B N 1
ATOM 6021 C CA . VAL B 1 25 ? -37.531 27.922 23.672 1 94.81 25 VAL B CA 1
ATOM 6022 C C . VAL B 1 25 ? -36.781 29.203 24.062 1 94.81 25 VAL B C 1
ATOM 6024 O O . VAL B 1 25 ? -37.375 30.109 24.656 1 94.81 25 VAL B O 1
ATOM 6027 N N . SER B 1 26 ? -35.531 29.266 23.844 1 94.44 26 SER B N 1
ATOM 6028 C CA . SER B 1 26 ? -34.781 30.484 24.094 1 94.44 26 SER B CA 1
ATOM 6029 C C . SER B 1 26 ? -34.594 31.297 22.812 1 94.44 26 SER B C 1
ATOM 6031 O O . SER B 1 26 ? -34.219 30.75 21.781 1 94.44 26 SER B O 1
ATOM 6033 N N . ASN B 1 27 ? -34.781 32.625 22.938 1 94.38 27 ASN B N 1
ATOM 6034 C CA . ASN B 1 27 ? -34.625 33.531 21.797 1 94.38 27 ASN B CA 1
ATOM 6035 C C . ASN B 1 27 ? -33.438 34.469 21.984 1 94.38 27 ASN B C 1
ATOM 6037 O O . ASN B 1 27 ? -33.375 35.531 21.359 1 94.38 27 ASN B O 1
ATOM 6041 N N . SER B 1 28 ? -32.594 34.062 22.875 1 96.44 28 SER B N 1
ATOM 6042 C CA . SER B 1 28 ? -31.391 34.875 23.031 1 96.44 28 SER B CA 1
ATOM 6043 C C . SER B 1 28 ? -30.609 34.938 21.719 1 96.44 28 SER B C 1
ATOM 6045 O O . SER B 1 28 ? -30.812 34.125 20.828 1 96.44 28 SER B O 1
ATOM 6047 N N . ASP B 1 29 ? -29.734 35.938 21.562 1 96.44 29 ASP B N 1
ATOM 6048 C CA . ASP B 1 29 ? -28.938 36.094 20.359 1 96.44 29 ASP B CA 1
ATOM 6049 C C . ASP B 1 29 ? -28.094 34.844 20.062 1 96.44 29 ASP B C 1
ATOM 6051 O O . ASP B 1 29 ? -28.016 34.406 18.922 1 96.44 29 ASP B O 1
ATOM 6055 N N . GLY B 1 30 ? -27.469 34.312 21.094 1 97.31 30 GLY B N 1
ATOM 6056 C CA . GLY B 1 30 ? -26.672 33.094 20.938 1 97.31 30 GLY B CA 1
ATOM 6057 C C . GLY B 1 30 ? -27.453 31.922 20.391 1 97.31 30 GLY B C 1
ATOM 6058 O O . GLY B 1 30 ? -27 31.25 19.453 1 97.31 30 GLY B O 1
ATOM 6059 N N . PHE B 1 31 ? -28.656 31.656 20.938 1 97.75 31 PHE B N 1
ATOM 6060 C CA . PHE B 1 31 ? -29.484 30.547 20.5 1 97.75 31 PHE B CA 1
ATOM 6061 C C . PHE B 1 31 ? -30 30.781 19.094 1 97.75 31 PHE B C 1
ATOM 6063 O O . PHE B 1 31 ? -30.062 29.844 18.281 1 97.75 31 PHE B O 1
ATOM 6070 N N . SER B 1 32 ? -30.328 32.031 18.781 1 97.81 32 SER B N 1
ATOM 6071 C CA . SER B 1 32 ? -30.797 32.375 17.453 1 97.81 32 SER B CA 1
ATOM 6072 C C . SER B 1 32 ? -29.688 32.219 16.406 1 97.81 32 SER B C 1
ATOM 6074 O O . SER B 1 32 ? -29.938 31.703 15.312 1 97.81 32 SER B O 1
ATOM 6076 N N . ASP B 1 33 ? -28.531 32.625 16.719 1 97.81 33 ASP B N 1
ATOM 6077 C CA . ASP B 1 33 ? -27.406 32.5 15.797 1 97.81 33 ASP B CA 1
ATOM 6078 C C . ASP B 1 33 ? -27.047 31.031 15.578 1 97.81 33 ASP B C 1
ATOM 6080 O O . ASP B 1 33 ? -26.719 30.625 14.461 1 97.81 33 ASP B O 1
ATOM 6084 N N . ALA B 1 34 ? -27.062 30.25 16.672 1 98.31 34 ALA B N 1
ATOM 6085 C CA . ALA B 1 34 ? -26.812 28.812 16.547 1 98.31 34 ALA B CA 1
ATOM 6086 C C . ALA B 1 34 ? -27.812 28.156 15.609 1 98.31 34 ALA B C 1
ATOM 6088 O O . ALA B 1 34 ? -27.453 27.344 14.758 1 98.31 34 ALA B O 1
ATOM 6089 N N . ALA B 1 35 ? -29.062 28.547 15.789 1 98.31 35 ALA B N 1
ATOM 6090 C CA . ALA B 1 35 ? -30.125 28 14.938 1 98.31 35 ALA B CA 1
ATOM 6091 C C . ALA B 1 35 ? -29.891 28.375 13.477 1 98.31 35 ALA B C 1
ATOM 6093 O O . ALA B 1 35 ? -30.047 27.531 12.594 1 98.31 35 ALA B O 1
ATOM 6094 N N . LYS B 1 36 ? -29.562 29.609 13.258 1 97.5 36 LYS B N 1
ATOM 6095 C CA . LYS B 1 36 ? -29.312 30.078 11.898 1 97.5 36 LYS B CA 1
ATOM 6096 C C . LYS B 1 36 ? -28.172 29.297 11.242 1 97.5 36 LYS B C 1
ATOM 6098 O O . LYS B 1 36 ? -28.266 28.938 10.07 1 97.5 36 LYS B O 1
ATOM 6103 N N . LEU B 1 37 ? -27.109 29.094 11.945 1 97.38 37 LEU B N 1
ATOM 6104 C CA . LEU B 1 37 ? -25.969 28.359 11.438 1 97.38 37 LEU B CA 1
ATOM 6105 C C . LEU B 1 37 ? -26.359 26.938 11.062 1 97.38 37 LEU B C 1
ATOM 6107 O O . LEU B 1 37 ? -26 26.453 9.992 1 97.38 37 LEU B O 1
ATOM 6111 N N . LEU B 1 38 ? -27.031 26.234 11.906 1 98.44 38 LEU B N 1
ATOM 6112 C CA . LEU B 1 38 ? -27.406 24.844 11.664 1 98.44 38 LEU B CA 1
ATOM 6113 C C . LEU B 1 38 ? -28.406 24.734 10.523 1 98.44 38 LEU B C 1
ATOM 6115 O O . LEU B 1 38 ? -28.359 23.797 9.734 1 98.44 38 LEU B O 1
ATOM 6119 N N . LEU B 1 39 ? -29.297 25.703 10.461 1 98 39 LEU B N 1
ATOM 6120 C CA . LEU B 1 39 ? -30.281 25.734 9.383 1 98 39 LEU B CA 1
ATOM 6121 C C . LEU B 1 39 ? -29.609 25.906 8.023 1 98 39 LEU B C 1
ATOM 6123 O O . LEU B 1 39 ? -30.125 25.453 7.004 1 98 39 LEU B O 1
ATOM 6127 N N . ALA B 1 40 ? -28.453 26.484 8.062 1 97.19 40 ALA B N 1
ATOM 6128 C CA . ALA B 1 40 ? -27.703 26.703 6.832 1 97.19 40 ALA B CA 1
ATOM 6129 C C . ALA B 1 40 ? -27.188 25.375 6.258 1 97.19 40 ALA B C 1
ATOM 6131 O O . ALA B 1 40 ? -26.812 25.312 5.09 1 97.19 40 ALA B O 1
ATOM 6132 N N . GLY B 1 41 ? -27.172 24.328 7.016 1 98.06 41 GLY B N 1
ATOM 6133 C CA . GLY B 1 41 ? -26.734 23.031 6.543 1 98.06 41 GLY B CA 1
ATOM 6134 C C . GLY B 1 41 ? -27.875 22.031 6.391 1 98.06 41 GLY B C 1
ATOM 6135 O O . GLY B 1 41 ? -27.812 21.141 5.547 1 98.06 41 GLY B O 1
ATOM 6136 N N . LEU B 1 42 ? -28.984 22.172 7.082 1 98.5 42 LEU B N 1
ATOM 6137 C CA . LEU B 1 42 ? -30.016 21.156 7.293 1 98.5 42 LEU B CA 1
ATOM 6138 C C . LEU B 1 42 ? -30.891 21 6.047 1 98.5 42 LEU B C 1
ATOM 6140 O O . LEU B 1 42 ? -31.297 21.984 5.441 1 98.5 42 LEU B O 1
ATOM 6144 N N . ASP B 1 43 ? -31.062 19.797 5.633 1 98.5 43 ASP B N 1
ATOM 6145 C CA . ASP B 1 43 ? -32.094 19.375 4.664 1 98.5 43 ASP B CA 1
ATOM 6146 C C . ASP B 1 43 ? -33.156 18.516 5.328 1 98.5 43 ASP B C 1
ATOM 6148 O O . ASP B 1 43 ? -33 17.297 5.414 1 98.5 43 ASP B O 1
ATOM 6152 N N . LEU B 1 44 ? -34.25 19.109 5.668 1 97.25 44 LEU B N 1
ATOM 6153 C CA . LEU B 1 44 ? -35.281 18.469 6.488 1 97.25 44 LEU B CA 1
ATOM 6154 C C . LEU B 1 44 ? -36.062 17.453 5.672 1 97.25 44 LEU B C 1
ATOM 6156 O O . LEU B 1 44 ? -36.875 16.703 6.223 1 97.25 44 LEU B O 1
ATOM 6160 N N . THR B 1 45 ? -35.781 17.328 4.41 1 97.75 45 THR B N 1
ATOM 6161 C CA . THR B 1 45 ? -36.438 16.344 3.576 1 97.75 45 THR B CA 1
ATOM 6162 C C . THR B 1 45 ? -35.75 14.992 3.652 1 97.75 45 THR B C 1
ATOM 6164 O O . THR B 1 45 ? -36.281 13.977 3.199 1 97.75 45 THR B O 1
ATOM 6167 N N . VAL B 1 46 ? -34.531 14.984 4.195 1 97.62 46 VAL B N 1
ATOM 6168 C CA . VAL B 1 46 ? -33.75 13.758 4.305 1 97.62 46 VAL B CA 1
ATOM 6169 C C . VAL B 1 46 ? -34 13.125 5.676 1 97.62 46 VAL B C 1
ATOM 6171 O O . VAL B 1 46 ? -34.031 13.82 6.691 1 97.62 46 VAL B O 1
ATOM 6174 N N . ASP B 1 47 ? -34.188 11.859 5.746 1 97.62 47 ASP B N 1
ATOM 6175 C CA . ASP B 1 47 ? -34.281 11.102 6.992 1 97.62 47 ASP B CA 1
ATOM 6176 C C . ASP B 1 47 ? -32.906 10.93 7.637 1 97.62 47 ASP B C 1
ATOM 6178 O O . ASP B 1 47 ? -32.031 10.289 7.062 1 97.62 47 ASP B O 1
ATOM 6182 N N . PRO B 1 48 ? -32.719 11.5 8.828 1 97.94 48 PRO B N 1
ATOM 6183 C CA . PRO B 1 48 ? -31.406 11.391 9.477 1 97.94 48 PRO B CA 1
ATOM 6184 C C . PRO B 1 48 ? -31.016 9.945 9.773 1 97.94 48 PRO B C 1
ATOM 6186 O O . PRO B 1 48 ? -29.828 9.648 9.961 1 97.94 48 PRO B O 1
ATOM 6189 N N . CYS B 1 49 ? -31.969 9.047 9.867 1 97.69 49 CYS B N 1
ATOM 6190 C CA . CYS B 1 49 ? -31.672 7.648 10.141 1 97.69 49 CYS B CA 1
ATOM 6191 C C . CYS B 1 49 ? -31.219 6.922 8.883 1 97.69 49 CYS B C 1
ATOM 6193 O O . CYS B 1 49 ? -30.734 5.793 8.953 1 97.69 49 CYS B O 1
ATOM 6195 N N . GLU B 1 50 ? -31.312 7.598 7.738 1 95.69 50 GLU B N 1
ATOM 6196 C CA . GLU B 1 50 ? -30.891 7.031 6.465 1 95.69 50 GLU B CA 1
ATOM 6197 C C . GLU B 1 50 ? -29.547 7.609 6.027 1 95.69 50 GLU B C 1
ATOM 6199 O O . GLU B 1 50 ? -28.656 6.875 5.586 1 95.69 50 GLU B O 1
ATOM 6204 N N . ASP B 1 51 ? -29.453 8.859 6.027 1 95.69 51 ASP B N 1
ATOM 6205 C CA . ASP B 1 51 ? -28.25 9.586 5.621 1 95.69 51 ASP B CA 1
ATOM 6206 C C . ASP B 1 51 ? -28.078 10.867 6.43 1 95.69 51 ASP B C 1
ATOM 6208 O O . ASP B 1 51 ? -28.578 11.93 6.031 1 95.69 51 ASP B O 1
ATOM 6212 N N . PHE B 1 52 ? -27.266 10.781 7.449 1 97.75 52 PHE B N 1
ATOM 6213 C CA . PHE B 1 52 ? -27.156 11.891 8.383 1 97.75 52 PHE B CA 1
ATOM 6214 C C . PHE B 1 52 ? -26.328 13.023 7.793 1 97.75 52 PHE B C 1
ATOM 6216 O O . PHE B 1 52 ? -26.594 14.195 8.047 1 97.75 52 PHE B O 1
ATOM 6223 N N . TYR B 1 53 ? -25.297 12.711 7.004 1 97.19 53 TYR B N 1
ATOM 6224 C CA . TYR B 1 53 ? -24.531 13.758 6.348 1 97.19 53 TYR B CA 1
ATOM 6225 C C . TYR B 1 53 ? -25.406 14.586 5.418 1 97.19 53 TYR B C 1
ATOM 6227 O O . TYR B 1 53 ? -25.344 15.82 5.441 1 97.19 53 TYR B O 1
ATOM 6235 N N . ALA B 1 54 ? -26.188 13.891 4.602 1 96.69 54 ALA B N 1
ATOM 6236 C CA . ALA B 1 54 ? -27.094 14.609 3.715 1 96.69 54 ALA B CA 1
ATOM 6237 C C . ALA B 1 54 ? -28.062 15.477 4.512 1 96.69 54 ALA B C 1
ATOM 6239 O O . ALA B 1 54 ? -28.328 16.625 4.148 1 96.69 54 ALA B O 1
ATOM 6240 N N . PHE B 1 55 ? -28.562 14.961 5.57 1 98.25 55 PHE B N 1
ATOM 6241 C CA . PHE B 1 55 ? -29.5 15.672 6.438 1 98.25 55 PHE B CA 1
ATOM 6242 C C . PHE B 1 55 ? -28.875 16.953 6.973 1 98.25 55 PHE B C 1
ATOM 6244 O O . PHE B 1 55 ? -29.516 18 7.008 1 98.25 55 PHE B O 1
ATOM 6251 N N . THR B 1 56 ? -27.641 16.891 7.332 1 98.5 56 THR B N 1
ATOM 6252 C CA . THR B 1 56 ? -27.016 18 8.039 1 98.5 56 THR B CA 1
ATOM 6253 C C . THR B 1 56 ? -26.25 18.891 7.07 1 98.5 56 THR B C 1
ATOM 6255 O O . THR B 1 56 ? -25.875 20.016 7.422 1 98.5 56 THR B O 1
ATOM 6258 N N . CYS B 1 57 ? -25.969 18.5 5.812 1 98.12 57 CYS B N 1
ATOM 6259 C CA . CYS B 1 57 ? -25 19.234 5.016 1 98.12 57 CYS B CA 1
ATOM 6260 C C . CYS B 1 57 ? -25.578 19.609 3.654 1 98.12 57 CYS B C 1
ATOM 6262 O O . CYS B 1 57 ? -25.031 20.453 2.945 1 98.12 57 CYS B O 1
ATOM 6264 N N . ASN B 1 58 ? -26.719 19.047 3.227 1 97.62 58 ASN B N 1
ATOM 6265 C CA . ASN B 1 58 ? -27.172 19.219 1.854 1 97.62 58 ASN B CA 1
ATOM 6266 C C . ASN B 1 58 ? -27.406 20.688 1.523 1 97.62 58 ASN B C 1
ATOM 6268 O O . ASN B 1 58 ? -27.078 21.141 0.424 1 97.62 58 ASN B O 1
ATOM 6272 N N . THR B 1 59 ? -28.047 21.391 2.418 1 98.31 59 THR B N 1
ATOM 6273 C CA . THR B 1 59 ? -28.312 22.797 2.158 1 98.31 59 THR B CA 1
ATOM 6274 C C . THR B 1 59 ? -27 23.578 2.012 1 98.31 59 THR B C 1
ATOM 6276 O O . THR B 1 59 ? -26.891 24.453 1.146 1 98.31 59 THR B O 1
ATOM 6279 N N . PHE B 1 60 ? -26.062 23.312 2.865 1 97.88 60 PHE B N 1
ATOM 6280 C CA . PHE B 1 60 ? -24.75 23.906 2.74 1 97.88 60 PHE B CA 1
ATOM 6281 C C . PHE B 1 60 ? -24.141 23.609 1.373 1 97.88 60 PHE B C 1
ATOM 6283 O O . PHE B 1 60 ? -23.641 24.516 0.699 1 97.88 60 PHE B O 1
ATOM 6290 N N . LEU B 1 61 ? -24.141 22.328 0.966 1 96.5 61 LEU B N 1
ATOM 6291 C CA . LEU B 1 61 ? -23.531 21.891 -0.286 1 96.5 61 LEU B CA 1
ATOM 6292 C C . LEU B 1 61 ? -24.203 22.562 -1.479 1 96.5 61 LEU B C 1
ATOM 6294 O O . LEU B 1 61 ? -23.547 22.891 -2.471 1 96.5 61 LEU B O 1
ATOM 6298 N N . LYS B 1 62 ? -25.469 22.797 -1.412 1 96.62 62 LYS B N 1
ATOM 6299 C CA . LYS B 1 62 ? -26.25 23.422 -2.484 1 96.62 62 LYS B CA 1
ATOM 6300 C C . LYS B 1 62 ? -25.875 24.891 -2.637 1 96.62 62 LYS B C 1
ATOM 6302 O O . LYS B 1 62 ? -25.828 25.422 -3.752 1 96.62 62 LYS B O 1
ATOM 6307 N N . ASN B 1 63 ? -25.5 25.484 -1.53 1 96.94 63 ASN B N 1
ATOM 6308 C CA . ASN B 1 63 ? -25.359 26.938 -1.542 1 96.94 63 ASN B CA 1
ATOM 6309 C C . ASN B 1 63 ? -23.891 27.344 -1.572 1 96.94 63 ASN B C 1
ATOM 6311 O O . ASN B 1 63 ? -23.562 28.484 -1.903 1 96.94 63 ASN B O 1
ATOM 6315 N N . ALA B 1 64 ? -23.031 26.469 -1.215 1 95.69 64 ALA B N 1
ATOM 6316 C CA . ALA B 1 64 ? -21.609 26.812 -1.107 1 95.69 64 ALA B CA 1
ATOM 6317 C C . ALA B 1 64 ? -20.984 27.031 -2.484 1 95.69 64 ALA B C 1
ATOM 6319 O O . ALA B 1 64 ? -21.406 26.422 -3.467 1 95.69 64 ALA B O 1
ATOM 6320 N N . THR B 1 65 ? -20.047 27.938 -2.572 1 93.44 65 THR B N 1
ATOM 6321 C CA . THR B 1 65 ? -19.219 28.188 -3.75 1 93.44 65 THR B CA 1
ATOM 6322 C C . THR B 1 65 ? -17.75 28.156 -3.391 1 93.44 65 THR B C 1
ATOM 6324 O O . THR B 1 65 ? -17.312 28.859 -2.477 1 93.44 65 THR B O 1
ATOM 6327 N N . ILE B 1 66 ? -17.016 27.375 -4.047 1 90.25 66 ILE B N 1
ATOM 6328 C CA . ILE B 1 66 ? -15.578 27.328 -3.814 1 90.25 66 ILE B CA 1
ATOM 6329 C C . ILE B 1 66 ? -14.938 28.625 -4.289 1 90.25 66 ILE B C 1
ATOM 6331 O O . ILE B 1 66 ? -15.086 29.016 -5.453 1 90.25 66 ILE B O 1
ATOM 6335 N N . PRO B 1 67 ? -14.258 29.266 -3.404 1 85.38 67 PRO B N 1
ATOM 6336 C CA . PRO B 1 67 ? -13.617 30.516 -3.812 1 85.38 67 PRO B CA 1
ATOM 6337 C C . PRO B 1 67 ? -12.57 30.312 -4.906 1 85.38 67 PRO B C 1
ATOM 6339 O O . PRO B 1 67 ? -11.977 29.234 -5 1 85.38 67 PRO B O 1
ATOM 6342 N N . PRO B 1 68 ? -12.336 31.359 -5.73 1 80.44 68 PRO B N 1
ATOM 6343 C CA . PRO B 1 68 ? -11.32 31.234 -6.777 1 80.44 68 PRO B CA 1
ATOM 6344 C C . PRO B 1 68 ? -9.945 30.875 -6.223 1 80.44 68 PRO B C 1
ATOM 6346 O O . PRO B 1 68 ? -9.5 31.469 -5.234 1 80.44 68 PRO B O 1
ATOM 6349 N N . GLY B 1 69 ? -9.344 29.922 -6.848 1 75.69 69 GLY B N 1
ATOM 6350 C CA . GLY B 1 69 ? -8.016 29.516 -6.441 1 75.69 69 GLY B CA 1
ATOM 6351 C C . GLY B 1 69 ? -8.031 28.375 -5.422 1 75.69 69 GLY B C 1
ATOM 6352 O O . GLY B 1 69 ? -7.027 27.688 -5.246 1 75.69 69 GLY B O 1
ATOM 6353 N N . ALA B 1 70 ? -9.188 28.25 -4.727 1 82.31 70 ALA B N 1
ATOM 6354 C CA . ALA B 1 70 ? -9.305 27.172 -3.756 1 82.31 70 ALA B CA 1
ATOM 6355 C C . ALA B 1 70 ? -9.828 25.906 -4.414 1 82.31 70 ALA B C 1
ATOM 6357 O O . ALA B 1 70 ? -10.367 25.938 -5.523 1 82.31 70 ALA B O 1
ATOM 6358 N N . SER B 1 71 ? -9.57 24.812 -3.758 1 86.12 71 SER B N 1
ATOM 6359 C CA . SER B 1 71 ? -10.062 23.547 -4.277 1 86.12 71 SER B CA 1
ATOM 6360 C C . SER B 1 71 ? -11.203 23 -3.424 1 86.12 71 SER B C 1
ATOM 6362 O O . SER B 1 71 ? -11.82 21.984 -3.77 1 86.12 71 SER B O 1
ATOM 6364 N N . ARG B 1 72 ? -11.516 23.719 -2.324 1 90.94 72 ARG B N 1
ATOM 6365 C CA . ARG B 1 72 ? -12.586 23.297 -1.422 1 90.94 72 ARG B CA 1
ATOM 6366 C C . ARG B 1 72 ? -13.062 24.453 -0.554 1 90.94 72 ARG B C 1
ATOM 6368 O O . ARG B 1 72 ? -12.398 25.484 -0.474 1 90.94 72 ARG B O 1
ATOM 6375 N N . ILE B 1 73 ? -14.242 24.297 0.029 1 93.62 73 ILE B N 1
ATOM 6376 C CA . ILE B 1 73 ? -14.742 25.203 1.053 1 93.62 73 ILE B CA 1
ATOM 6377 C C . ILE B 1 73 ? -15.609 24.438 2.045 1 93.62 73 ILE B C 1
ATOM 6379 O O . ILE B 1 73 ? -16.562 23.75 1.649 1 93.62 73 ILE B O 1
ATOM 6383 N N . GLY B 1 74 ? -15.188 24.438 3.223 1 95.19 74 GLY B N 1
ATOM 6384 C CA . GLY B 1 74 ? -15.953 23.828 4.305 1 95.19 74 GLY B CA 1
ATOM 6385 C C . GLY B 1 74 ? -16.219 24.781 5.453 1 95.19 74 GLY B C 1
ATOM 6386 O O . GLY B 1 74 ? -15.805 25.938 5.414 1 95.19 74 GLY B O 1
ATOM 6387 N N . THR B 1 75 ? -17.016 24.312 6.387 1 95.5 75 THR B N 1
ATOM 6388 C CA . THR B 1 75 ? -17.344 25.141 7.543 1 95.5 75 THR B CA 1
ATOM 6389 C C . THR B 1 75 ? -16.078 25.547 8.297 1 95.5 75 THR B C 1
ATOM 6391 O O . THR B 1 75 ? -15.984 26.672 8.781 1 95.5 75 THR B O 1
ATOM 6394 N N . TYR B 1 76 ? -15.133 24.656 8.344 1 93.44 76 TYR B N 1
ATOM 6395 C CA . TYR B 1 76 ? -13.859 24.969 8.977 1 93.44 76 TYR B CA 1
ATOM 6396 C C . TYR B 1 76 ? -13.125 26.062 8.211 1 93.44 76 TYR B C 1
ATOM 6398 O O . TYR B 1 76 ? -12.508 26.953 8.812 1 93.44 76 TYR B O 1
ATOM 6406 N N . ASP B 1 77 ? -13.109 26.031 6.859 1 92.56 77 ASP B N 1
ATOM 6407 C CA . ASP B 1 77 ? -12.469 27.031 6.016 1 92.56 77 ASP B CA 1
ATOM 6408 C C . ASP B 1 77 ? -13.094 28.406 6.234 1 92.56 77 ASP B C 1
ATOM 6410 O O . ASP B 1 77 ? -12.383 29.422 6.277 1 92.56 77 ASP B O 1
ATOM 6414 N N . GLN B 1 78 ? -14.414 28.391 6.395 1 93.62 78 GLN B N 1
ATOM 6415 C CA . GLN B 1 78 ? -15.125 29.641 6.621 1 93.62 78 GLN B CA 1
ATOM 6416 C C . GLN B 1 78 ? -14.742 30.266 7.965 1 93.62 78 GLN B C 1
ATOM 6418 O O . GLN B 1 78 ? -14.602 31.484 8.078 1 93.62 78 GLN B O 1
ATOM 6423 N N . SER B 1 79 ? -14.617 29.391 8.891 1 95.88 79 SER B N 1
ATOM 6424 C CA . SER B 1 79 ? -14.188 29.859 10.203 1 95.88 79 SER B CA 1
ATOM 6425 C C . SER B 1 79 ? -12.797 30.484 10.141 1 95.88 79 SER B C 1
ATOM 6427 O O . SER B 1 79 ? -12.562 31.547 10.711 1 95.88 79 SER B O 1
ATOM 6429 N N . GLN B 1 80 ? -11.867 29.844 9.461 1 94 80 GLN B N 1
ATOM 6430 C CA . GLN B 1 80 ? -10.508 30.375 9.336 1 94 80 GLN B CA 1
ATOM 6431 C C . GLN B 1 80 ? -10.5 31.703 8.562 1 94 80 GLN B C 1
ATOM 6433 O O . GLN B 1 80 ? -9.727 32.594 8.883 1 94 80 GLN B O 1
ATOM 6438 N N . GLU B 1 81 ? -11.32 31.828 7.527 1 92.06 81 GLU B N 1
ATOM 6439 C CA . GLU B 1 81 ? -11.438 33.062 6.777 1 92.06 81 GLU B CA 1
ATOM 6440 C C . GLU B 1 81 ? -11.867 34.219 7.68 1 92.06 81 GLU B C 1
ATOM 6442 O O . GLU B 1 81 ? -11.367 35.344 7.555 1 92.06 81 GLU B O 1
ATOM 6447 N N . ASN B 1 82 ? -12.797 33.906 8.531 1 94.88 82 ASN B N 1
ATOM 6448 C CA . ASN B 1 82 ? -13.258 34.938 9.469 1 94.88 82 ASN B CA 1
ATOM 6449 C C . ASN B 1 82 ? -12.141 35.375 10.406 1 94.88 82 ASN B C 1
ATOM 6451 O O . ASN B 1 82 ? -11.992 36.562 10.695 1 94.88 82 ASN B O 1
ATOM 6455 N N . VAL B 1 83 ? -11.406 34.438 10.914 1 96.56 83 VAL B N 1
ATOM 6456 C CA . VAL B 1 83 ? -10.281 34.719 11.789 1 96.56 83 VAL B CA 1
ATOM 6457 C C . VAL B 1 83 ? -9.25 35.562 11.047 1 96.56 83 VAL B C 1
ATOM 6459 O O . VAL B 1 83 ? -8.75 36.562 11.586 1 96.56 83 VAL B O 1
ATOM 6462 N N . ASN B 1 84 ? -8.922 35.219 9.805 1 94.69 84 ASN B N 1
ATOM 6463 C CA . ASN B 1 84 ? -7.977 35.969 9 1 94.69 84 ASN B CA 1
ATOM 6464 C C . ASN B 1 84 ? -8.438 37.406 8.789 1 94.69 84 ASN B C 1
ATOM 6466 O O . ASN B 1 84 ? -7.629 38.344 8.812 1 94.69 84 ASN B O 1
ATOM 6470 N N . ASN B 1 85 ? -9.742 37.625 8.562 1 95.75 85 ASN B N 1
ATOM 6471 C CA . ASN B 1 85 ? -10.297 38.938 8.422 1 95.75 85 ASN B CA 1
ATOM 6472 C C . ASN B 1 85 ? -10.086 39.781 9.68 1 95.75 85 ASN B C 1
ATOM 6474 O O . ASN B 1 85 ? -9.766 40.969 9.602 1 95.75 85 ASN B O 1
ATOM 6478 N N . GLN B 1 86 ? -10.305 39.125 10.789 1 97.06 86 GLN B N 1
ATOM 6479 C CA . GLN B 1 86 ? -10.102 39.812 12.062 1 97.06 86 GLN B CA 1
ATOM 6480 C C . GLN B 1 86 ? -8.633 40.219 12.25 1 97.06 86 GLN B C 1
ATOM 6482 O O . GLN B 1 86 ? -8.336 41.312 12.719 1 97.06 86 GLN B O 1
ATOM 6487 N N . ILE B 1 87 ? -7.738 39.312 11.891 1 97.69 87 ILE B N 1
ATOM 6488 C CA . ILE B 1 87 ? -6.309 39.562 12 1 97.69 87 ILE B CA 1
ATOM 6489 C C . ILE B 1 87 ? -5.938 40.719 11.07 1 97.69 87 ILE B C 1
ATOM 6491 O O . ILE B 1 87 ? -5.188 41.625 11.453 1 97.69 87 ILE B O 1
ATOM 6495 N N . SER B 1 88 ? -6.426 40.719 9.836 1 96.81 88 SER B N 1
ATOM 6496 C CA . SER B 1 88 ? -6.164 41.781 8.883 1 96.81 88 SER B CA 1
ATOM 6497 C C . SER B 1 88 ? -6.629 43.125 9.414 1 96.81 88 SER B C 1
ATOM 6499 O O . SER B 1 88 ? -5.891 44.125 9.352 1 96.81 88 SER B O 1
ATOM 6501 N N . THR B 1 89 ? -7.84 43.156 9.953 1 97.25 89 THR B N 1
ATOM 6502 C CA . THR B 1 89 ? -8.406 44.375 10.5 1 97.25 89 THR B CA 1
ATOM 6503 C C . THR B 1 89 ? -7.574 44.875 11.68 1 97.25 89 THR B C 1
ATOM 6505 O O . THR B 1 89 ? -7.285 46.062 11.781 1 97.25 89 THR B O 1
ATOM 6508 N N . ALA B 1 90 ? -7.219 43.938 12.555 1 97.44 90 ALA B N 1
ATOM 6509 C CA . ALA B 1 90 ? -6.414 44.312 13.719 1 97.44 90 ALA B CA 1
ATOM 6510 C C . ALA B 1 90 ? -5.031 44.812 13.305 1 97.44 90 ALA B C 1
ATOM 6512 O O . ALA B 1 90 ? -4.473 45.719 13.922 1 97.44 90 ALA B O 1
ATOM 6513 N N . THR B 1 91 ? -4.441 44.156 12.336 1 97.5 91 THR B N 1
ATOM 6514 C CA . THR B 1 91 ? -3.115 44.5 11.836 1 97.5 91 THR B CA 1
ATOM 6515 C C . THR B 1 91 ? -3.102 45.938 11.305 1 97.5 91 THR B C 1
ATOM 6517 O O . THR B 1 91 ? -2.121 46.656 11.484 1 97.5 91 THR B O 1
ATOM 6520 N N . ALA B 1 92 ? -4.133 46.375 10.648 1 95.19 92 ALA B N 1
ATOM 6521 C CA . ALA B 1 92 ? -4.234 47.719 10.078 1 95.19 92 ALA B CA 1
ATOM 6522 C C . ALA B 1 92 ? -4.148 48.781 11.164 1 95.19 92 ALA B C 1
ATOM 6524 O O . ALA B 1 92 ? -3.762 49.938 10.898 1 95.19 92 ALA B O 1
ATOM 6525 N N . LYS B 1 93 ? -4.402 48.406 12.383 1 95.81 93 LYS B N 1
ATOM 6526 C CA . LYS B 1 93 ? -4.453 49.375 13.477 1 95.81 93 LYS B CA 1
ATOM 6527 C C . LYS B 1 93 ? -3.115 49.438 14.203 1 95.81 93 LYS B C 1
ATOM 6529 O O . LYS B 1 93 ? -2.92 50.312 15.062 1 95.81 93 LYS B O 1
ATOM 6534 N N . ILE B 1 94 ? -2.275 48.594 13.883 1 96.75 94 ILE B N 1
ATOM 6535 C CA . ILE B 1 94 ? -0.976 48.531 14.547 1 96.75 94 ILE B CA 1
ATOM 6536 C C . ILE B 1 94 ? -0.158 49.781 14.188 1 96.75 94 ILE B C 1
ATOM 6538 O O . ILE B 1 94 ? -0.135 50.188 13.023 1 96.75 94 ILE B O 1
ATOM 6542 N N . ASP B 1 95 ? 0.494 50.375 15.188 1 94.56 95 ASP B N 1
ATOM 6543 C CA . ASP B 1 95 ? 1.335 51.531 14.992 1 94.56 95 ASP B CA 1
ATOM 6544 C C . ASP B 1 95 ? 2.588 51.469 15.867 1 94.56 95 ASP B C 1
ATOM 6546 O O . ASP B 1 95 ? 2.979 50.375 16.312 1 94.56 95 ASP B O 1
ATOM 6550 N N . SER B 1 96 ? 3.279 52.531 16.031 1 92.62 96 SER B N 1
ATOM 6551 C CA . SER B 1 96 ? 4.586 52.562 16.672 1 92.62 96 SER B CA 1
ATOM 6552 C C . SER B 1 96 ? 4.473 52.281 18.172 1 92.62 96 SER B C 1
ATOM 6554 O O . SER B 1 96 ? 5.469 51.969 18.828 1 92.62 96 SER B O 1
ATOM 6556 N N . SER B 1 97 ? 3.283 52.344 18.75 1 92.56 97 SER B N 1
ATOM 6557 C CA . SER B 1 97 ? 3.078 52.094 20.172 1 92.56 97 SER B CA 1
ATOM 6558 C C . SER B 1 97 ? 2.855 50.594 20.422 1 92.56 97 SER B C 1
ATOM 6560 O O . SER B 1 97 ? 2.916 50.156 21.578 1 92.56 97 SER B O 1
ATOM 6562 N N . SER B 1 98 ? 2.633 49.875 19.375 1 94.56 98 SER B N 1
ATOM 6563 C CA . SER B 1 98 ? 2.432 48.438 19.5 1 94.56 98 SER B CA 1
ATOM 6564 C C . SER B 1 98 ? 3.75 47.719 19.766 1 94.56 98 SER B C 1
ATOM 6566 O O . SER B 1 98 ? 4.82 48.312 19.703 1 94.56 98 SER B O 1
ATOM 6568 N N . SER B 1 99 ? 3.65 46.438 20.141 1 93.06 99 SER B N 1
ATOM 6569 C CA . SER B 1 99 ? 4.844 45.625 20.406 1 93.06 99 SER B CA 1
ATOM 6570 C C . SER B 1 99 ? 5.707 45.5 19.156 1 93.06 99 SER B C 1
ATOM 6572 O O . SER B 1 99 ? 5.215 45.688 18.031 1 93.06 99 SER B O 1
ATOM 6574 N N . LEU B 1 100 ? 6.973 45.188 19.359 1 93.31 100 LEU B N 1
ATOM 6575 C CA . LEU B 1 100 ? 7.875 44.969 18.234 1 93.31 100 LEU B CA 1
ATOM 6576 C C . LEU B 1 100 ? 7.398 43.812 17.359 1 93.31 100 LEU B C 1
ATOM 6578 O O . LEU B 1 100 ? 7.496 43.906 16.141 1 93.31 100 LEU B O 1
ATOM 6582 N N . THR B 1 101 ? 6.914 42.812 17.969 1 94.56 101 THR B N 1
ATOM 6583 C CA . THR B 1 101 ? 6.391 41.656 17.234 1 94.56 101 THR B CA 1
ATOM 6584 C C . THR B 1 101 ? 5.227 42.062 16.344 1 94.56 101 THR B C 1
ATOM 6586 O O . THR B 1 101 ? 5.156 41.656 15.18 1 94.56 101 THR B O 1
ATOM 6589 N N . GLU B 1 102 ? 4.328 42.844 16.828 1 95.94 102 GLU B N 1
ATOM 6590 C CA . GLU B 1 102 ? 3.203 43.312 16.031 1 95.94 102 GLU B CA 1
ATOM 6591 C C . GLU B 1 102 ? 3.678 44.188 14.875 1 95.94 102 GLU B C 1
ATOM 6593 O O . GLU B 1 102 ? 3.145 44.094 13.766 1 95.94 102 GLU B O 1
ATOM 6598 N N . GLN B 1 103 ? 4.66 45 15.125 1 95.94 103 GLN B N 1
ATOM 6599 C CA . GLN B 1 103 ? 5.203 45.875 14.086 1 95.94 103 GLN B CA 1
ATOM 6600 C C . GLN B 1 103 ? 5.859 45.062 12.977 1 95.94 103 GLN B C 1
ATOM 6602 O O . GLN B 1 103 ? 5.711 45.375 11.789 1 95.94 103 GLN B O 1
ATOM 6607 N N . ILE B 1 104 ? 6.617 44.094 13.375 1 96 104 ILE B N 1
ATOM 6608 C CA . ILE B 1 104 ? 7.254 43.219 12.391 1 96 104 ILE B CA 1
ATOM 6609 C C . ILE B 1 104 ? 6.184 42.5 11.555 1 96 104 ILE B C 1
ATOM 6611 O O . ILE B 1 104 ? 6.301 42.438 10.328 1 96 104 ILE B O 1
ATOM 6615 N N . PHE B 1 105 ? 5.148 41.938 12.18 1 96.25 105 PHE B N 1
ATOM 6616 C CA . PHE B 1 105 ? 4.055 41.281 11.477 1 96.25 105 PHE B CA 1
ATOM 6617 C C . PHE B 1 105 ? 3.408 42.25 10.477 1 96.25 105 PHE B C 1
ATOM 6619 O O . PHE B 1 105 ? 3.176 41.875 9.32 1 96.25 105 PHE B O 1
ATOM 6626 N N . LYS B 1 106 ? 3.127 43.469 10.914 1 97.31 106 LYS B N 1
ATOM 6627 C CA . LYS B 1 106 ? 2.496 44.438 10.047 1 97.31 106 LYS B CA 1
ATOM 6628 C C . LYS B 1 106 ? 3.387 44.781 8.852 1 97.31 106 LYS B C 1
ATOM 6630 O O . LYS B 1 106 ? 2.9 44.906 7.727 1 97.31 106 LYS B O 1
ATOM 6635 N N . HIS B 1 107 ? 4.652 44.969 9.156 1 96.69 107 HIS B N 1
ATOM 6636 C CA . HIS B 1 107 ? 5.594 45.281 8.086 1 96.69 107 HIS B CA 1
ATOM 6637 C C . HIS B 1 107 ? 5.59 44.188 7.02 1 96.69 107 HIS B C 1
ATOM 6639 O O . HIS B 1 107 ? 5.531 44.5 5.82 1 96.69 107 HIS B O 1
ATOM 6645 N N . ALA B 1 108 ? 5.664 42.969 7.449 1 95.94 108 ALA B N 1
ATOM 6646 C CA . ALA B 1 108 ? 5.625 41.812 6.527 1 95.94 108 ALA B CA 1
ATOM 6647 C C . ALA B 1 108 ? 4.297 41.75 5.785 1 95.94 108 ALA B C 1
ATOM 6649 O O . ALA B 1 108 ? 4.262 41.531 4.574 1 95.94 108 ALA B O 1
ATOM 6650 N N . TYR B 1 109 ? 3.188 41.938 6.5 1 96.25 109 TYR B N 1
ATOM 6651 C CA . TYR B 1 109 ? 1.847 41.938 5.926 1 96.25 109 TYR B CA 1
ATOM 6652 C C . TYR B 1 109 ? 1.706 43 4.855 1 96.25 109 TYR B C 1
ATOM 6654 O O . TYR B 1 109 ? 1.238 42.719 3.746 1 96.25 109 TYR B O 1
ATOM 6662 N N . ASP B 1 110 ? 2.137 44.25 5.141 1 95.88 110 ASP B N 1
ATOM 6663 C CA . ASP B 1 110 ? 2.041 45.344 4.199 1 95.88 110 ASP B CA 1
ATOM 6664 C C . ASP B 1 110 ? 2.885 45.094 2.955 1 95.88 110 ASP B C 1
ATOM 6666 O O . ASP B 1 110 ? 2.473 45.406 1.84 1 95.88 110 ASP B O 1
ATOM 6670 N N . SER B 1 111 ? 4.031 44.562 3.232 1 93.38 111 SER B N 1
ATOM 6671 C CA . SER B 1 111 ? 4.891 44.219 2.105 1 93.38 111 SER B CA 1
ATOM 6672 C C . SER B 1 111 ? 4.227 43.188 1.21 1 93.38 111 SER B C 1
ATOM 6674 O O . SER B 1 111 ? 4.328 43.25 -0.017 1 93.38 111 SER B O 1
ATOM 6676 N N . CYS B 1 112 ? 3.668 42.188 1.793 1 91 112 CYS B N 1
ATOM 6677 C CA . CYS B 1 112 ? 2.955 41.125 1.062 1 91 112 CYS B CA 1
ATOM 6678 C C . CYS B 1 112 ? 1.799 41.719 0.262 1 91 112 CYS B C 1
ATOM 6680 O O . CYS B 1 112 ? 1.606 41.375 -0.904 1 91 112 CYS B O 1
ATOM 6682 N N . ILE B 1 113 ? 1.023 42.594 0.847 1 91.69 113 ILE B N 1
ATOM 6683 C CA . ILE B 1 113 ? -0.11 43.25 0.196 1 91.69 113 ILE B CA 1
ATOM 6684 C C . ILE B 1 113 ? 0.372 44.031 -1.025 1 91.69 113 ILE B C 1
ATOM 6686 O O . ILE B 1 113 ? -0.222 43.938 -2.104 1 91.69 113 ILE B O 1
ATOM 6690 N N . THR B 1 114 ? 1.432 44.719 -0.828 1 89.62 114 THR B N 1
ATOM 6691 C CA . THR B 1 114 ? 1.995 45.531 -1.914 1 89.62 114 THR B CA 1
ATOM 6692 C C . THR B 1 114 ? 2.434 44.625 -3.068 1 89.62 114 THR B C 1
ATOM 6694 O O . THR B 1 114 ? 2.143 44.906 -4.23 1 89.62 114 THR B O 1
ATOM 6697 N N . ASN B 1 115 ? 3.111 43.594 -2.756 1 85 115 ASN B N 1
ATOM 6698 C CA . ASN B 1 115 ? 3.58 42.688 -3.777 1 85 115 ASN B CA 1
ATOM 6699 C C . ASN B 1 115 ? 2.418 42.031 -4.512 1 85 115 ASN B C 1
ATOM 6701 O O . ASN B 1 115 ? 2.502 41.75 -5.711 1 85 115 ASN B O 1
ATOM 6705 N N . PHE B 1 116 ? 1.456 41.562 -3.762 1 79.81 116 PHE B N 1
ATOM 6706 C CA . PHE B 1 116 ? 0.279 40.938 -4.332 1 79.81 116 PHE B CA 1
ATOM 6707 C C . PHE B 1 116 ? -0.405 41.844 -5.34 1 79.81 116 PHE B C 1
ATOM 6709 O O . PHE B 1 116 ? -0.857 41.375 -6.395 1 79.81 116 PHE B O 1
ATOM 6716 N N . ASN B 1 117 ? -0.442 43.094 -5.109 1 80.19 117 ASN B N 1
ATOM 6717 C CA . ASN B 1 117 ? -1.187 44.031 -5.922 1 80.19 117 ASN B CA 1
ATOM 6718 C C . ASN B 1 117 ? -0.35 44.562 -7.09 1 80.19 117 ASN B C 1
ATOM 6720 O O . ASN B 1 117 ? -0.896 44.969 -8.117 1 80.19 117 ASN B O 1
ATOM 6724 N N . SER B 1 118 ? 0.876 44.781 -6.996 1 75.06 118 SER B N 1
ATOM 6725 C CA . SER B 1 118 ? 1.727 45.375 -8.016 1 75.06 118 SER B CA 1
ATOM 6726 C C . SER B 1 118 ? 2.258 44.312 -8.984 1 75.06 118 SER B C 1
ATOM 6728 O O . SER B 1 118 ? 2.779 44.656 -10.047 1 75.06 118 SER B O 1
ATOM 6730 N N . GLY B 1 119 ? 1.974 43.156 -8.852 1 69.56 119 GLY B N 1
ATOM 6731 C CA . GLY B 1 119 ? 2.619 42.125 -9.633 1 69.56 119 GLY B CA 1
ATOM 6732 C C . GLY B 1 119 ? 4.066 41.906 -9.242 1 69.56 119 GLY B C 1
ATOM 6733 O O . GLY B 1 119 ? 4.703 42.781 -8.656 1 69.56 119 GLY B O 1
ATOM 6734 N N . SER B 1 120 ? 4.609 40.75 -9.328 1 65.62 120 SER B N 1
ATOM 6735 C CA . SER B 1 120 ? 5.961 40.438 -8.898 1 65.62 120 SER B CA 1
ATOM 6736 C C . SER B 1 120 ? 6.984 40.75 -9.984 1 65.62 120 SER B C 1
ATOM 6738 O O . SER B 1 120 ? 6.75 40.469 -11.164 1 65.62 120 SER B O 1
ATOM 6740 N N . PRO B 1 121 ? 8.055 41.625 -9.539 1 73.75 121 PRO B N 1
ATOM 6741 C CA . PRO B 1 121 ? 9.148 41.812 -10.508 1 73.75 121 PRO B CA 1
ATOM 6742 C C . PRO B 1 121 ? 9.781 40.469 -10.922 1 73.75 121 PRO B C 1
ATOM 6744 O O . PRO B 1 121 ? 9.594 39.469 -10.242 1 73.75 121 PRO B O 1
ATOM 6747 N N . ASP B 1 122 ? 10.367 40.562 -12.109 1 81.12 122 ASP B N 1
ATOM 6748 C CA . ASP B 1 122 ? 11.141 39.406 -12.5 1 81.12 122 ASP B CA 1
ATOM 6749 C C . ASP B 1 122 ? 12.328 39.188 -11.562 1 81.12 122 ASP B C 1
ATOM 6751 O O . ASP B 1 122 ? 13.258 40 -11.547 1 81.12 122 ASP B O 1
ATOM 6755 N N . LEU B 1 123 ? 12.289 38.188 -10.789 1 88.5 123 LEU B N 1
ATOM 6756 C CA . LEU B 1 123 ? 13.289 37.906 -9.766 1 88.5 123 LEU B CA 1
ATOM 6757 C C . LEU B 1 123 ? 14.211 36.781 -10.211 1 88.5 123 LEU B C 1
ATOM 6759 O O . LEU B 1 123 ? 15.008 36.25 -9.422 1 88.5 123 LEU B O 1
ATOM 6763 N N . SER B 1 124 ? 14.141 36.375 -11.5 1 89.88 124 SER B N 1
ATOM 6764 C CA . SER B 1 124 ? 14.875 35.219 -11.984 1 89.88 124 SER B CA 1
ATOM 6765 C C . SER B 1 124 ? 16.375 35.406 -11.812 1 89.88 124 SER B C 1
ATOM 6767 O O . SER B 1 124 ? 17.062 34.469 -11.367 1 89.88 124 SER B O 1
ATOM 6769 N N . SER B 1 125 ? 16.828 36.594 -12.141 1 89.44 125 SER B N 1
ATOM 6770 C CA . SER B 1 125 ? 18.266 36.875 -12 1 89.44 125 SER B CA 1
ATOM 6771 C C . SER B 1 125 ? 18.688 36.812 -10.531 1 89.44 125 SER B C 1
ATOM 6773 O O . SER B 1 125 ? 19.766 36.312 -10.211 1 89.44 125 SER B O 1
ATOM 6775 N N . LYS B 1 126 ? 17.906 37.344 -9.703 1 90.56 126 LYS B N 1
ATOM 6776 C CA . LYS B 1 126 ? 18.188 37.312 -8.266 1 90.56 126 LYS B CA 1
ATOM 6777 C C . LYS B 1 126 ? 18.188 35.906 -7.719 1 90.56 126 LYS B C 1
ATOM 6779 O O . LYS B 1 126 ? 19.062 35.531 -6.926 1 90.56 126 LYS B O 1
ATOM 6784 N N . ILE B 1 127 ? 17.266 35.094 -8.086 1 92.31 127 ILE B N 1
ATOM 6785 C CA . ILE B 1 127 ? 17.188 33.688 -7.668 1 92.31 127 ILE B CA 1
ATOM 6786 C C . ILE B 1 127 ? 18.422 32.938 -8.148 1 92.31 127 ILE B C 1
ATOM 6788 O O . ILE B 1 127 ? 19.016 32.156 -7.391 1 92.31 127 ILE B O 1
ATOM 6792 N N . ASN B 1 128 ? 18.797 33.156 -9.383 1 91.62 128 ASN B N 1
ATOM 6793 C CA . ASN B 1 128 ? 19.969 32.5 -9.953 1 91.62 128 ASN B CA 1
ATOM 6794 C C . ASN B 1 128 ? 21.234 32.875 -9.203 1 91.62 128 ASN B C 1
ATOM 6796 O O . ASN B 1 128 ? 22.047 32 -8.867 1 91.62 128 ASN B O 1
ATOM 6800 N N . THR B 1 129 ? 21.391 34.156 -8.852 1 91.31 129 THR B N 1
ATOM 6801 C CA . THR B 1 129 ? 22.641 34.656 -8.297 1 91.31 129 THR B CA 1
ATOM 6802 C C . THR B 1 129 ? 22.688 34.438 -6.785 1 91.31 129 THR B C 1
ATOM 6804 O O . THR B 1 129 ? 23.75 34.188 -6.219 1 91.31 129 THR B O 1
ATOM 6807 N N . GLN B 1 130 ? 21.578 34.5 -6.109 1 90.25 130 GLN B N 1
ATOM 6808 C CA . GLN B 1 130 ? 21.578 34.469 -4.652 1 90.25 130 GLN B CA 1
ATOM 6809 C C . GLN B 1 130 ? 21.359 33.062 -4.137 1 90.25 130 GLN B C 1
ATOM 6811 O O . GLN B 1 130 ? 21.891 32.688 -3.088 1 90.25 130 GLN B O 1
ATOM 6816 N N . LEU B 1 131 ? 20.578 32.281 -4.816 1 94.12 131 LEU B N 1
ATOM 6817 C CA . LEU B 1 131 ? 20.188 30.984 -4.293 1 94.12 131 LEU B CA 1
ATOM 6818 C C . LEU B 1 131 ? 20.828 29.859 -5.098 1 94.12 131 LEU B C 1
ATOM 6820 O O . LEU B 1 131 ? 21.578 29.047 -4.555 1 94.12 131 LEU B O 1
ATOM 6824 N N . LEU B 1 132 ? 20.672 29.859 -6.402 1 95 132 LEU B N 1
ATOM 6825 C CA . LEU B 1 132 ? 21.078 28.734 -7.223 1 95 132 LEU B CA 1
ATOM 6826 C C . LEU B 1 132 ? 22.594 28.75 -7.461 1 95 132 LEU B C 1
ATOM 6828 O O . LEU B 1 132 ? 23.172 27.719 -7.816 1 95 132 LEU B O 1
ATOM 6832 N N . SER B 1 133 ? 23.266 29.844 -7.203 1 92.69 133 SER B N 1
ATOM 6833 C CA . SER B 1 133 ? 24.703 29.938 -7.391 1 92.69 133 SER B CA 1
ATOM 6834 C C . SER B 1 133 ? 25.453 28.984 -6.465 1 92.69 133 SER B C 1
ATOM 6836 O O . SER B 1 133 ? 26.578 28.562 -6.773 1 92.69 133 SER B O 1
ATOM 6838 N N . GLN B 1 134 ? 24.859 28.672 -5.316 1 91.94 134 GLN B N 1
ATOM 6839 C CA . GLN B 1 134 ? 25.469 27.75 -4.363 1 91.94 134 GLN B CA 1
ATOM 6840 C C . GLN B 1 134 ? 25.641 26.359 -4.977 1 91.94 134 GLN B C 1
ATOM 6842 O O . GLN B 1 134 ? 26.469 25.578 -4.523 1 91.94 134 GLN B O 1
ATOM 6847 N N . LEU B 1 135 ? 24.844 26.062 -6.004 1 94.62 135 LEU B N 1
ATOM 6848 C CA . LEU B 1 135 ? 24.953 24.812 -6.746 1 94.62 135 LEU B CA 1
ATOM 6849 C C . LEU B 1 135 ? 25.734 25 -8.039 1 94.62 135 LEU B C 1
ATOM 6851 O O . LEU B 1 135 ? 25.766 24.109 -8.891 1 94.62 135 LEU B O 1
ATOM 6855 N N . GLY B 1 136 ? 26.312 26.188 -8.242 1 91.56 136 GLY B N 1
ATOM 6856 C CA . GLY B 1 136 ? 26.938 26.531 -9.508 1 91.56 136 GLY B CA 1
ATOM 6857 C C . GLY B 1 136 ? 25.953 26.969 -10.562 1 91.56 136 GLY B C 1
ATOM 6858 O O . GLY B 1 136 ? 26.281 27.016 -11.75 1 91.56 136 GLY B O 1
ATOM 6859 N N . GLY B 1 137 ? 24.75 27.344 -10.102 1 91.62 137 GLY B N 1
ATOM 6860 C CA . GLY B 1 137 ? 23.641 27.594 -11 1 91.62 137 GLY B CA 1
ATOM 6861 C C . GLY B 1 137 ? 22.734 26.391 -11.211 1 91.62 137 GLY B C 1
ATOM 6862 O O . GLY B 1 137 ? 22.875 25.391 -10.508 1 91.62 137 GLY B O 1
ATOM 6863 N N . LEU B 1 138 ? 21.75 26.531 -12.031 1 94.31 138 LEU B N 1
ATOM 6864 C CA . LEU B 1 138 ? 20.938 25.391 -12.461 1 94.31 138 LEU B CA 1
ATOM 6865 C C . LEU B 1 138 ? 21.516 24.734 -13.703 1 94.31 138 LEU B C 1
ATOM 6867 O O . LEU B 1 138 ? 21.5 25.328 -14.789 1 94.31 138 LEU B O 1
ATOM 6871 N N . PRO B 1 139 ? 22 23.469 -13.578 1 93.81 139 PRO B N 1
ATOM 6872 C CA . PRO B 1 139 ? 22.766 22.859 -14.68 1 93.81 139 PRO B CA 1
ATOM 6873 C C . PRO B 1 139 ? 21.969 22.812 -15.984 1 93.81 139 PRO B C 1
ATOM 6875 O O . PRO B 1 139 ? 22.531 23.031 -17.062 1 93.81 139 PRO B O 1
ATOM 6878 N N . LEU B 1 140 ? 20.703 22.594 -15.914 1 94.88 140 LEU B N 1
ATOM 6879 C CA . LEU B 1 140 ? 19.906 22.406 -17.125 1 94.88 140 LEU B CA 1
ATOM 6880 C C . LEU B 1 140 ? 19.719 23.734 -17.859 1 94.88 140 LEU B C 1
ATOM 6882 O O . LEU B 1 140 ? 19.328 23.766 -19.016 1 94.88 140 LEU B O 1
ATOM 6886 N N . ALA B 1 141 ? 19.984 24.828 -17.234 1 91.12 141 ALA B N 1
ATOM 6887 C CA . ALA B 1 141 ? 19.844 26.156 -17.828 1 91.12 141 ALA B CA 1
ATOM 6888 C C . ALA B 1 141 ? 21.203 26.797 -18.078 1 91.12 141 ALA B C 1
ATOM 6890 O O . ALA B 1 141 ? 21.297 28 -18.297 1 91.12 141 ALA B O 1
ATOM 6891 N N . SER B 1 142 ? 22.234 26.078 -17.906 1 85.25 142 SER B N 1
ATOM 6892 C CA . SER B 1 142 ? 23.578 26.594 -18.094 1 85.25 142 SER B CA 1
ATOM 6893 C C . SER B 1 142 ? 24.422 25.641 -18.938 1 85.25 142 SER B C 1
ATOM 6895 O O . SER B 1 142 ? 24.734 24.531 -18.5 1 85.25 142 SER B O 1
ATOM 6897 N N . SER B 1 143 ? 24.875 26.109 -20 1 79.5 143 SER B N 1
ATOM 6898 C CA . SER B 1 143 ? 25.703 25.297 -20.875 1 79.5 143 SER B CA 1
ATOM 6899 C C . SER B 1 143 ? 27.109 25.109 -20.297 1 79.5 143 SER B C 1
ATOM 6901 O O . SER B 1 143 ? 27.844 24.203 -20.703 1 79.5 143 SER B O 1
ATOM 6903 N N . GLN B 1 144 ? 27.469 25.859 -19.281 1 83.5 144 GLN B N 1
ATOM 6904 C CA . GLN B 1 144 ? 28.828 25.828 -18.766 1 83.5 144 GLN B CA 1
ATOM 6905 C C . GLN B 1 144 ? 28.859 25.25 -17.344 1 83.5 144 GLN B C 1
ATOM 6907 O O . GLN B 1 144 ? 29.875 25.375 -16.641 1 83.5 144 GLN B O 1
ATOM 6912 N N . TRP B 1 145 ? 27.828 24.625 -16.922 1 90.94 145 TRP B N 1
ATOM 6913 C CA . TRP B 1 145 ? 27.812 24.078 -15.578 1 90.94 145 TRP B CA 1
ATOM 6914 C C . TRP B 1 145 ? 28.828 22.938 -15.438 1 90.94 145 TRP B C 1
ATOM 6916 O O . TRP B 1 145 ? 28.969 22.109 -16.328 1 90.94 145 TRP B O 1
ATOM 6926 N N . SER B 1 146 ? 29.578 22.984 -14.375 1 92.31 146 SER B N 1
ATOM 6927 C CA . SER B 1 146 ? 30.5 21.922 -14.023 1 92.31 146 SER B CA 1
ATOM 6928 C C . SER B 1 146 ? 30.219 21.375 -12.625 1 92.31 146 SER B C 1
ATOM 6930 O O . SER B 1 146 ? 29.688 22.094 -11.781 1 92.31 146 SER B O 1
ATOM 6932 N N . GLU B 1 147 ? 30.594 20.172 -12.484 1 93.81 147 GLU B N 1
ATOM 6933 C CA . GLU B 1 147 ? 30.391 19.531 -11.188 1 93.81 147 GLU B CA 1
ATOM 6934 C C . GLU B 1 147 ? 31.062 20.328 -10.07 1 93.81 147 GLU B C 1
ATOM 6936 O O . GLU B 1 147 ? 32.156 20.859 -10.25 1 93.81 147 GLU B O 1
ATOM 6941 N N . ILE B 1 148 ? 30.406 20.453 -9.031 1 94.88 148 ILE B N 1
ATOM 6942 C CA . ILE B 1 148 ? 30.953 21.125 -7.855 1 94.88 148 ILE B CA 1
ATOM 6943 C C . ILE B 1 148 ? 31.484 20.094 -6.871 1 94.88 148 ILE B C 1
ATOM 6945 O O . ILE B 1 148 ? 31.25 18.891 -7.035 1 94.88 148 ILE B O 1
ATOM 6949 N N . GLY B 1 149 ? 32.25 20.625 -5.91 1 96.81 149 GLY B N 1
ATOM 6950 C CA . GLY B 1 149 ? 32.719 19.703 -4.883 1 96.81 149 GLY B CA 1
ATOM 6951 C C . GLY B 1 149 ? 31.562 19.094 -4.098 1 96.81 149 GLY B C 1
ATOM 6952 O O . GLY B 1 149 ? 30.578 19.766 -3.783 1 96.81 149 GLY B O 1
ATOM 6953 N N . TRP B 1 150 ? 31.672 17.797 -3.803 1 96.94 150 TRP B N 1
ATOM 6954 C CA . TRP B 1 150 ? 30.625 17.109 -3.082 1 96.94 150 TRP B CA 1
ATOM 6955 C C . TRP B 1 150 ? 30.375 17.734 -1.719 1 96.94 150 TRP B C 1
ATOM 6957 O O . TRP B 1 150 ? 29.234 17.781 -1.242 1 96.94 150 TRP B O 1
ATOM 6967 N N . SER B 1 151 ? 31.422 18.234 -1.072 1 97.62 151 SER B N 1
ATOM 6968 C CA . SER B 1 151 ? 31.25 18.922 0.202 1 97.62 151 SER B CA 1
ATOM 6969 C C . SER B 1 151 ? 30.344 20.141 0.051 1 97.62 151 SER B C 1
ATOM 6971 O O . SER B 1 151 ? 29.469 20.375 0.887 1 97.62 151 SER B O 1
ATOM 6973 N N . GLN B 1 152 ? 30.594 20.859 -0.965 1 97.25 152 GLN B N 1
ATOM 6974 C CA . GLN B 1 152 ? 29.766 22.031 -1.237 1 97.25 152 GLN B CA 1
ATOM 6975 C C . GLN B 1 152 ? 28.328 21.625 -1.558 1 97.25 152 GLN B C 1
ATOM 6977 O O . GLN B 1 152 ? 27.391 22.25 -1.093 1 97.25 152 GLN B O 1
ATOM 6982 N N . PHE B 1 153 ? 28.203 20.594 -2.396 1 97.69 153 PHE B N 1
ATOM 6983 C CA . PHE B 1 153 ? 26.875 20.109 -2.77 1 97.69 153 PHE B CA 1
ATOM 6984 C C . PHE B 1 153 ? 26.062 19.766 -1.531 1 97.69 153 PHE B C 1
ATOM 6986 O O . PHE B 1 153 ? 24.938 20.266 -1.373 1 97.69 153 PHE B O 1
ATOM 6993 N N . TRP B 1 154 ? 26.594 18.953 -0.628 1 97.94 154 TRP B N 1
ATOM 6994 C CA . TRP B 1 154 ? 25.859 18.484 0.543 1 97.94 154 TRP B CA 1
ATOM 6995 C C . TRP B 1 154 ? 25.625 19.625 1.532 1 97.94 154 TRP B C 1
ATOM 6997 O O . TRP B 1 154 ? 24.562 19.688 2.166 1 97.94 154 TRP B O 1
ATOM 7007 N N . THR B 1 155 ? 26.625 20.547 1.691 1 97.62 155 THR B N 1
ATOM 7008 C CA . THR B 1 155 ? 26.422 21.734 2.527 1 97.62 155 THR B CA 1
ATOM 7009 C C . THR B 1 155 ? 25.25 22.562 2.018 1 97.62 155 THR B C 1
ATOM 7011 O O . THR B 1 155 ? 24.422 23.047 2.807 1 97.62 155 THR B O 1
ATOM 7014 N N . THR B 1 156 ? 25.219 22.703 0.707 1 97.19 156 THR B N 1
ATOM 7015 C CA . THR B 1 156 ? 24.141 23.469 0.088 1 97.19 156 THR B CA 1
ATOM 7016 C C . THR B 1 156 ? 22.781 22.828 0.356 1 97.19 156 THR B C 1
ATOM 7018 O O . THR B 1 156 ? 21.812 23.516 0.65 1 97.19 156 THR B O 1
ATOM 7021 N N . LEU B 1 157 ? 22.703 21.531 0.256 1 96.75 157 LEU B N 1
ATOM 7022 C CA . LEU B 1 157 ? 21.469 20.812 0.536 1 96.75 157 LEU B CA 1
ATOM 7023 C C . LEU B 1 157 ? 20.984 21.094 1.955 1 96.75 157 LEU B C 1
ATOM 7025 O O . LEU B 1 157 ? 19.797 21.359 2.172 1 96.75 157 LEU B O 1
ATOM 7029 N N . GLY B 1 158 ? 21.891 20.969 2.949 1 96.12 158 GLY B N 1
ATOM 7030 C CA . GLY B 1 158 ? 21.547 21.281 4.332 1 96.12 158 GLY B CA 1
ATOM 7031 C C . GLY B 1 158 ? 21.062 22.703 4.531 1 96.12 158 GLY B C 1
ATOM 7032 O O . GLY B 1 158 ? 20.078 22.938 5.23 1 96.12 158 GLY B O 1
ATOM 7033 N N . LYS B 1 159 ? 21.703 23.656 3.844 1 95.94 159 LYS B N 1
ATOM 7034 C CA . LYS B 1 159 ? 21.359 25.062 3.965 1 95.94 159 LYS B CA 1
ATOM 7035 C C . LYS B 1 159 ? 19.984 25.344 3.385 1 95.94 159 LYS B C 1
ATOM 7037 O O . LYS B 1 159 ? 19.234 26.156 3.922 1 95.94 159 LYS B O 1
ATOM 7042 N N . TYR B 1 160 ? 19.688 24.703 2.26 1 94.44 160 TYR B N 1
ATOM 7043 C CA . TYR B 1 160 ? 18.375 24.906 1.662 1 94.44 160 TYR B CA 1
ATOM 7044 C C . TYR B 1 160 ? 17.266 24.5 2.629 1 94.44 160 TYR B C 1
ATOM 7046 O O . TYR B 1 160 ? 16.219 25.125 2.682 1 94.44 160 TYR B O 1
ATOM 7054 N N . GLU B 1 161 ? 17.5 23.438 3.41 1 92.5 161 GLU B N 1
ATOM 7055 C CA . GLU B 1 161 ? 16.516 23 4.398 1 92.5 161 GLU B CA 1
ATOM 7056 C C . GLU B 1 161 ? 16.453 23.953 5.582 1 92.5 161 GLU B C 1
ATOM 7058 O O . GLU B 1 161 ? 15.359 24.375 5.984 1 92.5 161 GLU B O 1
ATOM 7063 N N . SER B 1 162 ? 17.609 24.375 6.086 1 93.12 162 SER B N 1
ATOM 7064 C CA . SER B 1 162 ? 17.672 25.125 7.34 1 93.12 162 SER B CA 1
ATOM 7065 C C . SER B 1 162 ? 17.344 26.594 7.129 1 93.12 162 SER B C 1
ATOM 7067 O O . SER B 1 162 ? 16.812 27.25 8.023 1 93.12 162 SER B O 1
ATOM 7069 N N . GLN B 1 163 ? 17.594 27.094 5.953 1 91.12 163 GLN B N 1
ATOM 7070 C CA . GLN B 1 163 ? 17.438 28.531 5.746 1 91.12 163 GLN B CA 1
ATOM 7071 C C . GLN B 1 163 ? 16.188 28.844 4.945 1 91.12 163 GLN B C 1
ATOM 7073 O O . GLN B 1 163 ? 15.57 29.891 5.133 1 91.12 163 GLN B O 1
ATOM 7078 N N . TYR B 1 164 ? 15.828 27.922 4.07 1 88.75 164 TYR B N 1
ATOM 7079 C CA . TYR B 1 164 ? 14.719 28.266 3.182 1 88.75 164 TYR B CA 1
ATOM 7080 C C . TYR B 1 164 ? 13.578 27.266 3.338 1 88.75 164 TYR B C 1
ATOM 7082 O O . TYR B 1 164 ? 12.523 27.406 2.723 1 88.75 164 TYR B O 1
ATOM 7090 N N . GLY B 1 165 ? 13.75 26.219 4.141 1 88.88 165 GLY B N 1
ATOM 7091 C CA . GLY B 1 165 ? 12.711 25.219 4.375 1 88.88 165 GLY B CA 1
ATOM 7092 C C . GLY B 1 165 ? 12.438 24.359 3.162 1 88.88 165 GLY B C 1
ATOM 7093 O O . GLY B 1 165 ? 11.312 23.875 2.979 1 88.88 165 GLY B O 1
ATOM 7094 N N . VAL B 1 166 ? 13.406 24.172 2.275 1 90.81 166 VAL B N 1
ATOM 7095 C CA . VAL B 1 166 ? 13.219 23.406 1.046 1 90.81 166 VAL B CA 1
ATOM 7096 C C . VAL B 1 166 ? 13.938 22.062 1.154 1 90.81 166 VAL B C 1
ATOM 7098 O O . VAL B 1 166 ? 15.172 22 1.071 1 90.81 166 VAL B O 1
ATOM 7101 N N . GLY B 1 167 ? 13.133 21.016 1.384 1 91.12 167 GLY B N 1
ATOM 7102 C CA . GLY B 1 167 ? 13.672 19.672 1.284 1 91.12 167 GLY B CA 1
ATOM 7103 C C . GLY B 1 167 ? 13.789 19.172 -0.146 1 91.12 167 GLY B C 1
ATOM 7104 O O . GLY B 1 167 ? 13.062 19.625 -1.028 1 91.12 167 GLY B O 1
ATOM 7105 N N . SER B 1 168 ? 14.648 18.281 -0.407 1 93.31 168 SER B N 1
ATOM 7106 C CA . SER B 1 168 ? 14.867 17.672 -1.709 1 93.31 168 SER B CA 1
ATOM 7107 C C . SER B 1 168 ? 15.227 16.188 -1.565 1 93.31 168 SER B C 1
ATOM 7109 O O . SER B 1 168 ? 14.344 15.352 -1.361 1 93.31 168 SER B O 1
ATOM 7111 N N . LEU B 1 169 ? 16.594 15.898 -1.491 1 95.62 169 LEU B N 1
ATOM 7112 C CA . LEU B 1 169 ? 16.984 14.516 -1.248 1 95.62 169 LEU B CA 1
ATOM 7113 C C . LEU B 1 169 ? 16.547 14.062 0.141 1 95.62 169 LEU B C 1
ATOM 7115 O O . LEU B 1 169 ? 16.234 12.891 0.346 1 95.62 169 LEU B O 1
ATOM 7119 N N . PHE B 1 170 ? 16.656 15 1.047 1 94.81 170 PHE B N 1
ATOM 7120 C CA . PHE B 1 170 ? 16.25 14.766 2.428 1 94.81 170 PHE B CA 1
ATOM 7121 C C . PHE B 1 170 ? 15.273 15.844 2.896 1 94.81 170 PHE B C 1
ATOM 7123 O O . PHE B 1 170 ? 15.117 16.875 2.234 1 94.81 170 PHE B O 1
ATOM 7130 N N . SER B 1 171 ? 14.531 15.594 3.926 1 93.19 171 SER B N 1
ATOM 7131 C CA . SER B 1 171 ? 13.68 16.547 4.629 1 93.19 171 SER B CA 1
ATOM 7132 C C . SER B 1 171 ? 13.766 16.359 6.137 1 93.19 171 SER B C 1
ATOM 7134 O O . SER B 1 171 ? 12.836 15.82 6.754 1 93.19 171 SER B O 1
ATOM 7136 N N . SER B 1 172 ? 14.844 16.828 6.723 1 94.62 172 SER B N 1
ATOM 7137 C CA . SER B 1 172 ? 15.141 16.594 8.133 1 94.62 172 SER B CA 1
ATOM 7138 C C . SER B 1 172 ? 14.438 17.609 9.023 1 94.62 172 SER B C 1
ATOM 7140 O O . SER B 1 172 ? 14 18.656 8.547 1 94.62 172 SER B O 1
ATOM 7142 N N . TYR B 1 173 ? 14.305 17.281 10.266 1 94.19 173 TYR B N 1
ATOM 7143 C CA . TYR B 1 173 ? 13.609 18.141 11.219 1 94.19 173 TYR B CA 1
ATOM 7144 C C . TYR B 1 173 ? 14.078 17.859 12.648 1 94.19 173 TYR B C 1
ATOM 7146 O O . TYR B 1 173 ? 14.828 16.922 12.883 1 94.19 173 TYR B O 1
ATOM 7154 N N . VAL B 1 174 ? 13.734 18.766 13.523 1 94.88 174 VAL B N 1
ATOM 7155 C CA . VAL B 1 174 ? 14.047 18.594 14.938 1 94.88 174 VAL B CA 1
ATOM 7156 C C . VAL B 1 174 ? 12.773 18.297 15.719 1 94.88 174 VAL B C 1
ATOM 7158 O O . VAL B 1 174 ? 11.719 18.859 15.445 1 94.88 174 VAL B O 1
ATOM 7161 N N . SER B 1 175 ? 12.812 17.344 16.625 1 95 175 SER B N 1
ATOM 7162 C CA . SER B 1 175 ? 11.734 16.984 17.547 1 95 175 SER B CA 1
ATOM 7163 C C . SER B 1 175 ? 12.289 16.516 18.875 1 95 175 SER B C 1
ATOM 7165 O O . SER B 1 175 ? 13.508 16.391 19.047 1 95 175 SER B O 1
ATOM 7167 N N . VAL B 1 176 ? 11.375 16.312 19.781 1 96 176 VAL B N 1
ATOM 7168 C CA . VAL B 1 176 ? 11.766 15.664 21.047 1 96 176 VAL B CA 1
ATOM 7169 C C . VAL B 1 176 ? 12.367 14.289 20.766 1 96 176 VAL B C 1
ATOM 7171 O O . VAL B 1 176 ? 11.883 13.562 19.891 1 96 176 VAL B O 1
ATOM 7174 N N . ASN B 1 177 ? 13.484 14.031 21.438 1 96.12 177 ASN B N 1
ATOM 7175 C CA . ASN B 1 177 ? 14.047 12.688 21.312 1 96.12 177 ASN B CA 1
ATOM 7176 C C . ASN B 1 177 ? 13.117 11.633 21.906 1 96.12 177 ASN B C 1
ATOM 7178 O O . ASN B 1 177 ? 12.891 11.609 23.125 1 96.12 177 ASN B O 1
ATOM 7182 N N . TYR B 1 178 ? 12.578 10.719 21.141 1 95.88 178 TYR B N 1
ATOM 7183 C CA . TYR B 1 178 ? 11.547 9.781 21.547 1 95.88 178 TYR B CA 1
ATOM 7184 C C . TYR B 1 178 ? 12.062 8.852 22.641 1 95.88 178 TYR B C 1
ATOM 7186 O O . TYR B 1 178 ? 11.289 8.336 23.453 1 95.88 178 TYR B O 1
ATOM 7194 N N . GLY B 1 179 ? 13.352 8.609 22.609 1 93.38 179 GLY B N 1
ATOM 7195 C CA . GLY B 1 179 ? 13.953 7.723 23.594 1 93.38 179 GLY B CA 1
ATOM 7196 C C . GLY B 1 179 ? 14.422 8.445 24.844 1 93.38 179 GLY B C 1
ATOM 7197 O O . GLY B 1 179 ? 14.711 7.816 25.859 1 93.38 179 GLY B O 1
ATOM 7198 N N . ASN B 1 180 ? 14.547 9.742 24.75 1 92.88 180 ASN B N 1
ATOM 7199 C CA . ASN B 1 180 ? 14.969 10.617 25.844 1 92.88 180 ASN B CA 1
ATOM 7200 C C . ASN B 1 180 ? 14.312 11.992 25.75 1 92.88 180 ASN B C 1
ATOM 7202 O O . ASN B 1 180 ? 14.906 12.938 25.234 1 92.88 180 ASN B O 1
ATOM 7206 N N . THR B 1 181 ? 13.188 12.148 26.438 1 94.56 181 THR B N 1
ATOM 7207 C CA . THR B 1 181 ? 12.32 13.297 26.219 1 94.56 181 THR B CA 1
ATOM 7208 C C . THR B 1 181 ? 12.898 14.547 26.875 1 94.56 181 THR B C 1
ATOM 7210 O O . THR B 1 181 ? 12.312 15.625 26.781 1 94.56 181 THR B O 1
ATOM 7213 N N . SER B 1 182 ? 14.062 14.445 27.469 1 94.5 182 SER B N 1
ATOM 7214 C CA . SER B 1 182 ? 14.68 15.609 28.109 1 94.5 182 SER B CA 1
ATOM 7215 C C . SER B 1 182 ? 15.492 16.422 27.109 1 94.5 182 SER B C 1
ATOM 7217 O O . SER B 1 182 ? 15.906 17.547 27.406 1 94.5 182 SER B O 1
ATOM 7219 N N . ILE B 1 183 ? 15.68 15.914 25.922 1 94.44 183 ILE B N 1
ATOM 7220 C CA . ILE B 1 183 ? 16.453 16.625 24.922 1 94.44 183 ILE B CA 1
ATOM 7221 C C . ILE B 1 183 ? 15.719 16.562 23.578 1 94.44 183 ILE B C 1
ATOM 7223 O O . ILE B 1 183 ? 14.828 15.734 23.391 1 94.44 183 ILE B O 1
ATOM 7227 N N . HIS B 1 184 ? 16.094 17.484 22.703 1 95.56 184 HIS B N 1
ATOM 7228 C CA . HIS B 1 184 ? 15.688 17.391 21.312 1 95.56 184 HIS B CA 1
ATOM 7229 C C . HIS B 1 184 ? 16.703 16.578 20.5 1 95.56 184 HIS B C 1
ATOM 7231 O O . HIS B 1 184 ? 17.828 16.375 20.953 1 95.56 184 HIS B O 1
ATOM 7237 N N . ALA B 1 185 ? 16.266 16.078 19.391 1 95.56 185 ALA B N 1
ATOM 7238 C CA . ALA B 1 185 ? 17.125 15.336 18.484 1 95.56 185 ALA B CA 1
ATOM 7239 C C . ALA B 1 185 ? 16.891 15.766 17.031 1 95.56 185 ALA B C 1
ATOM 7241 O O . ALA B 1 185 ? 15.805 16.25 16.703 1 95.56 185 ALA B O 1
ATOM 7242 N N . LEU B 1 186 ? 18 15.727 16.25 1 96.5 186 LEU B N 1
ATOM 7243 C CA . LEU B 1 186 ? 17.875 15.898 14.812 1 96.5 186 LEU B CA 1
ATOM 7244 C C . LEU B 1 186 ? 17.406 14.609 14.141 1 96.5 186 LEU B C 1
ATOM 7246 O O . LEU B 1 186 ? 18.047 13.57 14.273 1 96.5 186 LEU B O 1
ATOM 7250 N N . TYR B 1 187 ? 16.312 14.609 13.531 1 96.38 187 TYR B N 1
ATOM 7251 C CA . TYR B 1 187 ? 15.773 13.5 12.758 1 96.38 187 TYR B CA 1
ATOM 7252 C C . TYR B 1 187 ? 16.109 13.648 11.281 1 96.38 187 TYR B C 1
ATOM 7254 O O . TYR B 1 187 ? 15.664 14.594 10.625 1 96.38 187 TYR B O 1
ATOM 7262 N N . ILE B 1 188 ? 16.938 12.805 10.773 1 96.56 188 ILE B N 1
ATOM 7263 C CA . ILE B 1 188 ? 17.266 12.727 9.352 1 96.56 188 ILE B CA 1
ATOM 7264 C C . ILE B 1 188 ? 16.234 11.867 8.625 1 96.56 188 ILE B C 1
ATOM 7266 O O . ILE B 1 188 ? 16.109 10.672 8.898 1 96.56 188 ILE B O 1
ATOM 7270 N N . ASN B 1 189 ? 15.484 12.453 7.723 1 94.62 189 ASN B N 1
ATOM 7271 C CA . ASN B 1 189 ? 14.297 11.805 7.172 1 94.62 189 ASN B CA 1
ATOM 7272 C C . ASN B 1 189 ? 14.336 11.766 5.648 1 94.62 189 ASN B C 1
ATOM 7274 O O . ASN B 1 189 ? 15.133 12.461 5.023 1 94.62 189 ASN B O 1
ATOM 7278 N N . GLN B 1 190 ? 13.539 10.781 5.105 1 92.88 190 GLN B N 1
ATOM 7279 C CA . GLN B 1 190 ? 13.414 10.672 3.656 1 92.88 190 GLN B CA 1
ATOM 7280 C C . GLN B 1 190 ? 12.828 11.945 3.057 1 92.88 190 GLN B C 1
ATOM 7282 O O . GLN B 1 190 ? 12.125 12.695 3.74 1 92.88 190 GLN B O 1
ATOM 7287 N N . GLY B 1 191 ? 13.203 12.109 1.819 1 81 191 GLY B N 1
ATOM 7288 C CA . GLY B 1 191 ? 13.188 13.438 1.233 1 81 191 GLY B CA 1
ATOM 7289 C C . GLY B 1 191 ? 11.812 13.859 0.753 1 81 191 GLY B C 1
ATOM 7290 O O . GLY B 1 191 ? 10.797 13.297 1.178 1 81 191 GLY B O 1
ATOM 7291 N N . GLY B 1 192 ? 11.977 15.102 0.012 1 79.62 192 GLY B N 1
ATOM 7292 C CA . GLY B 1 192 ? 10.812 15.906 -0.325 1 79.62 192 GLY B CA 1
ATOM 7293 C C . GLY B 1 192 ? 10.406 15.789 -1.782 1 79.62 192 GLY B C 1
ATOM 7294 O O . GLY B 1 192 ? 10.891 16.547 -2.629 1 79.62 192 GLY B O 1
ATOM 7295 N N . LEU B 1 193 ? 9.531 14.797 -2.068 1 88.31 193 LEU B N 1
ATOM 7296 C CA . LEU B 1 193 ? 8.945 14.703 -3.402 1 88.31 193 LEU B CA 1
ATOM 7297 C C . LEU B 1 193 ? 7.988 15.867 -3.656 1 88.31 193 LEU B C 1
ATOM 7299 O O . LEU B 1 193 ? 7.441 16.438 -2.715 1 88.31 193 LEU B O 1
ATOM 7303 N N . ALA B 1 194 ? 7.906 16.281 -4.883 1 90.25 194 ALA B N 1
ATOM 7304 C CA . ALA B 1 194 ? 6.996 17.375 -5.234 1 90.25 194 ALA B CA 1
ATOM 7305 C C . ALA B 1 194 ? 5.543 16.938 -5.09 1 90.25 194 ALA B C 1
ATOM 7307 O O . ALA B 1 194 ? 4.684 17.734 -4.715 1 90.25 194 ALA B O 1
ATOM 7308 N N . MET B 1 195 ? 5.305 15.719 -5.426 1 90.38 195 MET B N 1
ATOM 7309 C CA . MET B 1 195 ? 3.982 15.117 -5.281 1 90.38 195 MET B CA 1
ATOM 7310 C C . MET B 1 195 ? 4.027 13.93 -4.328 1 90.38 195 MET B C 1
ATOM 7312 O O . MET B 1 195 ? 5.105 13.43 -4.004 1 90.38 195 MET B O 1
ATOM 7316 N N . PRO B 1 196 ? 2.857 13.547 -3.885 1 89.12 196 PRO B N 1
ATOM 7317 C CA . PRO B 1 196 ? 2.857 12.328 -3.062 1 89.12 196 PRO B CA 1
ATOM 7318 C C . PRO B 1 196 ? 3.41 11.117 -3.803 1 89.12 196 PRO B C 1
ATOM 7320 O O . PRO B 1 196 ? 3.271 11.016 -5.023 1 89.12 196 PRO B O 1
ATOM 7323 N N . ARG B 1 197 ? 3.994 10.18 -3.088 1 89.69 197 ARG B N 1
ATOM 7324 C CA . ARG B 1 197 ? 4.691 8.992 -3.572 1 89.69 197 ARG B CA 1
ATOM 7325 C C . ARG B 1 197 ? 3.859 8.266 -4.625 1 89.69 197 ARG B C 1
ATOM 7327 O O . ARG B 1 197 ? 4.371 7.895 -5.684 1 89.69 197 ARG B O 1
ATOM 7334 N N . ASP B 1 198 ? 2.561 8.055 -4.426 1 85.88 198 ASP B N 1
ATOM 7335 C CA . ASP B 1 198 ? 1.719 7.203 -5.258 1 85.88 198 ASP B CA 1
ATOM 7336 C C . ASP B 1 198 ? 1.456 7.852 -6.617 1 85.88 198 ASP B C 1
ATOM 7338 O O . ASP B 1 198 ? 1.127 7.16 -7.586 1 85.88 198 ASP B O 1
ATOM 7342 N N . TYR B 1 199 ? 1.565 9.141 -6.734 1 88.81 199 TYR B N 1
ATOM 7343 C CA . TYR B 1 199 ? 1.418 9.828 -8.016 1 88.81 199 TYR B CA 1
ATOM 7344 C C . TYR B 1 199 ? 2.541 9.445 -8.969 1 88.81 199 TYR B C 1
ATOM 7346 O O . TYR B 1 199 ? 2.373 9.5 -10.195 1 88.81 199 TYR B O 1
ATOM 7354 N N . TYR B 1 200 ? 3.703 9.031 -8.375 1 90.38 200 TYR B N 1
ATOM 7355 C CA . TYR B 1 200 ? 4.855 8.641 -9.18 1 90.38 200 TYR B CA 1
ATOM 7356 C C . TYR B 1 200 ? 4.812 7.156 -9.516 1 90.38 200 TYR B C 1
ATOM 7358 O O . TYR B 1 200 ? 5.242 6.742 -10.594 1 90.38 200 TYR B O 1
ATOM 7366 N N . THR B 1 201 ? 4.301 6.371 -8.625 1 88.06 201 THR B N 1
ATOM 7367 C CA . THR B 1 201 ? 4.594 4.945 -8.68 1 88.06 201 THR B CA 1
ATOM 7368 C C . THR B 1 201 ? 3.404 4.172 -9.25 1 88.06 201 THR B C 1
ATOM 7370 O O . THR B 1 201 ? 3.557 3.033 -9.703 1 88.06 201 THR B O 1
ATOM 7373 N N . LYS B 1 202 ? 2.236 4.738 -9.203 1 82.62 202 LYS B N 1
ATOM 7374 C CA . LYS B 1 202 ? 1.048 4.016 -9.648 1 82.62 202 LYS B CA 1
ATOM 7375 C C . LYS B 1 202 ? 0.567 4.531 -11 1 82.62 202 LYS B C 1
ATOM 7377 O O . LYS B 1 202 ? 0.413 5.738 -11.188 1 82.62 202 LYS B O 1
ATOM 7382 N N . ASN B 1 203 ? 0.186 3.691 -11.875 1 78.88 203 ASN B N 1
ATOM 7383 C CA . ASN B 1 203 ? -0.17 4.031 -13.25 1 78.88 203 ASN B CA 1
ATOM 7384 C C . ASN B 1 203 ? -1.517 4.746 -13.32 1 78.88 203 ASN B C 1
ATOM 7386 O O . ASN B 1 203 ? -1.777 5.496 -14.266 1 78.88 203 ASN B O 1
ATOM 7390 N N . GLU B 1 204 ? -2.361 4.531 -12.359 1 76.56 204 GLU B N 1
ATOM 7391 C CA . GLU B 1 204 ? -3.672 5.176 -12.344 1 76.56 204 GLU B CA 1
ATOM 7392 C C . GLU B 1 204 ? -3.537 6.695 -12.273 1 76.56 204 GLU B C 1
ATOM 7394 O O . GLU B 1 204 ? -4.48 7.422 -12.586 1 76.56 204 GLU B O 1
ATOM 7399 N N . ASN B 1 205 ? -2.314 7.094 -11.875 1 82.06 205 ASN B N 1
ATOM 7400 C CA . ASN B 1 205 ? -2.088 8.531 -11.727 1 82.06 205 ASN B CA 1
ATOM 7401 C C . ASN B 1 205 ? -1.209 9.078 -12.852 1 82.06 205 ASN B C 1
ATOM 7403 O O . ASN B 1 205 ? -0.611 10.148 -12.703 1 82.06 205 ASN B O 1
ATOM 7407 N N . ARG B 1 206 ? -1.171 8.492 -13.938 1 86 206 ARG B N 1
ATOM 7408 C CA . ARG B 1 206 ? -0.3 8.852 -15.055 1 86 206 ARG B CA 1
ATOM 7409 C C . ARG B 1 206 ? -0.592 10.258 -15.555 1 86 206 ARG B C 1
ATOM 7411 O O . ARG B 1 206 ? 0.327 11 -15.906 1 86 206 ARG B O 1
ATOM 7418 N N . VAL B 1 207 ? -1.829 10.672 -15.609 1 86.19 207 VAL B N 1
ATOM 7419 C CA . VAL B 1 207 ? -2.195 12 -16.094 1 86.19 207 VAL B CA 1
ATOM 7420 C C . VAL B 1 207 ? -1.562 13.062 -15.203 1 86.19 207 VAL B C 1
ATOM 7422 O O . VAL B 1 207 ? -1.025 14.055 -15.695 1 86.19 207 VAL B O 1
ATOM 7425 N N . GLN B 1 208 ? -1.607 12.82 -13.922 1 87.62 208 GLN B N 1
ATOM 7426 C CA . GLN B 1 208 ? -1.014 13.766 -12.984 1 87.62 208 GLN B CA 1
ATOM 7427 C C . GLN B 1 208 ? 0.504 13.812 -13.133 1 87.62 208 GLN B C 1
ATOM 7429 O O . GLN B 1 208 ? 1.109 14.883 -13.07 1 87.62 208 GLN B O 1
ATOM 7434 N N . ALA B 1 209 ? 1.143 12.672 -13.336 1 90.44 209 ALA B N 1
ATOM 7435 C CA . ALA B 1 209 ? 2.59 12.602 -13.516 1 90.44 209 ALA B CA 1
ATOM 7436 C C . ALA B 1 209 ? 3.018 13.305 -14.797 1 90.44 209 ALA B C 1
ATOM 7438 O O . ALA B 1 209 ? 4.023 14.023 -14.82 1 90.44 209 ALA B O 1
ATOM 7439 N N . ASP B 1 210 ? 2.254 13.141 -15.852 1 92.88 210 ASP B N 1
ATOM 7440 C CA . ASP B 1 210 ? 2.545 13.797 -17.125 1 92.88 210 ASP B CA 1
ATOM 7441 C C . ASP B 1 210 ? 2.387 15.305 -17.016 1 92.88 210 ASP B C 1
ATOM 7443 O O . ASP B 1 210 ? 3.188 16.062 -17.578 1 92.88 210 ASP B O 1
ATOM 7447 N N . ASN B 1 211 ? 1.306 15.688 -16.328 1 93.25 211 ASN B N 1
ATOM 7448 C CA . ASN B 1 211 ? 1.103 17.109 -16.109 1 93.25 211 ASN B CA 1
ATOM 7449 C C . ASN B 1 211 ? 2.238 17.719 -15.297 1 93.25 211 ASN B C 1
ATOM 7451 O O . ASN B 1 211 ? 2.697 18.828 -15.594 1 93.25 211 ASN B O 1
ATOM 7455 N N . TYR B 1 212 ? 2.672 17.016 -14.242 1 94.12 212 TYR B N 1
ATOM 7456 C CA . TYR B 1 212 ? 3.789 17.484 -13.422 1 94.12 212 TYR B CA 1
ATOM 7457 C C . TYR B 1 212 ? 5.043 17.656 -14.266 1 94.12 212 TYR B C 1
ATOM 7459 O O . TYR B 1 212 ? 5.703 18.703 -14.188 1 94.12 212 TYR B O 1
ATOM 7467 N N . LEU B 1 213 ? 5.387 16.672 -15.125 1 96.25 213 LEU B N 1
ATOM 7468 C CA . LEU B 1 213 ? 6.551 16.734 -16 1 96.25 213 LEU B CA 1
ATOM 7469 C C . LEU B 1 213 ? 6.441 17.922 -16.953 1 96.25 213 LEU B C 1
ATOM 7471 O O . LEU B 1 213 ? 7.414 18.641 -17.172 1 96.25 213 LEU B O 1
ATOM 7475 N N . ALA B 1 214 ? 5.293 18.125 -17.531 1 96.88 214 ALA B N 1
ATOM 7476 C CA . ALA B 1 214 ? 5.078 19.203 -18.5 1 96.88 214 ALA B CA 1
ATOM 7477 C C . ALA B 1 214 ? 5.242 20.562 -17.828 1 96.88 214 ALA B C 1
ATOM 7479 O O . ALA B 1 214 ? 5.906 21.453 -18.375 1 96.88 214 ALA B O 1
ATOM 7480 N N . ASP B 1 215 ? 4.605 20.703 -16.672 1 96.88 215 ASP B N 1
ATOM 7481 C CA . ASP B 1 215 ? 4.684 21.969 -15.953 1 96.88 215 ASP B CA 1
ATOM 7482 C C . ASP B 1 215 ? 6.113 22.266 -15.508 1 96.88 215 ASP B C 1
ATOM 7484 O O . ASP B 1 215 ? 6.57 23.406 -15.586 1 96.88 215 ASP B O 1
ATOM 7488 N N . LEU B 1 216 ? 6.773 21.266 -15.008 1 96.94 216 LEU B N 1
ATOM 7489 C CA . LEU B 1 216 ? 8.156 21.438 -14.57 1 96.94 216 LEU B CA 1
ATOM 7490 C C . LEU B 1 216 ? 9.055 21.797 -15.742 1 96.94 216 LEU B C 1
ATOM 7492 O O . LEU B 1 216 ? 9.969 22.625 -15.602 1 96.94 216 LEU B O 1
ATOM 7496 N N . THR B 1 217 ? 8.844 21.188 -16.906 1 98.19 217 THR B N 1
ATOM 7497 C CA . THR B 1 217 ? 9.578 21.5 -18.125 1 98.19 217 THR B CA 1
ATOM 7498 C C . THR B 1 217 ? 9.344 22.953 -18.531 1 98.19 217 THR B C 1
ATOM 7500 O O . THR B 1 217 ? 10.297 23.688 -18.812 1 98.19 217 THR B O 1
ATOM 7503 N N . SER B 1 218 ? 8.102 23.344 -18.484 1 98 218 SER B N 1
ATOM 7504 C CA . SER B 1 218 ? 7.754 24.719 -18.828 1 98 218 SER B CA 1
ATOM 7505 C C . SER B 1 218 ? 8.406 25.719 -17.875 1 98 218 SER B C 1
ATOM 7507 O O . SER B 1 218 ? 8.883 26.766 -18.297 1 98 218 SER B O 1
ATOM 7509 N N . LEU B 1 219 ? 8.398 25.375 -16.594 1 96.94 219 LEU B N 1
ATOM 7510 C CA . LEU B 1 219 ? 9.016 26.234 -15.602 1 96.94 219 LEU B CA 1
ATOM 7511 C C . LEU B 1 219 ? 10.508 26.391 -15.859 1 96.94 219 LEU B C 1
ATOM 7513 O O . LEU B 1 219 ? 11.039 27.5 -15.797 1 96.94 219 LEU B O 1
ATOM 7517 N N . ALA B 1 220 ? 11.164 25.297 -16.125 1 97.38 220 ALA B N 1
ATOM 7518 C CA . ALA B 1 220 ? 12.602 25.312 -16.406 1 97.38 220 ALA B CA 1
ATOM 7519 C C . ALA B 1 220 ? 12.914 26.125 -17.656 1 97.38 220 ALA B C 1
ATOM 7521 O O . ALA B 1 220 ? 13.891 26.875 -17.688 1 97.38 220 ALA B O 1
ATOM 7522 N N . GLN B 1 221 ? 12.125 25.969 -18.688 1 97.56 221 GLN B N 1
ATOM 7523 C CA . GLN B 1 221 ? 12.32 26.688 -19.938 1 97.56 221 GLN B CA 1
ATOM 7524 C C . GLN B 1 221 ? 12.094 28.188 -19.734 1 97.56 221 GLN B C 1
ATOM 7526 O O . GLN B 1 221 ? 12.852 29.016 -20.266 1 97.56 221 GLN B O 1
ATOM 7531 N N . LEU B 1 222 ? 11.023 28.484 -19.016 1 95.94 222 LEU B N 1
ATOM 7532 C CA . LEU B 1 222 ? 10.742 29.875 -18.703 1 95.94 222 LEU B CA 1
ATOM 7533 C C . LEU B 1 222 ? 11.906 30.516 -17.938 1 95.94 222 LEU B C 1
ATOM 7535 O O . LEU B 1 222 ? 12.289 31.641 -18.219 1 95.94 222 LEU B O 1
ATOM 7539 N N . PHE B 1 223 ? 12.453 29.828 -17 1 95.56 223 PHE B N 1
ATOM 7540 C CA . PHE B 1 223 ? 13.57 30.328 -16.203 1 95.56 223 PHE B CA 1
ATOM 7541 C C . PHE B 1 223 ? 14.805 30.516 -17.078 1 95.56 223 PHE B C 1
ATOM 7543 O O . PHE B 1 223 ? 15.484 31.547 -16.969 1 95.56 223 PHE B O 1
ATOM 7550 N N . ASN B 1 224 ? 15.109 29.5 -17.859 1 95.62 224 ASN B N 1
ATOM 7551 C CA . ASN B 1 224 ? 16.234 29.594 -18.797 1 95.62 224 ASN B CA 1
ATOM 7552 C C . ASN B 1 224 ? 16.141 30.859 -19.641 1 95.62 224 ASN B C 1
ATOM 7554 O O . ASN B 1 224 ? 17.125 31.594 -19.797 1 95.62 224 ASN B O 1
ATOM 7558 N N . LYS B 1 225 ? 14.992 31.109 -20.172 1 94.25 225 LYS B N 1
ATOM 7559 C CA . LYS B 1 225 ? 14.773 32.281 -20.984 1 94.25 225 LYS B CA 1
ATOM 7560 C C . LYS B 1 225 ? 14.953 33.562 -20.172 1 94.25 225 LYS B C 1
ATOM 7562 O O . LYS B 1 225 ? 15.586 34.531 -20.641 1 94.25 225 LYS B O 1
ATOM 7567 N N . ALA B 1 226 ? 14.406 33.562 -19 1 93.06 226 ALA B N 1
ATOM 7568 C CA . ALA B 1 226 ? 14.406 34.75 -18.156 1 93.06 226 ALA B CA 1
ATOM 7569 C C . ALA B 1 226 ? 15.82 35.125 -17.734 1 93.06 226 ALA B C 1
ATOM 7571 O O . ALA B 1 226 ? 16.141 36.312 -17.594 1 93.06 226 ALA B O 1
ATOM 7572 N N . ILE B 1 227 ? 16.703 34.188 -17.547 1 92.5 227 ILE B N 1
ATOM 7573 C CA . ILE B 1 227 ? 18.047 34.5 -17.094 1 92.5 227 ILE B CA 1
ATOM 7574 C C . ILE B 1 227 ? 18.984 34.656 -18.281 1 92.5 227 ILE B C 1
ATOM 7576 O O . ILE B 1 227 ? 20.203 34.75 -18.125 1 92.5 227 ILE B O 1
ATOM 7580 N N . GLY B 1 228 ? 18.453 34.562 -19.453 1 91.69 228 GLY B N 1
ATOM 7581 C CA . GLY B 1 228 ? 19.234 34.719 -20.656 1 91.69 228 GLY B CA 1
ATOM 7582 C C . GLY B 1 228 ? 20.031 33.469 -21.016 1 91.69 228 GLY B C 1
ATOM 7583 O O . GLY B 1 228 ? 21.078 33.562 -21.656 1 91.69 228 GLY B O 1
ATOM 7584 N N . GLY B 1 229 ? 19.531 32.344 -20.531 1 91.19 229 GLY B N 1
ATOM 7585 C CA . GLY B 1 229 ? 20.188 31.078 -20.859 1 91.19 229 GLY B CA 1
ATOM 7586 C C . GLY B 1 229 ? 20.062 30.703 -22.328 1 91.19 229 GLY B C 1
ATOM 7587 O O . GLY B 1 229 ? 19.125 31.156 -23 1 91.19 229 GLY B O 1
ATOM 7588 N N . THR B 1 230 ? 21.031 29.797 -22.812 1 92.38 230 THR B N 1
ATOM 7589 C CA . THR B 1 230 ? 21.062 29.469 -24.234 1 92.38 230 THR B CA 1
ATOM 7590 C C . THR B 1 230 ? 20.781 27.984 -24.453 1 92.38 230 THR B C 1
ATOM 7592 O O . THR B 1 230 ? 20.797 27.5 -25.578 1 92.38 230 THR B O 1
ATOM 7595 N N . THR B 1 231 ? 20.547 27.25 -23.375 1 95.38 231 THR B N 1
ATOM 7596 C CA . THR B 1 231 ? 20.234 25.844 -23.531 1 95.38 231 THR B CA 1
ATOM 7597 C C . THR B 1 231 ? 18.938 25.656 -24.328 1 95.38 231 THR B C 1
ATOM 7599 O O . THR B 1 231 ? 17.969 26.406 -24.125 1 95.38 231 THR B O 1
ATOM 7602 N N . SER B 1 232 ? 18.875 24.672 -25.281 1 96.06 232 SER B N 1
ATOM 7603 C CA . SER B 1 232 ? 17.688 24.453 -26.109 1 96.06 232 SER B CA 1
ATOM 7604 C C . SER B 1 232 ? 16.547 23.891 -25.297 1 96.06 232 SER B C 1
ATOM 7606 O O . SER B 1 232 ? 16.766 23.219 -24.281 1 96.06 232 SER B O 1
ATOM 7608 N N . ASN B 1 233 ? 15.359 24.156 -25.703 1 96.75 233 ASN B N 1
ATOM 7609 C CA . ASN B 1 233 ? 14.18 23.625 -25.047 1 96.75 233 ASN B CA 1
ATOM 7610 C C . ASN B 1 233 ? 14.195 22.109 -25.016 1 96.75 233 ASN B C 1
ATOM 7612 O O . ASN B 1 233 ? 13.742 21.5 -24.047 1 96.75 233 ASN B O 1
ATOM 7616 N N . ASP B 1 234 ? 14.719 21.453 -26.031 1 96.69 234 ASP B N 1
ATOM 7617 C CA . ASP B 1 234 ? 14.789 20 -26.078 1 96.69 234 ASP B CA 1
ATOM 7618 C C . ASP B 1 234 ? 15.766 19.453 -25.031 1 96.69 234 ASP B C 1
ATOM 7620 O O . ASP B 1 234 ? 15.492 18.438 -24.406 1 96.69 234 ASP B O 1
ATOM 7624 N N . ASP B 1 235 ? 16.844 20.156 -24.953 1 96.38 235 ASP B N 1
ATOM 7625 C CA . ASP B 1 235 ? 17.844 19.734 -23.969 1 96.38 235 ASP B CA 1
ATOM 7626 C C . ASP B 1 235 ? 17.312 19.922 -22.547 1 96.38 235 ASP B C 1
ATOM 7628 O O . ASP B 1 235 ? 17.578 19.094 -21.672 1 96.38 235 ASP B O 1
ATOM 7632 N N . ILE B 1 236 ? 16.594 21.016 -22.312 1 97.62 236 ILE B N 1
ATOM 7633 C CA . ILE B 1 236 ? 15.977 21.25 -21.016 1 97.62 236 ILE B CA 1
ATOM 7634 C C . ILE B 1 236 ? 14.961 20.156 -20.703 1 97.62 236 ILE B C 1
ATOM 7636 O O . ILE B 1 236 ? 14.938 19.609 -19.594 1 97.62 236 ILE B O 1
ATOM 7640 N N . ALA B 1 237 ? 14.141 19.828 -21.688 1 97.62 237 ALA B N 1
ATOM 7641 C CA . ALA B 1 237 ? 13.141 18.781 -21.5 1 97.62 237 ALA B CA 1
ATOM 7642 C C . ALA B 1 237 ? 13.797 17.453 -21.141 1 97.62 237 ALA B C 1
ATOM 7644 O O . ALA B 1 237 ? 13.312 16.719 -20.266 1 97.62 237 ALA B O 1
ATOM 7645 N N . ALA B 1 238 ? 14.875 17.109 -21.828 1 97 238 ALA B N 1
ATOM 7646 C CA . ALA B 1 238 ? 15.586 15.875 -21.547 1 97 238 ALA B CA 1
ATOM 7647 C C . ALA B 1 238 ? 16.141 15.859 -20.125 1 97 238 ALA B C 1
ATOM 7649 O O . ALA B 1 238 ? 16.094 14.836 -19.438 1 97 238 ALA B O 1
ATOM 7650 N N . ALA B 1 239 ? 16.703 17 -19.719 1 97.44 239 ALA B N 1
ATOM 7651 C CA . ALA B 1 239 ? 17.266 17.094 -18.375 1 97.44 239 ALA B CA 1
ATOM 7652 C C . ALA B 1 239 ? 16.172 16.984 -17.312 1 97.44 239 ALA B C 1
ATOM 7654 O O . ALA B 1 239 ? 16.375 16.406 -16.25 1 97.44 239 ALA B O 1
ATOM 7655 N N . VAL B 1 240 ? 15.039 17.594 -17.562 1 98.19 240 VAL B N 1
ATOM 7656 C CA . VAL B 1 240 ? 13.922 17.516 -16.625 1 98.19 240 VAL B CA 1
ATOM 7657 C C . VAL B 1 240 ? 13.422 16.078 -16.531 1 98.19 240 VAL B C 1
ATOM 7659 O O . VAL B 1 240 ? 13.07 15.602 -15.453 1 98.19 240 VAL B O 1
ATOM 7662 N N . ILE B 1 241 ? 13.375 15.359 -17.672 1 97.44 241 ILE B N 1
ATOM 7663 C CA . ILE B 1 241 ? 12.984 13.953 -17.672 1 97.44 241 ILE B CA 1
ATOM 7664 C C . ILE B 1 241 ? 13.93 13.148 -16.781 1 97.44 241 ILE B C 1
ATOM 7666 O O . ILE B 1 241 ? 13.477 12.328 -15.984 1 97.44 241 ILE B O 1
ATOM 7670 N N . ASP B 1 242 ? 15.195 13.414 -16.938 1 96.94 242 ASP B N 1
ATOM 7671 C CA . ASP B 1 242 ? 16.172 12.727 -16.094 1 96.94 242 ASP B CA 1
ATOM 7672 C C . ASP B 1 242 ? 15.914 12.984 -14.617 1 96.94 242 ASP B C 1
ATOM 7674 O O . ASP B 1 242 ? 16 12.07 -13.797 1 96.94 242 ASP B O 1
ATOM 7678 N N . ALA B 1 243 ? 15.609 14.219 -14.273 1 97.06 243 ALA B N 1
ATOM 7679 C CA . ALA B 1 243 ? 15.352 14.586 -12.891 1 97.06 243 ALA B CA 1
ATOM 7680 C C . ALA B 1 243 ? 14.094 13.906 -12.367 1 97.06 243 ALA B C 1
ATOM 7682 O O . ALA B 1 243 ? 14.062 13.438 -11.227 1 97.06 243 ALA B O 1
ATOM 7683 N N . VAL B 1 244 ? 13.07 13.82 -13.172 1 96.44 244 VAL B N 1
ATOM 7684 C CA . VAL B 1 244 ? 11.805 13.219 -12.75 1 96.44 244 VAL B CA 1
ATOM 7685 C C . VAL B 1 244 ? 11.961 11.703 -12.656 1 96.44 244 VAL B C 1
ATOM 7687 O O . VAL B 1 244 ? 11.367 11.07 -11.781 1 96.44 244 VAL B O 1
ATOM 7690 N N . GLN B 1 245 ? 12.711 11.07 -13.547 1 95.06 245 GLN B N 1
ATOM 7691 C CA . GLN B 1 245 ? 13.008 9.648 -13.43 1 95.06 245 GLN B CA 1
ATOM 7692 C C . GLN B 1 245 ? 13.742 9.344 -12.125 1 95.06 245 GLN B C 1
ATOM 7694 O O . GLN B 1 245 ? 13.484 8.32 -11.492 1 95.06 245 GLN B O 1
ATOM 7699 N N . PHE B 1 246 ? 14.656 10.211 -11.773 1 95.31 246 PHE B N 1
ATOM 7700 C CA . PHE B 1 246 ? 15.32 10.086 -10.484 1 95.31 246 PHE B CA 1
ATOM 7701 C C . PHE B 1 246 ? 14.312 10.18 -9.344 1 95.31 246 PHE B C 1
ATOM 7703 O O . PHE B 1 246 ? 14.391 9.422 -8.375 1 95.31 246 PHE B O 1
ATOM 7710 N N . GLU B 1 247 ? 13.352 11.086 -9.453 1 94.75 247 GLU B N 1
ATOM 7711 C CA . GLU B 1 247 ? 12.289 11.211 -8.461 1 94.75 247 GLU B CA 1
ATOM 7712 C C . GLU B 1 247 ? 11.5 9.914 -8.328 1 94.75 247 GLU B C 1
ATOM 7714 O O . GLU B 1 247 ? 11.078 9.555 -7.223 1 94.75 247 GLU B O 1
ATOM 7719 N N . ILE B 1 248 ? 11.258 9.258 -9.406 1 93.62 248 ILE B N 1
ATOM 7720 C CA . ILE B 1 248 ? 10.547 7.988 -9.383 1 93.62 248 ILE B CA 1
ATOM 7721 C C . ILE B 1 248 ? 11.352 6.961 -8.586 1 93.62 248 ILE B C 1
ATOM 7723 O O . ILE B 1 248 ? 10.789 6.207 -7.785 1 93.62 248 ILE B O 1
ATOM 7727 N N . LEU B 1 249 ? 12.656 6.969 -8.797 1 93.69 249 LEU B N 1
ATOM 7728 C CA . LEU B 1 249 ? 13.508 6.059 -8.047 1 93.69 249 LEU B CA 1
ATOM 7729 C C . LEU B 1 249 ? 13.453 6.367 -6.551 1 93.69 249 LEU B C 1
ATOM 7731 O O . LEU B 1 249 ? 13.43 5.457 -5.727 1 93.69 249 LEU B O 1
ATOM 7735 N N . LEU B 1 250 ? 13.445 7.664 -6.227 1 95.38 250 LEU B N 1
ATOM 7736 C CA . LEU B 1 250 ? 13.305 8.062 -4.828 1 95.38 250 LEU B CA 1
ATOM 7737 C C . LEU B 1 250 ? 11.969 7.59 -4.262 1 95.38 250 LEU B C 1
ATOM 7739 O O . LEU B 1 250 ? 11.914 7.062 -3.148 1 95.38 250 LEU B O 1
ATOM 7743 N N . ALA B 1 251 ? 10.898 7.812 -5.031 1 93.94 251 ALA B N 1
ATOM 7744 C CA . ALA B 1 251 ? 9.562 7.418 -4.594 1 93.94 251 ALA B CA 1
ATOM 7745 C C . ALA B 1 251 ? 9.484 5.918 -4.328 1 93.94 251 ALA B C 1
ATOM 7747 O O . ALA B 1 251 ? 8.875 5.484 -3.352 1 93.94 251 ALA B O 1
ATOM 7748 N N . LEU B 1 252 ? 10.109 5.121 -5.137 1 92.69 252 LEU B N 1
ATOM 7749 C CA . LEU B 1 252 ? 10.109 3.67 -4.988 1 92.69 252 LEU B CA 1
ATOM 7750 C C . LEU B 1 252 ? 10.906 3.25 -3.758 1 92.69 252 LEU B C 1
ATOM 7752 O O . LEU B 1 252 ? 10.617 2.219 -3.146 1 92.69 252 LEU B O 1
ATOM 7756 N N . ALA B 1 253 ? 11.867 4.051 -3.402 1 94.12 253 ALA B N 1
ATOM 7757 C CA . ALA B 1 253 ? 12.711 3.744 -2.254 1 94.12 253 ALA B CA 1
ATOM 7758 C C . ALA B 1 253 ? 12.055 4.191 -0.951 1 94.12 253 ALA B C 1
ATOM 7760 O O . ALA B 1 253 ? 12.445 3.746 0.132 1 94.12 253 ALA B O 1
ATOM 7761 N N . GLU B 1 254 ? 11.086 5.078 -1.009 1 93.38 254 GLU B N 1
ATOM 7762 C CA . GLU B 1 254 ? 10.453 5.621 0.187 1 93.38 254 GLU B CA 1
ATOM 7763 C C . GLU B 1 254 ? 9.508 4.605 0.821 1 93.38 254 GLU B C 1
ATOM 7765 O O . GLU B 1 254 ? 8.875 3.816 0.117 1 93.38 254 GLU B O 1
ATOM 7770 N N . VAL B 1 255 ? 9.461 4.594 2.154 1 90.19 255 VAL B N 1
ATOM 7771 C CA . VAL B 1 255 ? 8.453 3.84 2.885 1 90.19 255 VAL B CA 1
ATOM 7772 C C . VAL B 1 255 ? 7.086 4.508 2.721 1 90.19 255 VAL B C 1
ATOM 7774 O O . VAL B 1 255 ? 6.969 5.73 2.84 1 90.19 255 VAL B O 1
ATOM 7777 N N . PRO B 1 256 ? 6.07 3.758 2.412 1 85.62 256 PRO B N 1
ATOM 7778 C CA . PRO B 1 256 ? 4.734 4.336 2.23 1 85.62 256 PRO B CA 1
ATOM 7779 C C . PRO B 1 256 ? 4.176 4.945 3.514 1 85.62 256 PRO B C 1
ATOM 7781 O O . PRO B 1 256 ? 4.5 4.488 4.613 1 85.62 256 PRO B O 1
ATOM 7784 N N . ASP B 1 257 ? 3.227 5.852 3.334 1 82.56 257 ASP B N 1
ATOM 7785 C CA . ASP B 1 257 ? 2.684 6.637 4.438 1 82.56 257 ASP B CA 1
ATOM 7786 C C . ASP B 1 257 ? 1.98 5.742 5.457 1 82.56 257 ASP B C 1
ATOM 7788 O O . ASP B 1 257 ? 2.09 5.961 6.664 1 82.56 257 ASP B O 1
ATOM 7792 N N . ASP B 1 258 ? 1.216 4.766 5.012 1 82.75 258 ASP B N 1
ATOM 7793 C CA . ASP B 1 258 ? 0.423 3.947 5.926 1 82.75 258 ASP B CA 1
ATOM 7794 C C . ASP B 1 258 ? 1.322 3.113 6.836 1 82.75 258 ASP B C 1
ATOM 7796 O O . ASP B 1 258 ? 0.861 2.568 7.844 1 82.75 258 ASP B O 1
ATOM 7800 N N . LEU B 1 259 ? 2.668 3.102 6.57 1 86.88 259 LEU B N 1
ATOM 7801 C CA . LEU B 1 259 ? 3.596 2.348 7.406 1 86.88 259 LEU B CA 1
ATOM 7802 C C . LEU B 1 259 ? 4.402 3.283 8.305 1 86.88 259 LEU B C 1
ATOM 7804 O O . LEU B 1 259 ? 5.191 2.826 9.133 1 86.88 259 LEU B O 1
ATOM 7808 N N . LEU B 1 260 ? 4.195 4.578 8.141 1 89.88 260 LEU B N 1
ATOM 7809 C CA . LEU B 1 260 ? 4.934 5.555 8.938 1 89.88 260 LEU B CA 1
ATOM 7810 C C . LEU B 1 260 ? 4.254 5.781 10.281 1 89.88 260 LEU B C 1
ATOM 7812 O O . LEU B 1 260 ? 4.449 6.824 10.914 1 89.88 260 LEU B O 1
ATOM 7816 N N . ARG B 1 261 ? 3.492 4.855 10.789 1 91.75 261 ARG B N 1
ATOM 7817 C CA . ARG B 1 261 ? 2.711 5.004 12.016 1 91.75 261 ARG B CA 1
ATOM 7818 C C . ARG B 1 261 ? 3.316 4.188 13.148 1 91.75 261 ARG B C 1
ATOM 7820 O O . ARG B 1 261 ? 2.895 4.312 14.305 1 91.75 261 ARG B O 1
ATOM 7827 N N . ASN B 1 262 ? 4.316 3.312 12.898 1 91.5 262 ASN B N 1
ATOM 7828 C CA . ASN B 1 262 ? 5.082 2.588 13.906 1 91.5 262 ASN B CA 1
ATOM 7829 C C . ASN B 1 262 ? 6.34 3.352 14.312 1 91.5 262 ASN B C 1
ATOM 7831 O O . ASN B 1 262 ? 7.367 3.266 13.641 1 91.5 262 ASN B O 1
ATOM 7835 N N . TYR B 1 263 ? 6.316 3.959 15.438 1 94.25 263 TYR B N 1
ATOM 7836 C CA . TYR B 1 263 ? 7.379 4.875 15.836 1 94.25 263 TYR B CA 1
ATOM 7837 C C . TYR B 1 263 ? 8.602 4.113 16.328 1 94.25 263 TYR B C 1
ATOM 7839 O O . TYR B 1 263 ? 9.719 4.641 16.312 1 94.25 263 TYR B O 1
ATOM 7847 N N . HIS B 1 264 ? 8.398 2.902 16.766 1 92.5 264 HIS B N 1
ATOM 7848 C CA . HIS B 1 264 ? 9.539 2.061 17.109 1 92.5 264 HIS B CA 1
ATOM 7849 C C . HIS B 1 264 ? 10.43 1.838 15.891 1 92.5 264 HIS B C 1
ATOM 7851 O O . HIS B 1 264 ? 11.656 1.923 15.992 1 92.5 264 HIS B O 1
ATOM 7857 N N . GLN B 1 265 ? 9.844 1.626 14.781 1 90.69 265 GLN B N 1
ATOM 7858 C CA . GLN B 1 265 ? 10.57 1.363 13.547 1 90.69 265 GLN B CA 1
ATOM 7859 C C . GLN B 1 265 ? 11.25 2.627 13.023 1 90.69 265 GLN B C 1
ATOM 7861 O O . GLN B 1 265 ? 12.258 2.549 12.312 1 90.69 265 GLN B O 1
ATOM 7866 N N . GLN B 1 266 ? 10.766 3.779 13.422 1 93.12 266 GLN B N 1
ATOM 7867 C CA . GLN B 1 266 ? 11.266 5.051 12.906 1 93.12 266 GLN B CA 1
ATOM 7868 C C . GLN B 1 266 ? 12.383 5.602 13.789 1 93.12 266 GLN B C 1
ATOM 7870 O O . GLN B 1 266 ? 13.039 6.582 13.43 1 93.12 266 GLN B O 1
ATOM 7875 N N . TYR B 1 267 ? 12.617 5 14.93 1 95.62 267 TYR B N 1
ATOM 7876 C CA . TYR B 1 267 ? 13.586 5.496 15.898 1 95.62 267 TYR B CA 1
ATOM 7877 C C . TYR B 1 267 ? 14.891 4.711 15.812 1 95.62 267 TYR B C 1
ATOM 7879 O O . TYR B 1 267 ? 15.109 3.783 16.594 1 95.62 267 TYR B O 1
ATOM 7887 N N . ASN B 1 268 ? 15.766 5.113 14.914 1 95.62 268 ASN B N 1
ATOM 7888 C CA . ASN B 1 268 ? 17.062 4.477 14.703 1 95.62 268 ASN B CA 1
ATOM 7889 C C . ASN B 1 268 ? 18.203 5.43 15.031 1 95.62 268 ASN B C 1
ATOM 7891 O O . ASN B 1 268 ? 18.547 6.305 14.227 1 95.62 268 ASN B O 1
ATOM 7895 N N . VAL B 1 269 ? 18.922 5.246 16.047 1 95.94 269 VAL B N 1
ATOM 7896 C CA . VAL B 1 269 ? 19.953 6.164 16.531 1 95.94 269 VAL B CA 1
ATOM 7897 C C . VAL B 1 269 ? 21.281 5.828 15.883 1 95.94 269 VAL B C 1
ATOM 7899 O O . VAL B 1 269 ? 21.703 4.672 15.875 1 95.94 269 VAL B O 1
ATOM 7902 N N . TYR B 1 270 ? 21.906 6.812 15.297 1 96.31 270 TYR B N 1
ATOM 7903 C CA . TYR B 1 270 ? 23.203 6.73 14.656 1 96.31 270 TYR B CA 1
ATOM 7904 C C . TYR B 1 270 ? 24.156 7.793 15.203 1 96.31 270 TYR B C 1
ATOM 7906 O O . TYR B 1 270 ? 23.75 8.93 15.461 1 96.31 270 TYR B O 1
ATOM 7914 N N . SER B 1 271 ? 25.438 7.426 15.383 1 96 271 SER B N 1
ATOM 7915 C CA . SER B 1 271 ? 26.484 8.43 15.5 1 96 271 SER B CA 1
ATOM 7916 C C . SER B 1 271 ? 26.938 8.922 14.125 1 96 271 SER B C 1
ATOM 7918 O O . SER B 1 271 ? 26.531 8.375 13.102 1 96 271 SER B O 1
ATOM 7920 N N . LEU B 1 272 ? 27.703 10.023 14.102 1 95.31 272 LEU B N 1
ATOM 7921 C CA . LEU B 1 272 ? 28.25 10.484 12.828 1 95.31 272 LEU B CA 1
ATOM 7922 C C . LEU B 1 272 ? 29.094 9.398 12.172 1 95.31 272 LEU B C 1
ATOM 7924 O O . LEU B 1 272 ? 29.016 9.203 10.961 1 95.31 272 LEU B O 1
ATOM 7928 N N . ALA B 1 273 ? 29.859 8.68 12.977 1 95.81 273 ALA B N 1
ATOM 7929 C CA . ALA B 1 273 ? 30.688 7.598 12.469 1 95.81 273 ALA B CA 1
ATOM 7930 C C . ALA B 1 273 ? 29.844 6.469 11.891 1 95.81 273 ALA B C 1
ATOM 7932 O O . ALA B 1 273 ? 30.188 5.875 10.875 1 95.81 273 ALA B O 1
ATOM 7933 N N . ASP B 1 274 ? 28.719 6.176 12.578 1 95.81 274 ASP B N 1
ATOM 7934 C CA . ASP B 1 274 ? 27.797 5.172 12.07 1 95.81 274 ASP B CA 1
ATOM 7935 C C . ASP B 1 274 ? 27.25 5.57 10.703 1 95.81 274 ASP B C 1
ATOM 7937 O O . ASP B 1 274 ? 27.141 4.738 9.797 1 95.81 274 ASP B O 1
ATOM 7941 N N . LEU B 1 275 ? 26.844 6.816 10.57 1 96.94 275 LEU B N 1
ATOM 7942 C CA . LEU B 1 275 ? 26.297 7.328 9.32 1 96.94 275 LEU B CA 1
ATOM 7943 C C . LEU B 1 275 ? 27.328 7.199 8.195 1 96.94 275 LEU B C 1
ATOM 7945 O O . LEU B 1 275 ? 27 6.734 7.102 1 96.94 275 LEU B O 1
ATOM 7949 N N . GLU B 1 276 ? 28.547 7.602 8.477 1 96.56 276 GLU B N 1
ATOM 7950 C CA . GLU B 1 276 ? 29.609 7.582 7.477 1 96.56 276 GLU B CA 1
ATOM 7951 C C . GLU B 1 276 ? 29.953 6.152 7.062 1 96.56 276 GLU B C 1
ATOM 7953 O O . GLU B 1 276 ? 30.281 5.898 5.902 1 96.56 276 GLU B O 1
ATOM 7958 N N . ALA B 1 277 ? 29.828 5.285 8.016 1 96.31 277 ALA B N 1
ATOM 7959 C CA . ALA B 1 277 ? 30.109 3.883 7.719 1 96.31 277 ALA B CA 1
ATOM 7960 C C . ALA B 1 277 ? 28.984 3.254 6.902 1 96.31 277 ALA B C 1
ATOM 7962 O O . ALA B 1 277 ? 29.234 2.508 5.953 1 96.31 277 ALA B O 1
ATOM 7963 N N . ALA B 1 278 ? 27.75 3.541 7.227 1 96.81 278 ALA B N 1
ATOM 7964 C CA . ALA B 1 278 ? 26.578 2.914 6.602 1 96.81 278 ALA B CA 1
ATOM 7965 C C . ALA B 1 278 ? 26.328 3.494 5.211 1 96.81 278 ALA B C 1
ATOM 7967 O O . ALA B 1 278 ? 25.891 2.781 4.305 1 96.81 278 ALA B O 1
ATOM 7968 N N . TYR B 1 279 ? 26.594 4.789 5.07 1 97.75 279 TYR B N 1
ATOM 7969 C CA . TYR B 1 279 ? 26.312 5.512 3.836 1 97.75 279 TYR B CA 1
ATOM 7970 C C . TYR B 1 279 ? 27.516 6.359 3.418 1 97.75 279 TYR B C 1
ATOM 7972 O O . TYR B 1 279 ? 27.438 7.59 3.424 1 97.75 279 TYR B O 1
ATOM 7980 N N . PRO B 1 280 ? 28.531 5.781 2.938 1 97.5 280 PRO B N 1
ATOM 7981 C CA . PRO B 1 280 ? 29.828 6.445 2.771 1 97.5 280 PRO B CA 1
ATOM 7982 C C . PRO B 1 280 ? 29.844 7.434 1.606 1 97.5 280 PRO B C 1
ATOM 7984 O O . PRO B 1 280 ? 30.75 8.258 1.494 1 97.5 280 PRO B O 1
ATOM 7987 N N . ASN B 1 281 ? 28.859 7.344 0.682 1 97.25 281 ASN B N 1
ATOM 7988 C CA . ASN B 1 281 ? 28.844 8.234 -0.477 1 97.25 281 ASN B CA 1
ATOM 7989 C C . ASN B 1 281 ? 28.047 9.5 -0.204 1 97.25 281 ASN B C 1
ATOM 7991 O O . ASN B 1 281 ? 27.906 10.352 -1.086 1 97.25 281 ASN B O 1
ATOM 7995 N N . ILE B 1 282 ? 27.531 9.672 0.961 1 97.62 282 ILE B N 1
ATOM 7996 C CA . ILE B 1 282 ? 26.906 10.891 1.454 1 97.62 282 ILE B CA 1
ATOM 7997 C C . ILE B 1 282 ? 27.859 11.609 2.404 1 97.62 282 ILE B C 1
ATOM 7999 O O . ILE B 1 282 ? 28.312 11.031 3.393 1 97.62 282 ILE B O 1
ATOM 8003 N N . ASP B 1 283 ? 28.188 12.797 2.1 1 98.06 283 ASP B N 1
ATOM 8004 C CA . ASP B 1 283 ? 29.047 13.57 2.986 1 98.06 283 ASP B CA 1
ATOM 8005 C C . ASP B 1 283 ? 28.25 14.133 4.164 1 98.06 283 ASP B C 1
ATOM 8007 O O . ASP B 1 283 ? 27.906 15.32 4.184 1 98.06 283 ASP B O 1
ATOM 8011 N N . TRP B 1 284 ? 28.078 13.352 5.141 1 97 284 TRP B N 1
ATOM 8012 C CA . TRP B 1 284 ? 27.234 13.648 6.289 1 97 284 TRP B CA 1
ATOM 8013 C C . TRP B 1 284 ? 27.75 14.867 7.043 1 97 284 TRP B C 1
ATOM 8015 O O . TRP B 1 284 ? 26.953 15.688 7.512 1 97 284 TRP B O 1
ATOM 8025 N N . ASN B 1 285 ? 29.016 14.938 7.238 1 95.81 285 ASN B N 1
ATOM 8026 C CA . ASN B 1 285 ? 29.578 16.094 7.938 1 95.81 285 ASN B CA 1
ATOM 8027 C C . ASN B 1 285 ? 29.203 17.391 7.258 1 95.81 285 ASN B C 1
ATOM 8029 O O . ASN B 1 285 ? 28.781 18.344 7.922 1 95.81 285 ASN B O 1
ATOM 8033 N N . SER B 1 286 ? 29.375 17.453 5.945 1 97.25 286 SER B N 1
ATOM 8034 C CA . SER B 1 286 ? 29.016 18.656 5.191 1 97.25 286 SER B CA 1
ATOM 8035 C C . SER B 1 286 ? 27.516 18.922 5.242 1 97.25 286 SER B C 1
ATOM 8037 O O . SER B 1 286 ? 27.094 20.062 5.449 1 97.25 286 SER B O 1
ATOM 8039 N N . TYR B 1 287 ? 26.688 17.891 5.035 1 96.94 287 TYR B N 1
ATOM 8040 C CA . TYR B 1 287 ? 25.234 18.031 5.059 1 96.94 287 TYR B CA 1
ATOM 8041 C C . TYR B 1 287 ? 24.766 18.578 6.402 1 96.94 287 TYR B C 1
ATOM 8043 O O . TYR B 1 287 ? 24 19.547 6.453 1 96.94 287 TYR B O 1
ATOM 8051 N N . ILE B 1 288 ? 25.234 17.953 7.5 1 96.44 288 ILE B N 1
ATOM 8052 C CA . ILE B 1 288 ? 24.828 18.328 8.844 1 96.44 288 ILE B CA 1
ATOM 8053 C C . ILE B 1 288 ? 25.344 19.719 9.172 1 96.44 288 ILE B C 1
ATOM 8055 O O . ILE B 1 288 ? 24.656 20.516 9.828 1 96.44 288 ILE B O 1
ATOM 8059 N N . SER B 1 289 ? 26.547 20.031 8.703 1 95.12 289 SER B N 1
ATOM 8060 C CA . SER B 1 289 ? 27.078 21.375 8.898 1 95.12 289 SER B CA 1
ATOM 8061 C C . SER B 1 289 ? 26.188 22.406 8.227 1 95.12 289 SER B C 1
ATOM 8063 O O . SER B 1 289 ? 25.984 23.5 8.766 1 95.12 289 SER B O 1
ATOM 8065 N N . GLY B 1 290 ? 25.719 22.109 7.023 1 95.44 290 GLY B N 1
ATOM 8066 C CA . GLY B 1 290 ? 24.766 22.984 6.363 1 95.44 290 GLY B CA 1
ATOM 8067 C C . GLY B 1 290 ? 23.453 23.109 7.105 1 95.44 290 GLY B C 1
ATOM 8068 O O . GLY B 1 290 ? 22.891 24.203 7.227 1 95.44 290 GLY B O 1
ATOM 8069 N N . LEU B 1 291 ? 22.969 22 7.637 1 94.69 291 LEU B N 1
ATOM 8070 C CA . LEU B 1 291 ? 21.703 21.953 8.359 1 94.69 291 LEU B CA 1
ATOM 8071 C C . LEU B 1 291 ? 21.781 22.781 9.648 1 94.69 291 LEU B C 1
ATOM 8073 O O . LEU B 1 291 ? 20.781 23.344 10.078 1 94.69 291 LEU B O 1
ATOM 8077 N N . LEU B 1 292 ? 22.953 22.75 10.211 1 95.44 292 LEU B N 1
ATOM 8078 C CA . LEU B 1 292 ? 23.094 23.344 11.531 1 95.44 292 LEU B CA 1
ATOM 8079 C C . LEU B 1 292 ? 23.906 24.625 11.469 1 95.44 292 LEU B C 1
ATOM 8081 O O . LEU B 1 292 ? 24.516 25.031 12.469 1 95.44 292 LEU B O 1
ATOM 8085 N N . VAL B 1 293 ? 23.969 25.188 10.305 1 93.62 293 VAL B N 1
ATOM 8086 C CA . VAL B 1 293 ? 24.844 26.344 10.055 1 93.62 293 VAL B CA 1
ATOM 8087 C C . VAL B 1 293 ? 24.5 27.469 11.016 1 93.62 293 VAL B C 1
ATOM 8089 O O . VAL B 1 293 ? 25.375 28.219 11.445 1 93.62 293 VAL B O 1
ATOM 8092 N N . ASP B 1 294 ? 23.234 27.594 11.406 1 91.5 294 ASP B N 1
ATOM 8093 C CA . ASP B 1 294 ? 22.797 28.688 12.258 1 91.5 294 ASP B CA 1
ATOM 8094 C C . ASP B 1 294 ? 22.594 28.219 13.695 1 91.5 294 ASP B C 1
ATOM 8096 O O . ASP B 1 294 ? 22.047 28.953 14.531 1 91.5 294 ASP B O 1
ATOM 8100 N N . VAL B 1 295 ? 22.875 26.984 14.031 1 91.19 295 VAL B N 1
ATOM 8101 C CA . VAL B 1 295 ? 22.781 26.422 15.375 1 91.19 295 VAL B CA 1
ATOM 8102 C C . VAL B 1 295 ? 24.141 26.562 16.078 1 91.19 295 VAL B C 1
ATOM 8104 O O . VAL B 1 295 ? 25.188 26.438 15.453 1 91.19 295 VAL B O 1
ATOM 8107 N N . SER B 1 296 ? 24.078 26.75 17.328 1 87.94 296 SER B N 1
ATOM 8108 C CA . SER B 1 296 ? 25.281 26.953 18.109 1 87.94 296 SER B CA 1
ATOM 8109 C C . SER B 1 296 ? 26.25 25.781 17.969 1 87.94 296 SER B C 1
ATOM 8111 O O . SER B 1 296 ? 25.828 24.609 17.984 1 87.94 296 SER B O 1
ATOM 8113 N N . PRO B 1 297 ? 27.453 26.062 17.797 1 84 297 PRO B N 1
ATOM 8114 C CA . PRO B 1 297 ? 28.453 24.984 17.75 1 84 297 PRO B CA 1
ATOM 8115 C C . PRO B 1 297 ? 28.516 24.172 19.031 1 84 297 PRO B C 1
ATOM 8117 O O . PRO B 1 297 ? 29.109 23.094 19.062 1 84 297 PRO B O 1
ATOM 8120 N N . ALA B 1 298 ? 27.922 24.688 20.062 1 77.94 298 ALA B N 1
ATOM 8121 C CA . ALA B 1 298 ? 27.922 24 21.359 1 77.94 298 ALA B CA 1
ATOM 8122 C C . ALA B 1 298 ? 27.016 22.781 21.312 1 77.94 298 ALA B C 1
ATOM 8124 O O . ALA B 1 298 ? 27.125 21.891 22.172 1 77.94 298 ALA B O 1
ATOM 8125 N N . TYR B 1 299 ? 26.109 22.844 20.375 1 81.31 299 TYR B N 1
ATOM 8126 C CA . TYR B 1 299 ? 25.281 21.641 20.234 1 81.31 299 TYR B CA 1
ATOM 8127 C C . TYR B 1 299 ? 26.141 20.438 19.875 1 81.31 299 TYR B C 1
ATOM 8129 O O . TYR B 1 299 ? 26.938 20.484 18.938 1 81.31 299 TYR B O 1
ATOM 8137 N N . LYS B 1 300 ? 25.953 19.375 20.797 1 74.38 300 LYS B N 1
ATOM 8138 C CA . LYS B 1 300 ? 26.734 18.156 20.594 1 74.38 300 LYS B CA 1
ATOM 8139 C C . LYS B 1 300 ? 26.203 17.359 19.406 1 74.38 300 LYS B C 1
ATOM 8141 O O . LYS B 1 300 ? 25.047 16.938 19.406 1 74.38 300 LYS B O 1
ATOM 8146 N N . ARG B 1 301 ? 26.906 17.188 18.578 1 77.06 301 ARG B N 1
ATOM 8147 C CA . ARG B 1 301 ? 26.594 16.516 17.312 1 77.06 301 ARG B CA 1
ATOM 8148 C C . ARG B 1 301 ? 27.016 15.055 17.344 1 77.06 301 ARG B C 1
ATOM 8150 O O . ARG B 1 301 ? 27.797 14.625 16.484 1 77.06 301 ARG B O 1
ATOM 8157 N N . ASP B 1 302 ? 26.391 14.367 18.344 1 82.06 302 ASP B N 1
ATOM 8158 C CA . ASP B 1 302 ? 26.875 13.016 18.578 1 82.06 302 ASP B CA 1
ATOM 8159 C C . ASP B 1 302 ? 25.891 11.969 18.094 1 82.06 302 ASP B C 1
ATOM 8161 O O . ASP B 1 302 ? 26.281 10.852 17.734 1 82.06 302 ASP B O 1
ATOM 8165 N N . GLU B 1 303 ? 24.641 12.289 18.156 1 92.44 303 GLU B N 1
ATOM 8166 C CA . GLU B 1 303 ? 23.641 11.281 17.812 1 92.44 303 GLU B CA 1
ATOM 8167 C C . GLU B 1 303 ? 22.547 11.867 16.938 1 92.44 303 GLU B C 1
ATOM 8169 O O . GLU B 1 303 ? 22.109 13 17.141 1 92.44 303 GLU B O 1
ATOM 8174 N N . TYR B 1 304 ? 22.172 11.141 15.984 1 96.06 304 TYR B N 1
ATOM 8175 C CA . TYR B 1 304 ? 21.109 11.492 15.039 1 96.06 304 TYR B CA 1
ATOM 8176 C C . TYR B 1 304 ? 20.109 10.352 14.898 1 96.06 304 TYR B C 1
ATOM 8178 O O . TYR B 1 304 ? 20.453 9.188 15.062 1 96.06 304 TYR B O 1
ATOM 8186 N N . VAL B 1 305 ? 18.859 10.664 14.75 1 97.25 305 VAL B N 1
ATOM 8187 C CA . VAL B 1 305 ? 17.828 9.656 14.516 1 97.25 305 VAL B CA 1
ATOM 8188 C C . VAL B 1 305 ? 17.562 9.531 13.016 1 97.25 305 VAL B C 1
ATOM 8190 O O . VAL B 1 305 ? 17.125 10.484 12.375 1 97.25 305 VAL B O 1
ATOM 8193 N N . VAL B 1 306 ? 17.891 8.445 12.438 1 97 306 VAL B N 1
ATOM 8194 C CA . VAL B 1 306 ? 17.594 8.156 11.039 1 97 306 VAL B CA 1
ATOM 8195 C C . VAL B 1 306 ? 16.219 7.496 10.945 1 97 306 VAL B C 1
ATOM 8197 O O . VAL B 1 306 ? 16.031 6.355 11.383 1 97 306 VAL B O 1
ATOM 8200 N N . VAL B 1 307 ? 15.242 8.133 10.32 1 95.75 307 VAL B N 1
ATOM 8201 C CA . VAL B 1 307 ? 13.836 7.754 10.375 1 95.75 307 VAL B CA 1
ATOM 8202 C C . VAL B 1 307 ? 13.594 6.539 9.484 1 95.75 307 VAL B C 1
ATOM 8204 O O . VAL B 1 307 ? 12.828 5.641 9.836 1 95.75 307 VAL B O 1
ATOM 8207 N N . GLN B 1 308 ? 14.203 6.48 8.305 1 94.94 308 GLN B N 1
ATOM 8208 C CA . GLN B 1 308 ? 14.031 5.402 7.336 1 94.94 308 GLN B CA 1
ATOM 8209 C C . GLN B 1 308 ? 15.375 4.965 6.754 1 94.94 308 GLN B C 1
ATOM 8211 O O . GLN B 1 308 ? 15.703 5.293 5.613 1 94.94 308 GLN B O 1
ATOM 8216 N N . PRO B 1 309 ? 16.062 4.117 7.402 1 96.06 309 PRO B N 1
ATOM 8217 C CA . PRO B 1 309 ? 17.438 3.762 7.023 1 96.06 309 PRO B CA 1
ATOM 8218 C C . PRO B 1 309 ? 17.531 3.211 5.602 1 96.06 309 PRO B C 1
ATOM 8220 O O . PRO B 1 309 ? 18.469 3.535 4.871 1 96.06 309 PRO B O 1
ATOM 8223 N N . ALA B 1 310 ? 16.562 2.408 5.176 1 94.69 310 ALA B N 1
ATOM 8224 C CA . ALA B 1 310 ? 16.609 1.781 3.859 1 94.69 310 ALA B CA 1
ATOM 8225 C C . ALA B 1 310 ? 16.641 2.832 2.752 1 94.69 310 ALA B C 1
ATOM 8227 O O . ALA B 1 310 ? 17.312 2.646 1.731 1 94.69 310 ALA B O 1
ATOM 8228 N N . PHE B 1 311 ? 15.906 3.924 2.906 1 96.5 311 PHE B N 1
ATOM 8229 C CA . PHE B 1 311 ? 15.859 5.008 1.931 1 96.5 311 PHE B CA 1
ATOM 8230 C C . PHE B 1 311 ? 17.25 5.574 1.692 1 96.5 311 PHE B C 1
ATOM 8232 O O . PHE B 1 311 ? 17.656 5.809 0.547 1 96.5 311 PHE B O 1
ATOM 8239 N N . PHE B 1 312 ? 18.047 5.738 2.699 1 97.44 312 PHE B N 1
ATOM 8240 C CA . PHE B 1 312 ? 19.375 6.32 2.609 1 97.44 312 PHE B CA 1
ATOM 8241 C C . PHE B 1 312 ? 20.359 5.336 1.984 1 97.44 312 PHE B C 1
ATOM 8243 O O . PHE B 1 312 ? 21.281 5.734 1.283 1 97.44 312 PHE B O 1
ATOM 8250 N N . GLY B 1 313 ? 20.156 4.043 2.281 1 97.25 313 GLY B N 1
ATOM 8251 C CA . GLY B 1 313 ? 20.938 3.037 1.567 1 97.25 313 GLY B CA 1
ATOM 8252 C C . GLY B 1 313 ? 20.734 3.088 0.064 1 97.25 313 GLY B C 1
ATOM 8253 O O . GLY B 1 313 ? 21.688 2.949 -0.7 1 97.25 313 GLY B O 1
ATOM 8254 N N . ALA B 1 314 ? 19.5 3.324 -0.371 1 95.94 314 ALA B N 1
ATOM 8255 C CA . ALA B 1 314 ? 19.188 3.432 -1.794 1 95.94 314 ALA B CA 1
ATOM 8256 C C . ALA B 1 314 ? 19.906 4.621 -2.424 1 95.94 314 ALA B C 1
ATOM 8258 O O . ALA B 1 314 ? 20.547 4.484 -3.473 1 95.94 314 ALA B O 1
ATOM 8259 N N . ILE B 1 315 ? 19.828 5.77 -1.767 1 96.88 315 ILE B N 1
ATOM 8260 C CA . ILE B 1 315 ? 20.453 6.973 -2.307 1 96.88 315 ILE B CA 1
ATOM 8261 C C . ILE B 1 315 ? 21.969 6.789 -2.355 1 96.88 315 ILE B C 1
ATOM 8263 O O . ILE B 1 315 ? 22.609 7.141 -3.35 1 96.88 315 ILE B O 1
ATOM 8267 N N . ASP B 1 316 ? 22.5 6.285 -1.266 1 97.56 316 ASP B N 1
ATOM 8268 C CA . ASP B 1 316 ? 23.938 6.059 -1.189 1 97.56 316 ASP B CA 1
ATOM 8269 C C . ASP B 1 316 ? 24.406 5.176 -2.338 1 97.56 316 ASP B C 1
ATOM 8271 O O . ASP B 1 316 ? 25.438 5.461 -2.965 1 97.56 316 ASP B O 1
ATOM 8275 N N . SER B 1 317 ? 23.688 4.168 -2.668 1 97.19 317 SER B N 1
ATOM 8276 C CA . SER B 1 317 ? 24.062 3.221 -3.711 1 97.19 317 SER B CA 1
ATOM 8277 C C . SER B 1 317 ? 23.953 3.846 -5.098 1 97.19 317 SER B C 1
ATOM 8279 O O . SER B 1 317 ? 24.734 3.537 -5.992 1 97.19 317 SER B O 1
ATOM 8281 N N . MET B 1 318 ? 22.953 4.699 -5.293 1 96.81 318 MET B N 1
ATOM 8282 C CA . MET B 1 318 ? 22.797 5.379 -6.574 1 96.81 318 MET B CA 1
ATOM 8283 C C . MET B 1 318 ? 23.984 6.293 -6.848 1 96.81 318 MET B C 1
ATOM 8285 O O . MET B 1 318 ? 24.469 6.367 -7.98 1 96.81 318 MET B O 1
ATOM 8289 N N . ILE B 1 319 ? 24.422 6.953 -5.793 1 97 319 ILE B N 1
ATOM 8290 C CA . ILE B 1 319 ? 25.547 7.867 -5.934 1 97 319 ILE B CA 1
ATOM 8291 C C . ILE B 1 319 ? 26.844 7.074 -6.09 1 97 319 ILE B C 1
ATOM 8293 O O . ILE B 1 319 ? 27.609 7.305 -7.027 1 97 319 ILE B O 1
ATOM 8297 N N . GLY B 1 320 ? 27.078 6.133 -5.238 1 94.81 320 GLY B N 1
ATOM 8298 C CA . GLY B 1 320 ? 28.297 5.328 -5.273 1 94.81 320 GLY B CA 1
ATOM 8299 C C . GLY B 1 320 ? 28.422 4.512 -6.543 1 94.81 320 GLY B C 1
ATOM 8300 O O . GLY B 1 320 ? 29.531 4.371 -7.082 1 94.81 320 GLY B O 1
ATOM 8301 N N . GLY B 1 321 ? 27.312 4.039 -6.973 1 95.44 321 GLY B N 1
ATOM 8302 C CA . GLY B 1 321 ? 27.297 3.223 -8.18 1 95.44 321 GLY B CA 1
ATOM 8303 C C . GLY B 1 321 ? 27.25 4.043 -9.453 1 95.44 321 GLY B C 1
ATOM 8304 O O . GLY B 1 321 ? 27.219 3.486 -10.555 1 95.44 321 GLY B O 1
ATOM 8305 N N . LYS B 1 322 ? 27.219 5.312 -9.312 1 95.12 322 LYS B N 1
ATOM 8306 C CA . LYS B 1 322 ? 27.141 6.238 -10.43 1 95.12 322 LYS B CA 1
ATOM 8307 C C . LYS B 1 322 ? 25.922 5.941 -11.305 1 95.12 322 LYS B C 1
ATOM 8309 O O . LYS B 1 322 ? 26.016 5.969 -12.539 1 95.12 322 LYS B O 1
ATOM 8314 N N . ARG B 1 323 ? 24.891 5.539 -10.641 1 94 323 ARG B N 1
ATOM 8315 C CA . ARG B 1 323 ? 23.625 5.301 -11.32 1 94 323 ARG B CA 1
ATOM 8316 C C . ARG B 1 323 ? 22.859 6.602 -11.539 1 94 323 ARG B C 1
ATOM 8318 O O . ARG B 1 323 ? 21.891 6.645 -12.297 1 94 323 ARG B O 1
ATOM 8325 N N . VAL B 1 324 ? 23.312 7.695 -10.867 1 95.75 324 VAL B N 1
ATOM 8326 C CA . VAL B 1 324 ? 22.828 9.062 -11.047 1 95.75 324 VAL B CA 1
ATOM 8327 C C . VAL B 1 324 ? 24.016 10.023 -11.102 1 95.75 324 VAL B C 1
ATOM 8329 O O . VAL B 1 324 ? 24.969 9.875 -10.344 1 95.75 324 VAL B O 1
ATOM 8332 N N . SER B 1 325 ? 24.016 10.977 -12.016 1 96.5 325 SER B N 1
ATOM 8333 C CA . SER B 1 325 ? 25.094 11.953 -12.133 1 96.5 325 SER B CA 1
ATOM 8334 C C . SER B 1 325 ? 24.906 13.109 -11.164 1 96.5 325 SER B C 1
ATOM 8336 O O . SER B 1 325 ? 23.781 13.375 -10.719 1 96.5 325 SER B O 1
ATOM 8338 N N . GLN B 1 326 ? 25.984 13.781 -10.781 1 96.44 326 GLN B N 1
ATOM 8339 C CA . GLN B 1 326 ? 25.844 14.969 -9.953 1 96.44 326 GLN B CA 1
ATOM 8340 C C . GLN B 1 326 ? 25 16.031 -10.648 1 96.44 326 GLN B C 1
ATOM 8342 O O . GLN B 1 326 ? 24.25 16.766 -10 1 96.44 326 GLN B O 1
ATOM 8347 N N . LYS B 1 327 ? 25.141 16.078 -12.016 1 96.5 327 LYS B N 1
ATOM 8348 C CA . LYS B 1 327 ? 24.344 17.016 -12.797 1 96.5 327 LYS B CA 1
ATOM 8349 C C . LYS B 1 327 ? 22.844 16.797 -12.578 1 96.5 327 LYS B C 1
ATOM 8351 O O . LYS B 1 327 ? 22.094 17.75 -12.359 1 96.5 327 LYS B O 1
ATOM 8356 N N . THR B 1 328 ? 22.406 15.508 -12.594 1 97.31 328 THR B N 1
ATOM 8357 C CA . THR B 1 328 ? 21.016 15.172 -12.352 1 97.31 328 THR B CA 1
ATOM 8358 C C . THR B 1 328 ? 20.609 15.523 -10.93 1 97.31 328 THR B C 1
ATOM 8360 O O . THR B 1 328 ? 19.516 16.062 -10.695 1 97.31 328 THR B O 1
ATOM 8363 N N . LEU B 1 329 ? 21.484 15.258 -9.992 1 97.69 329 LEU B N 1
ATOM 8364 C CA . LEU B 1 329 ? 21.219 15.586 -8.594 1 97.69 329 LEU B CA 1
ATOM 8365 C C . LEU B 1 329 ? 21.062 17.094 -8.414 1 97.69 329 LEU B C 1
ATOM 8367 O O . LEU B 1 329 ? 20.125 17.547 -7.746 1 97.69 329 LEU B O 1
ATOM 8371 N N . ALA B 1 330 ? 22 17.844 -8.992 1 97.31 330 ALA B N 1
ATOM 8372 C CA . ALA B 1 330 ? 21.953 19.297 -8.898 1 97.31 330 ALA B CA 1
ATOM 8373 C C . ALA B 1 330 ? 20.703 19.859 -9.562 1 97.31 330 ALA B C 1
ATOM 8375 O O . ALA B 1 330 ? 20.094 20.812 -9.062 1 97.31 330 ALA B O 1
ATOM 8376 N N . ASN B 1 331 ? 20.344 19.328 -10.727 1 97.56 331 ASN B N 1
ATOM 8377 C CA . ASN B 1 331 ? 19.109 19.734 -11.375 1 97.56 331 ASN B CA 1
ATOM 8378 C C . ASN B 1 331 ? 17.891 19.453 -10.484 1 97.56 331 ASN B C 1
ATOM 8380 O O . ASN B 1 331 ? 17 20.281 -10.367 1 97.56 331 ASN B O 1
ATOM 8384 N N . PHE B 1 332 ? 17.844 18.266 -9.898 1 97.06 332 PHE B N 1
ATOM 8385 C CA . PHE B 1 332 ? 16.734 17.891 -9.031 1 97.06 332 PHE B CA 1
ATOM 8386 C C . PHE B 1 332 ? 16.594 18.859 -7.867 1 97.06 332 PHE B C 1
ATOM 8388 O O . PHE B 1 332 ? 15.508 19.391 -7.625 1 97.06 332 PHE B O 1
ATOM 8395 N N . VAL B 1 333 ? 17.703 19.156 -7.156 1 96.94 333 VAL B N 1
ATOM 8396 C CA . VAL B 1 333 ? 17.703 20.047 -6 1 96.94 333 VAL B CA 1
ATOM 8397 C C . VAL B 1 333 ? 17.344 21.469 -6.441 1 96.94 333 VAL B C 1
ATOM 8399 O O . VAL B 1 333 ? 16.531 22.125 -5.797 1 96.94 333 VAL B O 1
ATOM 8402 N N . GLY B 1 334 ? 17.969 21.906 -7.543 1 96.25 334 GLY B N 1
ATOM 8403 C CA . GLY B 1 334 ? 17.719 23.25 -8.055 1 96.25 334 GLY B CA 1
ATOM 8404 C C . GLY B 1 334 ? 16.281 23.453 -8.484 1 96.25 334 GLY B C 1
ATOM 8405 O O . GLY B 1 334 ? 15.703 24.516 -8.258 1 96.25 334 GLY B O 1
ATOM 8406 N N . LEU B 1 335 ? 15.672 22.438 -9.102 1 96.19 335 LEU B N 1
ATOM 8407 C CA . LEU B 1 335 ? 14.281 22.531 -9.539 1 96.19 335 LEU B CA 1
ATOM 8408 C C . LEU B 1 335 ? 13.336 22.594 -8.344 1 96.19 335 LEU B C 1
ATOM 8410 O O . LEU B 1 335 ? 12.312 23.266 -8.391 1 96.19 335 LEU B O 1
ATOM 8414 N N . ARG B 1 336 ? 13.68 21.875 -7.273 1 93.81 336 ARG B N 1
ATOM 8415 C CA . ARG B 1 336 ? 12.883 21.953 -6.055 1 93.81 336 ARG B CA 1
ATOM 8416 C C . ARG B 1 336 ? 12.906 23.375 -5.48 1 93.81 336 ARG B C 1
ATOM 8418 O O . ARG B 1 336 ? 11.867 23.906 -5.09 1 93.81 336 ARG B O 1
ATOM 8425 N N . LEU B 1 337 ? 14.047 23.906 -5.418 1 93.56 337 LEU B N 1
ATOM 8426 C CA . LEU B 1 337 ? 14.195 25.266 -4.918 1 93.56 337 LEU B CA 1
ATOM 8427 C C . LEU B 1 337 ? 13.477 26.266 -5.828 1 93.56 337 LEU B C 1
ATOM 8429 O O . LEU B 1 337 ? 12.758 27.141 -5.348 1 93.56 337 LEU B O 1
ATOM 8433 N N . LEU B 1 338 ? 13.68 26.109 -7.145 1 93.81 338 LEU B N 1
ATOM 8434 C CA . LEU B 1 338 ? 13.047 27.016 -8.109 1 93.81 338 LEU B CA 1
ATOM 8435 C C . LEU B 1 338 ? 11.523 26.969 -7.973 1 93.81 338 LEU B C 1
ATOM 8437 O O . LEU B 1 338 ? 10.867 28.016 -7.996 1 93.81 338 LEU B O 1
ATOM 8441 N N . THR B 1 339 ? 11.008 25.781 -7.859 1 92 339 THR B N 1
ATOM 8442 C CA . THR B 1 339 ? 9.562 25.625 -7.711 1 92 339 THR B CA 1
ATOM 8443 C C . THR B 1 339 ? 9.07 26.312 -6.441 1 92 339 THR B C 1
ATOM 8445 O O . THR B 1 339 ? 8.031 26.984 -6.457 1 92 339 THR B O 1
ATOM 8448 N N . ALA B 1 340 ? 9.773 26.234 -5.383 1 87.56 340 ALA B N 1
ATOM 8449 C CA . ALA B 1 340 ? 9.383 26.797 -4.09 1 87.56 340 ALA B CA 1
ATOM 8450 C C . ALA B 1 340 ? 9.375 28.312 -4.137 1 87.56 340 ALA B C 1
ATOM 8452 O O . ALA B 1 340 ? 8.531 28.953 -3.498 1 87.56 340 ALA B O 1
ATOM 8453 N N . VAL B 1 341 ? 10.219 28.953 -4.918 1 87.88 341 VAL B N 1
ATOM 8454 C CA . VAL B 1 341 ? 10.391 30.391 -4.844 1 87.88 341 VAL B CA 1
ATOM 8455 C C . VAL B 1 341 ? 9.688 31.062 -6.023 1 87.88 341 VAL B C 1
ATOM 8457 O O . VAL B 1 341 ? 9.484 32.281 -6.031 1 87.88 341 VAL B O 1
ATOM 8460 N N . SER B 1 342 ? 9.289 30.266 -6.996 1 87.69 342 SER B N 1
ATOM 8461 C CA . SER B 1 342 ? 8.688 30.812 -8.203 1 87.69 342 SER B CA 1
ATOM 8462 C C . SER B 1 342 ? 7.34 31.469 -7.906 1 87.69 342 SER B C 1
ATOM 8464 O O . SER B 1 342 ? 6.859 32.281 -8.672 1 87.69 342 SER B O 1
ATOM 8466 N N . ASP B 1 343 ? 6.715 31.094 -6.836 1 78.31 343 ASP B N 1
ATOM 8467 C CA . ASP B 1 343 ? 5.473 31.75 -6.43 1 78.31 343 ASP B CA 1
ATOM 8468 C C . ASP B 1 343 ? 5.672 33.25 -6.227 1 78.31 343 ASP B C 1
ATOM 8470 O O . ASP B 1 343 ? 4.738 34.031 -6.402 1 78.31 343 ASP B O 1
ATOM 8474 N N . PHE B 1 344 ? 6.891 33.75 -6.055 1 77.62 344 PHE B N 1
ATOM 8475 C CA . PHE B 1 344 ? 7.18 35.125 -5.715 1 77.62 344 PHE B CA 1
ATOM 8476 C C . PHE B 1 344 ? 7.578 35.906 -6.957 1 77.62 344 PHE B C 1
ATOM 8478 O O . PHE B 1 344 ? 7.672 37.156 -6.914 1 77.62 344 PHE B O 1
ATOM 8485 N N . ILE B 1 345 ? 7.938 35.219 -8.031 1 77.75 345 ILE B N 1
ATOM 8486 C CA . ILE B 1 345 ? 8.297 35.906 -9.266 1 77.75 345 ILE B CA 1
ATOM 8487 C C . ILE B 1 345 ? 7.035 36.469 -9.93 1 77.75 345 ILE B C 1
ATOM 8489 O O . ILE B 1 345 ? 7.062 37.562 -10.508 1 77.75 345 ILE B O 1
ATOM 8493 N N . GLY B 1 346 ? 5.832 35.906 -9.836 1 76.75 346 GLY B N 1
ATOM 8494 C CA . GLY B 1 346 ? 4.582 36.344 -10.43 1 76.75 346 GLY B CA 1
ATOM 8495 C C . GLY B 1 346 ? 4.395 35.875 -11.852 1 76.75 346 GLY B C 1
ATOM 8496 O O . GLY B 1 346 ? 5.164 35.031 -12.336 1 76.75 346 GLY B O 1
ATOM 8497 N N . GLY B 1 347 ? 3.273 36.219 -12.453 1 83.5 347 GLY B N 1
ATOM 8498 C CA . GLY B 1 347 ? 2.967 35.844 -13.828 1 83.5 347 GLY B CA 1
ATOM 8499 C C . GLY B 1 347 ? 2.934 34.375 -14.078 1 83.5 347 GLY B C 1
ATOM 8500 O O . GLY B 1 347 ? 2.352 33.625 -13.289 1 83.5 347 GLY B O 1
ATOM 8501 N N . ASP B 1 348 ? 3.646 33.969 -15.164 1 89.38 348 ASP B N 1
ATOM 8502 C CA . ASP B 1 348 ? 3.631 32.562 -15.57 1 89.38 348 ASP B CA 1
ATOM 8503 C C . ASP B 1 348 ? 4.418 31.703 -14.586 1 89.38 348 ASP B C 1
ATOM 8505 O O . ASP B 1 348 ? 4.098 30.531 -14.398 1 89.38 348 ASP B O 1
ATOM 8509 N N . PHE B 1 349 ? 5.391 32.375 -13.953 1 90.69 349 PHE B N 1
ATOM 8510 C CA . PHE B 1 349 ? 6.137 31.625 -12.938 1 90.69 349 PHE B CA 1
ATOM 8511 C C . PHE B 1 349 ? 5.223 31.203 -11.789 1 90.69 349 PHE B C 1
ATOM 8513 O O . PHE B 1 349 ? 5.25 30.062 -11.359 1 90.69 349 PHE B O 1
ATOM 8520 N N . ARG B 1 350 ? 4.418 32.094 -11.328 1 85.38 350 ARG B N 1
ATOM 8521 C CA . ARG B 1 350 ? 3.498 31.812 -10.234 1 85.38 350 ARG B CA 1
ATOM 8522 C C . ARG B 1 350 ? 2.453 30.766 -10.641 1 85.38 350 ARG B C 1
ATOM 8524 O O . ARG B 1 350 ? 2.145 29.859 -9.867 1 85.38 350 ARG B O 1
ATOM 8531 N N . LYS B 1 351 ? 1.949 30.938 -11.82 1 87.56 351 LYS B N 1
ATOM 8532 C CA . LYS B 1 351 ? 0.942 30.016 -12.312 1 87.56 351 LYS B CA 1
ATOM 8533 C C . LYS B 1 351 ? 1.491 28.578 -12.359 1 87.56 351 LYS B C 1
ATOM 8535 O O . LYS B 1 351 ? 0.827 27.641 -11.922 1 87.56 351 LYS B O 1
ATOM 8540 N N . LEU B 1 352 ? 2.68 28.406 -12.875 1 92.12 352 LEU B N 1
ATOM 8541 C CA . LEU B 1 352 ? 3.305 27.094 -12.992 1 92.12 352 LEU B CA 1
ATOM 8542 C C . LEU B 1 352 ? 3.65 26.531 -11.617 1 92.12 352 LEU B C 1
ATOM 8544 O O . LEU B 1 352 ? 3.428 25.359 -11.352 1 92.12 352 LEU B O 1
ATOM 8548 N N . SER B 1 353 ? 4.184 27.391 -10.797 1 89.12 353 SER B N 1
ATOM 8549 C CA . SER B 1 353 ? 4.516 26.969 -9.445 1 89.12 353 SER B CA 1
ATOM 8550 C C . SER B 1 353 ? 3.287 26.422 -8.719 1 89.12 353 SER B C 1
ATOM 8552 O O . SER B 1 353 ? 3.34 25.359 -8.094 1 89.12 353 SER B O 1
ATOM 8554 N N . ARG B 1 354 ? 2.225 27.141 -8.781 1 83.81 354 ARG B N 1
ATOM 8555 C CA . ARG B 1 354 ? 0.996 26.75 -8.102 1 83.81 354 ARG B CA 1
ATOM 8556 C C . ARG B 1 354 ? 0.424 25.469 -8.703 1 83.81 354 ARG B C 1
ATOM 8558 O O . ARG B 1 354 ? -0.112 24.625 -7.98 1 83.81 354 ARG B O 1
ATOM 8565 N N . SER B 1 355 ? 0.577 25.359 -9.969 1 88.44 355 SER B N 1
ATOM 8566 C CA . SER B 1 355 ? 0.126 24.141 -10.625 1 88.44 355 SER B CA 1
ATOM 8567 C C . SER B 1 355 ? 0.94 22.922 -10.164 1 88.44 355 SER B C 1
ATOM 8569 O O . SER B 1 355 ? 0.381 21.875 -9.883 1 88.44 355 SER B O 1
ATOM 8571 N N . ILE B 1 356 ? 2.213 23.078 -10.094 1 88.56 356 ILE B N 1
ATOM 8572 C CA . ILE B 1 356 ? 3.139 22.016 -9.703 1 88.56 356 ILE B CA 1
ATOM 8573 C C . ILE B 1 356 ? 2.891 21.625 -8.242 1 88.56 356 ILE B C 1
ATOM 8575 O O . ILE B 1 356 ? 2.945 20.453 -7.895 1 88.56 356 ILE B O 1
ATOM 8579 N N . ARG B 1 357 ? 2.607 22.578 -7.461 1 84.12 357 ARG B N 1
ATOM 8580 C CA . ARG B 1 357 ? 2.539 22.359 -6.02 1 84.12 357 ARG B CA 1
ATOM 8581 C C . ARG B 1 357 ? 1.105 22.078 -5.574 1 84.12 357 ARG B C 1
ATOM 8583 O O . ARG B 1 357 ? 0.818 22.047 -4.379 1 84.12 357 ARG B O 1
ATOM 8590 N N . LYS B 1 358 ? 0.23 21.922 -6.52 1 80.44 358 LYS B N 1
ATOM 8591 C CA . LYS B 1 358 ? -1.191 21.766 -6.23 1 80.44 358 LYS B CA 1
ATOM 8592 C C . LYS B 1 358 ? -1.423 20.609 -5.254 1 80.44 358 LYS B C 1
ATOM 8594 O O . LYS B 1 358 ? -2.281 20.703 -4.375 1 80.44 358 LYS B O 1
ATOM 8599 N N . PHE B 1 359 ? -0.598 19.594 -5.414 1 76.56 359 PHE B N 1
ATOM 8600 C CA . PHE B 1 359 ? -0.801 18.406 -4.59 1 76.56 359 PHE B CA 1
ATOM 8601 C C . PHE B 1 359 ? 0.422 18.141 -3.721 1 76.56 359 PHE B C 1
ATOM 8603 O O . PHE B 1 359 ? 0.669 17 -3.324 1 76.56 359 PHE B O 1
ATOM 8610 N N . GLN B 1 360 ? 1.114 19.156 -3.467 1 77.81 360 GLN B N 1
ATOM 8611 C CA . GLN B 1 360 ? 2.299 19.016 -2.629 1 77.81 360 GLN B CA 1
ATOM 8612 C C . GLN B 1 360 ? 1.924 18.562 -1.218 1 77.81 360 GLN B C 1
ATOM 8614 O O . GLN B 1 360 ? 0.908 19 -0.673 1 77.81 360 GLN B O 1
ATOM 8619 N N . THR B 1 361 ? 2.713 17.641 -0.744 1 68.62 361 THR B N 1
ATOM 8620 C CA . THR B 1 361 ? 2.508 17.172 0.622 1 68.62 361 THR B CA 1
ATOM 8621 C C . THR B 1 361 ? 3.107 18.156 1.626 1 68.62 361 THR B C 1
ATOM 8623 O O . THR B 1 361 ? 4.172 18.719 1.383 1 68.62 361 THR B O 1
ATOM 8626 N N . ASN B 1 362 ? 2.326 18.312 2.633 1 61.75 362 ASN B N 1
ATOM 8627 C CA . ASN B 1 362 ? 2.82 19.203 3.67 1 61.75 362 ASN B CA 1
ATOM 8628 C C . ASN B 1 362 ? 4.023 18.609 4.395 1 61.75 362 ASN B C 1
ATOM 8630 O O . ASN B 1 362 ? 4.086 17.406 4.625 1 61.75 362 ASN B O 1
ATOM 8634 N N . LYS B 1 363 ? 4.906 19.469 4.555 1 60.97 363 LYS B N 1
ATOM 8635 C CA . LYS B 1 363 ? 6.07 19.094 5.355 1 60.97 363 LYS B CA 1
ATOM 8636 C C . LYS B 1 363 ? 5.816 19.344 6.84 1 60.97 363 LYS B C 1
ATOM 8638 O O . LYS B 1 363 ? 5.031 20.219 7.207 1 60.97 363 LYS B O 1
ATOM 8643 N N . ARG B 1 364 ? 6.348 18.547 7.531 1 57.53 364 ARG B N 1
ATOM 8644 C CA . ARG B 1 364 ? 6.238 18.688 8.977 1 57.53 364 ARG B CA 1
ATOM 8645 C C . ARG B 1 364 ? 6.695 20.078 9.422 1 57.53 364 ARG B C 1
ATOM 8647 O O . ARG B 1 364 ? 6.199 20.609 10.422 1 57.53 364 ARG B O 1
ATOM 8654 N N . THR B 1 365 ? 7.484 20.609 8.555 1 57.25 365 THR B N 1
ATOM 8655 C CA . THR B 1 365 ? 8.188 21.797 9.039 1 57.25 365 THR B CA 1
ATOM 8656 C C . THR B 1 365 ? 7.543 23.062 8.5 1 57.25 365 THR B C 1
ATOM 8658 O O . THR B 1 365 ? 8.055 24.172 8.711 1 57.25 365 THR B O 1
ATOM 8661 N N . LYS B 1 366 ? 6.566 22.859 7.688 1 58.16 366 LYS B N 1
ATOM 8662 C CA . LYS B 1 366 ? 5.98 24.078 7.133 1 58.16 366 LYS B CA 1
ATOM 8663 C C . LYS B 1 366 ? 4.461 23.984 7.078 1 58.16 366 LYS B C 1
ATOM 8665 O O . LYS B 1 366 ? 3.91 22.938 6.707 1 58.16 366 LYS B O 1
ATOM 8670 N N . GLN B 1 367 ? 3.934 25.047 7.516 1 56.84 367 GLN B N 1
ATOM 8671 C CA . GLN B 1 367 ? 2.486 25.141 7.352 1 56.84 367 GLN B CA 1
ATOM 8672 C C . GLN B 1 367 ? 2.109 25.328 5.883 1 56.84 367 GLN B C 1
ATOM 8674 O O . GLN B 1 367 ? 2.836 25.984 5.129 1 56.84 367 GLN B O 1
ATOM 8679 N N . PRO B 1 368 ? 1.074 24.656 5.488 1 57.59 368 PRO B N 1
ATOM 8680 C CA . PRO B 1 368 ? 0.626 24.859 4.105 1 57.59 368 PRO B CA 1
ATOM 8681 C C . PRO B 1 368 ? 0.187 26.297 3.83 1 57.59 368 PRO B C 1
ATOM 8683 O O . PRO B 1 368 ? -0.399 26.938 4.699 1 57.59 368 PRO B O 1
ATOM 8686 N N . ILE B 1 369 ? 0.653 26.859 2.811 1 60.97 369 ILE B N 1
ATOM 8687 C CA . ILE B 1 369 ? 0.188 28.156 2.357 1 60.97 369 ILE B CA 1
ATOM 8688 C C . ILE B 1 369 ? -0.999 27.984 1.413 1 60.97 369 ILE B C 1
ATOM 8690 O O . ILE B 1 369 ? -0.904 27.266 0.414 1 60.97 369 ILE B O 1
ATOM 8694 N N . ARG B 1 370 ? -2.176 28.5 1.832 1 63.25 370 ARG B N 1
ATOM 8695 C CA . ARG B 1 370 ? -3.367 28.484 0.99 1 63.25 370 ARG B CA 1
ATOM 8696 C C . ARG B 1 370 ? -3.373 29.672 0.029 1 63.25 370 ARG B C 1
ATOM 8698 O O . ARG B 1 370 ? -3.242 30.812 0.453 1 63.25 370 ARG B O 1
ATOM 8705 N N . PHE B 1 371 ? -3.285 29.375 -1.171 1 62.94 371 PHE B N 1
ATOM 8706 C CA . PHE B 1 371 ? -3.227 30.453 -2.146 1 62.94 371 PHE B CA 1
ATOM 8707 C C . PHE B 1 371 ? -4.625 30.953 -2.477 1 62.94 371 PHE B C 1
ATOM 8709 O O . PHE B 1 371 ? -5.461 30.203 -2.982 1 62.94 371 PHE B O 1
ATOM 8716 N N . PHE B 1 372 ? -4.906 32.094 -1.893 1 66.25 372 PHE B N 1
ATOM 8717 C CA . PHE B 1 372 ? -6.164 32.781 -2.197 1 66.25 372 PHE B CA 1
ATOM 8718 C C . PHE B 1 372 ? -5.949 33.875 -3.236 1 66.25 372 PHE B C 1
ATOM 8720 O O . PHE B 1 372 ? -4.855 34.438 -3.346 1 66.25 372 PHE B O 1
ATOM 8727 N N . ASP B 1 373 ? -7.012 34.094 -3.924 1 72.69 373 ASP B N 1
ATOM 8728 C CA . ASP B 1 373 ? -6.906 35.188 -4.887 1 72.69 373 ASP B CA 1
ATOM 8729 C C . ASP B 1 373 ? -7.238 36.531 -4.23 1 72.69 373 ASP B C 1
ATOM 8731 O O . ASP B 1 373 ? -7.133 37.594 -4.867 1 72.69 373 ASP B O 1
ATOM 8735 N N . GLU B 1 374 ? -7.523 36.5 -2.902 1 82.44 374 GLU B N 1
ATOM 8736 C CA . GLU B 1 374 ? -7.73 37.719 -2.148 1 82.44 374 GLU B CA 1
ATOM 8737 C C . GLU B 1 374 ? -6.488 38.094 -1.334 1 82.44 374 GLU B C 1
ATOM 8739 O O . GLU B 1 374 ? -6.039 37.312 -0.5 1 82.44 374 GLU B O 1
ATOM 8744 N N . ALA B 1 375 ? -6.012 39.312 -1.485 1 86.5 375 ALA B N 1
ATOM 8745 C CA . ALA B 1 375 ? -4.699 39.719 -0.996 1 86.5 375 ALA B CA 1
ATOM 8746 C C . ALA B 1 375 ? -4.625 39.625 0.525 1 86.5 375 ALA B C 1
ATOM 8748 O O . ALA B 1 375 ? -3.643 39.094 1.073 1 86.5 375 ALA B O 1
ATOM 8749 N N . SER B 1 376 ? -5.652 40.188 1.22 1 91.12 376 SER B N 1
ATOM 8750 C CA . SER B 1 376 ? -5.605 40.219 2.678 1 91.12 376 SER B CA 1
ATOM 8751 C C . SER B 1 376 ? -5.566 38.812 3.262 1 91.12 376 SER B C 1
ATOM 8753 O O . SER B 1 376 ? -4.77 38.531 4.16 1 91.12 376 SER B O 1
ATOM 8755 N N . GLN B 1 377 ? -6.418 37.875 2.766 1 88.56 377 GLN B N 1
ATOM 8756 C CA . GLN B 1 377 ? -6.441 36.5 3.227 1 88.56 377 GLN B CA 1
ATOM 8757 C C . GLN B 1 377 ? -5.109 35.812 2.953 1 88.56 377 GLN B C 1
ATOM 8759 O O . GLN B 1 377 ? -4.555 35.156 3.836 1 88.56 377 GLN B O 1
ATOM 8764 N N . ASN B 1 378 ? -4.637 36 1.771 1 86.44 378 ASN B N 1
ATOM 8765 C CA . ASN B 1 378 ? -3.379 35.406 1.363 1 86.44 378 ASN B CA 1
ATOM 8766 C C . ASN B 1 378 ? -2.217 35.875 2.23 1 86.44 378 ASN B C 1
ATOM 8768 O O . ASN B 1 378 ? -1.371 35.062 2.635 1 86.44 378 ASN B O 1
ATOM 8772 N N . CYS B 1 379 ? -2.162 37.156 2.457 1 92.19 379 CYS B N 1
ATOM 8773 C CA . CYS B 1 379 ? -1.02 37.719 3.158 1 92.19 379 CYS B CA 1
ATOM 8774 C C . CYS B 1 379 ? -1.067 37.406 4.645 1 92.19 379 CYS B C 1
ATOM 8776 O O . CYS B 1 379 ? -0.027 37.219 5.277 1 92.19 379 CYS B O 1
ATOM 8778 N N . VAL B 1 380 ? -2.273 37.281 5.281 1 93.06 380 VAL B N 1
ATOM 8779 C CA . VAL B 1 380 ? -2.365 36.812 6.664 1 93.06 380 VAL B CA 1
ATOM 8780 C C . VAL B 1 380 ? -1.839 35.375 6.77 1 93.06 380 VAL B C 1
ATOM 8782 O O . VAL B 1 380 ? -1.041 35.062 7.656 1 93.06 380 VAL B O 1
ATOM 8785 N N . ASP B 1 381 ? -2.307 34.531 5.863 1 88.75 381 ASP B N 1
ATOM 8786 C CA . ASP B 1 381 ? -1.869 33.125 5.879 1 88.75 381 ASP B CA 1
ATOM 8787 C C . ASP B 1 381 ? -0.357 33.031 5.691 1 88.75 381 ASP B C 1
ATOM 8789 O O . ASP B 1 381 ? 0.309 32.25 6.387 1 88.75 381 ASP B O 1
ATOM 8793 N N . TYR B 1 382 ? 0.109 33.75 4.801 1 87.06 382 TYR B N 1
ATOM 8794 C CA . TYR B 1 382 ? 1.527 33.719 4.457 1 87.06 382 TYR B CA 1
ATOM 8795 C C . TYR B 1 382 ? 2.381 34.125 5.648 1 87.06 382 TYR B C 1
ATOM 8797 O O . TYR B 1 382 ? 3.314 33.438 6.031 1 87.06 382 TYR B O 1
ATOM 8805 N N . VAL B 1 383 ? 2.117 35.312 6.215 1 91.81 383 VAL B N 1
ATOM 8806 C CA . VAL B 1 383 ? 2.939 35.812 7.305 1 91.81 383 VAL B CA 1
ATOM 8807 C C . VAL B 1 383 ? 2.752 34.938 8.547 1 91.81 383 VAL B C 1
ATOM 8809 O O . VAL B 1 383 ? 3.703 34.719 9.297 1 91.81 383 VAL B O 1
ATOM 8812 N N . SER B 1 384 ? 1.543 34.469 8.789 1 91.38 384 SER B N 1
ATOM 8813 C CA . SER B 1 384 ? 1.267 33.594 9.922 1 91.38 384 SER B CA 1
ATOM 8814 C C . SER B 1 384 ? 2.082 32.312 9.836 1 91.38 384 SER B C 1
ATOM 8816 O O . SER B 1 384 ? 2.486 31.75 10.867 1 91.38 384 SER B O 1
ATOM 8818 N N . ALA B 1 385 ? 2.314 31.828 8.68 1 88.75 385 ALA B N 1
ATOM 8819 C CA . ALA B 1 385 ? 3.086 30.594 8.484 1 88.75 385 ALA B CA 1
ATOM 8820 C C . ALA B 1 385 ? 4.512 30.766 9.008 1 88.75 385 ALA B C 1
ATOM 8822 O O . ALA B 1 385 ? 5.105 29.812 9.508 1 88.75 385 ALA B O 1
ATOM 8823 N N . TYR B 1 386 ? 5.012 31.969 8.961 1 90.81 386 TYR B N 1
ATOM 8824 C CA . TYR B 1 386 ? 6.391 32.219 9.375 1 90.81 386 TYR B CA 1
ATOM 8825 C C . TYR B 1 386 ? 6.449 32.812 10.766 1 90.81 386 TYR B C 1
ATOM 8827 O O . TYR B 1 386 ? 7.488 32.781 11.43 1 90.81 386 TYR B O 1
ATOM 8835 N N . MET B 1 387 ? 5.367 33.438 11.172 1 92.06 387 MET B N 1
ATOM 8836 C CA . MET B 1 387 ? 5.27 34.031 12.5 1 92.06 387 MET B CA 1
ATOM 8837 C C . MET B 1 387 ? 4.004 33.562 13.211 1 92.06 387 MET B C 1
ATOM 8839 O O . MET B 1 387 ? 3.146 34.375 13.562 1 92.06 387 MET B O 1
ATOM 8843 N N . PRO B 1 388 ? 3.957 32.281 13.5 1 91.62 388 PRO B N 1
ATOM 8844 C CA . PRO B 1 388 ? 2.705 31.75 14.031 1 91.62 388 PRO B CA 1
ATOM 8845 C C . PRO B 1 388 ? 2.262 32.438 15.32 1 91.62 388 PRO B C 1
ATOM 8847 O O . PRO B 1 388 ? 1.079 32.75 15.484 1 91.62 388 PRO B O 1
ATOM 8850 N N . TYR B 1 389 ? 3.098 32.781 16.219 1 93.62 389 TYR B N 1
ATOM 8851 C CA . TYR B 1 389 ? 2.703 33.406 17.484 1 93.62 389 TYR B CA 1
ATOM 8852 C C . TYR B 1 389 ? 2.424 34.875 17.328 1 93.62 389 TYR B C 1
ATOM 8854 O O . TYR B 1 389 ? 1.674 35.469 18.109 1 93.62 389 TYR B O 1
ATOM 8862 N N . GLY B 1 390 ? 3.084 35.5 16.281 1 94.38 390 GLY B N 1
ATOM 8863 C CA . GLY B 1 390 ? 2.736 36.906 16 1 94.38 390 GLY B CA 1
ATOM 8864 C C . GLY B 1 390 ? 1.282 37.094 15.609 1 94.38 390 GLY B C 1
ATOM 8865 O O . GLY B 1 390 ? 0.578 37.906 16.188 1 94.38 390 GLY B O 1
ATOM 8866 N N . ALA B 1 391 ? 0.855 36.312 14.664 1 94.88 391 ALA B N 1
ATOM 8867 C CA . ALA B 1 391 ? -0.54 36.312 14.234 1 94.88 391 ALA B CA 1
ATOM 8868 C C . ALA B 1 391 ? -1.477 36 15.391 1 94.88 391 ALA B C 1
ATOM 8870 O O . ALA B 1 391 ? -2.521 36.625 15.555 1 94.88 391 ALA B O 1
ATOM 8871 N N . GLY B 1 392 ? -1.114 35 16.141 1 96.81 392 GLY B N 1
ATOM 8872 C CA . GLY B 1 392 ? -1.92 34.562 17.281 1 96.81 392 GLY B CA 1
ATOM 8873 C C . GLY B 1 392 ? -2.07 35.656 18.312 1 96.81 392 GLY B C 1
ATOM 8874 O O . GLY B 1 392 ? -3.154 35.844 18.875 1 96.81 392 GLY B O 1
ATOM 8875 N N . TYR B 1 393 ? -0.97 36.344 18.578 1 96.75 393 TYR B N 1
ATOM 8876 C CA . TYR B 1 393 ? -0.981 37.406 19.562 1 96.75 393 TYR B CA 1
ATOM 8877 C C . TYR B 1 393 ? -1.901 38.562 19.125 1 96.75 393 TYR B C 1
ATOM 8879 O O . TYR B 1 393 ? -2.725 39.031 19.906 1 96.75 393 TYR B O 1
ATOM 8887 N N . ILE B 1 394 ? -1.762 38.938 17.891 1 96.88 394 ILE B N 1
ATOM 8888 C CA . ILE B 1 394 ? -2.584 40 17.328 1 96.88 394 ILE B CA 1
ATOM 8889 C C . ILE B 1 394 ? -4.059 39.625 17.422 1 96.88 394 ILE B C 1
ATOM 8891 O O . ILE B 1 394 ? -4.906 40.438 17.766 1 96.88 394 ILE B O 1
ATOM 8895 N N . TYR B 1 395 ? -4.391 38.406 17.141 1 97.81 395 TYR B N 1
ATOM 8896 C CA . TYR B 1 395 ? -5.766 37.938 17.125 1 97.81 395 TYR B CA 1
ATOM 8897 C C . TYR B 1 395 ? -6.352 37.906 18.531 1 97.81 395 TYR B C 1
ATOM 8899 O O . TYR B 1 395 ? -7.352 38.562 18.797 1 97.81 395 TYR B O 1
ATOM 8907 N N . VAL B 1 396 ? -5.707 37.219 19.469 1 97.88 396 VAL B N 1
ATOM 8908 C CA . VAL B 1 396 ? -6.266 36.969 20.797 1 97.88 396 VAL B CA 1
ATOM 8909 C C . VAL B 1 396 ? -6.328 38.25 21.609 1 97.88 396 VAL B C 1
ATOM 8911 O O . VAL B 1 396 ? -7.266 38.469 22.375 1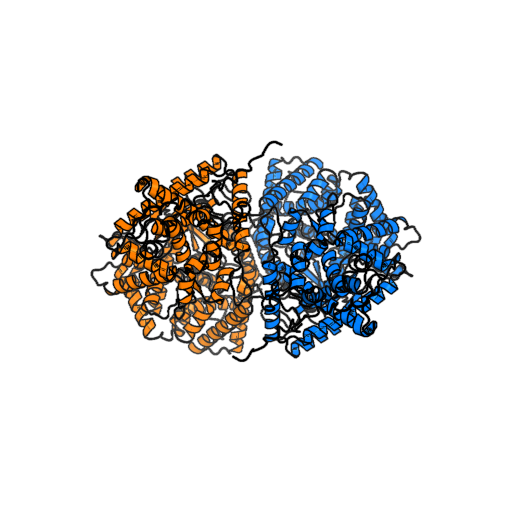 97.88 396 VAL B O 1
ATOM 8914 N N . LYS B 1 397 ? -5.352 39.094 21.406 1 96.12 397 LYS B N 1
ATOM 8915 C CA . LYS B 1 397 ? -5.277 40.344 22.141 1 96.12 397 LYS B CA 1
ATOM 8916 C C . LYS B 1 397 ? -6.535 41.188 21.922 1 96.12 397 LYS B C 1
ATOM 8918 O O . LYS B 1 397 ? -6.957 41.938 22.797 1 96.12 397 LYS B O 1
ATOM 8923 N N . ASN B 1 398 ? -7.121 41 20.828 1 95.12 398 ASN B N 1
ATOM 8924 C CA . ASN B 1 398 ? -8.242 41.875 20.453 1 95.12 398 ASN B CA 1
ATOM 8925 C C . ASN B 1 398 ? -9.578 41.219 20.781 1 95.12 398 ASN B C 1
ATOM 8927 O O . ASN B 1 398 ? -10.641 41.75 20.438 1 95.12 398 ASN B O 1
ATOM 8931 N N . ILE B 1 399 ? -9.625 40.125 21.469 1 96.31 399 ILE B N 1
ATOM 8932 C CA . ILE B 1 399 ? -10.844 39.469 21.891 1 96.31 399 ILE B CA 1
ATOM 8933 C C . ILE B 1 399 ? -11.148 39.844 23.344 1 96.31 399 ILE B C 1
ATOM 8935 O O . ILE B 1 399 ? -10.422 39.438 24.266 1 96.31 399 ILE B O 1
ATOM 8939 N N . GLU B 1 400 ? -12.234 40.469 23.609 1 93.88 400 GLU B N 1
ATOM 8940 C CA . GLU B 1 400 ? -12.531 41.062 24.922 1 93.88 400 GLU B CA 1
ATOM 8941 C C . GLU B 1 400 ? -12.867 39.969 25.938 1 93.88 400 GLU B C 1
ATOM 8943 O O . GLU B 1 400 ? -12.438 40.062 27.094 1 93.88 400 GLU B O 1
ATOM 8948 N N . ASN B 1 401 ? -13.609 38.969 25.547 1 96.62 401 ASN B N 1
ATOM 8949 C CA . ASN B 1 401 ? -14.07 37.969 26.516 1 96.62 401 ASN B CA 1
ATOM 8950 C C . ASN B 1 401 ? -13.188 36.719 26.484 1 96.62 401 ASN B C 1
ATOM 8952 O O . ASN B 1 401 ? -13.656 35.625 26.797 1 96.62 401 ASN B O 1
ATOM 8956 N N . ARG B 1 402 ? -11.953 36.844 26.078 1 97.38 402 ARG B N 1
ATOM 8957 C CA . ARG B 1 402 ? -11.047 35.719 25.844 1 97.38 402 ARG B CA 1
ATOM 8958 C C . ARG B 1 402 ? -10.883 34.875 27.109 1 97.38 402 ARG B C 1
ATOM 8960 O O . ARG B 1 402 ? -10.836 33.656 27.047 1 97.38 402 ARG B O 1
ATOM 8967 N N . ASP B 1 403 ? -10.805 35.469 28.297 1 97.12 403 ASP B N 1
ATOM 8968 C CA . ASP B 1 403 ? -10.57 34.75 29.547 1 97.12 403 ASP B CA 1
ATOM 8969 C C . ASP B 1 403 ? -11.781 33.906 29.922 1 97.12 403 ASP B C 1
ATOM 8971 O O . ASP B 1 403 ? -11.625 32.781 30.406 1 97.12 403 ASP B O 1
ATOM 8975 N N . GLN B 1 404 ? -12.961 34.438 29.719 1 97.56 404 GLN B N 1
ATOM 8976 C CA . GLN B 1 404 ? -14.18 33.688 29.984 1 97.56 404 GLN B CA 1
ATOM 8977 C C . GLN B 1 404 ? -14.305 32.469 29.062 1 97.56 404 GLN B C 1
ATOM 8979 O O . GLN B 1 404 ? -14.664 31.391 29.516 1 97.56 404 GLN B O 1
ATOM 8984 N N . VAL B 1 405 ? -14.031 32.75 27.859 1 98.31 405 VAL B N 1
ATOM 8985 C CA . VAL B 1 405 ? -14.094 31.672 26.859 1 98.31 405 VAL B CA 1
ATOM 8986 C C . VAL B 1 405 ? -13.109 30.578 27.234 1 98.31 405 VAL B C 1
ATOM 8988 O O . VAL B 1 405 ? -13.469 29.391 27.25 1 98.31 405 VAL B O 1
ATOM 8991 N N . ARG B 1 406 ? -11.852 30.953 27.516 1 98.12 406 ARG B N 1
ATOM 8992 C CA . ARG B 1 406 ? -10.82 30 27.875 1 98.12 406 ARG B CA 1
ATOM 8993 C C . ARG B 1 406 ? -11.227 29.172 29.094 1 98.12 406 ARG B C 1
ATOM 8995 O O . ARG B 1 406 ? -11.023 27.953 29.141 1 98.12 406 ARG B O 1
ATOM 9002 N N . ALA B 1 407 ? -11.797 29.75 30.109 1 97.75 407 ALA B N 1
ATOM 9003 C CA . ALA B 1 407 ? -12.227 29.062 31.328 1 97.75 407 ALA B CA 1
ATOM 9004 C C . ALA B 1 407 ? -13.344 28.062 31.031 1 97.75 407 ALA B C 1
ATOM 9006 O O . ALA B 1 407 ? -13.375 26.969 31.594 1 97.75 407 ALA B O 1
ATOM 9007 N N . ASP B 1 408 ? -14.266 28.516 30.219 1 97.5 408 ASP B N 1
ATOM 9008 C CA . ASP B 1 408 ? -15.383 27.641 29.859 1 97.5 408 ASP B CA 1
ATOM 9009 C C . ASP B 1 408 ? -14.891 26.406 29.109 1 97.5 408 ASP B C 1
ATOM 9011 O O . ASP B 1 408 ? -15.312 25.281 29.391 1 97.5 408 ASP B O 1
ATOM 9015 N N . VAL B 1 409 ? -14.031 26.625 28.141 1 98.5 409 VAL B N 1
ATOM 9016 C CA . VAL B 1 409 ? -13.484 25.531 27.344 1 98.5 409 VAL B CA 1
ATOM 9017 C C . VAL B 1 409 ? -12.68 24.594 28.25 1 98.5 409 VAL B C 1
ATOM 9019 O O . VAL B 1 409 ? -12.719 23.375 28.062 1 98.5 409 VAL B O 1
ATOM 9022 N N . ALA B 1 410 ? -11.922 25.141 29.188 1 98.12 410 ALA B N 1
ATOM 9023 C CA . ALA B 1 410 ? -11.156 24.312 30.125 1 98.12 410 ALA B CA 1
ATOM 9024 C C . ALA B 1 410 ? -12.078 23.391 30.922 1 98.12 410 ALA B C 1
ATOM 9026 O O . ALA B 1 410 ? -11.766 22.203 31.094 1 98.12 410 ALA B O 1
ATOM 9027 N N . ARG B 1 411 ? -13.133 23.891 31.359 1 96.75 411 ARG B N 1
ATOM 9028 C CA . ARG B 1 411 ? -14.086 23.094 32.125 1 96.75 411 ARG B CA 1
ATOM 9029 C C . ARG B 1 411 ? -14.703 22 31.25 1 96.75 411 ARG B C 1
ATOM 9031 O O . ARG B 1 411 ? -14.797 20.844 31.672 1 96.75 411 ARG B O 1
ATOM 9038 N N . GLN B 1 412 ? -15.18 22.438 30.125 1 97.56 412 GLN B N 1
ATOM 9039 C CA . GLN B 1 412 ? -15.719 21.484 29.172 1 97.56 412 GLN B CA 1
ATOM 9040 C C . GLN B 1 412 ? -14.727 20.359 28.906 1 97.56 412 GLN B C 1
ATOM 9042 O O . GLN B 1 412 ? -15.102 19.188 28.891 1 97.56 412 GLN B O 1
ATOM 9047 N N . THR B 1 413 ? -13.477 20.703 28.688 1 98.56 413 THR B N 1
ATOM 9048 C CA . THR B 1 413 ? -12.414 19.75 28.406 1 98.56 413 THR B CA 1
ATOM 9049 C C . THR B 1 413 ? -12.242 18.766 29.562 1 98.56 413 THR B C 1
ATOM 9051 O O . THR B 1 413 ? -12.117 17.562 29.344 1 98.56 413 THR B O 1
ATOM 9054 N N . ASP B 1 414 ? -12.266 19.234 30.766 1 98 414 ASP B N 1
ATOM 9055 C CA . ASP B 1 414 ? -12.117 18.391 31.938 1 98 414 ASP B CA 1
ATOM 9056 C C . ASP B 1 414 ? -13.25 17.359 32.031 1 98 414 ASP B C 1
ATOM 9058 O O . ASP B 1 414 ? -13.016 16.203 32.375 1 98 414 ASP B O 1
ATOM 9062 N N . LEU B 1 415 ? -14.453 17.812 31.734 1 98.06 415 LEU B N 1
ATOM 9063 C CA . LEU B 1 415 ? -15.594 16.906 31.797 1 98.06 415 LEU B CA 1
ATOM 9064 C C . LEU B 1 415 ? -15.484 15.828 30.703 1 98.06 415 LEU B C 1
ATOM 9066 O O . LEU B 1 415 ? -15.844 14.672 30.922 1 98.06 415 LEU B O 1
ATOM 9070 N N . VAL B 1 416 ? -15.039 16.219 29.547 1 98.81 416 VAL B N 1
ATOM 9071 C CA . VAL B 1 416 ? -14.875 15.273 28.453 1 98.81 416 VAL B CA 1
ATOM 9072 C C . VAL B 1 416 ? -13.805 14.242 28.797 1 98.81 416 VAL B C 1
ATOM 9074 O O . VAL B 1 416 ? -13.977 13.047 28.531 1 98.81 416 VAL B O 1
ATOM 9077 N N . ILE B 1 417 ? -12.68 14.672 29.375 1 98.75 417 ILE B N 1
ATOM 9078 C CA . ILE B 1 417 ? -11.602 13.773 29.797 1 98.75 417 ILE B CA 1
ATOM 9079 C C . ILE B 1 417 ? -12.133 12.773 30.812 1 98.75 417 ILE B C 1
ATOM 9081 O O . ILE B 1 417 ? -11.875 11.57 30.703 1 98.75 417 ILE B O 1
ATOM 9085 N N . GLU B 1 418 ? -12.883 13.266 31.766 1 98.25 418 GLU B N 1
ATOM 9086 C CA . GLU B 1 418 ? -13.477 12.391 32.781 1 98.25 418 GLU B CA 1
ATOM 9087 C C . GLU B 1 418 ? -14.375 11.344 32.125 1 98.25 418 GLU B C 1
ATOM 9089 O O . GLU B 1 418 ? -14.328 10.164 32.5 1 98.25 418 GLU B O 1
ATOM 9094 N N . ALA B 1 419 ? -15.18 11.805 31.234 1 98.19 419 ALA B N 1
ATOM 9095 C CA . ALA B 1 419 ? -16.078 10.891 30.547 1 98.19 419 ALA B CA 1
ATOM 9096 C C . ALA B 1 419 ? -15.305 9.805 29.812 1 98.19 419 ALA B C 1
ATOM 9098 O O . ALA B 1 419 ? -15.664 8.625 29.875 1 98.19 419 ALA B O 1
ATOM 9099 N N . PHE B 1 420 ? -14.234 10.156 29.109 1 98.38 420 PHE B N 1
ATOM 9100 C CA . PHE B 1 420 ? -13.406 9.195 28.375 1 98.38 420 PHE B CA 1
ATOM 9101 C C . PHE B 1 420 ? -12.797 8.172 29.328 1 98.38 420 PHE B C 1
ATOM 9103 O O . PHE B 1 420 ? -12.828 6.973 29.047 1 98.38 420 PHE B O 1
ATOM 9110 N N . LEU B 1 421 ? -12.227 8.672 30.406 1 98.12 421 LEU B N 1
ATOM 9111 C CA . LEU B 1 421 ? -11.617 7.77 31.375 1 98.12 421 LEU B CA 1
ATOM 9112 C C . LEU B 1 421 ? -12.641 6.785 31.922 1 98.12 421 LEU B C 1
ATOM 9114 O O . LEU B 1 421 ? -12.328 5.609 32.125 1 98.12 421 LEU B O 1
ATOM 9118 N N . ASN B 1 422 ? -13.812 7.223 32.156 1 97.12 422 ASN B N 1
ATOM 9119 C CA . ASN B 1 422 ? -14.875 6.34 32.625 1 97.12 422 ASN B CA 1
ATOM 9120 C C . ASN B 1 422 ? -15.242 5.297 31.594 1 97.12 422 ASN B C 1
ATOM 9122 O O . ASN B 1 422 ? -15.57 4.156 31.922 1 97.12 422 ASN B O 1
ATOM 9126 N N . MET B 1 423 ? -15.258 5.699 30.359 1 97.38 423 MET B N 1
ATOM 9127 C CA . MET B 1 423 ? -15.5 4.758 29.266 1 97.38 423 MET B CA 1
ATOM 9128 C C . MET B 1 423 ? -14.484 3.623 29.297 1 97.38 423 MET B C 1
ATOM 9130 O O . MET B 1 423 ? -14.852 2.451 29.172 1 97.38 423 MET B O 1
ATOM 9134 N N . THR B 1 424 ? -13.172 3.928 29.484 1 97.25 424 THR B N 1
ATOM 9135 C CA . THR B 1 424 ? -12.117 2.926 29.422 1 97.25 424 THR B CA 1
ATOM 9136 C C . THR B 1 424 ? -12.289 1.882 30.516 1 97.25 424 THR B C 1
ATOM 9138 O O . THR B 1 424 ? -11.898 0.725 30.344 1 97.25 424 THR B O 1
ATOM 9141 N N . LYS B 1 425 ? -12.953 2.217 31.578 1 96.38 425 LYS B N 1
ATOM 9142 C CA . LYS B 1 425 ? -13.172 1.311 32.719 1 96.38 425 LYS B CA 1
ATOM 9143 C C . LYS B 1 425 ? -14.195 0.235 32.344 1 96.38 425 LYS B C 1
ATOM 9145 O O . LYS B 1 425 ? -14.305 -0.78 33.031 1 96.38 425 LYS B O 1
ATOM 9150 N N . THR B 1 426 ? -14.898 0.438 31.281 1 95.94 426 THR B N 1
ATOM 9151 C CA . THR B 1 426 ? -15.953 -0.506 30.906 1 95.94 426 THR B CA 1
ATOM 9152 C C . THR B 1 426 ? -15.398 -1.59 29.984 1 95.94 426 THR B C 1
ATOM 9154 O O . THR B 1 426 ? -16.078 -2.572 29.703 1 95.94 426 THR B O 1
ATOM 9157 N N . LEU B 1 427 ? -14.211 -1.418 29.516 1 96.69 427 LEU B N 1
ATOM 9158 C CA . LEU B 1 427 ? -13.648 -2.297 28.5 1 96.69 427 LEU B CA 1
ATOM 9159 C C . LEU B 1 427 ? -13.383 -3.688 29.078 1 96.69 427 LEU B C 1
ATOM 9161 O O . LEU B 1 427 ? -12.75 -3.824 30.125 1 96.69 427 LEU B O 1
ATOM 9165 N N . LYS B 1 428 ? -13.734 -4.645 28.312 1 94.56 428 LYS B N 1
ATOM 9166 C CA . LYS B 1 428 ? -13.555 -6.027 28.734 1 94.56 428 LYS B CA 1
ATOM 9167 C C . LYS B 1 428 ? -12.156 -6.531 28.391 1 94.56 428 LYS B C 1
ATOM 9169 O O . LYS B 1 428 ? -11.641 -7.438 29.062 1 94.56 428 LYS B O 1
ATOM 9174 N N . TRP B 1 429 ? -11.562 -5.949 27.422 1 94.56 429 TRP B N 1
ATOM 9175 C CA . TRP B 1 429 ? -10.305 -6.488 26.938 1 94.56 429 TRP B CA 1
ATOM 9176 C C . TRP B 1 429 ? -9.117 -5.82 27.625 1 94.56 429 TRP B C 1
ATOM 9178 O O . TRP B 1 429 ? -7.969 -6.215 27.422 1 94.56 429 TRP B O 1
ATOM 9188 N N . ILE B 1 430 ? -9.266 -4.789 28.484 1 96.75 430 ILE B N 1
ATOM 9189 C CA . ILE B 1 430 ? -8.141 -4.098 29.109 1 96.75 430 ILE B CA 1
ATOM 9190 C C . ILE B 1 430 ? -7.91 -4.656 30.516 1 96.75 430 ILE B C 1
ATOM 9192 O O . ILE B 1 430 ? -8.852 -4.785 31.312 1 96.75 430 ILE B O 1
ATOM 9196 N N . ASP B 1 431 ? -6.691 -5.016 30.844 1 96.94 431 ASP B N 1
ATOM 9197 C CA . ASP B 1 431 ? -6.391 -5.531 32.188 1 96.94 431 ASP B CA 1
ATOM 9198 C C . ASP B 1 431 ? -6.086 -4.395 33.156 1 96.94 431 ASP B C 1
ATOM 9200 O O . ASP B 1 431 ? -6.055 -3.227 32.75 1 96.94 431 ASP B O 1
ATOM 9204 N N . GLU B 1 432 ? -5.887 -4.746 34.344 1 97.38 432 GLU B N 1
ATOM 9205 C CA . GLU B 1 432 ? -5.707 -3.754 35.406 1 97.38 432 GLU B CA 1
ATOM 9206 C C . GLU B 1 432 ? -4.418 -2.965 35.188 1 97.38 432 GLU B C 1
ATOM 9208 O O . GLU B 1 432 ? -4.387 -1.752 35.406 1 97.38 432 GLU B O 1
ATOM 9213 N N . TYR B 1 433 ? -3.395 -3.645 34.844 1 96.81 433 TYR B N 1
ATOM 9214 C CA . TYR B 1 433 ? -2.109 -2.994 34.594 1 96.81 433 TYR B CA 1
ATOM 9215 C C . TYR B 1 433 ? -2.232 -1.927 33.5 1 96.81 433 TYR B C 1
ATOM 9217 O O . TYR B 1 433 ? -1.792 -0.791 33.688 1 96.81 433 TYR B O 1
ATOM 9225 N N . SER B 1 434 ? -2.797 -2.293 32.406 1 97.44 434 SER B N 1
ATOM 9226 C CA . SER B 1 434 ? -2.967 -1.386 31.281 1 97.44 434 SER B CA 1
ATOM 9227 C C . SER B 1 434 ? -3.906 -0.236 31.625 1 97.44 434 SER B C 1
ATOM 9229 O O . SER B 1 434 ? -3.672 0.907 31.234 1 97.44 434 SER B O 1
ATOM 9231 N N . LEU B 1 435 ? -4.977 -0.499 32.344 1 97.75 435 LEU B N 1
ATOM 9232 C CA . LEU B 1 435 ? -5.91 0.538 32.781 1 97.75 435 LEU B CA 1
ATOM 9233 C C . LEU B 1 435 ? -5.223 1.551 33.688 1 97.75 435 LEU B C 1
ATOM 9235 O O . LEU B 1 435 ? -5.469 2.754 33.594 1 97.75 435 LEU B O 1
ATOM 9239 N N . ASN B 1 436 ? -4.41 1.062 34.594 1 97.62 436 ASN B N 1
ATOM 9240 C CA . ASN B 1 436 ? -3.646 1.965 35.469 1 97.62 436 ASN B CA 1
ATOM 9241 C C . ASN B 1 436 ? -2.719 2.861 34.656 1 97.62 436 ASN B C 1
ATOM 9243 O O . ASN B 1 436 ? -2.504 4.023 35 1 97.62 436 ASN B O 1
ATOM 9247 N N . ASN B 1 437 ? -2.17 2.309 33.594 1 97.12 437 ASN B N 1
ATOM 9248 C CA . ASN B 1 437 ? -1.315 3.102 32.719 1 97.12 437 ASN B CA 1
ATOM 9249 C C . ASN B 1 437 ? -2.117 4.156 31.969 1 97.12 437 ASN B C 1
ATOM 9251 O O . ASN B 1 437 ? -1.609 5.238 31.688 1 97.12 437 ASN B O 1
ATOM 9255 N N . VAL B 1 438 ? -3.406 3.848 31.594 1 97.62 438 VAL B N 1
ATOM 9256 C CA . VAL B 1 438 ? -4.297 4.844 31.016 1 97.62 438 VAL B CA 1
ATOM 9257 C C . VAL B 1 438 ? -4.422 6.039 31.953 1 97.62 438 VAL B C 1
ATOM 9259 O O . VAL B 1 438 ? -4.281 7.191 31.531 1 97.62 438 VAL B O 1
ATOM 9262 N N . MET B 1 439 ? -4.676 5.73 33.219 1 97.69 439 MET B N 1
ATOM 9263 C CA . MET B 1 439 ? -4.867 6.773 34.219 1 97.69 439 MET B CA 1
ATOM 9264 C C . MET B 1 439 ? -3.578 7.559 34.438 1 97.69 439 MET B C 1
ATOM 9266 O O . MET B 1 439 ? -3.604 8.781 34.562 1 97.69 439 MET B O 1
ATOM 9270 N N . ALA B 1 440 ? -2.467 6.859 34.5 1 97.25 440 ALA B N 1
ATOM 9271 C CA . ALA B 1 440 ? -1.174 7.508 34.719 1 97.25 440 ALA B CA 1
ATOM 9272 C C . ALA B 1 440 ? -0.833 8.445 33.562 1 97.25 440 ALA B C 1
ATOM 9274 O O . ALA B 1 440 ? -0.312 9.539 33.75 1 97.25 440 ALA B O 1
ATOM 9275 N N . LYS B 1 441 ? -1.035 7.996 32.344 1 97.38 441 LYS B N 1
ATOM 9276 C CA . LYS B 1 441 ? -0.786 8.82 31.188 1 97.38 441 LYS B CA 1
ATOM 9277 C C . LYS B 1 441 ? -1.647 10.078 31.203 1 97.38 441 LYS B C 1
ATOM 9279 O O . LYS B 1 441 ? -1.16 11.172 30.922 1 97.38 441 LYS B O 1
ATOM 9284 N N . ASN B 1 442 ? -2.934 9.922 31.547 1 98.12 442 ASN B N 1
ATOM 9285 C CA . ASN B 1 442 ? -3.82 11.078 31.609 1 98.12 442 ASN B CA 1
ATOM 9286 C C . ASN B 1 442 ? -3.398 12.047 32.719 1 98.12 442 ASN B C 1
ATOM 9288 O O . ASN B 1 442 ? -3.543 13.258 32.562 1 98.12 442 ASN B O 1
ATOM 9292 N N . LYS B 1 443 ? -2.959 11.477 33.781 1 97.88 443 LYS B N 1
ATOM 9293 C CA . LYS B 1 443 ? -2.545 12.312 34.906 1 97.88 443 LYS B CA 1
ATOM 9294 C C . LYS B 1 443 ? -1.43 13.266 34.5 1 97.88 443 LYS B C 1
ATOM 9296 O O . LYS B 1 443 ? -1.328 14.375 35.031 1 97.88 443 LYS B O 1
ATOM 9301 N N . GLN B 1 444 ? -0.646 12.852 33.562 1 97.69 444 GLN B N 1
ATOM 9302 C CA . GLN B 1 444 ? 0.485 13.664 33.125 1 97.69 444 GLN B CA 1
ATOM 9303 C C . GLN B 1 444 ? 0.136 14.469 31.875 1 97.69 444 GLN B C 1
ATOM 9305 O O . GLN B 1 444 ? 1 15.133 31.297 1 97.69 444 GLN B O 1
ATOM 9310 N N . LEU B 1 445 ? -1.097 14.469 31.422 1 98.44 445 LEU B N 1
ATOM 9311 C CA . LEU B 1 445 ? -1.513 15.172 30.219 1 98.44 445 LEU B CA 1
ATOM 9312 C C . LEU B 1 445 ? -1.398 16.672 30.391 1 98.44 445 LEU B C 1
ATOM 9314 O O . LEU B 1 445 ? -1.945 17.234 31.344 1 98.44 445 LEU B O 1
ATOM 9318 N N . VAL B 1 446 ? -0.641 17.312 29.516 1 98.19 446 VAL B N 1
ATOM 9319 C CA . VAL B 1 446 ? -0.575 18.766 29.484 1 98.19 446 VAL B CA 1
ATOM 9320 C C . VAL B 1 446 ? -1.714 19.312 28.625 1 98.19 446 VAL B C 1
ATOM 9322 O O . VAL B 1 446 ? -1.973 18.812 27.531 1 98.19 446 VAL B O 1
ATOM 9325 N N . LYS B 1 447 ? -2.422 20.344 29.109 1 98.25 447 LYS B N 1
ATOM 9326 C CA . LYS B 1 447 ? -3.529 20.969 28.391 1 98.25 447 LYS B CA 1
ATOM 9327 C C . LYS B 1 447 ? -3.219 22.422 28.078 1 98.25 447 LYS B C 1
ATOM 9329 O O . LYS B 1 447 ? -3.148 23.266 28.984 1 98.25 447 LYS B O 1
ATOM 9334 N N . ASN B 1 448 ? -2.969 22.688 26.797 1 98.12 448 ASN B N 1
ATOM 9335 C CA . ASN B 1 448 ? -2.824 24.047 26.297 1 98.12 448 ASN B CA 1
ATOM 9336 C C . ASN B 1 448 ? -4.137 24.578 25.734 1 98.12 448 ASN B C 1
ATOM 9338 O O . ASN B 1 448 ? -4.629 24.078 24.719 1 98.12 448 ASN B O 1
ATOM 9342 N N . ILE B 1 449 ? -4.723 25.625 26.281 1 98.25 449 ILE B N 1
ATOM 9343 C CA . ILE B 1 449 ? -6.043 26.094 25.875 1 98.25 449 ILE B CA 1
ATOM 9344 C C . ILE B 1 449 ? -5.969 27.578 25.516 1 98.25 449 ILE B C 1
ATOM 9346 O O . ILE B 1 449 ? -5.629 28.406 26.359 1 98.25 449 ILE B O 1
ATOM 9350 N N . GLY B 1 450 ? -6.266 27.875 24.328 1 98.12 450 GLY B N 1
ATOM 9351 C CA . GLY B 1 450 ? -6.449 29.234 23.875 1 98.12 450 GLY B CA 1
ATOM 9352 C C . GLY B 1 450 ? -5.18 29.859 23.312 1 98.12 450 GLY B C 1
ATOM 9353 O O . GLY B 1 450 ? -5.129 30.219 22.125 1 98.12 450 GLY B O 1
ATOM 9354 N N . TRP B 1 451 ? -4.176 30.047 24.219 1 97.38 451 TRP B N 1
ATOM 9355 C CA . TRP B 1 451 ? -2.889 30.641 23.875 1 97.38 451 TRP B CA 1
ATOM 9356 C C . TRP B 1 451 ? -1.785 30.125 24.781 1 97.38 451 TRP B C 1
ATOM 9358 O O . TRP B 1 451 ? -2.064 29.5 25.812 1 97.38 451 TRP B O 1
ATOM 9368 N N . PRO B 1 452 ? -0.503 30.375 24.375 1 96 452 PRO B N 1
ATOM 9369 C CA . PRO B 1 452 ? 0.596 29.922 25.234 1 96 452 PRO B CA 1
ATOM 9370 C C . PRO B 1 452 ? 0.58 30.594 26.609 1 96 452 PRO B C 1
ATOM 9372 O O . PRO B 1 452 ? 0.265 31.781 26.719 1 96 452 PRO B O 1
ATOM 9375 N N . TRP B 1 453 ? 1.059 29.828 27.594 1 92.12 453 TRP B N 1
ATOM 9376 C CA . TRP B 1 453 ? 1.023 30.281 28.969 1 92.12 453 TRP B CA 1
ATOM 9377 C C . TRP B 1 453 ? 1.867 31.547 29.156 1 92.12 453 TRP B C 1
ATOM 9379 O O . TRP B 1 453 ? 1.621 32.344 30.062 1 92.12 453 TRP B O 1
ATOM 9389 N N . TRP B 1 454 ? 2.824 31.797 28.25 1 91.62 454 TRP B N 1
ATOM 9390 C CA . TRP B 1 454 ? 3.75 32.906 28.422 1 91.62 454 TRP B CA 1
ATOM 9391 C C . TRP B 1 454 ? 3.24 34.156 27.703 1 91.62 454 TRP B C 1
ATOM 9393 O O . TRP B 1 454 ? 3.877 35.219 27.75 1 91.62 454 TRP B O 1
ATOM 9403 N N . PHE B 1 455 ? 2.107 34 26.984 1 93.88 455 PHE B N 1
ATOM 9404 C CA . PHE B 1 455 ? 1.476 35.219 26.469 1 93.88 455 PHE B CA 1
ATOM 9405 C C . PHE B 1 455 ? 1.042 36.125 27.594 1 93.88 455 PHE B C 1
ATOM 9407 O O . PHE B 1 455 ? 0.505 35.688 28.609 1 93.88 455 PHE B O 1
ATOM 9414 N N . SER B 1 456 ? 1.365 37.438 27.469 1 94.19 456 SER B N 1
ATOM 9415 C CA . SER B 1 456 ? 0.816 38.5 28.297 1 94.19 456 SER B CA 1
ATOM 9416 C C . SER B 1 456 ? 0.216 39.594 27.438 1 94.19 456 SER B C 1
ATOM 9418 O O . SER B 1 456 ? 0.827 40.031 26.469 1 94.19 456 SER B O 1
ATOM 9420 N N . PHE B 1 457 ? -0.994 40 27.797 1 93.06 457 PHE B N 1
ATOM 9421 C CA . PHE B 1 457 ? -1.665 41.031 27.016 1 93.06 457 PHE B CA 1
ATOM 9422 C C . PHE B 1 457 ? -1.532 42.406 27.672 1 93.06 457 PHE B C 1
ATOM 9424 O O . PHE B 1 457 ? -1.966 43.406 27.125 1 93.06 457 PHE B O 1
ATOM 9431 N N . THR B 1 458 ? -0.858 42.406 28.797 1 92.06 458 THR B N 1
ATOM 9432 C CA . THR B 1 458 ? -0.54 43.656 29.484 1 92.06 458 THR B CA 1
ATOM 9433 C C . THR B 1 458 ? 0.93 44.031 29.297 1 92.06 458 THR B C 1
ATOM 9435 O O . THR B 1 458 ? 1.327 45.156 29.516 1 92.06 458 THR B O 1
ATOM 9438 N N . SER B 1 459 ? 1.707 43.031 28.953 1 93 459 SER B N 1
ATOM 9439 C CA . SER B 1 459 ? 3.123 43.25 28.672 1 93 459 SER B CA 1
ATOM 9440 C C . SER B 1 459 ? 3.561 42.531 27.391 1 93 459 SER B C 1
ATOM 9442 O O . SER B 1 459 ? 3.553 41.312 27.328 1 93 459 SER B O 1
ATOM 9444 N N . SER B 1 460 ? 4.02 43.25 26.516 1 90.81 460 SER B N 1
ATOM 9445 C CA . SER B 1 460 ? 4.434 42.688 25.234 1 90.81 460 SER B CA 1
ATOM 9446 C C . SER B 1 460 ? 5.844 42.125 25.312 1 90.81 460 SER B C 1
ATOM 9448 O O . SER B 1 460 ? 6.32 41.5 24.375 1 90.81 460 SER B O 1
ATOM 9450 N N . GLN B 1 461 ? 6.516 42.25 26.422 1 91.19 461 GLN B N 1
ATOM 9451 C CA . GLN B 1 461 ? 7.891 41.812 26.578 1 91.19 461 GLN B CA 1
ATOM 9452 C C . GLN B 1 461 ? 8 40.312 26.359 1 91.19 461 GLN B C 1
ATOM 9454 O O . GLN B 1 461 ? 9.008 39.812 25.828 1 91.19 461 GLN B O 1
ATOM 9459 N N . TYR B 1 462 ? 7.043 39.625 26.688 1 90.69 462 TYR B N 1
ATOM 9460 C CA . TYR B 1 462 ? 7.098 38.156 26.609 1 90.69 462 TYR B CA 1
ATOM 9461 C C . TYR B 1 462 ? 7.109 37.688 25.156 1 90.69 462 TYR B C 1
ATOM 9463 O O . TYR B 1 462 ? 7.941 36.875 24.766 1 90.69 462 TYR B O 1
ATOM 9471 N N . ILE B 1 463 ? 6.199 38.219 24.359 1 91.88 463 ILE B N 1
ATOM 9472 C CA . ILE B 1 463 ? 6.152 37.812 22.953 1 91.88 463 ILE B CA 1
ATOM 9473 C C . ILE B 1 463 ? 7.348 38.406 22.203 1 91.88 463 ILE B C 1
ATOM 9475 O O . ILE B 1 463 ? 7.875 37.781 21.281 1 91.88 463 ILE B O 1
ATOM 9479 N N . ASP B 1 464 ? 7.75 39.594 22.547 1 92.75 464 ASP B N 1
ATOM 9480 C CA . ASP B 1 464 ? 8.891 40.25 21.906 1 92.75 464 ASP B CA 1
ATOM 9481 C C . ASP B 1 464 ? 10.18 39.469 22.188 1 92.75 464 ASP B C 1
ATOM 9483 O O . ASP B 1 464 ? 11.031 39.344 21.297 1 92.75 464 ASP B O 1
ATOM 9487 N N . ASN B 1 465 ? 10.289 38.969 23.422 1 88.81 465 ASN B N 1
ATOM 9488 C CA . ASN B 1 465 ? 11.469 38.188 23.781 1 88.81 465 ASN B CA 1
ATOM 9489 C C . ASN B 1 465 ? 11.516 36.844 23.047 1 88.81 465 ASN B C 1
ATOM 9491 O O . ASN B 1 465 ? 12.594 36.375 22.719 1 88.81 465 ASN B O 1
ATOM 9495 N N . ALA B 1 466 ? 10.414 36.344 22.812 1 84.31 466 ALA B N 1
ATOM 9496 C CA . ALA B 1 466 ? 10.344 35.062 22.141 1 84.31 466 ALA B CA 1
ATOM 9497 C C . ALA B 1 466 ? 10.766 35.188 20.672 1 84.31 466 ALA B C 1
ATOM 9499 O O . ALA B 1 466 ? 11.328 34.25 20.109 1 84.31 466 ALA B O 1
ATOM 9500 N N . TYR B 1 467 ? 10.523 36.281 19.953 1 81.75 467 TYR B N 1
ATOM 9501 C CA . TYR B 1 467 ? 10.781 36.469 18.531 1 81.75 467 TYR B CA 1
ATOM 9502 C C . TYR B 1 467 ? 11.922 37.438 18.281 1 81.75 467 TYR B C 1
ATOM 9504 O O . TYR B 1 467 ? 12.461 37.531 17.188 1 81.75 467 TYR B O 1
ATOM 9512 N N . HIS B 1 468 ? 12.422 38.156 19.266 1 73.88 468 HIS B N 1
ATOM 9513 C CA . HIS B 1 468 ? 13.344 39.281 19.125 1 73.88 468 HIS B CA 1
ATOM 9514 C C . HIS B 1 468 ? 14.688 38.812 18.562 1 73.88 468 HIS B C 1
ATOM 9516 O O . HIS B 1 468 ? 15.25 39.469 17.688 1 73.88 468 HIS B O 1
ATOM 9522 N N . ALA B 1 469 ? 15.039 37.75 18.891 1 80.62 469 ALA B N 1
ATOM 9523 C CA . ALA B 1 469 ? 16.406 37.406 18.547 1 80.62 469 ALA B CA 1
ATOM 9524 C C . ALA B 1 469 ? 16.516 37 17.078 1 80.62 469 ALA B C 1
ATOM 9526 O O . ALA B 1 469 ? 17.531 37.219 16.438 1 80.62 469 ALA B O 1
ATOM 9527 N N . LYS B 1 470 ? 15.43 36.5 16.484 1 88.44 470 LYS B N 1
ATOM 9528 C CA . LYS B 1 470 ? 15.57 35.906 15.148 1 88.44 470 LYS B CA 1
ATOM 9529 C C . LYS B 1 470 ? 14.82 36.75 14.109 1 88.44 470 LYS B C 1
ATOM 9531 O O . LYS B 1 470 ? 15.055 36.594 12.906 1 88.44 470 LYS B O 1
ATOM 9536 N N . TYR B 1 471 ? 13.883 37.625 14.453 1 93 471 TYR B N 1
ATOM 9537 C CA . TYR B 1 471 ? 13.031 38.312 13.5 1 93 471 TYR B CA 1
ATOM 9538 C C . TYR B 1 471 ? 13.352 39.812 13.477 1 93 471 TYR B C 1
ATOM 9540 O O . TYR B 1 471 ? 12.812 40.562 12.648 1 93 471 TYR B O 1
ATOM 9548 N N . HIS B 1 472 ? 14.188 40.344 14.258 1 85.5 472 HIS B N 1
ATOM 9549 C CA . HIS B 1 472 ? 14.375 41.781 14.477 1 85.5 472 HIS B CA 1
ATOM 9550 C C . HIS B 1 472 ? 14.797 42.469 13.188 1 85.5 472 HIS B C 1
ATOM 9552 O O . HIS B 1 472 ? 14.383 43.625 12.93 1 85.5 472 HIS B O 1
ATOM 9558 N N . ASP B 1 473 ? 15.555 41.812 12.352 1 89.5 473 ASP B N 1
ATOM 9559 C CA . ASP B 1 473 ? 16.109 42.5 11.172 1 89.5 473 ASP B CA 1
ATOM 9560 C C . ASP B 1 473 ? 15.055 42.594 10.062 1 89.5 473 ASP B C 1
ATOM 9562 O O . ASP B 1 473 ? 15.266 43.281 9.07 1 89.5 473 ASP B O 1
ATOM 9566 N N . ILE B 1 474 ? 13.945 42 10.25 1 94.31 474 ILE B N 1
ATOM 9567 C CA . ILE B 1 474 ? 12.891 42 9.234 1 94.31 474 ILE B CA 1
ATOM 9568 C C . ILE B 1 474 ? 12.406 43.438 8.992 1 94.31 474 ILE B C 1
ATOM 9570 O O . ILE B 1 474 ? 12.094 43.812 7.855 1 94.31 474 ILE B O 1
ATOM 9574 N N . LEU B 1 475 ? 12.352 44.281 9.984 1 93.62 475 LEU B N 1
ATOM 9575 C CA . LEU B 1 475 ? 11.852 45.625 9.891 1 93.62 475 LEU B CA 1
ATOM 9576 C C . LEU B 1 475 ? 12.719 46.469 8.969 1 93.62 475 LEU B C 1
ATOM 9578 O O . LEU B 1 475 ? 12.273 47.5 8.461 1 93.62 475 LEU B O 1
ATOM 9582 N N . LYS B 1 476 ? 13.898 46 8.734 1 95.31 476 LYS B N 1
ATOM 9583 C CA . LYS B 1 476 ? 14.844 46.75 7.926 1 95.31 476 LYS B CA 1
ATOM 9584 C C . LYS B 1 476 ? 14.789 46.344 6.465 1 95.31 476 LYS B C 1
ATOM 9586 O O . LYS B 1 476 ? 15.438 46.938 5.609 1 95.31 476 LYS B O 1
ATOM 9591 N N . ILE B 1 477 ? 14.055 45.344 6.18 1 96.12 477 ILE B N 1
ATOM 9592 C CA . ILE B 1 477 ? 14.023 44.781 4.828 1 96.12 477 ILE B CA 1
ATOM 9593 C C . ILE B 1 477 ? 12.781 45.281 4.094 1 96.12 477 ILE B C 1
ATOM 9595 O O . ILE B 1 477 ? 11.656 45.031 4.527 1 96.12 477 ILE B O 1
ATOM 9599 N N . ASN B 1 478 ? 13.016 45.906 2.885 1 91.75 478 ASN B N 1
ATOM 9600 C CA . ASN B 1 478 ? 11.898 46.469 2.156 1 91.75 478 ASN B CA 1
ATOM 9601 C C . ASN B 1 478 ? 11.547 45.656 0.917 1 91.75 478 ASN B C 1
ATOM 9603 O O . ASN B 1 478 ? 10.414 45.719 0.433 1 91.75 478 ASN B O 1
ATOM 9607 N N . ASP B 1 479 ? 12.508 44.938 0.425 1 89.94 479 ASP B N 1
ATOM 9608 C CA . ASP B 1 479 ? 12.234 44.062 -0.71 1 89.94 479 ASP B CA 1
ATOM 9609 C C . ASP B 1 479 ? 11.477 42.812 -0.27 1 89.94 479 ASP B C 1
ATOM 9611 O O . ASP B 1 479 ? 11.93 42.094 0.605 1 89.94 479 ASP B O 1
ATOM 9615 N N . PHE B 1 480 ? 10.336 42.562 -0.879 1 89.12 480 PHE B N 1
ATOM 9616 C CA . PHE B 1 480 ? 9.453 41.5 -0.412 1 89.12 480 PHE B CA 1
ATOM 9617 C C . PHE B 1 480 ? 10.125 40.125 -0.533 1 89.12 480 PHE B C 1
ATOM 9619 O O . PHE B 1 480 ? 9.922 39.25 0.311 1 89.12 480 PHE B O 1
ATOM 9626 N N . PHE B 1 481 ? 10.852 39.906 -1.638 1 89.62 481 PHE B N 1
ATOM 9627 C CA . PHE B 1 481 ? 11.531 38.656 -1.821 1 89.62 481 PHE B CA 1
ATOM 9628 C C . PHE B 1 481 ? 12.562 38.406 -0.722 1 89.62 481 PHE B C 1
ATOM 9630 O O . PHE B 1 481 ? 12.602 37.344 -0.115 1 89.62 481 PHE B O 1
ATOM 9637 N N . ASP B 1 482 ? 13.375 39.438 -0.47 1 92.5 482 ASP B N 1
ATOM 9638 C CA . ASP B 1 482 ? 14.367 39.344 0.593 1 92.5 482 ASP B CA 1
ATOM 9639 C C . ASP B 1 482 ? 13.703 39.188 1.958 1 92.5 482 ASP B C 1
ATOM 9641 O O . ASP B 1 482 ? 14.219 38.469 2.83 1 92.5 482 ASP B O 1
ATOM 9645 N N . LEU B 1 483 ? 12.648 39.938 2.145 1 93.69 483 LEU B N 1
ATOM 9646 C CA . LEU B 1 483 ? 11.875 39.812 3.379 1 93.69 483 LEU B CA 1
ATOM 9647 C C . LEU B 1 483 ? 11.383 38.406 3.578 1 93.69 483 LEU B C 1
ATOM 9649 O O . LEU B 1 483 ? 11.469 37.844 4.684 1 93.69 483 LEU B O 1
ATOM 9653 N N . ASN B 1 484 ? 10.898 37.812 2.531 1 90 484 ASN B N 1
ATOM 9654 C CA . ASN B 1 484 ? 10.414 36.438 2.598 1 90 484 ASN B CA 1
ATOM 9655 C C . ASN B 1 484 ? 11.531 35.469 2.971 1 90 484 ASN B C 1
ATOM 9657 O O . ASN B 1 484 ? 11.328 34.562 3.773 1 90 484 ASN B O 1
ATOM 9661 N N . LEU B 1 485 ? 12.664 35.562 2.338 1 91.5 485 LEU B N 1
ATOM 9662 C CA . LEU B 1 485 ? 13.805 34.719 2.666 1 91.5 485 LEU B CA 1
ATOM 9663 C C . LEU B 1 485 ? 14.188 34.844 4.133 1 91.5 485 LEU B C 1
ATOM 9665 O O . LEU B 1 485 ? 14.492 33.875 4.805 1 91.5 485 LEU B O 1
ATOM 9669 N N . ALA B 1 486 ? 14.148 36.094 4.609 1 93.56 486 ALA B N 1
ATOM 9670 C CA . ALA B 1 486 ? 14.492 36.375 6 1 93.56 486 ALA B CA 1
ATOM 9671 C C . ALA B 1 486 ? 13.461 35.75 6.949 1 93.56 486 ALA B C 1
ATOM 9673 O O . ALA B 1 486 ? 13.812 35.25 8.008 1 93.56 486 ALA B O 1
ATOM 9674 N N . LEU B 1 487 ? 12.203 35.906 6.625 1 92.69 487 LEU B N 1
ATOM 9675 C CA . LEU B 1 487 ? 11.133 35.344 7.426 1 92.69 487 LEU B CA 1
ATOM 9676 C C . LEU B 1 487 ? 11.273 33.812 7.508 1 92.69 487 LEU B C 1
ATOM 9678 O O . LEU B 1 487 ? 11.109 33.219 8.578 1 92.69 487 LEU B O 1
ATOM 9682 N N . ASN B 1 488 ? 11.562 33.188 6.383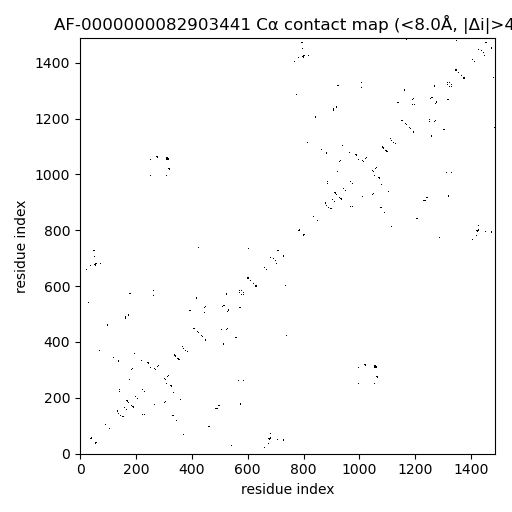 1 90.94 488 ASN B N 1
ATOM 9683 C CA . ASN B 1 488 ? 11.758 31.734 6.348 1 90.94 488 ASN B CA 1
ATOM 9684 C C . ASN B 1 488 ? 12.898 31.297 7.266 1 90.94 488 ASN B C 1
ATOM 9686 O O . ASN B 1 488 ? 12.758 30.344 8.031 1 90.94 488 ASN B O 1
ATOM 9690 N N . LYS B 1 489 ? 13.961 31.938 7.121 1 92.56 489 LYS B N 1
ATOM 9691 C CA . LYS B 1 489 ? 15.125 31.625 7.945 1 92.56 489 LYS B CA 1
ATOM 9692 C C . LYS B 1 489 ? 14.812 31.781 9.43 1 92.56 489 LYS B C 1
ATOM 9694 O O . LYS B 1 489 ? 15.141 30.906 10.242 1 92.56 489 LYS B O 1
ATOM 9699 N N . ALA B 1 490 ? 14.188 32.906 9.766 1 93.56 490 ALA B N 1
ATOM 9700 C CA . ALA B 1 490 ? 13.82 33.156 11.156 1 93.56 490 ALA B CA 1
ATOM 9701 C C . ALA B 1 490 ? 12.891 32.062 11.688 1 93.56 490 ALA B C 1
ATOM 9703 O O . ALA B 1 490 ? 13.039 31.609 12.828 1 93.56 490 ALA B O 1
ATOM 9704 N N . SER B 1 491 ? 11.945 31.688 10.914 1 91.81 491 SER B N 1
ATOM 9705 C CA . SER B 1 491 ? 11.008 30.641 11.305 1 91.81 491 SER B CA 1
ATOM 9706 C C . SER B 1 491 ? 11.719 29.312 11.531 1 91.81 491 SER B C 1
ATOM 9708 O O . SER B 1 491 ? 11.469 28.641 12.523 1 91.81 491 SER B O 1
ATOM 9710 N N . GLN B 1 492 ? 12.609 28.875 10.609 1 92.19 492 GLN B N 1
ATOM 9711 C CA . GLN B 1 492 ? 13.359 27.641 10.742 1 92.19 492 GLN B CA 1
ATOM 9712 C C . GLN B 1 492 ? 14.219 27.641 12 1 92.19 492 GLN B C 1
ATOM 9714 O O . GLN B 1 492 ? 14.344 26.625 12.68 1 92.19 492 GLN B O 1
ATOM 9719 N N . GLN B 1 493 ? 14.719 28.766 12.328 1 91.19 493 GLN B N 1
ATOM 9720 C CA . GLN B 1 493 ? 15.594 28.875 13.492 1 91.19 493 GLN B CA 1
ATOM 9721 C C . GLN B 1 493 ? 14.781 28.906 14.789 1 91.19 493 GLN B C 1
ATOM 9723 O O . GLN B 1 493 ? 15.258 28.438 15.828 1 91.19 493 GLN B O 1
ATOM 9728 N N . THR B 1 494 ? 13.664 29.406 14.688 1 90.81 494 THR B N 1
ATOM 9729 C CA . THR B 1 494 ? 12.852 29.547 15.898 1 90.81 494 THR B CA 1
ATOM 9730 C C . THR B 1 494 ? 12.016 28.297 16.141 1 90.81 494 THR B C 1
ATOM 9732 O O . THR B 1 494 ? 11.922 27.812 17.266 1 90.81 494 THR B O 1
ATOM 9735 N N . GLU B 1 495 ? 11.43 27.734 15.102 1 90.44 495 GLU B N 1
ATOM 9736 C CA . GLU B 1 495 ? 10.398 26.703 15.242 1 90.44 495 GLU B CA 1
ATOM 9737 C C . GLU B 1 495 ? 10.945 25.312 14.93 1 90.44 495 GLU B C 1
ATOM 9739 O O . GLU B 1 495 ? 10.281 24.312 15.18 1 90.44 495 GLU B O 1
ATOM 9744 N N . ASN B 1 496 ? 12.156 25.156 14.438 1 92.94 496 ASN B N 1
ATOM 9745 C CA . ASN B 1 496 ? 12.664 23.859 13.992 1 92.94 496 ASN B CA 1
ATOM 9746 C C . ASN B 1 496 ? 14.102 23.641 14.453 1 92.94 496 ASN B C 1
ATOM 9748 O O . ASN B 1 496 ? 14.328 23.203 15.586 1 92.94 496 ASN B O 1
ATOM 9752 N N . PHE B 1 497 ? 15.141 24.125 13.758 1 94.19 497 PHE B N 1
ATOM 9753 C CA . PHE B 1 497 ? 16.516 23.719 14 1 94.19 497 PHE B CA 1
ATOM 9754 C C . PHE B 1 497 ? 17.062 24.375 15.258 1 94.19 497 PHE B C 1
ATOM 9756 O O . PHE B 1 497 ? 17.891 23.797 15.961 1 94.19 497 PHE B O 1
ATOM 9763 N N . GLY B 1 498 ? 16.609 25.547 15.609 1 92.31 498 GLY B N 1
ATOM 9764 C CA . GLY B 1 498 ? 17.047 26.203 16.828 1 92.31 498 GLY B CA 1
ATOM 9765 C C . GLY B 1 498 ? 16.578 25.5 18.094 1 92.31 498 GLY B C 1
ATOM 9766 O O . GLY B 1 498 ? 17.094 25.75 19.172 1 92.31 498 GLY B O 1
ATOM 9767 N N . LEU B 1 499 ? 15.625 24.609 17.969 1 92.81 499 LEU B N 1
ATOM 9768 C CA . LEU B 1 499 ? 15.133 23.844 19.109 1 92.81 499 LEU B CA 1
ATOM 9769 C C . LEU B 1 499 ? 16.234 22.984 19.703 1 92.81 499 LEU B C 1
ATOM 9771 O O . LEU B 1 499 ? 16.172 22.609 20.891 1 92.81 499 LEU B O 1
ATOM 9775 N N . LEU B 1 500 ? 17.203 22.625 18.922 1 95.06 500 LEU B N 1
ATOM 9776 C CA . LEU B 1 500 ? 18.312 21.797 19.391 1 95.06 500 LEU B CA 1
ATOM 9777 C C . LEU B 1 500 ? 19.062 22.484 20.531 1 95.06 500 LEU B C 1
ATOM 9779 O O . LEU B 1 500 ? 19.766 21.828 21.297 1 95.06 500 LEU B O 1
ATOM 9783 N N . GLU B 1 501 ? 18.922 23.781 20.609 1 92.25 501 GLU B N 1
ATOM 9784 C CA . GLU B 1 501 ? 19.609 24.562 21.625 1 92.25 501 GLU B CA 1
ATOM 9785 C C . GLU B 1 501 ? 18.766 24.703 22.891 1 92.25 501 GLU B C 1
ATOM 9787 O O . GLU B 1 501 ? 19.203 25.297 23.875 1 92.25 501 GLU B O 1
ATOM 9792 N N . LYS B 1 502 ? 17.594 24.203 22.828 1 91.62 502 LYS B N 1
ATOM 9793 C CA . LYS B 1 502 ? 16.656 24.344 23.922 1 91.62 502 LYS B CA 1
ATOM 9794 C C . LYS B 1 502 ? 16.25 23 24.5 1 91.62 502 LYS B C 1
ATOM 9796 O O . LYS B 1 502 ? 16.25 21.984 23.781 1 91.62 502 LYS B O 1
ATOM 9801 N N . LYS B 1 503 ? 15.898 22.984 25.781 1 94.44 503 LYS B N 1
ATOM 9802 C CA . LYS B 1 503 ? 15.281 21.797 26.375 1 94.44 503 LYS B CA 1
ATOM 9803 C C . LYS B 1 503 ? 13.828 21.641 25.922 1 94.44 503 LYS B C 1
ATOM 9805 O O . LYS B 1 503 ? 13.117 22.641 25.781 1 94.44 503 LYS B O 1
ATOM 9810 N N . PRO B 1 504 ? 13.477 20.406 25.703 1 95.38 504 PRO B N 1
ATOM 9811 C CA . PRO B 1 504 ? 12.07 20.203 25.375 1 95.38 504 PRO B CA 1
ATOM 9812 C C . PRO B 1 504 ? 11.125 20.719 26.453 1 95.38 504 PRO B C 1
ATOM 9814 O O . PRO B 1 504 ? 11.414 20.578 27.641 1 95.38 504 PRO B O 1
ATOM 9817 N N . ASP B 1 505 ? 10.062 21.328 26.031 1 94.62 505 ASP B N 1
ATOM 9818 C CA . ASP B 1 505 ? 8.992 21.844 26.875 1 94.62 505 ASP B CA 1
ATOM 9819 C C . ASP B 1 505 ? 7.656 21.188 26.531 1 94.62 505 ASP B C 1
ATOM 9821 O O . ASP B 1 505 ? 7.105 21.422 25.453 1 94.62 505 ASP B O 1
ATOM 9825 N N . ARG B 1 506 ? 7.074 20.375 27.422 1 95.31 506 ARG B N 1
ATOM 9826 C CA . ARG B 1 506 ? 5.812 19.688 27.172 1 95.31 506 ARG B CA 1
ATOM 9827 C C . ARG B 1 506 ? 4.656 20.688 27.094 1 95.31 506 ARG B C 1
ATOM 9829 O O . ARG B 1 506 ? 3.598 20.375 26.547 1 95.31 506 ARG B O 1
ATOM 9836 N N . GLU B 1 507 ? 4.832 21.891 27.578 1 95.25 507 GLU B N 1
ATOM 9837 C CA . GLU B 1 507 ? 3.783 22.906 27.562 1 95.25 507 GLU B CA 1
ATOM 9838 C C . GLU B 1 507 ? 3.887 23.766 26.312 1 95.25 507 GLU B C 1
ATOM 9840 O O . GLU B 1 507 ? 3.125 24.719 26.141 1 95.25 507 GLU B O 1
ATOM 9845 N N . ASN B 1 508 ? 4.859 23.453 25.5 1 93.94 508 ASN B N 1
ATOM 9846 C CA . ASN B 1 508 ? 4.949 24.172 24.234 1 93.94 508 ASN B CA 1
ATOM 9847 C C . ASN B 1 508 ? 3.646 24.094 23.438 1 93.94 508 ASN B C 1
ATOM 9849 O O . ASN B 1 508 ? 3.15 23 23.156 1 93.94 508 ASN B O 1
ATOM 9853 N N . PHE B 1 509 ? 3.129 25.266 23.062 1 94.25 509 PHE B N 1
ATOM 9854 C CA . PHE B 1 509 ? 1.842 25.375 22.391 1 94.25 509 PHE B CA 1
ATOM 9855 C C . PHE B 1 509 ? 1.896 24.703 21.016 1 94.25 509 PHE B C 1
ATOM 9857 O O . PHE B 1 509 ? 0.892 24.172 20.547 1 94.25 509 PHE B O 1
ATOM 9864 N N . GLY B 1 510 ? 2.98 24.688 20.281 1 89.19 510 GLY B N 1
ATOM 9865 C CA . GLY B 1 510 ? 3.242 23.906 19.078 1 89.19 510 GLY B CA 1
ATOM 9866 C C . GLY B 1 510 ? 2.633 24.516 17.828 1 89.19 510 GLY B C 1
ATOM 9867 O O . GLY B 1 510 ? 2.631 23.891 16.766 1 89.19 510 GLY B O 1
ATOM 9868 N N . GLY B 1 511 ? 2.07 25.688 17.781 1 89.75 511 GLY B N 1
ATOM 9869 C CA . GLY B 1 511 ? 1.449 26.328 16.641 1 89.75 511 GLY B CA 1
ATOM 9870 C C . GLY B 1 511 ? 0.783 27.656 16.984 1 89.75 511 GLY B C 1
ATOM 9871 O O . GLY B 1 511 ? 0.85 28.109 18.141 1 89.75 511 GLY B O 1
ATOM 9872 N N . PRO B 1 512 ? 0.139 28.234 15.984 1 92.44 512 PRO B N 1
ATOM 9873 C CA . PRO B 1 512 ? -0.458 29.547 16.234 1 92.44 512 PRO B CA 1
ATOM 9874 C C . PRO B 1 512 ? -1.802 29.453 16.953 1 92.44 512 PRO B C 1
ATOM 9876 O O . PRO B 1 512 ? -2.641 28.625 16.594 1 92.44 512 PRO B O 1
ATOM 9879 N N . PRO B 1 513 ? -2.082 30.328 17.906 1 96.94 513 PRO B N 1
ATOM 9880 C CA . PRO B 1 513 ? -3.408 30.438 18.516 1 96.94 513 PRO B CA 1
ATOM 9881 C C . PRO B 1 513 ? -4.477 30.906 17.531 1 96.94 513 PRO B C 1
ATOM 9883 O O . PRO B 1 513 ? -5.672 30.844 17.828 1 96.94 513 PRO B O 1
ATOM 9886 N N . SER B 1 514 ? -4.051 31.328 16.344 1 96.88 514 SER B N 1
ATOM 9887 C CA . SER B 1 514 ? -4.961 31.891 15.352 1 96.88 514 SER B CA 1
ATOM 9888 C C . SER B 1 514 ? -5.348 30.844 14.305 1 96.88 514 SER B C 1
ATOM 9890 O O . SER B 1 514 ? -5.941 31.188 13.273 1 96.88 514 SER B O 1
ATOM 9892 N N . GLU B 1 515 ? -5.016 29.625 14.492 1 94.31 515 GLU B N 1
ATOM 9893 C CA . GLU B 1 515 ? -5.398 28.562 13.57 1 94.31 515 GLU B CA 1
ATOM 9894 C C . GLU B 1 515 ? -6.648 27.828 14.055 1 94.31 515 GLU B C 1
ATOM 9896 O O . GLU B 1 515 ? -6.734 27.453 15.227 1 94.31 515 GLU B O 1
ATOM 9901 N N . VAL B 1 516 ? -7.613 27.703 13.211 1 95.94 516 VAL B N 1
ATOM 9902 C CA . VAL B 1 516 ? -8.766 26.859 13.516 1 95.94 516 VAL B CA 1
ATOM 9903 C C . VAL B 1 516 ? -8.398 25.391 13.375 1 95.94 516 VAL B C 1
ATOM 9905 O O . VAL B 1 516 ? -8.531 24.812 12.289 1 95.94 516 VAL B O 1
ATOM 9908 N N . ASN B 1 517 ? -7.957 24.859 14.422 1 94.94 517 ASN B N 1
ATOM 9909 C CA . ASN B 1 517 ? -7.461 23.484 14.5 1 94.94 517 ASN B CA 1
ATOM 9910 C C . ASN B 1 517 ? -7.285 23.031 15.945 1 94.94 517 ASN B C 1
ATOM 9912 O O . ASN B 1 517 ? -7.746 23.703 16.875 1 94.94 517 ASN B O 1
ATOM 9916 N N . ALA B 1 518 ? -6.801 21.938 16.156 1 97.5 518 ALA B N 1
ATOM 9917 C CA . ALA B 1 518 ? -6.375 21.359 17.438 1 97.5 518 ALA B CA 1
ATOM 9918 C C . ALA B 1 518 ? -5.414 20.203 17.219 1 97.5 518 ALA B C 1
ATOM 9920 O O . ALA B 1 518 ? -5.312 19.672 16.109 1 97.5 518 ALA B O 1
ATOM 9921 N N . TRP B 1 519 ? -4.605 19.891 18.234 1 96.81 519 TRP B N 1
ATOM 9922 C CA . TRP B 1 519 ? -3.691 18.766 18.016 1 96.81 519 TRP B CA 1
ATOM 9923 C C . TRP B 1 519 ? -3.295 18.109 19.328 1 96.81 519 TRP B C 1
ATOM 9925 O O . TRP B 1 519 ? -3.334 18.75 20.391 1 96.81 519 TRP B O 1
ATOM 9935 N N . TYR B 1 520 ? -3.053 16.891 19.266 1 97.81 520 TYR B N 1
ATOM 9936 C CA . TYR B 1 520 ? -2.338 16.094 20.25 1 97.81 520 TYR B CA 1
ATOM 9937 C C . TYR B 1 520 ? -0.917 15.789 19.781 1 97.81 520 TYR B C 1
ATOM 9939 O O . TYR B 1 520 ? -0.694 15.477 18.609 1 97.81 520 TYR B O 1
ATOM 9947 N N . ILE B 1 521 ? 0.005 15.977 20.609 1 96.88 521 ILE B N 1
ATOM 9948 C CA . ILE B 1 521 ? 1.394 15.672 20.297 1 96.88 521 ILE B CA 1
ATOM 9949 C C . ILE B 1 521 ? 1.884 14.523 21.172 1 96.88 521 ILE B C 1
ATOM 9951 O O . ILE B 1 521 ? 2.143 14.719 22.375 1 96.88 521 ILE B O 1
ATOM 9955 N N . PRO B 1 522 ? 2.117 13.375 20.625 1 96.62 522 PRO B N 1
ATOM 9956 C CA . PRO B 1 522 ? 2.416 12.18 21.422 1 96.62 522 PRO B CA 1
ATOM 9957 C C . PRO B 1 522 ? 3.697 12.312 22.234 1 96.62 522 PRO B C 1
ATOM 9959 O O . PRO B 1 522 ? 3.729 11.93 23.406 1 96.62 522 PRO B O 1
ATOM 9962 N N . GLU B 1 523 ? 4.762 12.883 21.719 1 95.56 523 GLU B N 1
ATOM 9963 C CA . GLU B 1 523 ? 6.059 12.922 22.391 1 95.56 523 GLU B CA 1
ATOM 9964 C C . GLU B 1 523 ? 6.078 13.984 23.484 1 95.56 523 GLU B C 1
ATOM 9966 O O . GLU B 1 523 ? 7.062 14.109 24.219 1 95.56 523 GLU B O 1
ATOM 9971 N N . ARG B 1 524 ? 4.969 14.688 23.641 1 96.5 524 ARG B N 1
ATOM 9972 C CA . ARG B 1 524 ? 4.793 15.633 24.734 1 96.5 524 ARG B CA 1
ATOM 9973 C C . ARG B 1 524 ? 3.635 15.219 25.641 1 96.5 524 ARG B C 1
ATOM 9975 O O . ARG B 1 524 ? 3.453 15.773 26.719 1 96.5 524 ARG B O 1
ATOM 9982 N N . ASN B 1 525 ? 2.852 14.234 25.156 1 97.5 525 ASN B N 1
ATOM 9983 C CA . ASN B 1 525 ? 1.598 13.906 25.828 1 97.5 525 ASN B CA 1
ATOM 9984 C C . ASN B 1 525 ? 0.813 15.164 26.188 1 97.5 525 ASN B C 1
ATOM 9986 O O . ASN B 1 525 ? 0.487 15.375 27.359 1 97.5 525 ASN B O 1
ATOM 9990 N N . SER B 1 526 ? 0.443 15.898 25.125 1 98.12 526 SER B N 1
ATOM 9991 C CA . SER B 1 526 ? -0.228 17.172 25.328 1 98.12 526 SER B CA 1
ATOM 9992 C C . SER B 1 526 ? -1.351 17.375 24.312 1 98.12 526 SER B C 1
ATOM 9994 O O . SER B 1 526 ? -1.272 16.891 23.188 1 98.12 526 SER B O 1
ATOM 9996 N N . ILE B 1 527 ? -2.4 18.047 24.719 1 98.38 527 ILE B N 1
ATOM 9997 C CA . ILE B 1 527 ? -3.453 18.516 23.812 1 98.38 527 ILE B CA 1
ATOM 9998 C C . ILE B 1 527 ? -3.412 20.047 23.734 1 98.38 527 ILE B C 1
ATOM 10000 O O . ILE B 1 527 ? -3.084 20.719 24.719 1 98.38 527 ILE B O 1
ATOM 10004 N N . THR B 1 528 ? -3.637 20.547 22.562 1 98.38 528 THR B N 1
ATOM 10005 C CA . THR B 1 528 ? -3.633 22 22.344 1 98.38 528 THR B CA 1
ATOM 10006 C C . THR B 1 528 ? -4.867 22.438 21.562 1 98.38 528 THR B C 1
ATOM 10008 O O . THR B 1 528 ? -5.188 21.859 20.531 1 98.38 528 THR B O 1
ATOM 10011 N N . PHE B 1 529 ? -5.527 23.469 22.078 1 98.44 529 PHE B N 1
ATOM 10012 C CA . PHE B 1 529 ? -6.66 24.109 21.422 1 98.44 529 PHE B CA 1
ATOM 10013 C C . PHE B 1 529 ? -6.387 25.578 21.188 1 98.44 529 PHE B C 1
ATOM 10015 O O . PHE B 1 529 ? -6.578 26.406 22.094 1 98.44 529 PHE B O 1
ATOM 10022 N N . PRO B 1 530 ? -6.059 25.969 19.969 1 98.12 530 PRO B N 1
ATOM 10023 C CA . PRO B 1 530 ? -5.887 27.406 19.672 1 98.12 530 PRO B CA 1
ATOM 10024 C C . PRO B 1 530 ? -7.18 28.188 19.844 1 98.12 530 PRO B C 1
ATOM 10026 O O . PRO B 1 530 ? -8.266 27.688 19.516 1 98.12 530 PRO B O 1
ATOM 10029 N N . PHE B 1 531 ? -7.074 29.375 20.203 1 98.38 531 PHE B N 1
ATOM 10030 C CA . PHE B 1 531 ? -8.25 30.203 20.484 1 98.38 531 PHE B CA 1
ATOM 10031 C C . PHE B 1 531 ? -9.141 30.297 19.25 1 98.38 531 PHE B C 1
ATOM 10033 O O . PHE B 1 531 ? -10.359 30.391 19.359 1 98.38 531 PHE B O 1
ATOM 10040 N N . ALA B 1 532 ? -8.508 30.281 18.094 1 97.94 532 ALA B N 1
ATOM 10041 C CA . ALA B 1 532 ? -9.258 30.406 16.844 1 97.94 532 ALA B CA 1
ATOM 10042 C C . ALA B 1 532 ? -10.234 29.234 16.688 1 97.94 532 ALA B C 1
ATOM 10044 O O . ALA B 1 532 ? -11.188 29.328 15.906 1 97.94 532 ALA B O 1
ATOM 10045 N N . ALA B 1 533 ? -10.016 28.156 17.344 1 97.12 533 ALA B N 1
ATOM 10046 C CA . ALA B 1 533 ? -10.938 27.016 17.312 1 97.12 533 ALA B CA 1
ATOM 10047 C C . ALA B 1 533 ? -12.211 27.328 18.094 1 97.12 533 ALA B C 1
ATOM 10049 O O . ALA B 1 533 ? -13.219 26.625 17.938 1 97.12 533 ALA B O 1
ATOM 10050 N N . PHE B 1 534 ? -12.211 28.375 18.922 1 98.25 534 PHE B N 1
ATOM 10051 C CA . PHE B 1 534 ? -13.367 28.734 19.734 1 98.25 534 PHE B CA 1
ATOM 10052 C C . PHE B 1 534 ? -14.297 29.672 18.969 1 98.25 534 PHE B C 1
ATOM 10054 O O . PHE B 1 534 ? -14.703 30.719 19.484 1 98.25 534 PHE B O 1
ATOM 10061 N N . ASN B 1 535 ? -14.555 29.312 17.766 1 97.44 535 ASN B N 1
ATOM 10062 C CA . ASN B 1 535 ? -15.5 29.938 16.844 1 97.44 535 ASN B CA 1
ATOM 10063 C C . ASN B 1 535 ? -16.438 28.922 16.219 1 97.44 535 ASN B C 1
ATOM 10065 O O . ASN B 1 535 ? -16.125 27.719 16.188 1 97.44 535 ASN B O 1
ATOM 10069 N N . PRO B 1 536 ? -17.672 29.328 15.766 1 97.06 536 PRO B N 1
ATOM 10070 C CA . PRO B 1 536 ? -18.484 28.406 14.961 1 97.06 536 PRO B CA 1
ATOM 10071 C C . PRO B 1 536 ? -17.734 27.891 13.742 1 97.06 536 PRO B C 1
ATOM 10073 O O . PRO B 1 536 ? -16.922 28.609 13.148 1 97.06 536 PRO B O 1
ATOM 10076 N N . PRO B 1 537 ? -17.844 26.719 13.5 1 96.88 537 PRO B N 1
ATOM 10077 C CA . PRO B 1 537 ? -18.969 25.859 13.891 1 96.88 537 PRO B CA 1
ATOM 10078 C C . PRO B 1 537 ? -18.672 25.062 15.164 1 96.88 537 PRO B C 1
ATOM 10080 O O . PRO B 1 537 ? -19.438 24.141 15.508 1 96.88 537 PRO B O 1
ATOM 10083 N N . TYR B 1 538 ? -17.656 25.344 15.891 1 98.25 538 TYR B N 1
ATOM 10084 C CA . TYR B 1 538 ? -17.234 24.438 16.953 1 98.25 538 TYR B CA 1
ATOM 10085 C C . TYR B 1 538 ? -17.656 24.969 18.312 1 98.25 538 TYR B C 1
ATOM 10087 O O . TYR B 1 538 ? -17.812 24.203 19.266 1 98.25 538 TYR B O 1
ATOM 10095 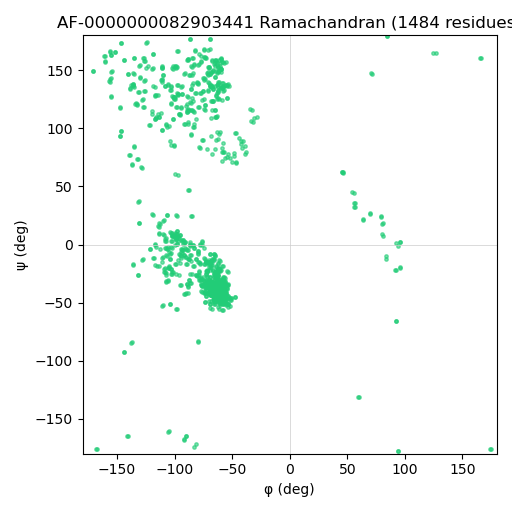N N . TYR B 1 539 ? -17.812 26.281 18.344 1 98.44 539 TYR B N 1
ATOM 10096 C CA . TYR B 1 539 ? -18.031 26.844 19.672 1 98.44 539 TYR B CA 1
ATOM 10097 C C . TYR B 1 539 ? -18.422 28.312 19.578 1 98.44 539 TYR B C 1
ATOM 10099 O O . TYR B 1 539 ? -18.016 29.016 18.656 1 98.44 539 TYR B O 1
ATOM 10107 N N . ARG B 1 540 ? -19.141 28.766 20.422 1 98.25 540 ARG B N 1
ATOM 10108 C CA . ARG B 1 540 ? -19.312 30.156 20.812 1 98.25 540 ARG B CA 1
ATOM 10109 C C . ARG B 1 540 ? -19.812 30.266 22.25 1 98.25 540 ARG B C 1
ATOM 10111 O O . ARG B 1 540 ? -20.656 29.484 22.672 1 98.25 540 ARG B O 1
ATOM 10118 N N . TYR B 1 541 ? -19.328 31.25 22.922 1 97.88 541 TYR B N 1
ATOM 10119 C CA . TYR B 1 541 ? -19.516 31.312 24.359 1 97.88 541 TYR B CA 1
ATOM 10120 C C . TYR B 1 541 ? -21 31.375 24.719 1 97.88 541 TYR B C 1
ATOM 10122 O O . TYR B 1 541 ? -21.422 30.781 25.719 1 97.88 541 TYR B O 1
ATOM 10130 N N . ASP B 1 542 ? -21.844 32.031 23.922 1 97.25 542 ASP B N 1
ATOM 10131 C CA . ASP B 1 542 ? -23.234 32.25 24.266 1 97.25 542 ASP B CA 1
ATOM 10132 C C . ASP B 1 542 ? -24.141 31.234 23.547 1 97.25 542 ASP B C 1
ATOM 10134 O O . ASP B 1 542 ? -25.359 31.344 23.594 1 97.25 542 ASP B O 1
ATOM 10138 N N . PHE B 1 543 ? -23.578 30.281 22.875 1 98.19 543 PHE B N 1
ATOM 10139 C CA . PHE B 1 543 ? -24.344 29.203 22.25 1 98.19 543 PHE B CA 1
ATOM 10140 C C . PHE B 1 543 ? -24.781 28.188 23.281 1 98.19 543 PHE B C 1
ATOM 10142 O O . PHE B 1 543 ? -24.266 28.156 24.406 1 98.19 543 PHE B O 1
ATOM 10149 N N . PRO B 1 544 ? -25.828 27.312 22.938 1 97.62 544 PRO B N 1
ATOM 10150 C CA . PRO B 1 544 ? -26.188 26.234 23.859 1 97.62 544 PRO B CA 1
ATOM 10151 C C . PRO B 1 544 ? -25.031 25.281 24.125 1 97.62 544 PRO B C 1
ATOM 10153 O O . PRO B 1 544 ? -24.203 25.031 23.234 1 97.62 544 PRO B O 1
ATOM 10156 N N . GLN B 1 545 ? -25 24.719 25.312 1 98 545 GLN B N 1
ATOM 10157 C CA . GLN B 1 545 ? -23.938 23.781 25.656 1 98 545 GLN B CA 1
ATOM 10158 C C . GLN B 1 545 ? -24 22.516 24.797 1 98 545 GLN B C 1
ATOM 10160 O O . GLN B 1 545 ? -22.969 21.922 24.484 1 98 545 GLN B O 1
ATOM 10165 N N . ALA B 1 546 ? -25.234 22.109 24.344 1 98.56 546 ALA B N 1
ATOM 10166 C CA . ALA B 1 546 ? -25.344 21 23.406 1 98.56 546 ALA B CA 1
ATOM 10167 C C . ALA B 1 546 ? -24.5 21.234 22.156 1 98.56 546 ALA B C 1
ATOM 10169 O O . ALA B 1 546 ? -23.828 20.328 21.672 1 98.56 546 ALA B O 1
ATOM 10170 N N . TYR B 1 547 ? -24.578 22.469 21.672 1 98.62 547 TYR B N 1
ATOM 10171 C CA . TYR B 1 547 ? -23.781 22.875 20.516 1 98.62 547 TYR B CA 1
ATOM 10172 C C . TYR B 1 547 ? -22.297 22.844 20.844 1 98.62 547 TYR B C 1
ATOM 10174 O O . TYR B 1 547 ? -21.516 22.25 20.094 1 98.62 547 TYR B O 1
ATOM 10182 N N . ASN B 1 548 ? -21.922 23.422 21.938 1 98.81 548 ASN B N 1
ATOM 10183 C CA . ASN B 1 548 ? -20.516 23.594 22.297 1 98.81 548 ASN B CA 1
ATOM 10184 C C . ASN B 1 548 ? -19.859 22.266 22.641 1 98.81 548 ASN B C 1
ATOM 10186 O O . ASN B 1 548 ? -18.688 22.031 22.328 1 98.81 548 ASN B O 1
ATOM 10190 N N . TYR B 1 549 ? -20.562 21.359 23.359 1 98.75 549 TYR B N 1
ATOM 10191 C CA . TYR B 1 549 ? -20.016 20.047 23.656 1 98.75 549 TYR B CA 1
ATOM 10192 C C . TYR B 1 549 ? -19.875 19.203 22.391 1 98.75 549 TYR B C 1
ATOM 10194 O O . TYR B 1 549 ? -18.922 18.422 22.266 1 98.75 549 TYR B O 1
ATOM 10202 N N . ALA B 1 550 ? -20.797 19.359 21.453 1 98.69 550 ALA B N 1
ATOM 10203 C CA . ALA B 1 550 ? -20.703 18.625 20.188 1 98.69 550 ALA B CA 1
ATOM 10204 C C . ALA B 1 550 ? -19.5 19.109 19.375 1 98.69 550 ALA B C 1
ATOM 10206 O O . ALA B 1 550 ? -18.828 18.312 18.719 1 98.69 550 ALA B O 1
ATOM 10207 N N . GLY B 1 551 ? -19.328 20.406 19.344 1 98.44 551 GLY B N 1
ATOM 10208 C CA . GLY B 1 551 ? -18.234 21 18.578 1 98.44 551 GLY B CA 1
ATOM 10209 C C . GLY B 1 551 ? -16.906 20.922 19.297 1 98.44 551 GLY B C 1
ATOM 10210 O O . GLY B 1 551 ? -16.141 19.984 19.109 1 98.44 551 GLY B O 1
ATOM 10211 N N . GLN B 1 552 ? -16.688 21.875 20.172 1 98.56 552 GLN B N 1
ATOM 10212 C CA . GLN B 1 552 ? -15.406 21.984 20.875 1 98.56 552 GLN B CA 1
ATOM 10213 C C . GLN B 1 552 ? -15.219 20.812 21.844 1 98.56 552 GLN B C 1
ATOM 10215 O O . GLN B 1 552 ? -14.102 20.297 21.984 1 98.56 552 GLN B O 1
ATOM 10220 N N . GLY B 1 553 ? -16.25 20.453 22.562 1 98.69 553 GLY B N 1
ATOM 10221 C CA . GLY B 1 553 ? -16.125 19.266 23.406 1 98.69 553 GLY B CA 1
ATOM 10222 C C . GLY B 1 553 ? -15.734 18.016 22.625 1 98.69 553 GLY B C 1
ATOM 10223 O O . GLY B 1 553 ? -14.906 17.234 23.094 1 98.69 553 GLY B O 1
ATOM 10224 N N . GLY B 1 554 ? -16.406 17.812 21.453 1 98.56 554 GLY B N 1
ATOM 10225 C CA . GLY B 1 554 ? -16 16.734 20.562 1 98.56 554 GLY B CA 1
ATOM 10226 C C . GLY B 1 554 ? -14.547 16.812 20.141 1 98.56 554 GLY B C 1
ATOM 10227 O O . GLY B 1 554 ? -13.852 15.797 20.109 1 98.56 554 GLY B O 1
ATOM 10228 N N . THR B 1 555 ? -14.078 18.031 19.812 1 98.44 555 THR B N 1
ATOM 10229 C CA . THR B 1 555 ? -12.688 18.25 19.438 1 98.44 555 THR B CA 1
ATOM 10230 C C . THR B 1 555 ? -11.75 17.891 20.594 1 98.44 555 THR B C 1
ATOM 10232 O O . THR B 1 555 ? -10.703 17.297 20.375 1 98.44 555 THR B O 1
ATOM 10235 N N . ALA B 1 556 ? -12.141 18.312 21.781 1 98.62 556 ALA B N 1
ATOM 10236 C CA . ALA B 1 556 ? -11.344 17.969 22.953 1 98.62 556 ALA B CA 1
ATOM 10237 C C . ALA B 1 556 ? -11.234 16.453 23.141 1 98.62 556 ALA B C 1
ATOM 10239 O O . ALA B 1 556 ? -10.141 15.938 23.391 1 98.62 556 ALA B O 1
ATOM 10240 N N . GLY B 1 557 ? -12.344 15.828 23.047 1 98.69 557 GLY B N 1
ATOM 10241 C CA . GLY B 1 557 ? -12.328 14.375 23.094 1 98.69 557 GLY B CA 1
ATOM 10242 C C . GLY B 1 557 ? -11.484 13.75 22 1 98.69 557 GLY B C 1
ATOM 10243 O O . GLY B 1 557 ? -10.766 12.781 22.234 1 98.69 557 GLY B O 1
ATOM 10244 N N . HIS B 1 558 ? -11.648 14.258 20.766 1 98.5 558 HIS B N 1
ATOM 10245 C CA . HIS B 1 558 ? -10.891 13.805 19.609 1 98.5 558 HIS B CA 1
ATOM 10246 C C . HIS B 1 558 ? -9.383 13.875 19.875 1 98.5 558 HIS B C 1
ATOM 10248 O O . HIS B 1 558 ? -8.68 12.875 19.719 1 98.5 558 HIS B O 1
ATOM 10254 N N . GLU B 1 559 ? -8.891 15.039 20.344 1 98.75 559 GLU B N 1
ATOM 10255 C CA . GLU B 1 559 ? -7.465 15.211 20.594 1 98.75 559 GLU B CA 1
ATOM 10256 C C . GLU B 1 559 ? -7 14.328 21.734 1 98.75 559 GLU B C 1
ATOM 10258 O O . GLU B 1 559 ? -5.898 13.773 21.703 1 98.75 559 GLU B O 1
ATOM 10263 N N . LEU B 1 560 ? -7.82 14.219 22.766 1 98.75 560 LEU B N 1
ATOM 10264 C CA . LEU B 1 560 ? -7.484 13.312 23.859 1 98.75 560 LEU B CA 1
ATOM 10265 C C . LEU B 1 560 ? -7.309 11.883 23.344 1 98.75 560 LEU B C 1
ATOM 10267 O O . LEU B 1 560 ? -6.344 11.203 23.719 1 98.75 560 LEU B O 1
ATOM 10271 N N . THR B 1 561 ? -8.258 11.445 22.531 1 98.62 561 THR B N 1
ATOM 10272 C CA . THR B 1 561 ? -8.266 10.062 22.062 1 98.62 561 THR B CA 1
ATOM 10273 C C . THR B 1 561 ? -7.035 9.773 21.203 1 98.62 561 THR B C 1
ATOM 10275 O O . THR B 1 561 ? -6.574 8.633 21.141 1 98.62 561 THR B O 1
ATOM 10278 N N . HIS B 1 562 ? -6.438 10.773 20.578 1 98.44 562 HIS B N 1
ATOM 10279 C CA . HIS B 1 562 ? -5.184 10.586 19.859 1 98.44 562 HIS B CA 1
ATOM 10280 C C . HIS B 1 562 ? -4.094 10.039 20.781 1 98.44 562 HIS B C 1
ATOM 10282 O O . HIS B 1 562 ? -3.168 9.367 20.328 1 98.44 562 HIS B O 1
ATOM 10288 N N . GLY B 1 563 ? -4.16 10.344 22.062 1 98.31 563 GLY B N 1
ATOM 10289 C CA . GLY B 1 563 ? -3.248 9.734 23.016 1 98.31 563 GLY B CA 1
ATOM 10290 C C . GLY B 1 563 ? -3.465 8.242 23.188 1 98.31 563 GLY B C 1
ATOM 10291 O O . GLY B 1 563 ? -2.609 7.547 23.734 1 98.31 563 GLY B O 1
ATOM 10292 N N . TYR B 1 564 ? -4.574 7.762 22.672 1 98.12 564 TYR B N 1
ATOM 10293 C CA . TYR B 1 564 ? -4.988 6.375 22.859 1 98.12 564 TYR B CA 1
ATOM 10294 C C . TYR B 1 564 ? -5.371 5.734 21.531 1 98.12 564 TYR B C 1
ATOM 10296 O O . TYR B 1 564 ? -6.188 4.812 21.484 1 98.12 564 TYR B O 1
ATOM 10304 N N . ASP B 1 565 ? -4.969 6.266 20.422 1 97.38 565 ASP B N 1
ATOM 10305 C CA . ASP B 1 565 ? -5.125 5.652 19.094 1 97.38 565 ASP B CA 1
ATOM 10306 C C . ASP B 1 565 ? -3.902 4.812 18.734 1 97.38 565 ASP B C 1
ATOM 10308 O O . ASP B 1 565 ? -3.098 4.473 19.609 1 97.38 565 ASP B O 1
ATOM 10312 N N . ASP B 1 566 ? -3.799 4.402 17.453 1 94.75 566 ASP B N 1
ATOM 10313 C CA . ASP B 1 566 ? -2.768 3.455 17.047 1 94.75 566 ASP B CA 1
ATOM 10314 C C . ASP B 1 566 ? -1.372 4.047 17.234 1 94.75 566 ASP B C 1
ATOM 10316 O O . ASP B 1 566 ? -0.407 3.312 17.453 1 94.75 566 ASP B O 1
ATOM 10320 N N . GLU B 1 567 ? -1.248 5.363 17.156 1 96.06 567 GLU B N 1
ATOM 10321 C CA . GLU B 1 567 ? 0.047 6.008 17.344 1 96.06 567 GLU B CA 1
ATOM 10322 C C . GLU B 1 567 ? 0.255 6.402 18.797 1 96.06 567 GLU B C 1
ATOM 10324 O O . GLU B 1 567 ? 1.326 6.172 19.359 1 96.06 567 GLU B O 1
ATOM 10329 N N . GLY B 1 568 ? -0.748 6.93 19.438 1 97.44 568 GLY B N 1
ATOM 10330 C CA . GLY B 1 568 ? -0.643 7.445 20.797 1 97.44 568 GLY B CA 1
ATOM 10331 C C . GLY B 1 568 ? -0.302 6.375 21.812 1 97.44 568 GLY B C 1
ATOM 10332 O O . GLY B 1 568 ? 0.361 6.652 22.812 1 97.44 568 GLY B O 1
ATOM 10333 N N . VAL B 1 569 ? -0.725 5.184 21.625 1 97.06 569 VAL B N 1
ATOM 10334 C CA . VAL B 1 569 ? -0.542 4.109 22.609 1 97.06 569 VAL B CA 1
ATOM 10335 C C . VAL B 1 569 ? 0.934 3.729 22.688 1 97.06 569 VAL B C 1
ATOM 10337 O O . VAL B 1 569 ? 1.355 3.039 23.609 1 97.06 569 VAL B O 1
ATOM 10340 N N . GLN B 1 570 ? 1.718 4.129 21.75 1 96.62 570 GLN B N 1
ATOM 10341 C CA . GLN B 1 570 ? 3.139 3.793 21.703 1 96.62 570 GLN B CA 1
ATOM 10342 C C . GLN B 1 570 ? 3.934 4.656 22.672 1 96.62 570 GLN B C 1
ATOM 10344 O O . GLN B 1 570 ? 5.094 4.363 22.969 1 96.62 570 GLN B O 1
ATOM 10349 N N . PHE B 1 571 ? 3.348 5.746 23.125 1 97.69 571 PHE B N 1
ATOM 10350 C CA . PHE B 1 571 ? 4.027 6.723 23.969 1 97.69 571 PHE B CA 1
ATOM 10351 C C . PHE B 1 571 ? 3.469 6.703 25.391 1 97.69 571 PHE B C 1
ATOM 10353 O O . PHE B 1 571 ? 2.256 6.586 25.578 1 97.69 571 PHE B O 1
ATOM 10360 N N . GLY B 1 572 ? 4.324 6.859 26.344 1 96.06 572 GLY B N 1
ATOM 10361 C CA . GLY B 1 572 ? 3.949 6.801 27.75 1 96.06 572 GLY B CA 1
ATOM 10362 C C . GLY B 1 572 ? 3.555 8.156 28.312 1 96.06 572 GLY B C 1
ATOM 10363 O O . GLY B 1 572 ? 3.271 9.086 27.562 1 96.06 572 GLY B O 1
ATOM 10364 N N . ALA B 1 573 ? 3.514 8.219 29.609 1 96 573 ALA B N 1
ATOM 10365 C CA . ALA B 1 573 ? 2.955 9.336 30.359 1 96 573 ALA B CA 1
ATOM 10366 C C . ALA B 1 573 ? 3.773 10.609 30.156 1 96 573 ALA B C 1
ATOM 10368 O O . ALA B 1 573 ? 3.227 11.719 30.156 1 96 573 ALA B O 1
ATOM 10369 N N . VAL B 1 574 ? 4.992 10.477 29.875 1 94.56 574 VAL B N 1
ATOM 10370 C CA . VAL B 1 574 ? 5.828 11.672 29.781 1 94.56 574 VAL B CA 1
ATOM 10371 C C . VAL B 1 574 ? 6.176 11.93 28.312 1 94.56 574 VAL B C 1
ATOM 10373 O O . VAL B 1 574 ? 7.027 12.766 28 1 94.56 574 VAL B O 1
ATOM 10376 N N . GLY B 1 575 ? 5.613 11.148 27.422 1 95.38 575 GLY B N 1
ATOM 10377 C CA . GLY B 1 575 ? 5.789 11.391 26 1 95.38 575 GLY B CA 1
ATOM 10378 C C . GLY B 1 575 ? 6.902 10.57 25.391 1 95.38 575 GLY B C 1
ATOM 10379 O O . GLY B 1 575 ? 7.242 10.75 24.219 1 95.38 575 GLY B O 1
ATOM 10380 N N . ALA B 1 576 ? 7.562 9.695 26.156 1 95.56 576 ALA B N 1
ATOM 10381 C CA . ALA B 1 576 ? 8.594 8.812 25.625 1 95.56 576 ALA B CA 1
ATOM 10382 C C . ALA B 1 576 ? 7.98 7.535 25.062 1 95.56 576 ALA B C 1
ATOM 10384 O O . ALA B 1 576 ? 6.902 7.109 25.484 1 95.56 576 ALA B O 1
ATOM 10385 N N . LEU B 1 577 ? 8.672 6.875 24.062 1 96 577 LEU B N 1
ATOM 10386 C CA . LEU B 1 577 ? 8.305 5.516 23.688 1 96 577 LEU B CA 1
ATOM 10387 C C . LEU B 1 577 ? 8.305 4.598 24.906 1 96 577 LEU B C 1
ATOM 10389 O O . LEU B 1 577 ? 9.211 4.668 25.734 1 96 577 LEU B O 1
ATOM 10393 N N . SER B 1 578 ? 7.242 3.783 24.891 1 92.19 578 SER B N 1
ATOM 10394 C CA . SER B 1 578 ? 7.059 3.025 26.125 1 92.19 578 SER B CA 1
ATOM 10395 C C . SER B 1 578 ? 7.191 1.525 25.875 1 92.19 578 SER B C 1
ATOM 10397 O O . SER B 1 578 ? 6.656 1.005 24.891 1 92.19 578 SER B O 1
ATOM 10399 N N . ASP B 1 579 ? 7.93 0.914 26.781 1 90.75 579 ASP B N 1
ATOM 10400 C CA . ASP B 1 579 ? 7.969 -0.542 26.875 1 90.75 579 ASP B CA 1
ATOM 10401 C C . ASP B 1 579 ? 8.133 -1.182 25.5 1 90.75 579 ASP B C 1
ATOM 10403 O O . ASP B 1 579 ? 7.328 -2.023 25.109 1 90.75 579 ASP B O 1
ATOM 10407 N N . CYS B 1 580 ? 9.133 -0.907 24.906 1 91.56 580 CYS B N 1
ATOM 10408 C CA . CYS B 1 580 ? 9.398 -1.413 23.562 1 91.56 580 CYS B CA 1
ATOM 10409 C C . CYS B 1 580 ? 9.805 -2.881 23.609 1 91.56 580 CYS B C 1
ATOM 10411 O O . CYS B 1 580 ? 10.578 -3.291 24.484 1 91.56 580 CYS B O 1
ATOM 10413 N N . THR B 1 581 ? 9.18 -3.625 22.766 1 89.38 581 THR B N 1
ATOM 10414 C CA . THR B 1 581 ? 9.516 -5.027 22.547 1 89.38 581 THR B CA 1
ATOM 10415 C C . THR B 1 581 ? 10.242 -5.207 21.219 1 89.38 581 THR B C 1
ATOM 10417 O O . THR B 1 581 ? 10.805 -4.254 20.672 1 89.38 581 THR B O 1
ATOM 10420 N N . TRP B 1 582 ? 10.234 -6.449 20.766 1 85.75 582 TRP B N 1
ATOM 10421 C CA . TRP B 1 582 ? 11.039 -6.773 19.594 1 85.75 582 TRP B CA 1
ATOM 10422 C C . TRP B 1 582 ? 10.469 -6.105 18.344 1 85.75 582 TRP B C 1
ATOM 10424 O O . TRP B 1 582 ? 11.188 -5.859 17.375 1 85.75 582 TRP B O 1
ATOM 10434 N N . GLU B 1 583 ? 9.18 -5.695 18.391 1 82.5 583 GLU B N 1
ATOM 10435 C CA . GLU B 1 583 ? 8.57 -5.234 17.156 1 82.5 583 GLU B CA 1
ATOM 10436 C C . GLU B 1 583 ? 7.762 -3.959 17.375 1 82.5 583 GLU B C 1
ATOM 10438 O O . GLU B 1 583 ? 7.418 -3.266 16.406 1 82.5 583 GLU B O 1
ATOM 10443 N N . SER B 1 584 ? 7.406 -3.625 18.609 1 87.38 584 SER B N 1
ATOM 10444 C CA . SER B 1 584 ? 6.555 -2.459 18.828 1 87.38 584 SER B CA 1
ATOM 10445 C C . SER B 1 584 ? 6.746 -1.903 20.234 1 87.38 584 SER B C 1
ATOM 10447 O O . SER B 1 584 ? 7.312 -2.572 21.109 1 87.38 584 SER B O 1
ATOM 10449 N N . CYS B 1 585 ? 6.305 -0.694 20.406 1 91.81 585 CYS B N 1
ATOM 10450 C CA . CYS B 1 585 ? 6.258 -0.042 21.703 1 91.81 585 CYS B CA 1
ATOM 10451 C C . CYS B 1 585 ? 4.82 0.151 22.172 1 91.81 585 CYS B C 1
ATOM 10453 O O . CYS B 1 585 ? 3.898 0.192 21.359 1 91.81 585 CYS B O 1
ATOM 10455 N N . GLY B 1 586 ? 4.602 0.204 23.516 1 94.31 586 GLY B N 1
ATOM 10456 C CA . GLY B 1 586 ? 3.299 0.483 24.094 1 94.31 586 GLY B CA 1
ATOM 10457 C C . GLY B 1 586 ? 3.225 0.146 25.578 1 94.31 586 GLY B C 1
ATOM 10458 O O . GLY B 1 586 ? 3.98 -0.696 26.062 1 94.31 586 GLY B O 1
ATOM 10459 N N . TRP B 1 587 ? 2.301 0.696 26.234 1 95.56 587 TRP B N 1
ATOM 10460 C CA . TRP B 1 587 ? 2.234 0.626 27.688 1 95.56 587 TRP B CA 1
ATOM 10461 C C . TRP B 1 587 ? 1.204 -0.405 28.125 1 95.56 587 TRP B C 1
ATOM 10463 O O . TRP B 1 587 ? 0.896 -0.504 29.328 1 95.56 587 TRP B O 1
ATOM 10473 N N . MET B 1 588 ? 0.637 -1.181 27.25 1 96.06 588 MET B N 1
ATOM 10474 C CA . MET B 1 588 ? -0.351 -2.201 27.578 1 96.06 588 MET B CA 1
ATOM 10475 C C . MET B 1 588 ? 0.295 -3.582 27.641 1 96.06 588 MET B C 1
ATOM 10477 O O . MET B 1 588 ? 1.311 -3.83 27 1 96.06 588 MET B O 1
ATOM 10481 N N . ASP B 1 589 ? -0.331 -4.457 28.453 1 94.69 589 ASP B N 1
ATOM 10482 C CA . ASP B 1 589 ? 0.102 -5.852 28.453 1 94.69 589 ASP B CA 1
ATOM 10483 C C . ASP B 1 589 ? -0.254 -6.531 27.141 1 94.69 589 ASP B C 1
ATOM 10485 O O . ASP B 1 589 ? -0.922 -5.938 26.281 1 94.69 589 ASP B O 1
ATOM 10489 N N . LYS B 1 590 ? 0.115 -7.738 26.953 1 89.75 590 LYS B N 1
ATOM 10490 C CA . LYS B 1 590 ? -0.022 -8.445 25.688 1 89.75 590 LYS B CA 1
ATOM 10491 C C . LYS B 1 590 ? -1.49 -8.617 25.312 1 89.75 590 LYS B C 1
ATOM 10493 O O . LYS B 1 590 ? -1.878 -8.352 24.172 1 89.75 590 LYS B O 1
ATOM 10498 N N . ASN B 1 591 ? -2.316 -9.055 26.234 1 91.81 591 ASN B N 1
ATOM 10499 C CA . ASN B 1 591 ? -3.725 -9.305 25.953 1 91.81 591 ASN B CA 1
ATOM 10500 C C . ASN B 1 591 ? -4.477 -8.008 25.656 1 91.81 591 ASN B C 1
ATOM 10502 O O . ASN B 1 591 ? -5.316 -7.953 24.766 1 91.81 591 ASN B O 1
ATOM 10506 N N . SER B 1 592 ? -4.164 -7.004 26.5 1 95.75 592 SER B N 1
ATOM 10507 C CA . SER B 1 592 ? -4.77 -5.699 26.25 1 95.75 592 SER B CA 1
ATOM 10508 C C . SER B 1 592 ? -4.336 -5.133 24.906 1 95.75 592 SER B C 1
ATOM 10510 O O . SER B 1 592 ? -5.133 -4.496 24.203 1 95.75 592 SER B O 1
ATOM 10512 N N . THR B 1 593 ? -3.096 -5.371 24.578 1 93.69 593 THR B N 1
ATOM 10513 C CA . THR B 1 593 ? -2.598 -4.938 23.281 1 93.69 593 THR B CA 1
ATOM 10514 C C . THR B 1 593 ? -3.369 -5.617 22.141 1 93.69 593 THR B C 1
ATOM 10516 O O . THR B 1 593 ? -3.734 -4.973 21.156 1 93.69 593 THR B O 1
ATOM 10519 N N . LEU B 1 594 ? -3.635 -6.863 22.25 1 90.12 594 LEU B N 1
ATOM 10520 C CA . LEU B 1 594 ? -4.398 -7.59 21.25 1 90.12 594 LEU B CA 1
ATOM 10521 C C . LEU B 1 594 ? -5.832 -7.074 21.172 1 90.12 594 LEU B C 1
ATOM 10523 O O . LEU B 1 594 ? -6.406 -6.977 20.078 1 90.12 594 LEU B O 1
ATOM 10527 N N . GLY B 1 595 ? -6.422 -6.812 22.375 1 92.75 595 GLY B N 1
ATOM 10528 C CA . GLY B 1 595 ? -7.734 -6.191 22.391 1 92.75 595 GLY B CA 1
ATOM 10529 C C . GLY B 1 595 ? -7.777 -4.863 21.672 1 92.75 595 GLY B C 1
ATOM 10530 O O . GLY B 1 595 ? -8.703 -4.602 20.891 1 92.75 595 GLY B O 1
ATOM 10531 N N . PHE B 1 596 ? -6.809 -4.023 21.859 1 94.75 596 PHE B N 1
ATOM 10532 C CA . PHE B 1 596 ? -6.711 -2.734 21.188 1 94.75 596 PHE B CA 1
ATOM 10533 C C . PHE B 1 596 ? -6.574 -2.922 19.688 1 94.75 596 PHE B C 1
ATOM 10535 O O . PHE B 1 596 ? -7.238 -2.232 18.906 1 94.75 596 PHE B O 1
ATOM 10542 N N . ILE B 1 597 ? -5.684 -3.814 19.312 1 90.81 597 ILE B N 1
ATOM 10543 C CA . ILE B 1 597 ? -5.43 -4.059 17.906 1 90.81 597 ILE B CA 1
ATOM 10544 C C . ILE B 1 597 ? -6.723 -4.5 17.219 1 90.81 597 ILE B C 1
ATOM 10546 O O . ILE B 1 597 ? -7.027 -4.055 16.109 1 90.81 597 ILE B O 1
ATOM 10550 N N . ASN B 1 598 ? -7.484 -5.344 17.859 1 88.25 598 ASN B N 1
ATOM 10551 C CA . ASN B 1 598 ? -8.758 -5.793 17.297 1 88.25 598 ASN B CA 1
ATOM 10552 C C . ASN B 1 598 ? -9.742 -4.641 17.156 1 88.25 598 ASN B C 1
ATOM 10554 O O . ASN B 1 598 ? -10.453 -4.551 16.141 1 88.25 598 ASN B O 1
ATOM 10558 N N . MET B 1 599 ? -9.805 -3.807 18.141 1 92.69 599 MET B N 1
ATOM 10559 C CA . MET B 1 599 ? -10.656 -2.625 18.094 1 92.69 599 MET B CA 1
ATOM 10560 C C . MET B 1 599 ? -10.25 -1.717 16.938 1 92.69 599 MET B C 1
ATOM 10562 O O . MET B 1 599 ? -11.094 -1.282 16.141 1 92.69 599 MET B O 1
ATOM 10566 N N . ALA B 1 600 ? -8.969 -1.426 16.859 1 92.69 600 ALA B N 1
ATOM 10567 C CA . ALA B 1 600 ? -8.445 -0.558 15.805 1 92.69 600 ALA B CA 1
ATOM 10568 C C . ALA B 1 600 ? -8.703 -1.156 14.422 1 92.69 600 ALA B C 1
ATOM 10570 O O . ALA B 1 600 ? -9.047 -0.438 13.484 1 92.69 600 ALA B O 1
ATOM 10571 N N . GLN B 1 601 ? -8.531 -2.402 14.297 1 87.56 601 GLN B N 1
ATOM 10572 C CA . GLN B 1 601 ? -8.734 -3.074 13.016 1 87.56 601 GLN B CA 1
ATOM 10573 C C . GLN B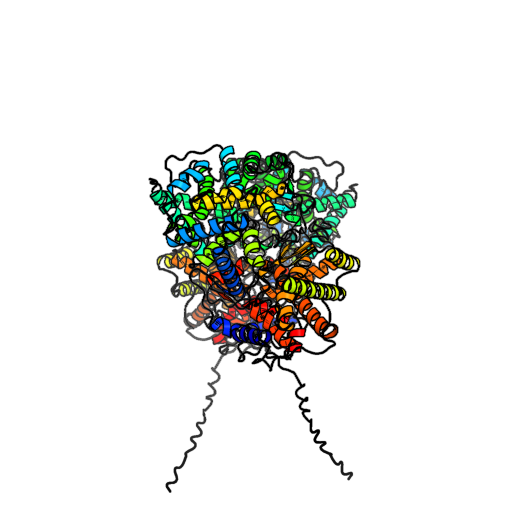 1 601 ? -10.195 -3.008 12.578 1 87.56 601 GLN B C 1
ATOM 10575 O O . GLN B 1 601 ? -10.484 -2.928 11.383 1 87.56 601 GLN B O 1
ATOM 10580 N N . CYS B 1 602 ? -11.102 -3.145 13.547 1 88.5 602 CYS B N 1
ATOM 10581 C CA . CYS B 1 602 ? -12.516 -2.941 13.234 1 88.5 602 CYS B CA 1
ATOM 10582 C C . CYS B 1 602 ? -12.734 -1.593 12.562 1 88.5 602 CYS B C 1
ATOM 10584 O O . CYS B 1 602 ? -13.422 -1.51 11.539 1 88.5 602 CYS B O 1
ATOM 10586 N N . VAL B 1 603 ? -12.125 -0.594 13.062 1 92.31 603 VAL B N 1
ATOM 10587 C CA . VAL B 1 603 ? -12.25 0.757 12.523 1 92.31 603 VAL B CA 1
ATOM 10588 C C . VAL B 1 603 ? -11.625 0.822 11.133 1 92.31 603 VAL B C 1
ATOM 10590 O O . VAL B 1 603 ? -12.203 1.401 10.211 1 92.31 603 VAL B O 1
ATOM 10593 N N . VAL B 1 604 ? -10.414 0.264 10.969 1 88.56 604 VAL B N 1
ATOM 10594 C CA . VAL B 1 604 ? -9.734 0.232 9.68 1 88.56 604 VAL B CA 1
ATOM 10595 C C . VAL B 1 604 ? -10.641 -0.419 8.633 1 88.56 604 VAL B C 1
ATOM 10597 O O . VAL B 1 604 ? -10.805 0.113 7.535 1 88.56 604 VAL B O 1
ATOM 10600 N N . SER B 1 605 ? -11.25 -1.537 8.992 1 83.56 605 SER B N 1
ATOM 10601 C CA . SER B 1 605 ? -12.086 -2.285 8.062 1 83.56 605 SER B CA 1
ATOM 10602 C C . SER B 1 605 ? -13.32 -1.484 7.672 1 83.56 605 SER B C 1
ATOM 10604 O O . SER B 1 605 ? -13.68 -1.427 6.492 1 83.56 605 SER B O 1
ATOM 10606 N N . GLN B 1 606 ? -13.953 -0.885 8.617 1 86.94 606 GLN B N 1
ATOM 10607 C CA . GLN B 1 606 ? -15.172 -0.124 8.359 1 86.94 606 GLN B CA 1
ATOM 10608 C C . GLN B 1 606 ? -14.898 1.057 7.43 1 86.94 606 GLN B C 1
ATOM 10610 O O . GLN B 1 606 ? -15.656 1.306 6.488 1 86.94 606 GLN B O 1
ATOM 10615 N N . PHE B 1 607 ? -13.891 1.71 7.68 1 88.62 607 PHE B N 1
ATOM 10616 C CA . PHE B 1 607 ? -13.625 2.904 6.887 1 88.62 607 PHE B CA 1
ATOM 10617 C C . PHE B 1 607 ? -13.062 2.531 5.52 1 88.62 607 PHE B C 1
ATOM 10619 O O . PHE B 1 607 ? -13.234 3.273 4.547 1 88.62 607 PHE B O 1
ATOM 10626 N N . SER B 1 608 ? -12.352 1.432 5.434 1 82.06 608 SER B N 1
ATOM 10627 C CA . SER B 1 608 ? -11.875 0.964 4.137 1 82.06 608 SER B CA 1
ATOM 10628 C C . SER B 1 608 ? -13.031 0.616 3.209 1 82.06 608 SER B C 1
ATOM 10630 O O . SER B 1 608 ? -12.867 0.588 1.988 1 82.06 608 SER B O 1
ATOM 10632 N N . GLU B 1 609 ? -14.188 0.329 3.799 1 77.75 609 GLU B N 1
ATOM 10633 C CA . GLU B 1 609 ? -15.375 -0.009 3.021 1 77.75 609 GLU B CA 1
ATOM 10634 C C . GLU B 1 609 ? -16.172 1.241 2.66 1 77.75 609 GLU B C 1
ATOM 10636 O O . GLU B 1 609 ? -17.141 1.166 1.911 1 77.75 609 GLU B O 1
ATOM 10641 N N . LYS B 1 610 ? -15.758 2.314 3.154 1 78.31 610 LYS B N 1
ATOM 10642 C CA . LYS B 1 610 ? -16.469 3.559 2.883 1 78.31 610 LYS B CA 1
ATOM 10643 C C . LYS B 1 610 ? -15.953 4.223 1.609 1 78.31 610 LYS B C 1
ATOM 10645 O O . LYS B 1 610 ? -14.891 4.844 1.614 1 78.31 610 LYS B O 1
ATOM 10650 N N . CYS B 1 611 ? -16.656 4.148 0.535 1 77.31 611 CYS B N 1
ATOM 10651 C CA . CYS B 1 611 ? -16.328 4.781 -0.737 1 77.31 611 CYS B CA 1
ATOM 10652 C C . CYS B 1 611 ? -17.141 6.062 -0.928 1 77.31 611 CYS B C 1
ATOM 10654 O O . CYS B 1 611 ? -18.344 6.098 -0.645 1 77.31 611 CYS B O 1
ATOM 10656 N N . CYS B 1 612 ? -16.469 7.141 -1.189 1 76 612 CYS B N 1
ATOM 10657 C CA . CYS B 1 612 ? -17.078 8.461 -1.342 1 76 612 CYS B CA 1
ATOM 10658 C C . CYS B 1 612 ? -17.578 8.672 -2.762 1 76 612 CYS B C 1
ATOM 10660 O O . CYS B 1 612 ? -17.109 8.023 -3.697 1 76 612 CYS B O 1
ATOM 10662 N N . PRO B 1 613 ? -18.609 9.367 -2.789 1 69.06 613 PRO B N 1
ATOM 10663 C CA . PRO B 1 613 ? -19.156 9.594 -4.125 1 69.06 613 PRO B CA 1
ATOM 10664 C C . PRO B 1 613 ? -18.203 10.383 -5.031 1 69.06 613 PRO B C 1
ATOM 10666 O O . PRO B 1 613 ? -17.672 11.414 -4.617 1 69.06 613 PRO B O 1
ATOM 10669 N N . LEU B 1 614 ? -17.703 9.703 -5.996 1 62.97 614 LEU B N 1
ATOM 10670 C CA . LEU B 1 614 ? -16.875 10.375 -6.996 1 62.97 614 LEU B CA 1
ATOM 10671 C C . LEU B 1 614 ? -17.562 10.352 -8.359 1 62.97 614 LEU B C 1
ATOM 10673 O O . LEU B 1 614 ? -18.234 9.383 -8.703 1 62.97 614 LEU B O 1
ATOM 10677 N N . LYS B 1 615 ? -17.594 11.445 -8.82 1 50.12 615 LYS B N 1
ATOM 10678 C CA . LYS B 1 615 ? -18.078 11.484 -10.195 1 50.12 615 LYS B CA 1
ATOM 10679 C C . LYS B 1 615 ? -17 11.031 -11.18 1 50.12 615 LYS B C 1
ATOM 10681 O O . LYS B 1 615 ? -17.312 10.492 -12.242 1 50.12 615 LYS B O 1
ATOM 10686 N N . THR B 1 616 ? -15.797 11.383 -10.766 1 51.75 616 THR B N 1
ATOM 10687 C CA . THR B 1 616 ? -14.656 11.062 -11.617 1 51.75 616 THR B CA 1
ATOM 10688 C C . THR B 1 616 ? -13.484 10.539 -10.789 1 51.75 616 THR B C 1
ATOM 10690 O O . THR B 1 616 ? -13.383 10.836 -9.594 1 51.75 616 THR B O 1
ATOM 10693 N N . GLY B 1 617 ? -12.867 9.539 -11.266 1 56.69 617 GLY B N 1
ATOM 10694 C CA . GLY B 1 617 ? -11.656 9.055 -10.633 1 56.69 617 GLY B CA 1
ATOM 10695 C C . GLY B 1 617 ? -11.727 7.586 -10.258 1 56.69 617 GLY B C 1
ATOM 10696 O O . GLY B 1 617 ? -12.781 6.961 -10.375 1 56.69 617 GLY B O 1
ATOM 10697 N N . ASN B 1 618 ? -10.539 7.137 -9.992 1 59.78 618 ASN B N 1
ATOM 10698 C CA . ASN B 1 618 ? -10.445 5.691 -9.812 1 59.78 618 ASN B CA 1
ATOM 10699 C C . ASN B 1 618 ? -10.242 5.328 -8.344 1 59.78 618 ASN B C 1
ATOM 10701 O O . ASN B 1 618 ? -10.188 4.145 -7.996 1 59.78 618 ASN B O 1
ATOM 10705 N N . VAL B 1 619 ? -10.102 6.371 -7.508 1 66.56 619 VAL B N 1
ATOM 10706 C CA . VAL B 1 619 ? -10 6.105 -6.078 1 66.56 619 VAL B CA 1
ATOM 10707 C C . VAL B 1 619 ? -11.25 6.617 -5.367 1 66.56 619 VAL B C 1
ATOM 10709 O O . VAL B 1 619 ? -11.492 7.828 -5.312 1 66.56 619 VAL B O 1
ATOM 10712 N N . HIS B 1 620 ? -12.008 5.637 -4.84 1 75.19 620 HIS B N 1
ATOM 10713 C CA . HIS B 1 620 ? -13.312 6.039 -4.328 1 75.19 620 HIS B CA 1
ATOM 10714 C C . HIS B 1 620 ? -13.422 5.797 -2.828 1 75.19 620 HIS B C 1
ATOM 10716 O O . HIS B 1 620 ? -14.258 6.398 -2.154 1 75.19 620 HIS B O 1
ATOM 10722 N N . CYS B 1 621 ? -12.555 4.988 -2.371 1 79.38 621 CYS B N 1
ATOM 10723 C CA . CYS B 1 621 ? -12.758 4.586 -0.983 1 79.38 621 CYS B CA 1
ATOM 10724 C C . CYS B 1 621 ? -11.672 5.16 -0.085 1 79.38 621 CYS B C 1
ATOM 10726 O O . CYS B 1 621 ? -10.539 5.379 -0.531 1 79.38 621 CYS B O 1
ATOM 10728 N N . ALA B 1 622 ? -11.984 5.379 1.133 1 84.88 622 ALA B N 1
ATOM 10729 C CA . ALA B 1 622 ? -11.008 5.832 2.115 1 84.88 622 ALA B CA 1
ATOM 10730 C C . ALA B 1 622 ? -9.992 4.734 2.428 1 84.88 622 ALA B C 1
ATOM 10732 O O . ALA B 1 622 ? -10.305 3.545 2.328 1 84.88 622 ALA B O 1
ATOM 10733 N N . ASN B 1 623 ? -8.781 5.145 2.695 1 83.5 623 ASN B N 1
ATOM 10734 C CA . ASN B 1 623 ? -7.762 4.234 3.205 1 83.5 623 ASN B CA 1
ATOM 10735 C C . ASN B 1 623 ? -7.84 4.102 4.723 1 83.5 623 ASN B C 1
ATOM 10737 O O . ASN B 1 623 ? -7.242 4.898 5.453 1 83.5 623 ASN B O 1
ATOM 10741 N N . GLY B 1 624 ? -8.539 3.078 5.145 1 87.19 624 GLY B N 1
ATOM 10742 C CA . GLY B 1 624 ? -8.805 2.918 6.566 1 87.19 624 GLY B CA 1
ATOM 10743 C C . GLY B 1 624 ? -7.543 2.828 7.402 1 87.19 624 GLY B C 1
ATOM 10744 O O . GLY B 1 624 ? -7.535 3.229 8.57 1 87.19 624 GLY B O 1
ATOM 10745 N N . ALA B 1 625 ? -6.469 2.301 6.879 1 86.56 625 ALA B N 1
ATOM 10746 C CA . ALA B 1 625 ? -5.211 2.184 7.613 1 86.56 625 ALA B CA 1
ATOM 10747 C C . ALA B 1 625 ? -4.559 3.549 7.801 1 86.56 625 ALA B C 1
ATOM 10749 O O . ALA B 1 625 ? -4.062 3.861 8.891 1 86.56 625 ALA B O 1
ATOM 10750 N N . ASN B 1 626 ? -4.594 4.336 6.793 1 89.12 626 ASN B N 1
ATOM 10751 C CA . ASN B 1 626 ? -3.994 5.664 6.863 1 89.12 626 ASN B CA 1
ATOM 10752 C C . ASN B 1 626 ? -4.801 6.598 7.758 1 89.12 626 ASN B C 1
ATOM 10754 O O . ASN B 1 626 ? -4.242 7.492 8.391 1 89.12 626 ASN B O 1
ATOM 10758 N N . THR B 1 627 ? -6.137 6.363 7.766 1 93.25 627 THR B N 1
ATOM 10759 C CA . THR B 1 627 ? -7 7.301 8.477 1 93.25 627 THR B CA 1
ATOM 10760 C C . THR B 1 627 ? -7.355 6.766 9.859 1 93.25 627 THR B C 1
ATOM 10762 O O . THR B 1 627 ? -8.102 7.406 10.602 1 93.25 627 THR B O 1
ATOM 10765 N N . GLN B 1 628 ? -6.836 5.656 10.305 1 93.25 628 GLN B N 1
ATOM 10766 C CA . GLN B 1 628 ? -7.312 4.938 11.484 1 93.25 628 GLN B CA 1
ATOM 10767 C C . GLN B 1 628 ? -7.207 5.805 12.734 1 93.25 628 GLN B C 1
ATOM 10769 O O . GLN B 1 628 ? -8.125 5.832 13.555 1 93.25 628 GLN B O 1
ATOM 10774 N N . GLY B 1 629 ? -6.082 6.523 12.891 1 96.25 629 GLY B N 1
ATOM 10775 C CA . GLY B 1 629 ? -5.934 7.371 14.062 1 96.25 629 GLY B CA 1
ATOM 10776 C C . GLY B 1 629 ? -7.023 8.414 14.188 1 96.25 629 GLY B C 1
ATOM 10777 O O . GLY B 1 629 ? -7.625 8.57 15.25 1 96.25 629 GLY B O 1
ATOM 10778 N N . GLU B 1 630 ? -7.332 9.078 13.086 1 96.88 630 GLU B N 1
ATOM 10779 C CA . GLU B 1 630 ? -8.375 10.102 13.055 1 96.88 630 GLU B CA 1
ATOM 10780 C C . GLU B 1 630 ? -9.75 9.492 13.289 1 96.88 630 GLU B C 1
ATOM 10782 O O . GLU B 1 630 ? -10.578 10.07 13.992 1 96.88 630 GLU B O 1
ATOM 10787 N N . ASN B 1 631 ? -9.961 8.32 12.734 1 96.56 631 ASN B N 1
ATOM 10788 C CA . ASN B 1 631 ? -11.258 7.66 12.883 1 96.56 631 ASN B CA 1
ATOM 10789 C C . ASN B 1 631 ? -11.492 7.203 14.312 1 96.56 631 ASN B C 1
ATOM 10791 O O . ASN B 1 631 ? -12.602 7.352 14.844 1 96.56 631 ASN B O 1
ATOM 10795 N N . ILE B 1 632 ? -10.469 6.637 14.922 1 97.38 632 ILE B N 1
ATOM 10796 C CA . ILE B 1 632 ? -10.547 6.219 16.312 1 97.38 632 ILE B CA 1
ATOM 10797 C C . ILE B 1 632 ? -10.805 7.434 17.203 1 97.38 632 ILE B C 1
ATOM 10799 O O . ILE B 1 632 ? -11.633 7.379 18.109 1 97.38 632 ILE B O 1
ATOM 10803 N N . ALA B 1 633 ? -10.141 8.5 16.844 1 98.31 633 ALA B N 1
ATOM 10804 C CA . ALA B 1 633 ? -10.281 9.734 17.625 1 98.31 633 ALA B CA 1
ATOM 10805 C C . ALA B 1 633 ? -11.68 10.312 17.5 1 98.31 633 ALA B C 1
ATOM 10807 O O . ALA B 1 633 ? -12.25 10.82 18.469 1 98.31 633 ALA B O 1
ATOM 10808 N N . ASP B 1 634 ? -12.258 10.281 16.328 1 97.56 634 ASP B N 1
ATOM 10809 C CA . ASP B 1 634 ? -13.633 10.742 16.125 1 97.56 634 ASP B CA 1
ATOM 10810 C C . ASP B 1 634 ? -14.609 9.953 16.984 1 97.56 634 ASP B C 1
ATOM 10812 O O . ASP B 1 634 ? -15.453 10.539 17.672 1 97.56 634 ASP B O 1
ATOM 10816 N N . LEU B 1 635 ? -14.477 8.688 16.938 1 97.56 635 LEU B N 1
ATOM 10817 C CA . LEU B 1 635 ? -15.414 7.789 17.609 1 97.56 635 LEU B CA 1
ATOM 10818 C C . LEU B 1 635 ? -15.281 7.898 19.125 1 97.56 635 LEU B C 1
ATOM 10820 O O . LEU B 1 635 ? -16.281 8.094 19.828 1 97.56 635 LEU B O 1
ATOM 10824 N N . GLY B 1 636 ? -14.039 7.785 19.609 1 97.69 636 GLY B N 1
ATOM 10825 C CA . GLY B 1 636 ? -13.828 7.918 21.047 1 97.69 636 GLY B CA 1
ATOM 10826 C C . GLY B 1 636 ? -14.156 9.297 21.578 1 97.69 636 GLY B C 1
ATOM 10827 O O . GLY B 1 636 ? -14.805 9.43 22.609 1 97.69 636 GLY B O 1
ATOM 10828 N N . GLY B 1 637 ? -13.766 10.312 20.859 1 98.19 637 GLY B N 1
ATOM 10829 C CA . GLY B 1 637 ? -13.93 11.688 21.297 1 98.19 637 GLY B CA 1
ATOM 10830 C C . GLY B 1 637 ? -15.375 12.141 21.328 1 98.19 637 GLY B C 1
ATOM 10831 O O . GLY B 1 637 ? -15.812 12.789 22.281 1 98.19 637 GLY B O 1
ATOM 10832 N N . GLN B 1 638 ? -16.109 11.773 20.25 1 98.06 638 GLN B N 1
ATOM 10833 C CA . GLN B 1 638 ? -17.484 12.25 20.172 1 98.06 638 GLN B CA 1
ATOM 10834 C C . GLN B 1 638 ? -18.375 11.555 21.219 1 98.06 638 GLN B C 1
ATOM 10836 O O . GLN B 1 638 ? -19.312 12.156 21.75 1 98.06 638 GLN B O 1
ATOM 10841 N N . GLN B 1 639 ? -18.109 10.328 21.484 1 97.25 639 GLN B N 1
ATOM 10842 C CA . GLN B 1 639 ? -18.812 9.602 22.547 1 97.25 639 GLN B CA 1
ATOM 10843 C C . GLN B 1 639 ? -18.531 10.211 23.906 1 97.25 639 GLN B C 1
ATOM 10845 O O . GLN B 1 639 ? -19.453 10.398 24.719 1 97.25 639 GLN B O 1
ATOM 10850 N N . ALA B 1 640 ? -17.297 10.484 24.141 1 98.44 640 ALA B N 1
ATOM 10851 C CA . ALA B 1 640 ? -16.922 11.102 25.406 1 98.44 640 ALA B CA 1
ATOM 10852 C C . ALA B 1 640 ? -17.594 12.469 25.562 1 98.44 640 ALA B C 1
ATOM 10854 O O . ALA B 1 640 ? -18.062 12.805 26.656 1 98.44 640 ALA B O 1
ATOM 10855 N N . ALA B 1 641 ? -17.609 13.227 24.5 1 98.75 641 ALA B N 1
ATOM 10856 C CA . ALA B 1 641 ? -18.219 14.555 24.531 1 98.75 641 ALA B CA 1
ATOM 10857 C C . ALA B 1 641 ? -19.703 14.461 24.828 1 98.75 641 ALA B C 1
ATOM 10859 O O . ALA B 1 641 ? -20.25 15.281 25.578 1 98.75 641 ALA B O 1
ATOM 10860 N N . TYR B 1 642 ? -20.391 13.477 24.219 1 98.5 642 TYR B N 1
ATOM 10861 C CA . TYR B 1 642 ? -21.812 13.297 24.469 1 98.5 642 TYR B CA 1
ATOM 10862 C C . TYR B 1 642 ? -22.078 12.953 25.938 1 98.5 642 TYR B C 1
ATOM 10864 O O . TYR B 1 642 ? -22.969 13.523 26.562 1 98.5 642 TYR B O 1
ATOM 10872 N N . LYS B 1 643 ? -21.328 12.039 26.469 1 97.81 643 LYS B N 1
ATOM 10873 C CA . LYS B 1 643 ? -21.469 11.641 27.859 1 97.81 643 LYS B CA 1
ATOM 10874 C C . LYS B 1 643 ? -21.156 12.805 28.797 1 97.81 643 LYS B C 1
ATOM 10876 O O . LYS B 1 643 ? -21.781 12.938 29.859 1 97.81 643 LYS B O 1
ATOM 10881 N N . ALA B 1 644 ? -20.172 13.555 28.438 1 98.62 644 ALA B N 1
ATOM 10882 C CA . ALA B 1 644 ? -19.844 14.75 29.219 1 98.62 644 ALA B CA 1
ATOM 10883 C C . ALA B 1 644 ? -21 15.742 29.219 1 98.62 644 ALA B C 1
ATOM 10885 O O . ALA B 1 644 ? -21.328 16.344 30.25 1 98.62 644 ALA B O 1
ATOM 10886 N N . TYR B 1 645 ? -21.625 15.984 28.047 1 98.69 645 TYR B N 1
ATOM 10887 C CA . TYR B 1 645 ? -22.781 16.875 27.938 1 98.69 645 TYR B CA 1
ATOM 10888 C C . TYR B 1 645 ? -23.922 16.406 28.812 1 98.69 645 TYR B C 1
ATOM 10890 O O . TYR B 1 645 ? -24.547 17.203 29.531 1 98.69 645 TYR B O 1
ATOM 10898 N N . ARG B 1 646 ? -24.188 15.156 28.734 1 97.75 646 ARG B N 1
ATOM 10899 C CA . ARG B 1 646 ? -25.266 14.609 29.547 1 97.75 646 ARG B CA 1
ATOM 10900 C C . ARG B 1 646 ? -24.969 14.766 31.031 1 97.75 646 ARG B C 1
ATOM 10902 O O . ARG B 1 646 ? -25.875 15.016 31.828 1 97.75 646 ARG B O 1
ATOM 10909 N N . LYS B 1 647 ? -23.719 14.547 31.375 1 97.12 647 LYS B N 1
ATOM 10910 C CA . LYS B 1 647 ? -23.312 14.781 32.75 1 97.12 647 LYS B CA 1
ATOM 10911 C C . LYS B 1 647 ? -23.516 16.25 33.156 1 97.12 647 LYS B C 1
ATOM 10913 O O . LYS B 1 647 ? -23.953 16.547 34.25 1 97.12 647 LYS B O 1
ATOM 10918 N N . TYR B 1 648 ? -23.125 17.141 32.312 1 97.38 648 TYR B N 1
ATOM 10919 C CA . TYR B 1 648 ? -23.375 18.578 32.5 1 97.38 648 TYR B CA 1
ATOM 10920 C C . TYR B 1 648 ? -24.844 18.844 32.781 1 97.38 648 TYR B C 1
ATOM 10922 O O . TYR B 1 648 ? -25.188 19.562 33.719 1 97.38 648 TYR B O 1
ATOM 10930 N N . VAL B 1 649 ? -25.766 18.266 32 1 97.69 649 VAL B N 1
ATOM 10931 C CA . VAL B 1 649 ? -27.203 18.438 32.188 1 97.69 649 VAL B CA 1
ATOM 10932 C C . VAL B 1 649 ? -27.625 17.859 33.531 1 97.69 649 VAL B C 1
ATOM 10934 O O . VAL B 1 649 ? -28.375 18.5 34.281 1 97.69 649 VAL B O 1
ATOM 10937 N N . GLU B 1 650 ? -27.094 16.719 33.812 1 96.94 650 GLU B N 1
ATOM 10938 C CA . GLU B 1 650 ? -27.484 16.016 35.031 1 96.94 650 GLU B CA 1
ATOM 10939 C C . GLU B 1 650 ? -27 16.766 36.281 1 96.94 650 GLU B C 1
ATOM 10941 O O . GLU B 1 650 ? -27.734 16.906 37.25 1 96.94 650 GLU B O 1
ATOM 10946 N N . VAL B 1 651 ? -25.781 17.234 36.219 1 96.31 651 VAL B N 1
ATOM 10947 C CA . VAL B 1 651 ? -25.156 17.734 37.438 1 96.31 651 VAL B CA 1
ATOM 10948 C C . VAL B 1 651 ? -25.266 19.266 37.469 1 96.31 651 VAL B C 1
ATOM 10950 O O . VAL B 1 651 ? -25.859 19.812 38.406 1 96.31 651 VAL B O 1
ATOM 10953 N N . ASP B 1 652 ? -24.797 19.875 36.469 1 94.38 652 ASP B N 1
ATOM 10954 C CA . ASP B 1 652 ? -24.719 21.328 36.469 1 94.38 652 ASP B CA 1
ATOM 10955 C C . ASP B 1 652 ? -26.094 21.953 36.312 1 94.38 652 ASP B C 1
ATOM 10957 O O . ASP B 1 652 ? -26.375 23.031 36.844 1 94.38 652 ASP B O 1
ATOM 10961 N N . ARG B 1 653 ? -26.953 21.312 35.5 1 95.81 653 ARG B N 1
ATOM 10962 C CA . ARG B 1 653 ? -28.297 21.828 35.281 1 95.81 653 ARG B CA 1
ATOM 10963 C C . ARG B 1 653 ? -29.312 21.094 36.125 1 95.81 653 ARG B C 1
ATOM 10965 O O . ARG B 1 653 ? -30.531 21.266 35.938 1 95.81 653 ARG B O 1
ATOM 10972 N N . LYS B 1 654 ? -28.891 20.203 37 1 97.25 654 LYS B N 1
ATOM 10973 C CA . LYS B 1 654 ? -29.719 19.453 37.938 1 97.25 654 LYS B CA 1
ATOM 10974 C C . LYS B 1 654 ? -30.828 18.688 37.219 1 97.25 654 LYS B C 1
ATOM 10976 O O . LYS B 1 654 ? -31.969 18.672 37.656 1 97.25 654 LYS B O 1
ATOM 10981 N N . GLY B 1 655 ? -30.484 18.281 36.031 1 95.56 655 GLY B N 1
ATOM 10982 C CA . GLY B 1 655 ? -31.391 17.406 35.312 1 95.56 655 GLY B CA 1
ATOM 10983 C C . GLY B 1 655 ? -32.344 18.156 34.375 1 95.56 655 GLY B C 1
ATOM 10984 O O . GLY B 1 655 ? -33.125 17.547 33.656 1 95.56 655 GLY B O 1
ATOM 10985 N N . VAL B 1 656 ? -32.25 19.422 34.344 1 96.06 656 VAL B N 1
ATOM 10986 C CA . VAL B 1 656 ? -33.125 20.219 33.469 1 96.06 656 VAL B CA 1
ATOM 10987 C C . VAL B 1 656 ? -32.531 20.328 32.062 1 96.06 656 VAL B C 1
ATOM 10989 O O . VAL B 1 656 ? -31.391 20.797 31.906 1 96.06 656 VAL B O 1
ATOM 10992 N N . GLU B 1 657 ? -33.219 19.906 31.109 1 96.5 657 GLU B N 1
ATOM 10993 C CA . GLU B 1 657 ? -32.781 19.969 29.734 1 96.5 657 GLU B CA 1
ATOM 10994 C C . GLU B 1 657 ? -32.594 21.406 29.266 1 96.5 657 GLU B C 1
ATOM 10996 O O . GLU B 1 657 ? -33.281 22.312 29.766 1 96.5 657 GLU B O 1
ATOM 11001 N N . GLU B 1 658 ? -31.734 21.641 28.25 1 97.25 658 GLU B N 1
ATOM 11002 C CA . GLU B 1 658 ? -31.562 22.969 27.672 1 97.25 658 GLU B CA 1
ATOM 11003 C C . GLU B 1 658 ? -32.781 23.359 26.828 1 97.25 658 GLU B C 1
ATOM 11005 O O . GLU B 1 658 ? -33.531 22.5 26.391 1 97.25 658 GLU B O 1
ATOM 11010 N N . ASP B 1 659 ? -32.875 24.641 26.625 1 96.88 659 ASP B N 1
ATOM 11011 C CA . ASP B 1 659 ? -33.938 25.172 25.781 1 96.88 659 ASP B CA 1
ATOM 11012 C C . ASP B 1 659 ? -33.781 24.719 24.328 1 96.88 659 ASP B C 1
ATOM 11014 O O . ASP B 1 659 ? -32.688 24.438 23.875 1 96.88 659 ASP B O 1
ATOM 11018 N N . ARG B 1 660 ? -34.875 24.688 23.703 1 97.25 660 ARG B N 1
ATOM 11019 C CA . ARG B 1 660 ? -34.844 24.422 22.266 1 97.25 660 ARG B CA 1
ATOM 11020 C C . ARG B 1 660 ? -34.406 25.656 21.5 1 97.25 660 ARG B C 1
ATOM 11022 O O . ARG B 1 660 ? -34.5 26.781 22 1 97.25 660 ARG B O 1
ATOM 11029 N N . LEU B 1 661 ? -33.906 25.438 20.297 1 97.88 661 LEU B N 1
ATOM 11030 C CA . LEU B 1 661 ? -33.5 26.516 19.422 1 97.88 661 LEU B CA 1
ATOM 11031 C C . LEU B 1 661 ? -34.688 27.062 18.641 1 97.88 661 LEU B C 1
ATOM 11033 O O . LEU B 1 661 ? -35.531 26.297 18.172 1 97.88 661 LEU B O 1
ATOM 11037 N N . PRO B 1 662 ? -34.75 28.359 18.5 1 96.94 662 PRO B N 1
ATOM 11038 C CA . PRO B 1 662 ? -35.812 28.891 17.656 1 96.94 662 PRO B CA 1
ATOM 11039 C C . PRO B 1 662 ? -35.719 28.438 16.203 1 96.94 662 PRO B C 1
ATOM 11041 O O . PRO B 1 662 ? -34.625 28.422 15.641 1 96.94 662 PRO B O 1
ATOM 11044 N N . GLY B 1 663 ? -36.844 28.047 15.617 1 95.62 663 GLY B N 1
ATOM 11045 C CA . GLY B 1 663 ? -36.844 27.547 14.25 1 95.62 663 GLY B CA 1
ATOM 11046 C C . GLY B 1 663 ? -36.5 26.078 14.141 1 95.62 663 GLY B C 1
ATOM 11047 O O . GLY B 1 663 ? -36.625 25.484 13.07 1 95.62 663 GLY B O 1
ATOM 11048 N N . LEU B 1 664 ? -36 25.531 15.234 1 97.88 664 LEU B N 1
ATOM 11049 C CA . LEU B 1 664 ? -35.625 24.125 15.281 1 97.88 664 LEU B CA 1
ATOM 11050 C C . LEU B 1 664 ? -36.219 23.438 16.516 1 97.88 664 LEU B C 1
ATOM 11052 O O . LEU B 1 664 ? -35.562 22.594 17.141 1 97.88 664 LEU B O 1
ATOM 11056 N N . THR B 1 665 ? -37.406 23.812 16.844 1 96.44 665 THR B N 1
ATOM 11057 C CA . THR B 1 665 ? -38.031 23.391 18.094 1 96.44 665 THR B CA 1
ATOM 11058 C C . THR B 1 665 ? -38.375 21.906 18.047 1 96.44 665 THR B C 1
ATOM 11060 O O . THR B 1 665 ? -38.562 21.281 19.094 1 96.44 665 THR B O 1
ATOM 11063 N N . GLN B 1 666 ? -38.438 21.375 16.875 1 95.94 666 GLN B N 1
ATOM 11064 C CA . GLN B 1 666 ? -38.75 19.953 16.734 1 95.94 666 GLN B CA 1
ATOM 11065 C C . GLN B 1 666 ? -37.594 19.094 17.203 1 95.94 666 GLN B C 1
ATOM 11067 O O . GLN B 1 666 ? -37.75 17.891 17.422 1 95.94 666 GLN B O 1
ATOM 11072 N N . PHE B 1 667 ? -36.406 19.625 17.344 1 98.19 667 PHE B N 1
ATOM 11073 C CA . PHE B 1 667 ? -35.25 18.859 17.719 1 98.19 667 PHE B CA 1
ATOM 11074 C C . PHE B 1 667 ? -34.906 19.078 19.188 1 98.19 667 PHE B C 1
ATOM 11076 O O . PHE B 1 667 ? -34.875 20.219 19.656 1 98.19 667 PHE B O 1
ATOM 11083 N N . THR B 1 668 ? -34.594 18.031 19.906 1 97.88 668 THR B N 1
ATOM 11084 C CA . THR B 1 668 ? -34.125 18.094 21.297 1 97.88 668 THR B CA 1
ATOM 11085 C C . THR B 1 668 ? -32.688 18.578 21.344 1 97.88 668 THR B C 1
ATOM 11087 O O . THR B 1 668 ? -31.984 18.562 20.344 1 97.88 668 THR B O 1
ATOM 11090 N N . PRO B 1 669 ? -32.281 19.047 22.547 1 98.19 669 PRO B N 1
ATOM 11091 C CA . PRO B 1 669 ? -30.875 19.422 22.688 1 98.19 669 PRO B CA 1
ATOM 11092 C C . PRO B 1 669 ? -29.922 18.281 22.328 1 98.19 669 PRO B C 1
ATOM 11094 O O . PRO B 1 669 ? -28.844 18.516 21.766 1 98.19 669 PRO B O 1
ATOM 11097 N N . ASN B 1 670 ? -30.281 17.031 22.641 1 98.44 670 ASN B N 1
ATOM 11098 C CA . ASN B 1 670 ? -29.469 15.891 22.234 1 98.44 670 ASN B CA 1
ATOM 11099 C C . ASN B 1 670 ? -29.344 15.805 20.719 1 98.44 670 ASN B C 1
ATOM 11101 O O . ASN B 1 670 ? -28.266 15.508 20.188 1 98.44 670 ASN B O 1
ATOM 11105 N N . GLN B 1 671 ? -30.453 15.977 20.078 1 98.69 671 GLN B N 1
ATOM 11106 C CA . GLN B 1 671 ? -30.438 15.961 18.625 1 98.69 671 GLN B CA 1
ATOM 11107 C C . GLN B 1 671 ? -29.609 17.125 18.062 1 98.69 671 GLN B C 1
ATOM 11109 O O . GLN B 1 671 ? -28.906 16.969 17.078 1 98.69 671 GLN B O 1
ATOM 11114 N N . ILE B 1 672 ? -29.719 18.297 18.734 1 98.75 672 ILE B N 1
ATOM 11115 C CA . ILE B 1 672 ? -28.938 19.453 18.328 1 98.75 672 ILE B CA 1
ATOM 11116 C C . ILE B 1 672 ? -27.438 19.141 18.469 1 98.75 672 ILE B C 1
ATOM 11118 O O . ILE B 1 672 ? -26.625 19.578 17.641 1 98.75 672 ILE B O 1
ATOM 11122 N N . PHE B 1 673 ? -27.062 18.406 19.5 1 98.75 673 PHE B N 1
ATOM 11123 C CA . PHE B 1 673 ? -25.688 17.922 19.688 1 98.75 673 PHE B CA 1
ATOM 11124 C C . PHE B 1 673 ? -25.203 17.203 18.438 1 98.75 673 PHE B C 1
ATOM 11126 O O . PHE B 1 673 ? -24.172 17.562 17.875 1 98.75 673 PHE B O 1
ATOM 11133 N N . TRP B 1 674 ? -25.922 16.266 17.953 1 98.75 674 TRP B N 1
ATOM 11134 C CA . TRP B 1 674 ? -25.516 15.461 16.797 1 98.75 674 TRP B CA 1
ATOM 11135 C C . TRP B 1 674 ? -25.531 16.281 15.523 1 98.75 674 TRP B C 1
ATOM 11137 O O . TRP B 1 674 ? -24.656 16.141 14.672 1 98.75 674 TRP B O 1
ATOM 11147 N N . ILE B 1 675 ? -26.547 17.141 15.359 1 98.81 675 ILE B N 1
ATOM 11148 C CA . ILE B 1 675 ? -26.672 17.984 14.18 1 98.81 675 ILE B CA 1
ATOM 11149 C C . ILE B 1 675 ? -25.453 18.906 14.078 1 98.81 675 ILE B C 1
ATOM 11151 O O . ILE B 1 675 ? -24.953 19.141 12.977 1 98.81 675 ILE B O 1
ATOM 11155 N N . THR B 1 676 ? -25.031 19.375 15.211 1 98.56 676 THR B N 1
ATOM 11156 C CA . THR B 1 676 ? -23.844 20.234 15.242 1 98.56 676 THR B CA 1
ATOM 11157 C C . THR B 1 676 ? -22.625 19.484 14.727 1 98.56 676 THR B C 1
ATOM 11159 O O . THR B 1 676 ? -21.828 20.031 13.945 1 98.56 676 THR B O 1
ATOM 11162 N N . TYR B 1 677 ? -22.438 18.234 15.133 1 98.19 677 TYR B N 1
ATOM 11163 C CA . TYR B 1 677 ? -21.328 17.422 14.648 1 98.19 677 TYR B CA 1
ATOM 11164 C C . TYR B 1 677 ? -21.391 17.281 13.125 1 98.19 677 TYR B C 1
ATOM 11166 O O . TYR B 1 677 ? -20.391 17.516 12.445 1 98.19 677 TYR B O 1
ATOM 11174 N N . GLY B 1 678 ? -22.516 16.906 12.602 1 98.12 678 GLY B N 1
ATOM 11175 C CA . GLY B 1 678 ? -22.656 16.766 11.164 1 98.12 678 GLY B CA 1
ATOM 11176 C C . GLY B 1 678 ? -22.344 18.047 10.414 1 98.12 678 GLY B C 1
ATOM 11177 O O . GLY B 1 678 ? -21.562 18.031 9.453 1 98.12 678 GLY B O 1
ATOM 11178 N N . TYR B 1 679 ? -22.875 19.156 10.898 1 98 679 TYR B N 1
ATOM 11179 C CA . TYR B 1 679 ? -22.703 20.453 10.266 1 98 679 TYR B CA 1
ATOM 11180 C C . TYR B 1 679 ? -21.219 20.844 10.211 1 98 679 TYR B C 1
ATOM 11182 O O . TYR B 1 679 ? -20.766 21.438 9.234 1 98 679 TYR B O 1
ATOM 11190 N N . SER B 1 680 ? -20.516 20.516 11.234 1 97.19 680 SER B N 1
ATOM 11191 C CA . SER B 1 680 ? -19.109 20.922 11.344 1 97.19 680 SER B CA 1
ATOM 11192 C C . SER B 1 680 ? -18.25 20.25 10.273 1 97.19 680 SER B C 1
ATOM 11194 O O . SER B 1 680 ? -17.125 20.688 10.023 1 97.19 680 SER B O 1
ATOM 11196 N N . TRP B 1 681 ? -18.766 19.25 9.586 1 97 681 TRP B N 1
ATOM 11197 C CA . TRP B 1 681 ? -18 18.5 8.594 1 97 681 TRP B CA 1
ATOM 11198 C C . TRP B 1 681 ? -18.453 18.844 7.18 1 97 681 TRP B C 1
ATOM 11200 O O . TRP B 1 681 ? -17.984 18.234 6.211 1 97 681 TRP B O 1
ATOM 11210 N N . CYS B 1 682 ? -19.406 19.781 6.996 1 97.31 682 CYS B N 1
ATOM 11211 C CA . CYS B 1 682 ? -19.906 20.125 5.672 1 97.31 682 CYS B CA 1
ATOM 11212 C C . CYS B 1 682 ? -18.797 20.734 4.816 1 97.31 682 CYS B C 1
ATOM 11214 O O . CYS B 1 682 ? -18.109 21.672 5.246 1 97.31 682 CYS B O 1
ATOM 11216 N N . MET B 1 683 ? -18.609 20.188 3.605 1 96.12 683 MET B N 1
ATOM 11217 C CA . MET B 1 683 ? -17.547 20.672 2.73 1 96.12 683 MET B CA 1
ATOM 11218 C C . MET B 1 683 ? -17.875 20.375 1.269 1 96.12 683 MET B C 1
ATOM 11220 O O . MET B 1 683 ? -18.219 19.25 0.922 1 96.12 683 MET B O 1
ATOM 11224 N N . LEU B 1 684 ? -17.812 21.406 0.482 1 94.75 684 LEU B N 1
ATOM 11225 C CA . LEU B 1 684 ? -17.812 21.266 -0.97 1 94.75 684 LEU B CA 1
ATOM 11226 C C . LEU B 1 684 ? -16.375 21.219 -1.51 1 94.75 684 LEU B C 1
ATOM 11228 O O . LEU B 1 684 ? -15.531 22.016 -1.11 1 94.75 684 LEU B O 1
ATOM 11232 N N . GLN B 1 685 ? -16.062 20.25 -2.314 1 91.75 685 GLN B N 1
ATOM 11233 C CA . GLN B 1 685 ? -14.711 20.188 -2.867 1 91.75 685 GLN B CA 1
ATOM 11234 C C . GLN B 1 685 ? -14.727 19.672 -4.305 1 91.75 685 GLN B C 1
ATOM 11236 O O . GLN B 1 685 ? -15.672 19 -4.719 1 91.75 685 GLN B O 1
ATOM 11241 N N . GLU B 1 686 ? -13.664 19.984 -5.043 1 88 686 GLU B N 1
ATOM 11242 C CA . GLU B 1 686 ? -13.469 19.453 -6.383 1 88 686 GLU B CA 1
ATOM 11243 C C . GLU B 1 686 ? -13.125 17.969 -6.336 1 88 686 GLU B C 1
ATOM 11245 O O . GLU B 1 686 ? -12.523 17.484 -5.375 1 88 686 GLU B O 1
ATOM 11250 N N . ASP B 1 687 ? -13.461 17.219 -7.422 1 85 687 ASP B N 1
ATOM 11251 C CA . ASP B 1 687 ? -13.195 15.789 -7.496 1 85 687 ASP B CA 1
ATOM 11252 C C . ASP B 1 687 ? -11.703 15.5 -7.359 1 85 687 ASP B C 1
ATOM 11254 O O . ASP B 1 687 ? -11.312 14.555 -6.676 1 85 687 ASP B O 1
ATOM 11258 N N . ALA B 1 688 ? -10.922 16.344 -8.008 1 83 688 ALA B N 1
ATOM 11259 C CA . ALA B 1 688 ? -9.477 16.125 -7.953 1 83 688 ALA B CA 1
ATOM 11260 C C . ALA B 1 688 ? -8.953 16.25 -6.523 1 83 688 ALA B C 1
ATOM 11262 O O . ALA B 1 688 ? -8.047 15.516 -6.125 1 83 688 ALA B O 1
ATOM 11263 N N . ASN B 1 689 ? -9.523 17.203 -5.793 1 87.56 689 ASN B N 1
ATOM 11264 C CA . ASN B 1 689 ? -9.141 17.344 -4.395 1 87.56 689 ASN B CA 1
ATOM 11265 C C . ASN B 1 689 ? -9.578 16.156 -3.557 1 87.56 689 ASN B C 1
ATOM 11267 O O . ASN B 1 689 ? -8.867 15.727 -2.65 1 87.56 689 ASN B O 1
ATOM 11271 N N . LEU B 1 690 ? -10.758 15.688 -3.807 1 89.06 690 LEU B N 1
ATOM 11272 C CA . LEU B 1 690 ? -11.25 14.516 -3.088 1 89.06 690 LEU B CA 1
ATOM 11273 C C . LEU B 1 690 ? -10.367 13.305 -3.346 1 89.06 690 LEU B C 1
ATOM 11275 O O . LEU B 1 690 ? -10.023 12.57 -2.414 1 89.06 690 LEU B O 1
ATOM 11279 N N . VAL B 1 691 ? -9.984 13.102 -4.566 1 83.44 691 VAL B N 1
ATOM 11280 C CA . VAL B 1 691 ? -9.117 11.984 -4.926 1 83.44 691 VAL B CA 1
ATOM 11281 C C . VAL B 1 691 ? -7.777 12.109 -4.203 1 83.44 691 VAL B C 1
ATOM 11283 O O . VAL B 1 691 ? -7.25 11.133 -3.674 1 83.44 691 VAL B O 1
ATOM 11286 N N . HIS B 1 692 ? -7.285 13.328 -4.191 1 86.75 692 HIS B N 1
ATOM 11287 C CA . HIS B 1 692 ? -6.035 13.578 -3.488 1 86.75 692 HIS B CA 1
ATOM 11288 C C . HIS B 1 692 ? -6.168 13.273 -2 1 86.75 692 HIS B C 1
ATOM 11290 O O . HIS B 1 692 ? -5.27 12.672 -1.405 1 86.75 692 HIS B O 1
ATOM 11296 N N . GLN B 1 693 ? -7.234 13.664 -1.429 1 89 693 GLN B N 1
ATOM 11297 C CA . GLN B 1 693 ? -7.48 13.398 -0.016 1 89 693 GLN B CA 1
ATOM 11298 C C . GLN B 1 693 ? -7.551 11.898 0.257 1 89 693 GLN B C 1
ATOM 11300 O O . GLN B 1 693 ? -6.953 11.406 1.218 1 89 693 GLN B O 1
ATOM 11305 N N . LEU B 1 694 ? -8.242 11.211 -0.561 1 86.06 694 LEU B N 1
ATOM 11306 C CA . LEU B 1 694 ? -8.414 9.773 -0.391 1 86.06 694 LEU B CA 1
ATOM 11307 C C . LEU B 1 694 ? -7.07 9.055 -0.491 1 86.06 694 LEU B C 1
ATOM 11309 O O . LEU B 1 694 ? -6.863 8.031 0.168 1 86.06 694 LEU B O 1
ATOM 11313 N N . LEU B 1 695 ? -6.172 9.633 -1.207 1 81.38 695 LEU B N 1
ATOM 11314 C CA . LEU B 1 695 ? -4.891 8.992 -1.46 1 81.38 695 LEU B CA 1
ATOM 11315 C C . LEU B 1 695 ? -3.893 9.312 -0.351 1 81.38 695 LEU B C 1
ATOM 11317 O O . LEU B 1 695 ? -3.045 8.484 -0.013 1 81.38 695 LEU B O 1
ATOM 11321 N N . THR B 1 696 ? -4.047 10.508 0.256 1 85.75 696 THR B N 1
ATOM 11322 C CA . THR B 1 696 ? -2.873 10.969 0.993 1 85.75 696 THR B CA 1
ATOM 11323 C C . THR B 1 696 ? -3.264 11.438 2.393 1 85.75 696 THR B C 1
ATOM 11325 O O . THR B 1 696 ? -2.426 11.469 3.295 1 85.75 696 THR B O 1
ATOM 11328 N N . ASN B 1 697 ? -4.496 11.867 2.551 1 88.94 697 ASN B N 1
ATOM 11329 C CA . ASN B 1 697 ? -4.883 12.57 3.768 1 88.94 697 ASN B CA 1
ATOM 11330 C C . ASN B 1 697 ? -5.195 11.602 4.902 1 88.94 697 ASN B C 1
ATOM 11332 O O . ASN B 1 697 ? -5.902 10.609 4.699 1 88.94 697 ASN B O 1
ATOM 11336 N N . PRO B 1 698 ? -4.621 11.836 6.07 1 91.12 698 PRO B N 1
ATOM 11337 C CA . PRO B 1 698 ? -4.957 10.969 7.203 1 91.12 698 PRO B CA 1
ATOM 11338 C C . PRO B 1 698 ? -6.391 11.164 7.691 1 91.12 698 PRO B C 1
ATOM 11340 O O . PRO B 1 698 ? -6.879 10.383 8.516 1 91.12 698 PRO B O 1
ATOM 11343 N N . HIS B 1 699 ? -7.07 12.164 7.176 1 92.62 699 HIS B N 1
ATOM 11344 C CA . HIS B 1 699 ? -8.469 12.383 7.527 1 92.62 699 HIS B CA 1
ATOM 11345 C C . HIS B 1 699 ? -9.398 11.844 6.449 1 92.62 699 HIS B C 1
ATOM 11347 O O . HIS B 1 699 ? -9.273 12.203 5.273 1 92.62 699 HIS B O 1
ATOM 11353 N N . ALA B 1 700 ? -10.289 11.055 6.859 1 92.44 700 ALA B N 1
ATOM 11354 C CA . ALA B 1 700 ? -11.336 10.641 5.922 1 92.44 700 ALA B CA 1
ATOM 11355 C C . ALA B 1 700 ? -12.227 11.82 5.539 1 92.44 700 ALA B C 1
ATOM 11357 O O . ALA B 1 700 ? -12.445 12.727 6.344 1 92.44 700 ALA B O 1
ATOM 11358 N N . PRO B 1 701 ? -12.789 11.805 4.328 1 91.81 701 PRO B N 1
ATOM 11359 C CA . PRO B 1 701 ? -13.68 12.891 3.924 1 91.81 701 PRO B CA 1
ATOM 11360 C C . PRO B 1 701 ? -14.961 12.953 4.758 1 91.81 701 PRO B C 1
ATOM 11362 O O . PRO B 1 701 ? -15.523 11.906 5.102 1 91.81 701 PRO B O 1
ATOM 11365 N N . GLY B 1 702 ? -15.406 14.172 5 1 91.62 702 GLY B N 1
ATOM 11366 C CA . GLY B 1 702 ? -16.594 14.375 5.816 1 91.62 702 GLY B CA 1
ATOM 11367 C C . GLY B 1 702 ? -17.797 13.617 5.312 1 91.62 702 GLY B C 1
ATOM 11368 O O . GLY B 1 702 ? -18.562 13.047 6.102 1 91.62 702 GLY B O 1
ATOM 11369 N N . VAL B 1 703 ? -17.984 13.523 4.008 1 82.69 703 VAL B N 1
ATOM 11370 C CA . VAL B 1 703 ? -19.141 12.914 3.371 1 82.69 703 VAL B CA 1
ATOM 11371 C C . VAL B 1 703 ? -19.172 11.422 3.686 1 82.69 703 VAL B C 1
ATOM 11373 O O . VAL B 1 703 ? -20.25 10.82 3.748 1 82.69 703 VAL B O 1
ATOM 11376 N N . CYS B 1 704 ? -18 10.93 3.996 1 77.12 704 CYS B N 1
ATOM 11377 C CA . CYS B 1 704 ? -17.953 9.477 4.18 1 77.12 704 CYS B CA 1
ATOM 11378 C C . CYS B 1 704 ? -17.766 9.125 5.652 1 77.12 704 CYS B C 1
ATOM 11380 O O . CYS B 1 704 ? -18.078 8.008 6.066 1 77.12 704 CYS B O 1
ATOM 11382 N N . ARG B 1 705 ? -17.25 10.055 6.477 1 86.62 705 ARG B N 1
ATOM 11383 C CA . ARG B 1 705 ? -16.859 9.648 7.824 1 86.62 705 ARG B CA 1
ATOM 11384 C C . ARG B 1 705 ? -17.969 9.945 8.828 1 86.62 705 ARG B C 1
ATOM 11386 O O . ARG B 1 705 ? -18.109 9.25 9.836 1 86.62 705 ARG B O 1
ATOM 11393 N N . VAL B 1 706 ? -18.875 10.992 8.531 1 94.56 706 VAL B N 1
ATOM 11394 C CA . VAL B 1 706 ? -19.875 11.422 9.492 1 94.56 706 VAL B CA 1
ATOM 11395 C C . VAL B 1 706 ? -20.859 10.281 9.766 1 94.56 706 VAL B C 1
ATOM 11397 O O . VAL B 1 706 ? -21.141 9.961 10.922 1 94.56 706 VAL B O 1
ATOM 11400 N N . ASN B 1 707 ? -21.266 9.656 8.734 1 94.25 707 ASN B N 1
ATOM 11401 C CA . ASN B 1 707 ? -22.25 8.586 8.875 1 94.25 707 ASN B CA 1
ATOM 11402 C C . ASN B 1 707 ? -21.688 7.402 9.648 1 94.25 707 ASN B C 1
ATOM 11404 O O . ASN B 1 707 ? -22.391 6.785 10.453 1 94.25 707 ASN B O 1
ATOM 11408 N N . GLN B 1 708 ? -20.453 7.117 9.367 1 93 708 GLN B N 1
ATOM 11409 C CA . GLN B 1 708 ? -19.875 5.977 10.055 1 93 708 GLN B CA 1
ATOM 11410 C C . GLN B 1 708 ? -19.766 6.234 11.555 1 93 708 GLN B C 1
ATOM 11412 O O . GLN B 1 708 ? -19.984 5.324 12.367 1 93 708 GLN B O 1
ATOM 11417 N N . VAL B 1 709 ? -19.438 7.375 11.953 1 94.94 709 VAL B N 1
ATOM 11418 C CA . VAL B 1 709 ? -19.359 7.734 13.367 1 94.94 709 VAL B CA 1
ATOM 11419 C C . VAL B 1 709 ? -20.734 7.578 14.008 1 94.94 709 VAL B C 1
ATOM 11421 O O . VAL B 1 709 ? -20.859 7.008 15.094 1 94.94 709 VAL B O 1
ATOM 11424 N N . MET B 1 710 ? -21.781 8.055 13.328 1 95.62 710 MET B N 1
ATOM 11425 C CA . MET B 1 710 ? -23.141 7.949 13.859 1 95.62 710 MET B CA 1
ATOM 11426 C C . MET B 1 710 ? -23.578 6.488 13.961 1 95.62 710 MET B C 1
ATOM 11428 O O . MET B 1 710 ? -24.266 6.102 14.898 1 95.62 710 MET B O 1
ATOM 11432 N N . ARG B 1 711 ? -23.125 5.707 13.016 1 93.94 711 ARG B N 1
ATOM 11433 C CA . ARG B 1 711 ? -23.484 4.289 12.984 1 93.94 711 ARG B CA 1
ATOM 11434 C C . ARG B 1 711 ? -22.906 3.555 14.195 1 93.94 711 ARG B C 1
ATOM 11436 O O . ARG B 1 711 ? -23.531 2.637 14.727 1 93.94 711 ARG B O 1
ATOM 11443 N N . ASP B 1 712 ? -21.766 3.988 14.641 1 94.19 712 ASP B N 1
ATOM 11444 C CA . ASP B 1 712 ? -21.047 3.229 15.664 1 94.19 712 ASP B CA 1
ATOM 11445 C C . ASP B 1 712 ? -21.375 3.742 17.062 1 94.19 712 ASP B C 1
ATOM 11447 O O . ASP B 1 712 ? -21.031 3.102 18.062 1 94.19 712 ASP B O 1
ATOM 11451 N N . ILE B 1 713 ? -22.016 4.863 17.172 1 94.81 713 ILE B N 1
ATOM 11452 C CA . ILE B 1 713 ? -22.406 5.41 18.469 1 94.81 713 ILE B CA 1
ATOM 11453 C C . ILE B 1 713 ? -23.906 5.215 18.688 1 94.81 713 ILE B C 1
ATOM 11455 O O . ILE B 1 713 ? -24.719 6.02 18.234 1 94.81 713 ILE B O 1
ATOM 11459 N N . PRO B 1 714 ? -24.266 4.285 19.438 1 92.69 714 PRO B N 1
ATOM 11460 C CA . PRO B 1 714 ? -25.672 3.891 19.531 1 92.69 714 PRO B CA 1
ATOM 11461 C C . PRO B 1 714 ? -26.562 4.98 20.125 1 92.69 714 PRO B C 1
ATOM 11463 O O . PRO B 1 714 ? -27.766 5.027 19.859 1 92.69 714 PRO B O 1
ATOM 11466 N N . GLU B 1 715 ? -26.031 5.871 20.938 1 95.56 715 GLU B N 1
ATOM 11467 C CA . GLU B 1 715 ? -26.797 6.984 21.5 1 95.56 715 GLU B CA 1
ATOM 11468 C C . GLU B 1 715 ? -27.438 7.832 20.406 1 95.56 715 GLU B C 1
ATOM 11470 O O . GLU B 1 715 ? -28.531 8.375 20.594 1 95.56 715 GLU B O 1
ATOM 11475 N N . PHE B 1 716 ? -26.766 7.926 19.281 1 97.19 716 PHE B N 1
ATOM 11476 C CA . PHE B 1 716 ? -27.328 8.656 18.141 1 97.19 716 PHE B CA 1
ATOM 11477 C C . PHE B 1 716 ? -28.672 8.07 17.734 1 97.19 716 PHE B C 1
ATOM 11479 O O . PHE B 1 716 ? -29.656 8.789 17.594 1 97.19 716 PHE B O 1
ATOM 11486 N N . ALA B 1 717 ? -28.641 6.793 17.453 1 96.38 717 ALA B N 1
ATOM 11487 C CA . ALA B 1 717 ? -29.844 6.113 17 1 96.38 717 ALA B CA 1
ATOM 11488 C C . ALA B 1 717 ? -30.969 6.242 18.031 1 96.38 717 ALA B C 1
ATOM 11490 O O . ALA B 1 717 ? -32.125 6.375 17.672 1 96.38 717 ALA B O 1
ATOM 11491 N N . LYS B 1 718 ? -30.641 6.18 19.297 1 96 718 LYS B N 1
ATOM 11492 C CA . LYS B 1 718 ? -31.609 6.359 20.359 1 96 718 LYS B CA 1
ATOM 11493 C C . LYS B 1 718 ? -32.219 7.754 20.328 1 96 718 LYS B C 1
ATOM 11495 O O . LYS B 1 718 ? -33.438 7.898 20.391 1 96 718 LYS B O 1
ATOM 11500 N N . ASP B 1 719 ? -31.375 8.734 20.188 1 97.75 719 ASP B N 1
ATOM 11501 C CA . ASP B 1 719 ? -31.828 10.125 20.234 1 97.75 719 ASP B CA 1
ATOM 11502 C C . ASP B 1 719 ? -32.719 10.461 19.031 1 97.75 719 ASP B C 1
ATOM 11504 O O . ASP B 1 719 ? -33.625 11.266 19.141 1 97.75 719 ASP B O 1
ATOM 11508 N N . PHE B 1 720 ? -32.469 9.875 17.891 1 98.12 720 PHE B N 1
ATOM 11509 C CA . PHE B 1 720 ? -33.281 10.141 16.688 1 98.12 720 PHE B CA 1
ATOM 11510 C C . PHE B 1 720 ? -34.344 9.07 16.5 1 98.12 720 PHE B C 1
ATOM 11512 O O . PHE B 1 720 ? -35.062 9.078 15.508 1 98.12 720 PHE B O 1
ATOM 11519 N N . SER B 1 721 ? -34.438 8.148 17.391 1 97.12 721 SER B N 1
ATOM 11520 C CA . SER B 1 721 ? -35.406 7.066 17.359 1 97.12 721 SER B CA 1
ATOM 11521 C C . SER B 1 721 ? -35.344 6.293 16.047 1 97.12 721 SER B C 1
ATOM 11523 O O . SER B 1 721 ? -36.375 6.07 15.406 1 97.12 721 SER B O 1
ATOM 11525 N N . CYS B 1 722 ? -34.156 6.008 15.656 1 97.25 722 CYS B N 1
ATOM 11526 C CA . CYS B 1 722 ? -33.969 5.223 14.445 1 97.25 722 CYS B CA 1
ATOM 11527 C C . CYS B 1 722 ? -34.438 3.785 14.648 1 97.25 722 CYS B C 1
ATOM 11529 O O . CYS B 1 722 ? -34.125 3.168 15.664 1 97.25 722 CYS B O 1
ATOM 11531 N N . ALA B 1 723 ? -35.156 3.217 13.68 1 95.56 723 ALA B N 1
ATOM 11532 C CA . ALA B 1 723 ? -35.531 1.812 13.734 1 95.56 723 ALA B CA 1
ATOM 11533 C C . ALA B 1 723 ? -34.344 0.891 13.516 1 95.56 723 ALA B C 1
ATOM 11535 O O . ALA B 1 723 ? -33.438 1.207 12.734 1 95.56 723 ALA B O 1
ATOM 11536 N N . ALA B 1 724 ? -34.438 -0.23 14.156 1 92.12 724 ALA B N 1
ATOM 11537 C CA . ALA B 1 724 ? -33.375 -1.229 13.992 1 92.12 724 ALA B CA 1
ATOM 11538 C C . ALA B 1 724 ? -33.25 -1.64 12.531 1 92.12 724 ALA B C 1
ATOM 11540 O O . ALA B 1 724 ? -34.25 -1.824 11.828 1 92.12 724 ALA B O 1
ATOM 11541 N N . GLY B 1 725 ? -31.984 -1.704 12.117 1 89.25 725 GLY B N 1
ATOM 11542 C CA . GLY B 1 725 ? -31.734 -2.141 10.75 1 89.25 725 GLY B CA 1
ATOM 11543 C C . GLY B 1 725 ? -31.578 -0.989 9.773 1 89.25 725 GLY B C 1
ATOM 11544 O O . GLY B 1 725 ? -31.078 -1.175 8.664 1 89.25 725 GLY B O 1
ATOM 11545 N N . LYS B 1 726 ? -32.094 0.22 10.188 1 92.12 726 LYS B N 1
ATOM 11546 C CA . LYS B 1 726 ? -31.812 1.38 9.344 1 92.12 726 LYS B CA 1
ATOM 11547 C C . LYS B 1 726 ? -30.312 1.588 9.18 1 92.12 726 LYS B C 1
ATOM 11549 O O . LYS B 1 726 ? -29.516 1.142 10.016 1 92.12 726 LYS B O 1
ATOM 11554 N N . PRO B 1 727 ? -29.875 2.285 8.102 1 90.88 727 PRO B N 1
ATOM 11555 C CA . PRO B 1 727 ? -28.453 2.49 7.836 1 90.88 727 PRO B CA 1
ATOM 11556 C C . PRO B 1 727 ? -27.703 3.104 9.023 1 90.88 727 PRO B C 1
ATOM 11558 O O . PRO B 1 727 ? -26.562 2.732 9.305 1 90.88 727 PRO B O 1
ATOM 11561 N N . MET B 1 728 ? -28.328 3.977 9.797 1 94.62 728 MET B N 1
ATOM 11562 C CA . MET B 1 728 ? -27.656 4.652 10.906 1 94.62 728 MET B CA 1
ATOM 11563 C C . MET B 1 728 ? -27.859 3.887 12.211 1 94.62 728 MET B C 1
ATOM 11565 O O . MET B 1 728 ? -27.516 4.379 13.289 1 94.62 728 MET B O 1
ATOM 11569 N N . PHE B 1 729 ? -28.5 2.75 12.156 1 94.38 729 PHE B N 1
ATOM 11570 C CA . PHE B 1 729 ? -28.656 1.907 13.336 1 94.38 729 PHE B CA 1
ATOM 11571 C C . PHE B 1 729 ? -28.422 0.442 12.984 1 94.38 729 PHE B C 1
ATOM 11573 O O . PHE B 1 729 ? -29.344 -0.38 13.109 1 94.38 729 PHE B O 1
ATOM 11580 N N . PRO B 1 730 ? -27.219 0.119 12.68 1 91.38 730 PRO B N 1
ATOM 11581 C CA . PRO B 1 730 ? -26.906 -1.28 12.375 1 91.38 730 PRO B CA 1
ATOM 11582 C C . PRO B 1 730 ? -26.953 -2.176 13.617 1 91.38 730 PRO B C 1
ATOM 11584 O O . PRO B 1 730 ? -27.078 -1.677 14.734 1 91.38 730 PRO B O 1
ATOM 11587 N N . ALA B 1 731 ? -26.938 -3.477 13.312 1 89.81 731 ALA B N 1
ATOM 11588 C CA . ALA B 1 731 ? -26.844 -4.426 14.414 1 89.81 731 ALA B CA 1
ATOM 11589 C C . ALA B 1 731 ? -25.562 -4.203 15.227 1 89.81 731 ALA B C 1
ATOM 11591 O O . ALA B 1 731 ? -24.578 -3.689 14.711 1 89.81 731 ALA B O 1
ATOM 11592 N N . ASP B 1 732 ? -25.594 -4.523 16.469 1 89.69 732 ASP B N 1
ATOM 11593 C CA . ASP B 1 732 ? -24.469 -4.32 17.359 1 89.69 732 ASP B CA 1
ATOM 11594 C C . ASP B 1 732 ? -23.219 -5.012 16.828 1 89.69 732 ASP B C 1
ATOM 11596 O O . ASP B 1 732 ? -22.109 -4.496 16.953 1 89.69 732 ASP B O 1
ATOM 11600 N N . SER B 1 733 ? -23.406 -6.152 16.188 1 84 733 SER B N 1
ATOM 11601 C CA . SER B 1 733 ? -22.281 -6.93 15.648 1 84 733 SER B CA 1
ATOM 11602 C C . SER B 1 733 ? -21.625 -6.207 14.477 1 84 733 SER B C 1
ATOM 11604 O O . SER B 1 733 ? -20.5 -6.535 14.102 1 84 733 SER B O 1
ATOM 11606 N N . ASP B 1 734 ? -22.328 -5.195 13.953 1 84.06 734 ASP B N 1
ATOM 11607 C CA . ASP B 1 734 ? -21.812 -4.465 12.805 1 84.06 734 ASP B CA 1
ATOM 11608 C C . ASP B 1 734 ? -21.219 -3.117 13.234 1 84.06 734 ASP B C 1
ATOM 11610 O O . ASP B 1 734 ? -20.844 -2.307 12.391 1 84.06 734 ASP B O 1
ATOM 11614 N N . ARG B 1 735 ? -21.125 -2.951 14.547 1 90.81 735 ARG B N 1
ATOM 11615 C CA . ARG B 1 735 ? -20.578 -1.707 15.07 1 90.81 735 ARG B CA 1
ATOM 11616 C C . ARG B 1 735 ? -19.203 -1.935 15.695 1 90.81 735 ARG B C 1
ATOM 11618 O O . ARG B 1 735 ? -18.938 -3.002 16.25 1 90.81 735 ARG B O 1
ATOM 11625 N N . CYS B 1 736 ? -18.359 -0.984 15.57 1 91.44 736 CYS B N 1
ATOM 11626 C CA . CYS B 1 736 ? -17.109 -0.995 16.312 1 91.44 736 CYS B CA 1
ATOM 11627 C C . CYS B 1 736 ? -17.266 -0.313 17.656 1 91.44 736 CYS B C 1
ATOM 11629 O O . CYS B 1 736 ? -17.719 0.83 17.734 1 91.44 736 CYS B O 1
ATOM 11631 N N . HIS B 1 737 ? -17.016 -0.994 18.688 1 93.69 737 HIS B N 1
ATOM 11632 C CA . HIS B 1 737 ? -17 -0.429 20.031 1 93.69 737 HIS B CA 1
ATOM 11633 C C . HIS B 1 737 ? -15.648 0.2 20.344 1 93.69 737 HIS B C 1
ATOM 11635 O O . HIS B 1 737 ? -14.719 -0.495 20.766 1 93.69 737 HIS B O 1
ATOM 11641 N N . VAL B 1 738 ? -15.586 1.47 20.25 1 96.38 738 VAL B N 1
ATOM 11642 C CA . VAL B 1 738 ? -14.297 2.141 20.375 1 96.38 738 VAL B CA 1
ATOM 11643 C C . VAL B 1 738 ? -14.156 2.732 21.766 1 96.38 738 VAL B C 1
ATOM 11645 O O . VAL B 1 738 ? -14.836 3.703 22.109 1 96.38 738 VAL B O 1
ATOM 11648 N N . TRP B 1 739 ? -13.289 2.123 22.609 1 96.19 739 TRP B N 1
ATOM 11649 C CA . TRP B 1 739 ? -12.875 2.512 23.953 1 96.19 739 TRP B CA 1
ATOM 11650 C C . TRP B 1 739 ? -14.055 2.477 24.922 1 96.19 739 TRP B C 1
ATOM 11652 O O . TRP B 1 739 ? -14.086 3.227 25.906 1 96.19 739 TRP B O 1
ATOM 11662 N N . THR B 1 740 ? -15.07 1.754 24.594 1 92.5 740 THR B N 1
ATOM 11663 C CA . THR B 1 740 ? -16.188 1.536 25.516 1 92.5 740 THR B CA 1
ATOM 11664 C C . THR B 1 740 ? -16.938 0.256 25.172 1 92.5 740 THR B C 1
ATOM 11666 O O . THR B 1 740 ? -17.016 -0.12 24 1 92.5 740 THR B O 1
ATOM 11669 N N . ASP B 1 741 ? -17.359 -0.516 26.09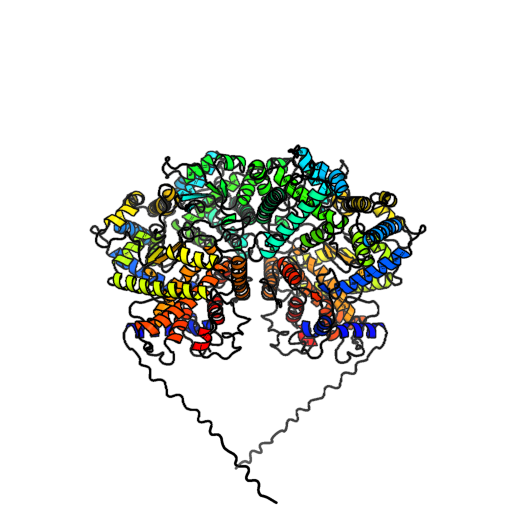4 1 87.25 741 ASP B N 1
ATOM 11670 C CA . ASP B 1 741 ? -18.234 -1.674 25.922 1 87.25 741 ASP B CA 1
ATOM 11671 C C . ASP B 1 741 ? -19.594 -1.438 26.578 1 87.25 741 ASP B C 1
ATOM 11673 O O . ASP B 1 741 ? -20.375 -2.373 26.734 1 87.25 741 ASP B O 1
ATOM 11677 N N . ALA B 1 742 ? -19.75 -0.262 26.938 1 74.75 742 ALA B N 1
ATOM 11678 C CA . ALA B 1 742 ? -21 0.05 27.625 1 74.75 742 ALA B CA 1
ATOM 11679 C C . ALA B 1 742 ? -22.203 -0.176 26.703 1 74.75 742 ALA B C 1
ATOM 11681 O O . ALA B 1 742 ? -22.172 0.204 25.531 1 74.75 742 ALA B O 1
ATOM 11682 N N . PRO B 1 743 ? -23.125 -1.024 27.25 1 64.62 743 PRO B N 1
ATOM 11683 C CA . PRO B 1 743 ? -24.359 -1.18 26.484 1 64.62 743 PRO B CA 1
ATOM 11684 C C . PRO B 1 743 ? -25.156 0.122 26.359 1 64.62 743 PRO B C 1
ATOM 11686 O O . PRO B 1 743 ? -24.906 1.062 27.125 1 64.62 743 PRO B O 1
ATOM 11689 N N . LEU B 1 744 ? -25.953 0.226 25.391 1 61.31 744 LEU B N 1
ATOM 11690 C CA . LEU B 1 744 ? -26.906 1.335 25.406 1 61.31 744 LEU B CA 1
ATOM 11691 C C . LEU B 1 744 ? -27.766 1.308 26.656 1 61.31 744 LEU B C 1
ATOM 11693 O O . LEU B 1 744 ? -28.109 0.233 27.156 1 61.31 744 LEU B O 1
#

pLDDT: mean 90.62, std 12.79, range [23.42, 98.81]

Solvent-accessible surface area (backbone atoms only — not comparable to full-atom values): 75932 Å² total; per-residue (Å²): 132,82,78,77,78,78,76,78,76,75,75,72,73,69,74,67,68,70,70,77,75,87,75,55,73,39,80,48,68,35,29,40,50,50,30,53,56,52,56,47,12,40,26,90,87,43,53,56,42,66,38,38,40,52,15,18,19,43,39,33,56,73,66,60,72,60,50,70,76,46,58,46,41,30,42,60,52,52,37,38,52,51,48,36,50,51,36,50,58,50,44,71,68,60,50,91,88,46,44,66,44,56,45,41,50,36,51,54,33,52,39,41,40,49,43,66,70,70,53,39,62,86,42,53,58,55,45,41,64,72,56,32,38,68,66,63,32,44,42,60,39,34,87,78,53,60,89,70,57,65,55,50,49,32,20,43,52,18,31,35,35,37,37,61,66,43,38,34,85,39,42,60,50,48,44,62,22,47,90,46,49,73,32,44,33,48,34,46,32,68,44,40,62,59,49,50,52,60,45,64,70,38,72,85,30,44,68,60,43,52,49,44,52,52,41,52,35,50,47,52,48,50,49,21,56,66,59,66,36,80,53,51,68,66,59,33,42,53,46,45,50,53,27,51,45,49,48,40,53,50,40,65,36,47,75,56,73,68,62,72,56,51,63,56,73,34,63,36,80,34,38,62,66,42,46,43,43,26,27,65,65,45,57,55,70,32,21,50,46,20,41,39,64,89,38,64,82,80,54,78,81,55,64,34,30,37,38,49,61,38,37,51,14,24,52,24,18,33,51,51,29,60,74,50,54,68,62,44,50,47,33,41,46,43,50,47,51,48,45,70,53,24,56,63,26,25,72,69,44,20,54,37,24,51,60,54,46,67,58,42,63,74,48,96,87,43,66,78,73,70,63,49,79,46,52,65,58,26,26,45,49,50,48,27,57,44,34,30,60,45,47,16,47,58,41,54,68,71,41,88,61,48,68,61,46,43,53,50,51,52,51,47,40,52,41,12,53,52,33,39,56,55,29,50,71,48,34,82,51,54,47,71,69,29,50,51,44,53,53,49,29,56,71,48,48,35,79,37,61,32,54,52,88,67,64,48,91,88,43,52,62,48,57,29,63,73,44,43,83,58,48,59,68,51,72,75,46,80,51,55,68,62,34,47,49,48,40,37,26,25,27,31,41,64,76,28,58,36,40,63,80,38,68,55,57,56,74,58,58,88,66,31,23,56,38,62,52,68,44,50,42,47,58,35,24,24,36,31,37,21,40,42,33,61,33,58,64,21,22,50,87,65,36,53,63,40,42,27,24,30,20,42,20,16,48,43,18,22,29,54,28,36,52,65,23,79,53,15,37,24,32,36,37,70,6,24,64,16,69,67,57,91,81,46,39,24,63,49,48,73,64,28,42,50,40,49,44,52,47,50,29,43,49,19,37,55,37,36,67,34,57,42,95,59,94,63,80,59,63,43,40,32,45,15,70,50,15,31,42,51,53,47,7,49,45,34,2,40,52,13,8,49,52,22,46,52,45,42,31,47,62,79,46,66,59,47,78,69,56,21,31,50,96,41,65,91,42,51,43,71,46,42,18,53,45,33,43,36,35,46,43,29,62,43,65,40,60,70,51,49,40,49,34,43,72,70,42,45,55,65,55,44,85,48,43,48,43,54,46,42,31,41,36,63,67,51,22,60,67,67,64,43,57,84,69,34,70,28,26,52,55,72,92,76,38,53,61,59,65,32,58,71,74,132,131,84,78,77,79,78,76,79,76,78,75,73,74,68,74,68,68,70,68,77,74,87,75,54,71,38,79,47,68,34,28,40,50,50,31,53,58,52,56,48,13,41,28,88,86,44,54,57,43,66,40,40,39,52,16,19,19,41,38,32,55,72,67,60,73,60,50,68,75,46,59,46,42,30,42,60,53,53,35,39,51,53,49,38,51,52,36,50,57,51,44,72,68,60,49,92,87,47,44,67,44,56,44,43,51,36,53,54,33,52,38,42,39,49,42,64,71,68,52,37,63,87,44,52,56,55,45,41,64,71,56,31,39,67,65,64,31,45,42,58,38,35,89,77,53,61,90,68,58,64,56,49,50,30,20,44,53,17,31,35,35,37,37,62,68,42,38,35,85,40,42,61,49,49,45,62,23,49,90,45,49,73,31,44,32,49,33,46,31,69,43,41,62,60,47,49,53,61,45,65,70,37,73,87,30,46,68,59,44,50,48,42,54,52,41,52,35,50,48,51,49,52,49,20,56,66,60,67,38,81,52,52,67,67,58,32,41,52,47,45,49,52,27,50,46,50,47,40,54,51,40,64,35,47,75,58,72,68,61,72,56,51,62,58,74,35,63,37,80,34,36,61,67,43,46,43,45,26,28,66,65,44,56,56,70,33,22,50,48,21,42,40,62,88,39,65,82,80,55,78,82,54,64,34,29,37,37,48,62,36,37,51,13,23,53,24,17,32,51,50,29,60,74,48,54,68,62,45,51,47,33,41,45,41,49,47,49,48,46,69,53,23,56,63,26,26,70,70,44,21,54,39,23,50,61,55,48,67,60,42,63,75,47,94,88,43,64,78,70,67,62,48,80,45,52,64,59,24,24,44,48,50,49,30,58,43,33,30,58,46,46,15,48,58,40,55,68,71,42,89,61,48,68,60,46,42,52,52,51,51,51,45,38,52,42,13,52,52,33,39,57,55,29,50,72,48,35,82,50,55,46,69,69,30,50,52,44,53,52,49,28,57,70,48,47,35,80,39,60,31,54,52,87,68,64,45,90,89,43,52,61,48,57,30,62,73,43,44,85,59,50,60,67,52,73,76,46,80,50,55,70,61,33,49,50,49,39,36,26,25,27,31,41,64,77,26,58,36,39,63,80,39,68,56,57,56,73,60,60,87,64,32,25,56,39,63,50,67,44,50,41,47,58,35,24,23,36,32,36,21,41,43,33,62,33,58,65,22,21,48,87,65,36,53,63,42,40,27,24,30,21,42,21,15,50,46,17,21,30,55,28,36,52,66,22,79,53,14,37,24,30,37,36,70,7,25,65,16,71,66,57,90,81,46,40,24,63,49,49,71,63,28,42,53,41,48,44,53,45,51,27,43,49,19,39,55,38,38,68,34,57,41,94,59,94,59,80,56,66,42,40,34,46,15,70,49,16,31,44,52,52,48,5,49,45,34,2,40,52,13,10,52,52,22,46,51,46,42,30,47,61,77,46,66,58,48,77,70,56,22,31,51,97,42,65,88,42,50,43,71,45,43,17,54,45,32,44,36,34,47,44,30,64,43,63,40,58,70,51,52,40,48,33,43,72,69,42,45,56,65,56,43,84,49,43,48,42,53,46,41,31,42,36,64,66,52,23,61,67,68,64,42,55,84,68,34,71,29,27,51,56,72,89,76,36,53,62,59,66,31,57,71,73,131

InterPro domains:
  IPR000718 Peptidase M13 [PS51885] (25-739)
  IPR000718 Peptidase M13 [PTHR11733] (6-736)
  IPR000718 Peptidase M13 [cd08662] (46-737)
  IPR008753 Peptidase M13, N-terminal domain [PF05649] (48-452)
  IPR018497 Peptidase M13, C-terminal domain [PF01431] (517-736)
  IPR018497 Peptidase M13, C-terminal domain [PR00786] (509-521)
  IPR018497 Peptidase M13, C-terminal domain [PR00786] (527-539)
  IPR018497 Peptidase M13, C-terminal domain [PR00786] (548-564)
  IPR018497 Peptidase M13, C-terminal domain [PR00786] (630-641)
  IPR024079 Metallopeptidase, catalytic domain superfamily [G3DSA:3.40.390.10] (33-739)
  IPR042089 Peptidase M13, domain 2 [G3DSA:1.10.1380.10] (74-504)

Secondary structure (DSSP, 8-state):
------------------------B--SHHHHHHHHHHHTT--TTS-TTT-HHHHHHHHHHHH--PPTT-SEEEHHHHHHHHHHHHHHHHHHT--TTS-HHHHHHHHHHHHHHHHHHH-----HHHHHHHTGGGGTS-GGG-TT--PPPHHHHHHHHHHHHHHH---SSB--EEEEETTEEEEEEEEE-B---SS-HHHHH-GGGHHHHHHHHHHHHHHHHHHHHHTT----HHHHHHHHHHHHHHHHHHHHHSPPGGGTT-HHHH-EEE-HHHHHHH-TTS-HHHHHHHHTTTS-TTS----EEES-HHHHHHHHHHHHTTSS-HHHHHHHHHHHHHHHHGGGT-HHHHHHHHHHGGGPPPPTTS------SSHHHHHHHHHHHH-HHHHHHHHHHT-TTHHHHHHHHHHHHHHHHHHHHHHHTT-SS--HHHHHHHHHHHHT-EEEEES-TT--SS-THHHHHHHHHHHGGGGG---HHHHHHHHHHHHHHHHTGGGGGS---TT---S-TTSS--EEEGGGTEEEEEGGGSSTTT--TTS-HHHHIIIIIHHHHHHHHHTTSTTGGGB-TTSSB-S--SS---SS-HHHHHHHHHHHHHHHHHHHT-B---SS-S--B--HHHHHHHHHHHHHHHHHHHHHHHHIIIIITTTPPPPBPTT-TTS-HHHHHHHHHHHHT-EEE-HHHHHHHHHH-SSPPHHHHHHHHHHH-HHHHHHTTPPTTSTTS--GGGS---S-----/------------------------B--SHHHHHHHHHHHTT--TTS-TTT-HHHHHHHHHHHH--PPTT-SEEEHHHHHHHHHHHHHHHHHHT--TTS-HHHHHHHHHHHHHHHHHHH-----HHHHHHHTGGGGTS-GGG-TT--PPPHHHHHHHHHHHHHHH---SSB--EEEEETTEEEEEEEEE-B---SS-HHHHH-GGGHHHHHHHHHHHHHHHHHHHHHTT----HHHHHHHHHHHHHHHHHHHHHSPPGGGTT-HHHH-EEE-HHHHHHH-TTS-HHHHHHHHTTTS-TTS----EEES-HHHHHHHHHHHHTTSS-HHHHHHHHHHHHHHHHGGGT-HHHHHHHHHHGGGPPPPTTSPPP---SSHHHHHHHHHHHH-HHHHHHHHHHT-TTHHHHHHHHHHHHHHHHHHHHHHHTT-SS--HHHHHHHHHHHHT-EEEEES-TT--SS-THHHHHHHHHHHGGGGG---HHHHHHHHHHHHHHHHTGGGGGS---TT---S-TTSS--EEEGGGTEEEEEGGGSSTTT--TTS-HHHHIIIIIHHHHHHHHHTTSTTGGGB-TTSSB-S--SS---SS-HHHHHHHHHHHHHHHHHHHT-B---SS-S--B--HHHHHHHHHHHHHHHHHHHHHHHHIIIIITTTPPPPBPTT-TTS-HHHHHHHHHHHHT-EEE-HHHHHHHHHH-SSPPHHHHHHHHHHH-HHHHHHTTPPTTSTTS--GGGS---S-----

Foldseek 3Di:
DDDPPPPPPPPPPPPPPPDPPDFFFDPDPQLQVLVVLQVQAADPVDACLFAVLCRRHVNVQVPDDAAPQGFKDAQQNVLLLVLLVLLLVLLVPDDPPDFLLSVLLSLLLVLLLVCLPPFFAQCLQVCQVPQLVLQVGQLLLAPPDDHDDLLSVLLSQLQCCQQVVFWFQWRKWKDQQQAHNFAIAIEIEGTFDLFALCCLAPVLNVVVLVLLLVLLLVLQVVSSVSNVGDRDSVSSSVLSVLLSVVSNLLSVQDDHLLPLQFVVLQFDKDFPVRCCVLQVQRPVVSNVCSNCVVADPPQDRGIHGYRRSSSSNSVSCCRVVVVDDSSSVSNRSSSSVQLSLLCNNGDSSVVSSCSSNVRGDDDPQWDDQRDHSDSSSNSSSLSCRLVQASSQLSSLLPDDCQVVLQVVLVVLLVLLVVLLLVQLVFDPQADPQRNVQVVLLVVLEAEATAHAPQDDSVDCCSVCVLQVVQSVCLSVDSNSSVSSSSSSNSSSCRLISVSNVDTDDLSPLNGHLSRLAKAADLQSNYIHHRNSVCDPPAHDPSHDVLSNLLRSQLRSQLRNCLCVFSNNQQHGNRRHGADDDPRHTGSGDPRSVVVRVVLLVLQQVVQQPFFDDAPDRDQGGARSSLQSSNLLSNQSRNLSSLVSVCVCCCPVVVVDFDHDRPVGNVAGSNRSSLSSNSSNQHMDGDNVVQRSCRRRNSHHHSSGRSLLSQLQRVVNCVRSVNDEPRSSDDDNVSHRDRSHPDDD/DDDPPPPPPPPPPPPPPPDPPDFFFDPDPQLQVLVVLQVQAADPVDACLFAVLCRRHVNVQVPDDAAPQDFKDAQQNVLLLVLLVLLLVLLVPDDPPDFLLSVLLSLLLVLLLVCLPPFFAQCLQVCQVPQLVLQVGQLLLAPPDDHDDLLSVLLSQLQCCQQVVFWFQWRKWKDQQQAHNFAIAIEIEGTFDLFALCCLAPVLNVVVLVLLLVLLLVLQVVSSVSNVGDRDSVSSSVLSVLLSVVVNLLSVQDDHLLPLQFVVLQFDKDFPVRCCVLQVQHPVVSNVCSNCVVADPPQDRGIHGYRRSSSSSSVSCCRVVVVDDVSSVSNRSSSSVQLSLLCNNGDSSVVSSCSSNVRGDDDPQWDDQRDHSDSSSNSSSLSCRLVQASSQLSSLLPDDCQVVLQVVLVVLLVLLLVLLLVQLVFDPQADPQRNVQVVLLVVLEAEATAHQPQDDSVDCCSVCVLQVPQSVCLSVDSNSSVSSSSSSNSSSCRLISVSNVDTDDLSPQNGHLSRLAKAADLQSNYIHHRNSVCDPPAHDPSHDLLSNLLRSQLRSQLRNCLCVFSNNQQHGNRRHGADDDPRHTGSGDPRSVVVRVVLLVLQQVVQQPFFDDAPDRDGGGARSSLQSSNLLSNQSRNLSSLVSVCVCCCPVVVVDFDHRRPVGNVAGSNRSSLSSNSSNQHMDGDNVVQRSCRRRNSHHHSSGRSLLSQLQRQVNCVRSVNDEPRSSDDDNVSHRDRSHPDDD

Organism: Panagrellus redivivus (NCBI:txid6233)

Sequence (1488 aa):
MSTVFYVLLALSVGLASAAPSSYTVSNSDGFSDAAKLLLAGLDLTVDPCEDFYAFTCNTFLKNATIPPGASRIGTYDQSQENVNNQISTATAKIDSSSSLTEQIFKHAYDSCITNFNSGSPDLSSKINTQLLSQLGGLPLASSQWSEIGWSQFWTTLGKYESQYGVGSLFSSYVSVNYGNTSIHALYINQGGLAMPRDYYTKNENRVQADNYLADLTSLAQLFNKAIGGTTSNDDIAAAVIDAVQFEILLALAEVPDDLLRNYHQQYNVYSLADLEAAYPNIDWNSYISGLLVDVSPAYKRDEYVVVQPAFFGAIDSMIGGKRVSQKTLANFVGLRLLTAVSDFIGGDFRKLSRSIRKFQTNKRTKQPIRFFDEASQNCVDYVSAYMPYGAGYIYVKNIENRDQVRADVARQTDLVIEAFLNMTKTLKWIDEYSLNNVMAKNKQLVKNIGWPWWFSFTSSQYIDNAYHAKYHDILKINDFFDLNLALNKASQQTENFGLLEKKPDRENFGGPPSEVNAWYIPERNSITFPFAAFNPPYYRYDFPQAYNYAGQGGTAGHELTHGYDDEGVQFGAVGALSDCTWESCGWMDKNSTLGFINMAQCVVSQFSEKCCPLKTGNVHCANGANTQGENIADLGGQQAAYKAYRKYVEVDRKGVEEDRLPGLTQFTPNQIFWITYGYSWCMLQEDANLVHQLLTNPHAPGVCRVNQVMRDIPEFAKDFSCAAGKPMFPADSDRCHVWTDAPLMSTVFYVLLALSVGLASAAPSSYTVSNSDGFSDAAKLLLAGLDLTVDPCEDFYAFTCNTFLKNATIPPGASRIGTYDQSQENVNNQISTATAKIDSSSSLTEQIFKHAYDSCITNFNSGSPDLSSKINTQLLSQLGGLPLASSQWSEIGWSQFWTTLGKYESQYGVGSLFSSYVSVNYGNTSIHALYINQGGLAMPRDYYTKNENRVQADNYLADLTSLAQLFNKAIGGTTSNDDIAAAVIDAVQFEILLALAEVPDDLLRNYHQQYNVYSLADLEAAYPNIDWNSYISGLLVDVSPAYKRDEYVVVQPAFFGAIDSMIGGKRVSQKTLANFVGLRLLTAVSDFIGGDFRKLSRSIRKFQTNKRTKQPIRFFDEASQNCVDYVSAYMPYGAGYIYVKNIENRDQVRADVARQTDLVIEAFLNMTKTLKWIDEYSLNNVMAKNKQLVKNIGWPWWFSFTSSQYIDNAYHAKYHDILKINDFFDLNLALNKASQQTENFGLLEKKPDRENFGGPPSEVNAWYIPERNSITFPFAAFNPPYYRYDFPQAYNYAGQGGTAGHELTHGYDDEGVQFGAVGALSDCTWESCGWMDKNSTLGFINMAQCVVSQFSEKCCPLKTGNVHCANGANTQGENIADLGGQQAAYKAYRKYVEVDRKGVEEDRLPGLTQFTPNQIFWITYGYSWCMLQEDANLVHQLLTNPHAPGVCRVNQVMRDIPEFAKDFSCAAGKPMFPADSDRCHVWTDAPL

Radius of gyration: 35.2 Å; Cα contacts (8 Å, |Δi|>4): 2716; chains: 2; bounding box: 115×104×76 Å

Nearest PDB structures (foldseek):
  6sh2-assembly1_AAA  TM=9.174E-01  e=1.308E-40  Homo sapiens
  6svy-assembly1_A  TM=9.201E-01  e=4.185E-39  Homo sapiens
  5v48-assembly1_B  TM=9.114E-01  e=2.714E-38  Oryctolagus cuniculus
  3dwb-assembly1_A  TM=9.366E-01  e=3.412E-36  Homo sapiens
  3zuk-assembly2_B  TM=8.898E-01  e=3.825E-35  Mycobacterium tuberculosis H37Rv